Protein 8K03 (pdb70)

Foldseek 3Di:
DADLCVQQVPLLVVLLVVDDPVLNVQLVVLVVVVVVDDQHDFDAQSQQVSLVVPQDADDLALLVLLVVLCQLVVKAFSQVLVFQLLVVVLCVVLCQQPPDDHTQAAEFEADFQNVVSNVRVCRNVSRGGCRLSSCEQARNDARGDDPRNRHPYHDALDHDCRLVVQLVVQVVCVVVPDLGAYEYEAEFLSVVECVNVVSLQVCQVVQGFRYEYEYEFQCADQHRDPDGDDVVSQVVSFPEEEEDESPDSVVSNVVVVVVSPDRGYYYYYHYTHGDHRMDGHDDPDPDDDDDDDFDFQLQCPLQLVLVLCVVPVAAEEEEEQPCCVRSNVPPRDDYDYDGNYQLVLLVVQQVDDQRHAYEYHYALQVCVVHVVSVLVCLQRHWNYEAEHEDDLFQRFDDLCSQLVQPPHPLEWEFADQASQLSNLQSVVCVVCRRRYYYYYGYRDRDDGQDDDDRNQQLEKDWSQADDDDQAAEAEEEEHPLLVLVVVLCPVVSGGYIYHGTFQHDYDDVVVVSHQSHPAYEYEYAGEPVSTSVVSCCVPPVHRYYYQYQYDTRHRHGDQVSCVVSLNHSVSSNVVVVVRVD/DADLCVQQVPLLVVLLVVDDPVLNVQLVVLVVVVVVDDQHDFDAQSQQVSLVVPQDADDLALLVLLVVLCQLVVKAFSQVLVFQLLVVVLCVVLCQQPPDDHTQAAEFEADFQNVVSNVRVCRNVSRGGCRLSSCEQARNDARGDDPRNRHPYHDALDHDCRLVVQLVVQVVCVVVPDLGAYEYEAEFLSVVECVNVVSLQVCQVVQGFRYEYEYEFQCADQHRDPDGDDVVSQVVSFPEEEEDESPDSVVSNVVVVVVSPDRGYYYYYHYTHGDHRMDGHDDPDPDDDDDDDFDFQLQCPLQLVLVLCVVPVAAEEEEEQPCCVRSNVPPRDDYDYDGNYQLVLLVVQQVDDQRHAYEYHYALQVCVVHVVSVLVCLQRHWNYEAEHEDDLFQRFDDLCSQLVQPPHPLEWEFADQASQLSNLQSVVCVVCRRRYYYYYGYRDRDDGQDDDDRNQQLEKDWSQADDDDQAAEAEEEEHPLLVLVVVLCPVVSGGYIYHGTFQHDYDDVVVVSHQSHPAYEYEYAGEPVSTSVVSCCVPPVHRYYYQYQYDTRHRHGDQVSCVVSLNHSVSSNVVVVVRVD

Organism: NCBI:txid516360

Solvent-accessible surface area: 43505 Å² total; per-residue (Å²): 180,17,66,2,40,70,47,10,83,30,10,4,53,66,15,16,113,127,20,58,103,85,4,77,41,14,3,89,101,5,50,76,22,11,72,203,45,63,13,97,48,73,38,42,101,9,11,61,104,8,3,70,56,23,105,86,81,60,65,137,51,0,23,141,1,0,72,42,3,0,54,12,25,23,36,14,7,35,54,10,2,60,10,2,19,16,11,2,56,0,11,26,75,52,29,6,34,51,151,127,54,118,19,95,4,43,18,4,1,2,14,7,32,3,0,4,0,5,4,0,0,11,6,47,111,18,31,3,6,6,11,2,1,9,0,1,5,63,18,5,11,34,2,16,0,74,92,68,28,28,22,75,4,31,21,45,33,18,48,1,4,1,7,0,10,0,2,0,25,0,29,14,17,60,129,136,52,81,100,72,13,0,4,0,22,5,2,11,6,22,5,19,14,7,24,0,1,13,0,0,11,12,3,54,31,47,108,12,92,1,2,1,3,2,0,8,13,13,39,78,10,87,52,76,36,126,71,90,36,27,108,39,9,1,46,51,8,13,83,139,34,59,70,34,58,1,116,60,29,56,54,0,83,99,30,10,27,68,23,44,81,45,84,57,3,1,0,4,5,0,100,4,136,34,44,123,61,78,41,150,45,97,75,143,38,102,113,97,87,125,176,109,91,130,71,10,21,3,70,55,1,0,42,22,1,20,48,8,70,138,133,67,50,71,110,34,9,4,2,2,2,10,30,2,86,55,1,17,0,116,123,88,7,112,59,53,22,6,3,30,0,13,9,1,1,0,1,1,0,19,28,10,39,94,130,15,2,0,1,0,2,1,10,1,8,34,2,5,37,0,1,10,5,2,12,3,0,4,68,47,13,86,15,2,1,0,0,1,2,12,29,12,18,11,88,3,0,10,1,4,4,5,1,0,1,5,12,14,20,120,14,73,2,2,0,0,4,16,86,45,0,10,37,12,3,4,74,18,5,69,124,74,46,86,38,4,1,2,1,1,2,6,45,8,109,32,112,92,10,129,47,28,0,62,45,97,0,24,18,30,28,61,30,35,102,38,62,157,55,127,40,113,7,4,1,5,0,0,0,10,2,0,4,24,2,18,80,14,2,189,105,76,41,4,27,0,1,2,0,0,0,1,42,12,97,12,91,86,178,16,55,67,45,5,45,66,13,156,50,6,3,2,4,1,7,2,0,6,64,7,0,0,1,40,54,6,58,20,79,49,54,9,100,11,131,22,56,2,0,129,101,47,10,34,31,59,35,58,96,62,0,14,105,64,11,15,1,0,77,114,71,4,29,52,42,5,114,53,14,39,101,180,18,65,2,40,68,47,11,82,31,10,4,54,68,15,17,115,126,20,59,103,84,5,77,40,14,4,90,103,5,49,79,25,11,71,205,45,63,14,96,46,70,35,42,99,9,12,60,103,8,3,70,58,23,105,83,82,59,65,136,52,0,24,141,1,0,73,42,2,0,52,12,25,23,35,14,8,34,55,11,1,60,10,2,18,15,12,3,56,0,11,25,76,52,29,4,35,52,150,126,53,118,19,95,5,42,20,4,1,3,14,8,33,3,0,5,0,4,4,0,0,12,5,48,111,19,31,4,7,6,11,3,1,8,0,2,4,61,20,4,10,35,2,15,0,75,92,67,29,27,23,76,4,30,20,41,32,20,48,1,4,2,8,0,11,0,1,0,25,0,29,15,17,60,129,134,53,80,102,72,13,0,5,0,19,5,2,12,6,20,6,20,14,7,24,0,2,13,0,1,9,12,3,54,32,48,108,11,92,1,2,1,2,1,0,7,12,12,38,78,10,87,53,75,35,125,70,89,36,28,109,38,9,1,46,50,8,15,83,138,35,60,68,35,60,1,116,60,29,55,53,0,81,100,30,9,27,67,25,44,82,46,82,59,3,1,0,2,4,0,101,4,139,31,44,121,61,79,43,150,46,96,76,141,39,104,114,96,86,125,178,109,91,130,70,9,22,3,69,52,0,0,44,22,1,20,50,8,70,138,131,69,51,71,111,33,9,4,2,3,2,9,33,2,88,53,0,17,0,116,122,90,8,110,60,53,20,8,4,29,0,12,9,0,1,0,1,1,0,19,29,11,39,94,130,14,2,0,1,0,2,1,9,1,6,33,2,6,39,0,1,9,4,2,13,3,0,4,67,46,12,86,16,2,1,0,0,1,2,10,27,12,18,13,88,4,0,12,1,5,4,4,2,0,2,6,13,14,20,120,13,71,2,2,0,0,4,15,84,45,0,10,38,13,3,5,73,18,5,68,126,75,46,86,38,3,1,2,2,1,1,7,46,8,109,34,112,92,9,127,47,27,0,61,44,99,0,25,17,30,27,61,31,34,100,38,60,156,52,128,41,114,6,5,0,5,0,0,0,9,1,0,4,24,3,17,81,14,2,189,105,77,41,4,27,0,1,2,0,0,0,0,42,11,95,12,90,86,178,16,56,67,47,5,46,67,12,157,50,5,2,2,4,1,7,2,0,5,63,6,0,0,1,40,55,5,58,19,81,51,57,10,99,10,131,23,54,2,0,127,99,48,10,33,31,58,35,59,95,61,0,14,105,65,12,15,1,0,79,115,70,5,30,52,41,4,116,55,14,38,101

InterPro domains:
  IPR005477 Deoxyxylulose-5-phosphate synthase [PF13292] (163-244)
  IPR029061 Thiamin diphosphate-binding fold [SSF52518] (64-276)

Nearest PDB structures (foldseek):
  8k03-assembly1_B  TM=1.002E+00  e=0.000E+00  Streptomyces hygrospinosus
  8a45-assembly1_E  TM=7.480E-01  e=7.510E-26  Pseudomonas aeruginosa LESB58
  8a5k-assembly2_E  TM=7.561E-01  e=4.085E-25  Pseudomonas aeruginosa LESB58
  8r3r-assembly1_B  TM=4.843E-01  e=5.683E-21  Streptococcus pneumoniae
  1trk-assembly1_A  TM=4.561E-01  e=2.794E-19  Saccharomyces cerevisiae

Structure (mmCIF, N/CA/C/O backbone):
data_8K03
#
_entry.id   8K03
#
_cell.length_a   1.00
_cell.length_b   1.00
_cell.length_c   1.00
_cell.angle_alpha   90.00
_cell.angle_beta   90.00
_cell.angle_gamma   90.00
#
_symmetry.space_group_name_H-M   'P 1'
#
loop_
_atom_site.group_PDB
_atom_site.id
_atom_site.type_symbol
_atom_site.label_atom_id
_atom_site.label_alt_id
_atom_site.label_comp_id
_atom_site.label_asym_id
_atom_site.label_entity_id
_atom_site.label_seq_id
_atom_site.pdbx_PDB_ins_code
_atom_site.Cartn_x
_atom_site.Cartn_y
_atom_site.Cartn_z
_atom_site.occupancy
_atom_site.B_iso_or_equiv
_atom_site.auth_seq_id
_atom_site.auth_comp_id
_atom_site.auth_asym_id
_atom_site.auth_atom_id
_atom_site.pdbx_PDB_model_num
ATOM 1 N N . MET A 1 1 ? 146.36200 132.18400 128.26600 1.000 153.73974 1 MET A N 1
ATOM 2 C CA . MET A 1 1 ? 146.95900 131.62300 127.05900 1.000 153.73974 1 MET A CA 1
ATOM 3 C C . MET A 1 1 ? 145.89700 131.35100 125.99500 1.000 153.73974 1 MET A C 1
ATOM 4 O O . MET A 1 1 ? 144.74100 131.06900 126.31300 1.000 153.73974 1 MET A O 1
ATOM 9 N N . SER A 1 2 ? 146.29800 131.44900 124.73100 1.000 150.52961 2 SER A N 1
ATOM 10 C CA . SER A 1 2 ? 145.36200 131.36600 123.62000 1.000 150.52961 2 SER A CA 1
ATOM 11 C C . SER A 1 2 ? 144.98300 129.91700 123.32500 1.000 150.52961 2 SER A C 1
ATOM 12 O O . SER A 1 2 ? 145.60100 128.96800 123.81400 1.000 150.52961 2 SER A O 1
ATOM 15 N N . ALA A 1 3 ? 143.94700 129.76000 122.49800 1.000 133.45999 3 ALA A N 1
ATOM 16 C CA . ALA A 1 3 ? 143.38200 128.43800 122.24700 1.000 133.45999 3 ALA A CA 1
ATOM 17 C C . ALA A 1 3 ? 144.30800 127.58200 121.39000 1.000 133.45999 3 ALA A C 1
ATOM 18 O O . ALA A 1 3 ? 144.50600 126.39500 121.67300 1.000 133.45999 3 ALA A O 1
ATOM 20 N N . LEU A 1 4 ? 144.88200 128.16700 120.33200 1.000 129.81025 4 LEU A N 1
ATOM 21 C CA . LEU A 1 4 ? 145.64800 127.37600 119.37100 1.000 129.81025 4 LEU A CA 1
ATOM 22 C C . LEU A 1 4 ? 146.84800 126.69400 120.01600 1.000 129.81025 4 LEU A C 1
ATOM 23 O O . LEU A 1 4 ? 147.26600 125.62300 119.56100 1.000 129.81025 4 LEU A O 1
ATOM 28 N N . HIS A 1 5 ? 147.40600 127.28200 121.07500 1.000 133.61124 5 HIS A N 1
ATOM 29 C CA . HIS A 1 5 ? 148.55000 126.66700 121.73800 1.000 133.61124 5 HIS A CA 1
ATOM 30 C C . HIS A 1 5 ? 148.18100 125.30900 122.32300 1.000 133.61124 5 HIS A C 1
ATOM 31 O O . HIS A 1 5 ? 148.85400 124.30400 122.06400 1.000 133.61124 5 HIS A O 1
ATOM 38 N N . ALA A 1 6 ? 147.11300 125.26300 123.12600 1.000 131.75674 6 ALA A N 1
ATOM 39 C CA . ALA A 1 6 ? 146.65000 123.98900 123.66300 1.000 131.75674 6 ALA A CA 1
ATOM 40 C C . ALA A 1 6 ? 146.09800 123.09700 122.56400 1.000 131.75674 6 ALA A C 1
ATOM 41 O O . ALA A 1 6 ? 146.14600 121.86700 122.67800 1.000 131.75674 6 ALA A O 1
ATOM 43 N N . LEU A 1 7 ? 145.56200 123.70100 121.50500 1.000 120.73095 7 LEU A N 1
ATOM 44 C CA . LEU A 1 7 ? 145.09500 122.94000 120.35400 1.000 120.73095 7 LEU A CA 1
ATOM 45 C C . LEU A 1 7 ? 146.21500 122.10500 119.75000 1.000 120.73095 7 LEU A C 1
ATOM 46 O O . LEU A 1 7 ? 146.03500 120.91800 119.45900 1.000 120.73095 7 LEU A O 1
ATOM 51 N N . VAL A 1 8 ? 147.38500 122.71100 119.55400 1.000 124.11591 8 VAL A N 1
ATOM 52 C CA . VAL A 1 8 ? 148.42000 122.08300 118.74200 1.000 124.11591 8 VAL A CA 1
ATOM 53 C C . VAL A 1 8 ? 149.52300 121.40900 119.55800 1.000 124.11591 8 VAL A C 1
ATOM 54 O O . VAL A 1 8 ? 150.16700 120.47900 119.04800 1.000 124.11591 8 VAL A O 1
ATOM 58 N N . GLN A 1 9 ? 149.74900 121.82500 120.80900 1.000 127.42383 9 GLN A N 1
ATOM 59 C CA . GLN A 1 9 ? 150.93500 121.36300 121.52700 1.000 127.42383 9 GLN A CA 1
ATOM 60 C C . GLN A 1 9 ? 150.90900 119.85900 121.77800 1.000 127.42383 9 GLN A C 1
ATOM 61 O O . GLN A 1 9 ? 151.93300 119.18400 121.62100 1.000 127.42383 9 GLN A O 1
ATOM 67 N N . GLY A 1 10 ? 149.75800 119.31600 122.16600 1.000 123.61730 10 GLY A N 1
ATOM 68 C CA . GLY A 1 10 ? 149.68500 117.94600 122.61800 1.000 123.61730 10 GLY A CA 1
ATOM 69 C C . GLY A 1 10 ? 149.99900 116.91300 121.55300 1.000 123.61730 10 GLY A C 1
ATOM 70 O O . GLY A 1 10 ? 151.03100 116.23300 121.60200 1.000 123.61730 10 GLY A O 1
ATOM 71 N N . PRO A 1 11 ? 149.10700 116.77000 120.56900 1.000 117.67278 11 PRO A N 1
ATOM 72 C CA . PRO A 1 11 ? 149.30700 115.72800 119.54700 1.000 117.67278 11 PRO A CA 1
ATOM 73 C C . PRO A 1 11 ? 150.58300 115.89000 118.74100 1.000 117.67278 11 PRO A C 1
ATOM 74 O O . PRO A 1 11 ? 151.18900 114.88100 118.35900 1.000 117.67278 11 PRO A O 1
ATOM 78 N N . ALA A 1 12 ? 151.02400 117.12200 118.48400 1.000 123.34962 12 ALA A N 1
ATOM 79 C CA . ALA A 1 12 ? 152.24100 117.32300 117.70400 1.000 123.34962 12 ALA A CA 1
ATOM 80 C C . ALA A 1 12 ? 153.44900 116.70100 118.39500 1.000 123.34962 12 ALA A C 1
ATOM 81 O O . ALA A 1 12 ? 154.09900 115.80100 117.84900 1.000 123.34962 12 ALA A O 1
ATOM 83 N N . THR A 1 13 ? 153.76300 117.16600 119.60700 1.000 130.62382 13 THR A N 1
ATOM 84 C CA . THR A 1 13 ? 154.90400 116.61600 120.32900 1.000 130.62382 13 THR A CA 1
ATOM 85 C C . THR A 1 13 ? 154.68200 115.15800 120.71000 1.000 130.62382 13 THR A C 1
ATOM 86 O O . THR A 1 13 ? 155.65200 114.41200 120.88200 1.000 130.62382 13 THR A O 1
ATOM 90 N N . ALA A 1 14 ? 153.42400 114.73600 120.85600 1.000 125.01529 14 ALA A N 1
ATOM 91 C CA . ALA A 1 14 ? 153.15500 113.32800 121.12200 1.000 125.01529 14 ALA A CA 1
ATOM 92 C C . ALA A 1 14 ? 153.56000 112.45500 119.94100 1.000 125.01529 14 ALA A C 1
ATOM 93 O O . ALA A 1 14 ? 154.12500 111.37200 120.12800 1.000 125.01529 14 ALA A O 1
ATOM 95 N N . ALA A 1 15 ? 153.27800 112.90600 118.71900 1.000 125.23082 15 ALA A N 1
ATOM 96 C CA . ALA A 1 15 ? 153.67000 112.18600 117.51600 1.000 125.23082 15 ALA A CA 1
ATOM 97 C C . ALA A 1 15 ? 155.09200 112.49800 117.07300 1.000 125.23082 15 ALA A C 1
ATOM 98 O O . ALA A 1 15 ? 155.55900 111.91500 116.08800 1.000 125.23082 15 ALA A O 1
ATOM 100 N N . ALA A 1 16 ? 155.77700 113.40600 117.76500 1.000 128.43805 16 ALA A N 1
ATOM 101 C CA . ALA A 1 16 ? 157.16900 113.71100 117.44200 1.000 128.43805 16 ALA A CA 1
ATOM 102 C C . ALA A 1 16 ? 158.08800 112.49200 117.40700 1.000 128.43805 16 ALA A C 1
ATOM 103 O O . ALA A 1 16 ? 158.93900 112.43100 116.50400 1.000 128.43805 16 ALA A O 1
ATOM 105 N N . PRO A 1 17 ? 158.00900 111.52400 118.33100 1.000 127.40902 17 PRO A N 1
ATOM 106 C CA . PRO A 1 17 ? 158.89000 110.34800 118.21600 1.000 127.40902 17 PRO A CA 1
ATOM 107 C C . PRO A 1 17 ? 158.77000 109.61800 116.88900 1.000 127.40902 17 PRO A C 1
ATOM 108 O O . PRO A 1 17 ? 159.77700 109.10600 116.38500 1.000 127.40902 17 PRO A O 1
ATOM 112 N N . ARG A 1 18 ? 157.57400 109.55000 116.30600 1.000 122.47282 18 ARG A N 1
ATOM 113 C CA . ARG A 1 18 ? 157.38800 108.94400 114.99000 1.000 122.47282 18 ARG A CA 1
ATOM 114 C C . ARG A 1 18 ? 157.33500 110.07200 113.96300 1.000 122.47282 18 ARG A C 1
ATOM 115 O O . ARG A 1 18 ? 156.27200 110.54300 113.56000 1.000 122.47282 18 ARG A O 1
ATOM 123 N N . LEU A 1 19 ? 158.51900 110.51500 113.54800 1.000 131.72839 19 LEU A N 1
ATOM 124 C CA . LEU A 1 19 ? 158.64100 111.62400 112.61200 1.000 131.72839 19 LEU A CA 1
ATOM 125 C C . LEU A 1 19 ? 160.00700 111.55600 111.94500 1.000 131.72839 19 LEU A C 1
ATOM 126 O O . LEU A 1 19 ? 160.92100 110.88400 112.42900 1.000 131.72839 19 LEU A O 1
ATOM 131 N N . THR A 1 20 ? 160.13300 112.26000 110.82600 1.000 138.34634 20 THR A N 1
ATOM 132 C CA . THR A 1 20 ? 161.40100 112.34900 110.12000 1.000 138.34634 20 THR A CA 1
ATOM 133 C C . THR A 1 20 ? 162.20400 113.54300 110.62500 1.000 138.34634 20 THR A C 1
ATOM 134 O O . THR A 1 20 ? 161.65600 114.51500 111.15100 1.000 138.34634 20 THR A O 1
ATOM 138 N N . GLU A 1 21 ? 163.52400 113.45500 110.45700 1.000 142.63636 21 GLU A N 1
ATOM 139 C CA . GLU A 1 21 ? 164.41000 114.48700 110.99300 1.000 142.63636 21 GLU A CA 1
ATOM 140 C C . GLU A 1 21 ? 164.13500 115.87400 110.42400 1.000 142.63636 21 GLU A C 1
ATOM 141 O O . GLU A 1 21 ? 164.06300 116.83100 111.21500 1.000 142.63636 21 GLU A O 1
ATOM 147 N N . PRO A 1 22 ? 163.99300 116.07500 109.10600 1.000 144.04091 22 PRO A N 1
ATOM 148 C CA . PRO A 1 22 ? 163.60200 117.41600 108.63900 1.000 144.04091 22 PRO A CA 1
ATOM 149 C C . PRO A 1 22 ? 162.26400 117.86400 109.19500 1.000 144.04091 22 PRO A C 1
ATOM 150 O O . PRO A 1 22 ? 162.12200 119.01700 109.62200 1.000 144.04091 22 PRO A O 1
ATOM 154 N N . GLU A 1 23 ? 161.28000 116.96300 109.23100 1.000 137.24260 23 GLU A N 1
ATOM 155 C CA . GLU A 1 23 ? 159.97500 117.31900 109.77500 1.000 137.24260 23 GLU A CA 1
ATOM 156 C C . GLU A 1 23 ? 160.05000 117.54100 111.28000 1.000 137.24260 23 GLU A C 1
ATOM 157 O O . GLU A 1 23 ? 159.37400 118.42700 111.81400 1.000 137.24260 23 GLU A O 1
ATOM 163 N N . ARG A 1 24 ? 160.86800 116.75100 111.98100 1.000 139.03404 24 ARG A N 1
ATOM 164 C CA . ARG A 1 24 ? 161.06400 116.98300 113.40800 1.000 139.03404 24 ARG A CA 1
ATOM 165 C C . ARG A 1 24 ? 161.65600 118.36200 113.66200 1.000 139.03404 24 ARG A C 1
ATOM 166 O O . ARG A 1 24 ? 161.21000 119.08200 114.56200 1.000 139.03404 24 ARG A O 1
ATOM 174 N N . ALA A 1 25 ? 162.66500 118.74400 112.87600 1.000 141.99357 25 ALA A N 1
ATOM 175 C CA . ALA A 1 25 ? 163.26200 120.06600 113.02800 1.000 141.99357 25 ALA A CA 1
ATOM 176 C C . ALA A 1 25 ? 162.25400 121.16300 112.71900 1.000 141.99357 25 ALA A C 1
ATOM 177 O O . ALA A 1 25 ? 162.20300 122.18400 113.41600 1.000 141.99357 25 ALA A O 1
ATOM 179 N N . VAL A 1 26 ? 161.44400 120.97100 111.67700 1.000 141.61679 26 VAL A N 1
ATOM 180 C CA . VAL A 1 26 ? 160.44200 121.97100 111.31500 1.000 141.61679 26 VAL A CA 1
ATOM 181 C C . VAL A 1 26 ? 159.43000 122.14000 112.44400 1.000 141.61679 26 VAL A C 1
ATOM 182 O O . VAL A 1 26 ? 159.06200 123.26300 112.81000 1.000 141.61679 26 VAL A O 1
ATOM 186 N N . VAL A 1 27 ? 158.97700 121.02500 113.02300 1.000 144.18570 27 VAL A N 1
ATOM 187 C CA . VAL A 1 27 ? 158.00400 121.08800 114.11000 1.000 144.18570 27 VAL A CA 1
ATOM 188 C C . VAL A 1 27 ? 158.61400 121.74500 115.34100 1.000 144.18570 27 VAL A C 1
ATOM 189 O O . VAL A 1 27 ? 157.96500 122.55800 116.01500 1.000 144.18570 27 VAL A O 1
ATOM 193 N N . GLN A 1 28 ? 159.86300 121.40200 115.66100 1.000 147.64209 28 GLN A N 1
ATOM 194 C CA . GLN A 1 28 ? 160.53100 122.03700 116.79000 1.000 147.64209 28 GLN A CA 1
ATOM 195 C C . GLN A 1 28 ? 160.65200 123.53800 116.57400 1.000 147.64209 28 GLN A C 1
ATOM 196 O O . GLN A 1 28 ? 160.41700 124.32800 117.49500 1.000 147.64209 28 GLN A O 1
ATOM 202 N N . ARG A 1 29 ? 160.99400 123.95200 115.35300 1.000 148.59049 29 ARG A N 1
ATOM 203 C CA . ARG A 1 29 ? 161.08900 125.37600 115.05700 1.000 148.59049 29 ARG A CA 1
ATOM 204 C C . ARG A 1 29 ? 159.73600 126.06300 115.20600 1.000 148.59049 29 ARG A C 1
ATOM 205 O O . ARG A 1 29 ? 159.65400 127.16300 115.76700 1.000 148.59049 29 ARG A O 1
ATOM 213 N N . GLU A 1 30 ? 158.66500 125.43300 114.70700 1.000 139.49586 30 GLU A N 1
ATOM 214 C CA . GLU A 1 30 ? 157.34000 126.03000 114.84500 1.000 139.49586 30 GLU A CA 1
ATOM 215 C C . GLU A 1 30 ? 156.96900 126.18700 116.30900 1.000 139.49586 30 GLU A C 1
ATOM 216 O O . GLU A 1 30 ? 156.41000 127.21300 116.71300 1.000 139.49586 30 GLU A O 1
ATOM 222 N N . LEU A 1 31 ? 157.27000 125.17300 117.12100 1.000 150.16578 31 LEU A N 1
ATOM 223 C CA . LEU A 1 31 ? 157.07200 125.31500 118.55800 1.000 150.16578 31 LEU A CA 1
ATOM 224 C C . LEU A 1 31 ? 157.91000 126.45700 119.11200 1.000 150.16578 31 LEU A C 1
ATOM 225 O O . LEU A 1 31 ? 157.48100 127.14300 120.04600 1.000 150.16578 31 LEU A O 1
ATOM 230 N N . ASP A 1 32 ? 159.09500 126.68600 118.54100 1.000 154.99139 32 ASP A N 1
ATOM 231 C CA . ASP A 1 32 ? 159.92900 127.79600 118.99400 1.000 154.99139 32 ASP A CA 1
ATOM 232 C C . ASP A 1 32 ? 159.23700 129.13600 118.77000 1.000 154.99139 32 ASP A C 1
ATOM 233 O O . ASP A 1 32 ? 159.09500 129.93300 119.70600 1.000 154.99139 32 ASP A O 1
ATOM 238 N N . GLU A 1 33 ? 158.78100 129.40700 117.53900 1.000 150.55614 33 GLU A N 1
ATOM 239 C CA . GLU A 1 33 ? 158.13700 130.71300 117.36800 1.000 150.55614 33 GLU A CA 1
ATOM 240 C C . GLU A 1 33 ? 156.78900 130.77600 118.07100 1.000 150.55614 33 GLU A C 1
ATOM 241 O O . GLU A 1 33 ? 156.35600 131.86900 118.44800 1.000 150.55614 33 GLU A O 1
ATOM 247 N N . LEU A 1 34 ? 156.12000 129.63800 118.26600 1.000 146.46481 34 LEU A N 1
ATOM 248 C CA . LEU A 1 34 ? 154.89700 129.64000 119.05800 1.000 146.46481 34 LEU A CA 1
ATOM 249 C C . LEU A 1 34 ? 155.18500 130.04500 120.49700 1.000 146.46481 34 LEU A C 1
ATOM 250 O O . LEU A 1 34 ? 154.40900 130.78600 121.11100 1.000 146.46481 34 LEU A O 1
ATOM 255 N N . ALA A 1 35 ? 156.30100 129.56900 121.05000 1.000 154.27896 35 ALA A N 1
ATOM 256 C CA . ALA A 1 35 ? 156.70500 129.94700 122.39600 1.000 154.27896 35 ALA A CA 1
ATOM 257 C C . ALA A 1 35 ? 157.28300 131.35500 122.46400 1.000 154.27896 35 ALA A C 1
ATOM 258 O O . ALA A 1 35 ? 157.37200 131.91800 123.56000 1.000 154.27896 35 ALA A O 1
ATOM 260 N N . ARG A 1 36 ? 157.68100 131.93500 121.32700 1.000 154.88388 36 ARG A N 1
ATOM 261 C CA . ARG A 1 36 ? 158.10700 133.33200 121.33600 1.000 154.88388 36 ARG A CA 1
ATOM 262 C C . ARG A 1 36 ? 156.97400 134.28000 121.70900 1.000 154.88388 36 ARG A C 1
ATOM 263 O O . ARG A 1 36 ? 157.24000 135.42500 122.09000 1.000 154.88388 36 ARG A O 1
ATOM 271 N N . GLY A 1 37 ? 155.72500 133.83500 121.61000 1.000 149.43413 37 GLY A N 1
ATOM 272 C CA . GLY A 1 37 ? 154.59000 134.64400 121.99700 1.000 149.43413 37 GLY A CA 1
ATOM 273 C C . GLY A 1 37 ? 154.01800 135.45500 120.84800 1.000 149.43413 37 GLY A C 1
ATOM 274 O O . GLY A 1 37 ? 154.59500 135.56900 119.76400 1.000 149.43413 37 GLY A O 1
ATOM 275 N N . GLY A 1 38 ? 152.84700 136.02900 121.10300 1.000 138.66543 38 GLY A N 1
ATOM 276 C CA . GLY A 1 38 ? 152.15000 136.82400 120.11700 1.000 138.66543 38 GLY A CA 1
ATOM 277 C C . GLY A 1 38 ? 151.11700 136.08700 119.29500 1.000 138.66543 38 GLY A C 1
ATOM 278 O O . GLY A 1 38 ? 150.65200 136.63200 118.28800 1.000 138.66543 38 GLY A O 1
ATOM 279 N N . TYR A 1 39 ? 150.74800 134.86900 119.68300 1.000 137.67609 39 TYR A N 1
ATOM 280 C CA . TYR A 1 39 ? 149.78600 134.06200 118.93500 1.000 137.67609 39 TYR A CA 1
ATOM 281 C C . TYR A 1 39 ? 148.51000 133.96100 119.76300 1.000 137.67609 39 TYR A C 1
ATOM 282 O O . TYR A 1 39 ? 148.33400 133.03700 120.55700 1.000 137.67609 39 TYR A O 1
ATOM 291 N N . THR A 1 40 ? 147.61400 134.92700 119.57300 1.000 134.62564 40 THR A N 1
ATOM 292 C CA . THR A 1 40 ? 146.36100 134.98800 120.31000 1.000 134.62564 40 THR A CA 1
ATOM 293 C C . THR A 1 40 ? 145.24300 135.42800 119.37600 1.000 134.62564 40 THR A C 1
ATOM 294 O O . THR A 1 40 ? 145.48200 136.01800 118.32000 1.000 134.62564 40 THR A O 1
ATOM 298 N N . GLY A 1 41 ? 144.01100 135.12800 119.78100 1.000 131.13469 41 GLY A N 1
ATOM 299 C CA . GLY A 1 41 ? 142.84400 135.59800 119.07400 1.000 131.13469 41 GLY A CA 1
ATOM 300 C C . GLY A 1 41 ? 142.27200 134.58800 118.10100 1.000 131.13469 41 GLY A C 1
ATOM 301 O O . GLY A 1 41 ? 142.20900 133.38500 118.37400 1.000 131.13469 41 GLY A O 1
ATOM 302 N N . PRO A 1 42 ? 141.82900 135.07300 116.94200 1.000 123.75142 42 PRO A N 1
ATOM 303 C CA . PRO A 1 42 ? 141.20800 134.18300 115.95400 1.000 123.75142 42 PRO A CA 1
ATOM 304 C C . PRO A 1 42 ? 142.18200 133.12800 115.45400 1.000 123.75142 42 PRO A C 1
ATOM 305 O O . PRO A 1 42 ? 143.38100 133.37400 115.31800 1.000 123.75142 42 PRO A O 1
ATOM 309 N N . LEU A 1 43 ? 141.64500 131.94000 115.17600 1.000 118.43713 43 LEU A N 1
ATOM 310 C CA . LEU A 1 43 ? 142.48300 130.79400 114.83800 1.000 118.43713 43 LEU A CA 1
ATOM 311 C C . LEU A 1 43 ? 143.14500 130.96200 113.47400 1.000 118.43713 43 LEU A C 1
ATOM 312 O O . LEU A 1 43 ? 144.37700 130.97700 113.36600 1.000 118.43713 43 LEU A O 1
ATOM 317 N N . LEU A 1 44 ? 142.33500 131.09500 112.41900 1.000 112.34305 44 LEU A N 1
ATOM 318 C CA . LEU A 1 44 ? 142.83700 130.90600 111.06000 1.000 112.34305 44 LEU A CA 1
ATOM 319 C C . LEU A 1 44 ? 143.94000 131.90000 110.70800 1.000 112.34305 44 LEU A C 1
ATOM 320 O O . LEU A 1 44 ? 144.99000 131.50900 110.18300 1.000 112.34305 44 LEU A O 1
ATOM 325 N N . GLU A 1 45 ? 143.73700 133.18500 111.00100 1.000 122.45894 45 GLU A N 1
ATOM 326 C CA . GLU A 1 45 ? 144.74600 134.16600 110.61700 1.000 122.45894 45 GLU A CA 1
ATOM 327 C C . GLU A 1 45 ? 145.97400 134.07100 111.51200 1.000 122.45894 45 GLU A C 1
ATOM 328 O O . GLU A 1 45 ? 147.09200 134.35400 111.06800 1.000 122.45894 45 GLU A O 1
ATOM 334 N N . SER A 1 46 ? 145.79000 133.67000 112.77200 1.000 120.25519 46 SER A N 1
ATOM 335 C CA . SER A 1 46 ? 146.94000 133.42000 113.63300 1.000 120.25519 46 SER A CA 1
ATOM 336 C C . SER A 1 46 ? 147.81000 132.31100 113.05900 1.000 120.25519 46 SER A C 1
ATOM 337 O O . SER A 1 46 ? 149.03800 132.43900 112.99200 1.000 120.25519 46 SER A O 1
ATOM 340 N N . LEU A 1 47 ? 147.18400 131.21800 112.61500 1.000 117.97205 47 LEU A N 1
ATOM 341 C CA . LEU A 1 47 ? 147.93800 130.13900 111.98500 1.000 117.97205 47 LEU A CA 1
ATOM 342 C C . LEU A 1 47 ? 148.60500 130.60900 110.70000 1.000 117.97205 47 LEU A C 1
ATOM 343 O O . LEU A 1 47 ? 149.75200 130.24200 110.41600 1.000 117.97205 47 LEU A O 1
ATOM 348 N N . ARG A 1 48 ? 147.89800 131.41100 109.90200 1.000 121.01957 48 ARG A N 1
ATOM 349 C CA . ARG A 1 48 ? 148.47200 131.88600 108.64700 1.000 121.01957 48 ARG A CA 1
ATOM 350 C C . ARG A 1 48 ? 149.69800 132.75600 108.88800 1.000 121.01957 48 ARG A C 1
ATOM 351 O O . ARG A 1 48 ? 150.71600 132.60700 108.20500 1.000 121.01957 48 ARG A O 1
ATOM 359 N N . LYS A 1 49 ? 149.62600 133.66300 109.86200 1.000 129.37529 49 LYS A N 1
ATOM 360 C CA . LYS A 1 49 ? 150.78300 134.49900 110.16500 1.000 129.37529 49 LYS A CA 1
ATOM 361 C C . LYS A 1 49 ? 151.90500 133.67600 110.79000 1.000 129.37529 49 LYS A C 1
ATOM 362 O O . LYS A 1 49 ? 153.08800 133.94200 110.54200 1.000 129.37529 49 LYS A O 1
ATOM 368 N N . LEU A 1 50 ? 151.55600 132.66500 111.59000 1.000 128.26962 50 LEU A N 1
ATOM 369 C CA . LEU A 1 50 ? 152.56900 131.78400 112.16100 1.000 128.26962 50 LEU A CA 1
ATOM 370 C C . LEU A 1 50 ? 153.33700 131.06300 111.06200 1.000 128.26962 50 LEU A C 1
ATOM 371 O O . LEU A 1 50 ? 154.56600 130.94500 111.11700 1.000 128.26962 50 LEU A O 1
ATOM 376 N N . ALA A 1 51 ? 152.61900 130.56600 110.05400 1.000 130.98652 51 ALA A N 1
ATOM 377 C CA . ALA A 1 51 ? 153.27900 129.94500 108.91100 1.000 130.98652 51 ALA A CA 1
ATOM 378 C C . ALA A 1 51 ? 154.08000 130.95800 108.10600 1.000 130.98652 51 ALA A C 1
ATOM 379 O O . ALA A 1 51 ? 155.17300 130.64000 107.62500 1.000 130.98652 51 ALA A O 1
ATOM 381 N N . ALA A 1 52 ? 153.55400 132.17400 107.93900 1.000 134.91589 52 ALA A N 1
ATOM 382 C CA . ALA A 1 52 ? 154.28900 133.20800 107.21900 1.000 134.91589 52 ALA A CA 1
ATOM 383 C C . ALA A 1 52 ? 155.58500 133.56800 107.93100 1.000 134.91589 52 ALA A C 1
ATOM 384 O O . ALA A 1 52 ? 156.53700 134.03000 107.29000 1.000 134.91589 52 ALA A O 1
ATOM 386 N N . ALA A 1 53 ? 155.63900 133.37300 109.25000 1.000 136.93724 53 ALA A N 1
ATOM 387 C CA . ALA A 1 53 ? 156.87400 133.62700 109.98300 1.000 136.93724 53 ALA A CA 1
ATOM 388 C C . ALA A 1 53 ? 157.99800 132.71600 109.50500 1.000 136.93724 53 ALA A C 1
ATOM 389 O O . ALA A 1 53 ? 159.14700 133.15300 109.37100 1.000 136.93724 53 ALA A O 1
ATOM 391 N N . VAL A 1 54 ? 157.68800 131.45000 109.24300 1.000 137.88921 54 VAL A N 1
ATOM 392 C CA . VAL A 1 54 ? 158.69100 130.49100 108.78700 1.000 137.88921 54 VAL A CA 1
ATOM 393 C C . VAL A 1 54 ? 158.43600 130.19300 107.31300 1.000 137.88921 54 VAL A C 1
ATOM 394 O O . VAL A 1 54 ? 157.49900 129.45300 106.97800 1.000 137.88921 54 VAL A O 1
ATOM 398 N N . PRO A 1 55 ? 159.23500 130.75000 106.39800 1.000 141.05547 55 PRO A N 1
ATOM 399 C CA . PRO A 1 55 ? 158.98500 130.53800 104.96500 1.000 141.05547 55 PRO A CA 1
ATOM 400 C C . PRO A 1 55 ? 159.37700 129.16000 104.46300 1.000 141.05547 55 PRO A C 1
ATOM 401 O O . PRO A 1 55 ? 159.22000 128.89400 103.26500 1.000 141.05547 55 PRO A O 1
ATOM 405 N N . GLU A 1 56 ? 159.88700 128.28500 105.32600 1.000 140.83608 56 GLU A N 1
ATOM 406 C CA . GLU A 1 56 ? 160.33400 126.96900 104.89100 1.000 140.83608 56 GLU A CA 1
ATOM 407 C C . GLU A 1 56 ? 159.18500 126.17200 104.28900 1.000 140.83608 56 GLU A C 1
ATOM 408 O O . GLU A 1 56 ? 158.09100 126.10600 104.85700 1.000 140.83608 56 GLU A O 1
ATOM 414 N N . ARG A 1 57 ? 159.44100 125.56700 103.13200 1.000 128.03354 57 ARG A N 1
ATOM 415 C CA . ARG A 1 57 ? 158.48900 124.69700 102.45700 1.000 128.03354 57 ARG A CA 1
ATOM 416 C C . ARG A 1 57 ? 159.14600 123.34600 102.22600 1.000 128.03354 57 ARG A C 1
ATOM 417 O O . ARG A 1 57 ? 160.20400 123.26700 101.59300 1.000 128.03354 57 ARG A O 1
ATOM 425 N N . LEU A 1 58 ? 158.51900 122.28700 102.73600 1.000 124.45597 58 LEU A N 1
ATOM 426 C CA . LEU A 1 58 ? 159.09800 120.95600 102.60800 1.000 124.45597 58 LEU A CA 1
ATOM 427 C C . LEU A 1 58 ? 158.89200 120.39500 101.20500 1.000 124.45597 58 LEU A C 1
ATOM 428 O O . LEU A 1 58 ? 159.85800 120.11200 100.48800 1.000 124.45597 58 LEU A O 1
ATOM 433 N N . TYR A 1 59 ? 157.63900 120.24000 100.79200 1.000 123.19159 59 TYR A N 1
ATOM 434 C CA . TYR A 1 59 ? 157.30700 119.61700 99.52200 1.000 123.19159 59 TYR A CA 1
ATOM 435 C C . TYR A 1 59 ? 156.82700 120.66000 98.52200 1.000 123.19159 59 TYR A C 1
ATOM 436 O O . TYR A 1 59 ? 156.34500 121.73300 98.89600 1.000 123.19159 59 TYR A O 1
ATOM 445 N N . ASP A 1 60 ? 156.97800 120.33100 97.24200 1.000 128.96890 60 ASP A N 1
ATOM 446 C CA . ASP A 1 60 ? 156.33600 121.06000 96.16000 1.000 128.96890 60 ASP A CA 1
ATOM 447 C C . ASP A 1 60 ? 155.09000 120.34600 95.65600 1.000 128.96890 60 ASP A C 1
ATOM 448 O O . ASP A 1 60 ? 154.49900 120.77200 94.65900 1.000 128.96890 60 ASP A O 1
ATOM 453 N N . ASP A 1 61 ? 154.68700 119.26500 96.31900 1.000 123.48907 61 ASP A N 1
ATOM 454 C CA . ASP A 1 61 ? 153.51600 118.49200 95.94300 1.000 123.48907 61 ASP A CA 1
ATOM 455 C C . ASP A 1 61 ? 152.64800 118.27000 97.17400 1.000 123.48907 61 ASP A C 1
ATOM 456 O O . ASP A 1 61 ? 153.14500 118.21000 98.30200 1.000 123.48907 61 ASP A O 1
ATOM 461 N N . SER A 1 62 ? 151.34200 118.14600 96.94400 1.000 113.75152 62 SER A N 1
ATOM 462 C CA . SER A 1 62 ? 150.36900 118.06700 98.02700 1.000 113.75152 62 SER A CA 1
ATOM 463 C C . SER A 1 62 ? 150.07000 116.63500 98.45700 1.000 113.75152 62 SER A C 1
ATOM 464 O O . SER A 1 62 ? 149.81800 116.38400 99.64200 1.000 113.75152 62 SER A O 1
ATOM 467 N N . ALA A 1 63 ? 150.06100 115.69600 97.51000 1.000 115.75418 63 ALA A N 1
ATOM 468 C CA . ALA A 1 63 ? 149.72100 114.31800 97.84500 1.000 115.75418 63 ALA A CA 1
ATOM 469 C C . ALA A 1 63 ? 150.66000 113.75800 98.90300 1.000 115.75418 63 ALA A C 1
ATOM 470 O O . ALA A 1 63 ? 150.22600 113.03900 99.80900 1.000 115.75418 63 ALA A O 1
ATOM 472 N N . ARG A 1 64 ? 151.94900 114.08500 98.81100 1.000 118.75151 64 ARG A N 1
ATOM 473 C CA . ARG A 1 64 ? 152.91700 113.54500 99.76000 1.000 118.75151 64 ARG A CA 1
ATOM 474 C C . ARG A 1 64 ? 152.64100 114.03800 101.17400 1.000 118.75151 64 ARG A C 1
ATOM 475 O O . ARG A 1 64 ? 152.66200 113.25600 102.13100 1.000 118.75151 64 ARG A O 1
ATOM 483 N N . VAL A 1 65 ? 152.38100 115.33700 101.33100 1.000 108.66043 65 VAL A N 1
ATOM 484 C CA . VAL A 1 65 ? 152.15300 115.86900 102.67100 1.000 108.66043 65 VAL A CA 1
ATOM 485 C C . VAL A 1 65 ? 150.81500 115.38200 103.21900 1.000 108.66043 65 VAL A C 1
ATOM 486 O O . VAL A 1 65 ? 150.68300 115.11300 104.42000 1.000 108.66043 65 VAL A O 1
ATOM 490 N N . LEU A 1 66 ? 149.80700 115.24500 102.35400 1.000 99.55717 66 LEU A N 1
ATOM 491 C CA . LEU A 1 66 ? 148.54500 114.66000 102.79800 1.000 99.55717 66 LEU A CA 1
ATOM 492 C C . LEU A 1 66 ? 148.74600 113.22600 103.27800 1.000 99.55717 66 LEU A C 1
ATOM 493 O O . LEU A 1 66 ? 148.17200 112.81100 104.29600 1.000 99.55717 66 LEU A O 1
ATOM 498 N N . LEU A 1 67 ? 149.55800 112.45500 102.55000 1.000 108.42480 67 LEU A N 1
ATOM 499 C CA . LEU A 1 67 ? 149.89400 111.10500 102.98000 1.000 108.42480 67 LEU A CA 1
ATOM 500 C C . LEU A 1 67 ? 150.59900 111.12100 104.32500 1.000 108.42480 67 LEU A C 1
ATOM 501 O O . LEU A 1 67 ? 150.33100 110.27400 105.18200 1.000 108.42480 67 LEU A O 1
ATOM 506 N N . ARG A 1 68 ? 151.52900 112.05700 104.51400 1.000 113.62652 68 ARG A N 1
ATOM 507 C CA . ARG A 1 68 ? 152.19900 112.18700 105.80400 1.000 113.62652 68 ARG A CA 1
ATOM 508 C C . ARG A 1 68 ? 151.18400 112.40800 106.91600 1.000 113.62652 68 ARG A C 1
ATOM 509 O O . ARG A 1 68 ? 151.22900 111.74400 107.96000 1.000 113.62652 68 ARG A O 1
ATOM 517 N N . MET A 1 69 ? 150.24900 113.33500 106.69700 1.000 99.54526 69 MET A N 1
ATOM 518 C CA . MET A 1 69 ? 149.20300 113.59200 107.68200 1.000 99.54526 69 MET A CA 1
ATOM 519 C C . MET A 1 69 ? 148.44600 112.31800 108.02300 1.000 99.54526 69 MET A C 1
ATOM 520 O O . MET A 1 69 ? 148.29800 111.96100 109.19800 1.000 99.54526 69 MET A O 1
ATOM 525 N N . HIS A 1 70 ? 147.95900 111.61700 106.99900 1.000 98.66370 70 HIS A N 1
ATOM 526 C CA . HIS A 1 70 ? 147.14100 110.43400 107.24700 1.000 98.66370 70 HIS A CA 1
ATOM 527 C C . HIS A 1 70 ? 147.92900 109.35100 107.96900 1.000 98.66370 70 HIS A C 1
ATOM 528 O O . HIS A 1 70 ? 147.42900 108.74100 108.92100 1.000 98.66370 70 HIS A O 1
ATOM 535 N N . GLU A 1 71 ? 149.16400 109.09700 107.53500 1.000 109.37505 71 GLU A N 1
ATOM 536 C CA . GLU A 1 71 ? 149.94500 108.02300 108.13500 1.000 109.37505 71 GLU A CA 1
ATOM 537 C C . GLU A 1 71 ? 150.30700 108.33600 109.57900 1.000 109.37505 71 GLU A C 1
ATOM 538 O O . GLU A 1 71 ? 150.30500 107.43900 110.43000 1.000 109.37505 71 GLU A O 1
ATOM 544 N N . ILE A 1 72 ? 150.62800 109.59500 109.88000 1.000 103.61048 72 ILE A N 1
ATOM 545 C CA . ILE A 1 72 ? 150.89500 109.96100 111.26700 1.000 103.61048 72 ILE A CA 1
ATOM 546 C C . ILE A 1 72 ? 149.63000 109.82100 112.10300 1.000 103.61048 72 ILE A C 1
ATOM 547 O O . ILE A 1 72 ? 149.66000 109.29800 113.22300 1.000 103.61048 72 ILE A O 1
ATOM 552 N N . ALA A 1 73 ? 148.49700 110.27800 111.57200 1.000 97.40653 73 ALA A N 1
ATOM 553 C CA . ALA A 1 73 ? 147.24500 110.14300 112.30400 1.000 97.40653 73 ALA A CA 1
ATOM 554 C C . ALA A 1 73 ? 146.71600 108.71700 112.27100 1.000 97.40653 73 ALA A C 1
ATOM 555 O O . ALA A 1 73 ? 146.07800 108.27700 113.23300 1.000 97.40653 73 ALA A O 1
ATOM 557 N N . GLY A 1 74 ? 146.96300 107.99100 111.18600 1.000 102.93166 74 GLY A N 1
ATOM 558 C CA . GLY A 1 74 ? 146.52300 106.60800 111.09100 1.000 102.93166 74 GLY A CA 1
ATOM 559 C C . GLY A 1 74 ? 145.02400 106.42700 111.17600 1.000 102.93166 74 GLY A C 1
ATOM 560 O O . GLY A 1 74 ? 144.55200 105.49600 111.84000 1.000 102.93166 74 GLY A O 1
ATOM 561 N N . SER A 1 75 ? 144.26600 107.29800 110.52500 1.000 97.16986 75 SER A N 1
ATOM 562 C CA . SER A 1 75 ? 142.80600 107.23200 110.50300 1.000 97.16986 75 SER A CA 1
ATOM 563 C C . SER A 1 75 ? 142.32200 108.17300 109.40500 1.000 97.16986 75 SER A C 1
ATOM 564 O O . SER A 1 75 ? 143.12600 108.73400 108.65100 1.000 97.16986 75 SER A O 1
ATOM 567 N N . GLY A 1 76 ? 141.01100 108.35000 109.31500 1.000 96.39977 76 GLY A N 1
ATOM 568 C CA . GLY A 1 76 ? 140.42400 109.25700 108.35100 1.000 96.39977 76 GLY A CA 1
ATOM 569 C C . GLY A 1 76 ? 139.95000 108.55200 107.09700 1.000 96.39977 76 GLY A C 1
ATOM 570 O O . GLY A 1 76 ? 139.72700 107.34000 107.06600 1.000 96.39977 76 GLY A O 1
ATOM 571 N N . ASN A 1 77 ? 139.78800 109.34700 106.03400 1.000 103.02641 77 ASN A N 1
ATOM 572 C CA . ASN A 1 77 ? 139.44900 108.83600 104.70300 1.000 103.02641 77 ASN A CA 1
ATOM 573 C C . ASN A 1 77 ? 140.51600 109.33100 103.73100 1.000 103.02641 77 ASN A C 1
ATOM 574 O O . ASN A 1 77 ? 140.35500 110.35500 103.06500 1.000 103.02641 77 ASN A O 1
ATOM 579 N N . TYR A 1 78 ? 141.61300 108.58100 103.65500 1.000 103.90567 78 TYR A N 1
ATOM 580 C CA . TYR A 1 78 ? 142.74000 108.94800 102.80900 1.000 103.90567 78 TYR A CA 1
ATOM 581 C C . TYR A 1 78 ? 142.42900 108.74800 101.33000 1.000 103.90567 78 TYR A C 1
ATOM 582 O O . TYR A 1 78 ? 142.78900 109.58800 100.49400 1.000 103.90567 78 TYR A O 1
ATOM 591 N N . GLN A 1 79 ? 141.75800 107.64600 100.99300 1.000 112.65568 79 GLN A N 1
ATOM 592 C CA . GLN A 1 79 ? 141.45100 107.36100 99.59600 1.000 112.65568 79 GLN A CA 1
ATOM 593 C C . GLN A 1 79 ? 140.50800 108.40500 99.00700 1.000 112.65568 79 GLN A C 1
ATOM 594 O O . GLN A 1 79 ? 140.66900 108.81100 97.85000 1.000 112.65568 79 GLN A O 1
ATOM 600 N N . SER A 1 80 ? 139.51700 108.84800 99.78500 1.000 104.63590 80 SER A N 1
ATOM 601 C CA . SER A 1 80 ? 138.57900 109.84900 99.28500 1.000 104.63590 80 SER A CA 1
ATOM 602 C C . SER A 1 80 ? 139.29300 111.15000 98.95000 1.000 104.63590 80 SER A C 1
ATOM 603 O O . SER A 1 80 ? 138.97300 111.80600 97.95400 1.000 104.63590 80 SER A O 1
ATOM 606 N N . ASN A 1 81 ? 140.26600 111.53900 99.77200 1.000 102.08950 81 ASN A N 1
ATOM 607 C CA . ASN A 1 81 ? 140.99000 112.77600 99.50800 1.000 102.08950 81 ASN A CA 1
ATOM 608 C C . ASN A 1 81 ? 141.95300 112.61600 98.34100 1.000 102.08950 81 ASN A C 1
ATOM 609 O O . ASN A 1 81 ? 142.14400 113.55600 97.56200 1.000 102.08950 81 ASN A O 1
ATOM 614 N N . LEU A 1 82 ? 142.56200 111.43600 98.19200 1.000 104.06885 82 LEU A N 1
ATOM 615 C CA . LEU A 1 82 ? 143.30800 111.17300 96.96400 1.000 104.06885 82 LEU A CA 1
ATOM 616 C C . LEU A 1 82 ? 142.41500 111.34700 95.74800 1.000 104.06885 82 LEU A C 1
ATOM 617 O O . LEU A 1 82 ? 142.82700 111.92600 94.73600 1.000 104.06885 82 LEU A O 1
ATOM 622 N N . SER A 1 83 ? 141.18700 110.83800 95.83000 1.000 114.27542 83 SER A N 1
ATOM 623 C CA . SER A 1 83 ? 140.24300 110.97300 94.72800 1.000 114.27542 83 SER A CA 1
ATOM 624 C C . SER A 1 83 ? 139.88700 112.43200 94.47200 1.000 114.27542 83 SER A C 1
ATOM 625 O O . SER A 1 83 ? 139.82700 112.87300 93.31900 1.000 114.27542 83 SER A O 1
ATOM 628 N N . SER A 1 84 ? 139.65100 113.19300 95.53500 1.000 111.51418 84 SER A N 1
ATOM 629 C CA . SER A 1 84 ? 139.09300 114.53300 95.42900 1.000 111.51418 84 SER A CA 1
ATOM 630 C C . SER A 1 84 ? 140.13700 115.63000 95.27100 1.000 111.51418 84 SER A C 1
ATOM 631 O O . SER A 1 84 ? 139.75800 116.78700 95.07100 1.000 111.51418 84 SER A O 1
ATOM 634 N N . LEU A 1 85 ? 141.42500 115.31000 95.37100 1.000 111.54320 85 LEU A N 1
ATOM 635 C CA . LEU A 1 85 ? 142.45300 116.34500 95.28400 1.000 111.54320 85 LEU A CA 1
ATOM 636 C C . LEU A 1 85 ? 142.38500 117.20400 94.02400 1.000 111.54320 85 LEU A C 1
ATOM 637 O O . LEU A 1 85 ? 142.58000 118.42700 94.14200 1.000 111.54320 85 LEU A O 1
ATOM 642 N N . PRO A 1 86 ? 142.14800 116.66700 92.81900 1.000 114.77564 86 PRO A N 1
ATOM 643 C CA . PRO A 1 86 ? 142.04900 117.55900 91.65000 1.000 114.77564 86 PRO A CA 1
ATOM 644 C C . PRO A 1 86 ? 140.96700 118.61600 91.78000 1.000 114.77564 86 PRO A C 1
ATOM 645 O O . PRO A 1 86 ? 141.15200 119.74400 91.30700 1.000 114.77564 86 PRO A O 1
ATOM 649 N N . LEU A 1 87 ? 139.84000 118.28400 92.41400 1.000 109.74130 87 LEU A N 1
ATOM 650 C CA . LEU A 1 87 ? 138.77500 119.26400 92.60000 1.000 109.74130 87 LEU A CA 1
ATOM 651 C C . LEU A 1 87 ? 139.25500 120.44700 93.42900 1.000 109.74130 87 LEU A C 1
ATOM 652 O O . LEU A 1 87 ? 139.06500 121.60800 93.04600 1.000 109.74130 87 LEU A O 1
ATOM 657 N N . VAL A 1 88 ? 139.87800 120.16900 94.57500 1.000 98.81977 88 VAL A N 1
ATOM 658 C CA . VAL A 1 88 ? 140.35900 121.24000 95.43900 1.000 98.81977 88 VAL A CA 1
ATOM 659 C C . VAL A 1 88 ? 141.46900 122.02100 94.75000 1.000 98.81977 88 VAL A C 1
ATOM 660 O O . VAL A 1 88 ? 141.56400 123.24700 94.88900 1.000 98.81977 88 VAL A O 1
ATOM 664 N N . ARG A 1 89 ? 142.32500 121.32800 93.99600 1.000 109.15010 89 ARG A N 1
ATOM 665 C CA . ARG A 1 89 ? 143.37400 122.01400 93.24800 1.000 109.15010 89 ARG A CA 1
ATOM 666 C C . ARG A 1 89 ? 142.77800 123.01100 92.26100 1.000 109.15010 89 ARG A C 1
ATOM 667 O O . ARG A 1 89 ? 143.19400 124.17400 92.20500 1.000 109.15010 89 ARG A O 1
ATOM 675 N N . ALA A 1 90 ? 141.79000 122.57100 91.47700 1.000 116.42385 90 ALA A N 1
ATOM 676 C CA . ALA A 1 90 ? 141.15300 123.46200 90.51200 1.000 116.42385 90 ALA A CA 1
ATOM 677 C C . ALA A 1 90 ? 140.45600 124.62100 91.20800 1.000 116.42385 90 ALA A C 1
ATOM 678 O O . ALA A 1 90 ? 140.51300 125.76300 90.73800 1.000 116.42385 90 ALA A O 1
ATOM 680 N N . CYS A 1 91 ? 139.78700 124.34300 92.32900 1.000 114.26057 91 CYS A N 1
ATOM 681 C CA . CYS A 1 91 ? 139.11600 125.40300 93.07300 1.000 114.26057 91 CYS A CA 1
ATOM 682 C C . CYS A 1 91 ? 140.11000 126.45100 93.55500 1.000 114.26057 91 CYS A C 1
ATOM 683 O O . CYS A 1 91 ? 139.83300 127.65500 93.49700 1.000 114.26057 91 CYS A O 1
ATOM 686 N N . PHE A 1 92 ? 141.27100 126.01200 94.04000 1.000 108.53375 92 PHE A N 1
ATOM 687 C CA . PHE A 1 92 ? 142.30000 126.95700 94.45300 1.000 108.53375 92 PHE A CA 1
ATOM 688 C C . PHE A 1 92 ? 142.85700 127.73000 93.26600 1.000 108.53375 92 PHE A C 1
ATOM 689 O O . PHE A 1 92 ? 143.17700 128.91700 93.39500 1.000 108.53375 92 PHE A O 1
ATOM 697 N N . ASP A 1 93 ? 142.98400 127.07400 92.11000 1.000 116.64704 93 ASP A N 1
ATOM 698 C CA . ASP A 1 93 ? 143.53900 127.73800 90.93600 1.000 116.64704 93 ASP A CA 1
ATOM 699 C C . ASP A 1 93 ? 142.66300 128.90000 90.48800 1.000 116.64704 93 ASP A C 1
ATOM 700 O O . ASP A 1 93 ? 143.17100 129.96600 90.11900 1.000 116.64704 93 ASP A O 1
ATOM 705 N N . LEU A 1 94 ? 141.34200 128.71700 90.51700 1.000 117.36692 94 LEU A N 1
ATOM 706 C CA . LEU A 1 94 ? 140.42100 129.76400 90.09400 1.000 117.36692 94 LEU A CA 1
ATOM 707 C C . LEU A 1 94 ? 140.41400 130.96400 91.02800 1.000 117.36692 94 LEU A C 1
ATOM 708 O O . LEU A 1 94 ? 139.83000 131.99400 90.67700 1.000 117.36692 94 LEU A O 1
ATOM 713 N N . GLY A 1 95 ? 141.03700 130.86300 92.19700 1.000 111.55292 95 GLY A N 1
ATOM 714 C CA . GLY A 1 95 ? 140.88400 131.89100 93.19900 1.000 111.55292 95 GLY A CA 1
ATOM 715 C C . GLY A 1 95 ? 139.58200 131.82500 93.95600 1.000 111.55292 95 GLY A C 1
ATOM 716 O O . GLY A 1 95 ? 139.24800 132.77800 94.66800 1.000 111.55292 95 GLY A O 1
ATOM 717 N N . LEU A 1 96 ? 138.83000 130.72900 93.81400 1.000 107.16864 96 LEU A N 1
ATOM 718 C CA . LEU A 1 96 ? 137.60100 130.56100 94.57900 1.000 107.16864 96 LEU A CA 1
ATOM 719 C C . LEU A 1 96 ? 137.87100 130.60300 96.07500 1.000 107.16864 96 LEU A C 1
ATOM 720 O O . LEU A 1 96 ? 136.97800 130.95000 96.85700 1.000 107.16864 96 LEU A O 1
ATOM 725 N N . VAL A 1 97 ? 139.08100 130.25100 96.48900 1.000 112.40793 97 VAL A N 1
ATOM 726 C CA . VAL A 1 97 ? 139.52800 130.44100 97.86800 1.000 112.40793 97 VAL A CA 1
ATOM 727 C C . VAL A 1 97 ? 140.24200 131.78500 97.93100 1.000 112.40793 97 VAL A C 1
ATOM 728 O O . VAL A 1 97 ? 141.35500 131.91100 97.39200 1.000 112.40793 97 VAL A O 1
ATOM 732 N N . PRO A 1 98 ? 139.65800 132.80700 98.55700 1.000 114.96277 98 PRO A N 1
ATOM 733 C CA . PRO A 1 98 ? 140.30700 134.12300 98.58900 1.000 114.96277 98 PRO A CA 1
ATOM 734 C C . PRO A 1 98 ? 141.38600 134.16800 99.66100 1.000 114.96277 98 PRO A C 1
ATOM 735 O O . PRO A 1 98 ? 141.15200 133.79700 100.81300 1.000 114.96277 98 PRO A O 1
ATOM 739 N N . GLU A 1 99 ? 142.57900 134.61800 99.26900 1.000 124.16165 99 GLU A N 1
ATOM 740 C CA . GLU A 1 99 ? 143.66000 134.76600 100.23700 1.000 124.16165 99 GLU A CA 1
ATOM 741 C C . GLU A 1 99 ? 143.31700 135.81100 101.29300 1.000 124.16165 99 GLU A C 1
ATOM 742 O O . GLU A 1 99 ? 143.50100 135.57300 102.49200 1.000 124.16165 99 GLU A O 1
ATOM 748 N N . ASP A 1 100 ? 142.78600 136.95800 100.86900 1.000 131.83683 100 ASP A N 1
ATOM 749 C CA . ASP A 1 100 ? 142.45400 138.06500 101.76200 1.000 131.83683 100 ASP A CA 1
ATOM 750 C C . ASP A 1 100 ? 141.16200 138.70700 101.28400 1.000 131.83683 100 ASP A C 1
ATOM 751 O O . ASP A 1 100 ? 141.07800 139.14600 100.13300 1.000 131.83683 100 ASP A O 1
ATOM 756 N N . GLY A 1 101 ? 140.16300 138.76700 102.16200 1.000 125.46707 101 GLY A N 1
ATOM 757 C CA . GLY A 1 101 ? 138.90800 139.40700 101.84600 1.000 125.46707 101 GLY A CA 1
ATOM 758 C C . GLY A 1 101 ? 137.96600 138.51600 101.06100 1.000 125.46707 101 GLY A C 1
ATOM 759 O O . GLY A 1 101 ? 138.18200 137.30900 100.92700 1.000 125.46707 101 GLY A O 1
ATOM 760 N N . PRO A 1 102 ? 136.89000 139.10000 100.53000 1.000 118.02602 102 PRO A N 1
ATOM 761 C CA . PRO A 1 102 ? 135.93000 138.31300 99.74600 1.000 118.02602 102 PRO A CA 1
ATOM 762 C C . PRO A 1 102 ? 136.43800 138.08400 98.32900 1.000 118.02602 102 PRO A C 1
ATOM 763 O O . PRO A 1 102 ? 137.01400 138.98100 97.70800 1.000 118.02602 102 PRO A O 1
ATOM 767 N N . GLY A 1 103 ? 136.21900 136.87500 97.82000 1.000 105.36636 103 GLY A N 1
ATOM 768 C CA . GLY A 1 103 ? 136.64800 136.51800 96.49100 1.000 105.36636 103 GLY A CA 1
ATOM 769 C C . GLY A 1 103 ? 135.60100 136.84000 95.44600 1.000 105.36636 103 GLY A C 1
ATOM 770 O O . GLY A 1 103 ? 134.58500 137.48300 95.72700 1.000 105.36636 103 GLY A O 1
ATOM 771 N N . PRO A 1 104 ? 135.82800 136.39200 94.21000 1.000 102.06665 104 PRO A N 1
ATOM 772 C CA . PRO A 1 104 ? 134.88300 136.70100 93.13000 1.000 102.06665 104 PRO A CA 1
ATOM 773 C C . PRO A 1 104 ? 133.64900 135.81300 93.15100 1.000 102.06665 104 PRO A C 1
ATOM 774 O O . PRO A 1 104 ? 132.81400 135.89000 92.24500 1.000 102.06665 104 PRO A O 1
ATOM 778 N N . ALA A 1 105 ? 133.52400 134.97500 94.17800 1.000 97.82119 105 ALA A N 1
ATOM 779 C CA . ALA A 1 105 ? 132.36200 134.11100 94.33200 1.000 97.82119 105 ALA A CA 1
ATOM 780 C C . ALA A 1 105 ? 132.40500 133.46800 95.70800 1.000 97.82119 105 ALA A C 1
ATOM 781 O O . ALA A 1 105 ? 133.48600 133.19500 96.23500 1.000 97.82119 105 ALA A O 1
ATOM 783 N N . GLU A 1 106 ? 131.22900 133.23500 96.28200 1.000 97.72739 106 GLU A N 1
ATOM 784 C CA . GLU A 1 106 ? 131.14600 132.49900 97.53100 1.000 97.72739 106 GLU A CA 1
ATOM 785 C C . GLU A 1 106 ? 131.26300 131.00300 97.26100 1.000 97.72739 106 GLU A C 1
ATOM 786 O O . GLU A 1 106 ? 131.13100 130.53700 96.12700 1.000 97.72739 106 GLU A O 1
ATOM 792 N N . LEU A 1 107 ? 131.51600 130.24300 98.32300 1.000 82.17518 107 LEU A N 1
ATOM 793 C CA . LEU A 1 107 ? 131.74700 128.81400 98.17700 1.000 82.17518 107 LEU A CA 1
ATOM 794 C C . LEU A 1 107 ? 131.22200 128.07400 99.39700 1.000 82.17518 107 LEU A C 1
ATOM 795 O O . LEU A 1 107 ? 131.33600 128.55900 100.52400 1.000 82.17518 107 LEU A O 1
ATOM 800 N N . ILE A 1 108 ? 130.66200 126.89000 99.15700 1.000 83.31181 108 ILE A N 1
ATOM 801 C CA . ILE A 1 108 ? 129.99800 126.08500 100.17500 1.000 83.31181 108 ILE A CA 1
ATOM 802 C C . ILE A 1 108 ? 130.51000 124.65600 100.02300 1.000 83.31181 108 ILE A C 1
ATOM 803 O O . ILE A 1 108 ? 129.99800 123.88800 99.19800 1.000 83.31181 108 ILE A O 1
ATOM 808 N N . VAL A 1 109 ? 131.52100 124.29000 100.81000 1.000 78.80781 109 VAL A N 1
ATOM 809 C CA . VAL A 1 109 ? 131.97400 122.90600 100.81700 1.000 78.80781 109 VAL A CA 1
ATOM 810 C C . VAL A 1 109 ? 130.96300 122.06500 101.57900 1.000 78.80781 109 VAL A C 1
ATOM 811 O O . VAL A 1 109 ? 130.67600 122.32600 102.75400 1.000 78.80781 109 VAL A O 1
ATOM 815 N N . GLY A 1 110 ? 130.41700 121.04900 100.91400 1.000 92.72485 110 GLY A N 1
ATOM 816 C CA . GLY A 1 110 ? 129.31200 120.29600 101.47700 1.000 92.72485 110 GLY A CA 1
ATOM 817 C C . GLY A 1 110 ? 129.68900 118.95500 102.06900 1.000 92.72485 110 GLY A C 1
ATOM 818 O O . GLY A 1 110 ? 129.18100 118.57800 103.12900 1.000 92.72485 110 GLY A O 1
ATOM 819 N N . ARG A 1 111 ? 130.56700 118.21900 101.39600 1.000 91.11372 111 ARG A N 1
ATOM 820 C CA . ARG A 1 111 ? 131.02600 116.95400 101.94200 1.000 91.11372 111 ARG A CA 1
ATOM 821 C C . ARG A 1 111 ? 131.82900 117.19900 103.21400 1.000 91.11372 111 ARG A C 1
ATOM 822 O O . ARG A 1 111 ? 132.51100 118.21500 103.35900 1.000 91.11372 111 ARG A O 1
ATOM 830 N N . GLY A 1 112 ? 131.73000 116.26200 104.14800 1.000 76.56776 112 GLY A N 1
ATOM 831 C CA . GLY A 1 112 ? 132.32100 116.45900 105.45600 1.000 76.56776 112 GLY A CA 1
ATOM 832 C C . GLY A 1 112 ? 133.65300 115.76900 105.64500 1.000 76.56776 112 GLY A C 1
ATOM 833 O O . GLY A 1 112 ? 134.27900 115.89600 106.70000 1.000 76.56776 112 GLY A O 1
ATOM 834 N N . HIS A 1 113 ? 134.09900 115.03100 104.63600 1.000 79.70524 113 HIS A N 1
ATOM 835 C CA . HIS A 1 113 ? 135.36300 114.31000 104.69200 1.000 79.70524 113 HIS A CA 1
ATOM 836 C C . HIS A 1 113 ? 136.32800 114.76600 103.60100 1.000 79.70524 113 HIS A C 1
ATOM 837 O O . HIS A 1 113 ? 137.09400 113.97000 103.05800 1.000 79.70524 113 HIS A O 1
ATOM 844 N N . ILE A 1 114 ? 136.29300 116.05300 103.25800 1.000 73.00568 114 ILE A N 1
ATOM 845 C CA . ILE A 1 114 ? 137.26900 116.62600 102.33700 1.000 73.00568 114 ILE A CA 1
ATOM 846 C C . ILE A 1 114 ? 137.88800 117.84300 103.01600 1.000 73.00568 114 ILE A C 1
ATOM 847 O O . ILE A 1 114 ? 138.28000 118.81400 102.36200 1.000 73.00568 114 ILE A O 1
ATOM 852 N N . ALA A 1 115 ? 137.95900 117.80700 104.34300 1.000 73.43858 115 ALA A N 1
ATOM 853 C CA . ALA A 1 115 ? 138.64000 118.87700 105.06900 1.000 73.43858 115 ALA A CA 1
ATOM 854 C C . ALA A 1 115 ? 140.15600 118.79100 104.95700 1.000 73.43858 115 ALA A C 1
ATOM 855 O O . ALA A 1 115 ? 140.79000 119.82900 104.70300 1.000 73.43858 115 ALA A O 1
ATOM 857 N N . PRO A 1 116 ? 140.80200 117.63100 105.14400 1.000 76.75013 116 PRO A N 1
ATOM 858 C CA . PRO A 1 116 ? 142.27300 117.60800 105.05200 1.000 76.75013 116 PRO A CA 1
ATOM 859 C C . PRO A 1 116 ? 142.82100 118.04700 103.70500 1.000 76.75013 116 PRO A C 1
ATOM 860 O O . PRO A 1 116 ? 143.95100 118.55000 103.64000 1.000 76.75013 116 PRO A O 1
ATOM 864 N N . ALA A 1 117 ? 142.07100 117.84000 102.62000 1.000 81.89874 117 ALA A N 1
ATOM 865 C CA . ALA A 1 117 ? 142.55200 118.25400 101.30600 1.000 81.89874 117 ALA A CA 1
ATOM 866 C C . ALA A 1 117 ? 142.83300 119.75000 101.26900 1.000 81.89874 117 ALA A C 1
ATOM 867 O O . ALA A 1 117 ? 143.75200 120.20100 100.57700 1.000 81.89874 117 ALA A O 1
ATOM 869 N N . PHE A 1 118 ? 142.05600 120.53500 102.01700 1.000 88.35132 118 PHE A N 1
ATOM 870 C CA . PHE A 1 118 ? 142.29900 121.97100 102.08300 1.000 88.35132 118 PHE A CA 1
ATOM 871 C C . PHE A 1 118 ? 143.60500 122.27200 102.80700 1.000 88.35132 118 PHE A C 1
ATOM 872 O O . PHE A 1 118 ? 144.40500 123.10200 102.35200 1.000 88.35132 118 PHE A O 1
ATOM 880 N N . TYR A 1 119 ? 143.83600 121.60500 103.94500 1.000 82.37150 119 TYR A N 1
ATOM 881 C CA . TYR A 1 119 ? 145.12100 121.72200 104.62500 1.000 82.37150 119 TYR A CA 1
ATOM 882 C C . TYR A 1 119 ? 146.26100 121.40100 103.67800 1.000 82.37150 119 TYR A C 1
ATOM 883 O O . TYR A 1 119 ? 147.32200 122.03100 103.73500 1.000 82.37150 119 TYR A O 1
ATOM 892 N N . ALA A 1 120 ? 146.05700 120.41000 102.81100 1.000 94.54605 120 ALA A N 1
ATOM 893 C CA . ALA A 1 120 ? 147.09800 120.00300 101.87500 1.000 94.54605 120 ALA A CA 1
ATOM 894 C C . ALA A 1 120 ? 147.50400 121.15700 100.97100 1.000 94.54605 120 ALA A C 1
ATOM 895 O O . ALA A 1 120 ? 148.66100 121.59100 100.97300 1.000 94.54605 120 ALA A O 1
ATOM 897 N N . GLU A 1 121 ? 146.55700 121.67300 100.18700 1.000 101.40819 121 GLU A N 1
ATOM 898 C CA . GLU A 1 121 ? 146.89600 122.72900 99.24300 1.000 101.40819 121 GLU A CA 1
ATOM 899 C C . GLU A 1 121 ? 147.31700 124.00600 99.95600 1.000 101.40819 121 GLU A C 1
ATOM 900 O O . GLU A 1 121 ? 148.01900 124.83800 99.37100 1.000 101.40819 121 GLU A O 1
ATOM 906 N N . HIS A 1 122 ? 146.91300 124.18100 101.21700 1.000 103.59151 122 HIS A N 1
ATOM 907 C CA . HIS A 1 122 ? 147.37700 125.34100 101.96700 1.000 103.59151 122 HIS A CA 1
ATOM 908 C C . HIS A 1 122 ? 148.86700 125.29000 102.27700 1.000 103.59151 122 HIS A C 1
ATOM 909 O O . HIS A 1 122 ? 149.47400 126.34100 102.50200 1.000 103.59151 122 HIS A O 1
ATOM 916 N N . TYR A 1 123 ? 149.47300 124.10300 102.29400 1.000 112.76544 123 TYR A N 1
ATOM 917 C CA . TYR A 1 123 ? 150.88900 124.02700 102.63900 1.000 112.76544 123 TYR A CA 1
ATOM 918 C C . TYR A 1 123 ? 151.77300 124.50100 101.49400 1.000 112.76544 123 TYR A C 1
ATOM 919 O O . TYR A 1 123 ? 152.81200 125.12600 101.73400 1.000 112.76544 123 TYR A O 1
ATOM 928 N N . VAL A 1 124 ? 151.37900 124.21800 100.25200 1.000 109.82094 124 VAL A N 1
ATOM 929 C CA . VAL A 1 124 ? 152.14800 124.68300 99.10300 1.000 109.82094 124 VAL A CA 1
ATOM 930 C C . VAL A 1 124 ? 152.16700 126.20400 99.06200 1.000 109.82094 124 VAL A C 1
ATOM 931 O O . VAL A 1 124 ? 153.20000 126.82200 98.77900 1.000 109.82094 124 VAL A O 1
ATOM 935 N N . ARG A 1 125 ? 151.02800 126.83000 99.35600 1.000 108.10826 125 ARG A N 1
ATOM 936 C CA . ARG A 1 125 ? 150.93400 128.28300 99.36500 1.000 108.10826 125 ARG A CA 1
ATOM 937 C C . ARG A 1 125 ? 151.72400 128.91600 100.50200 1.000 108.10826 125 ARG A C 1
ATOM 938 O O . ARG A 1 125 ? 151.85200 130.14500 100.53400 1.000 108.10826 125 ARG A O 1
ATOM 946 N N . GLY A 1 126 ? 152.24900 128.11800 101.42500 1.000 113.14284 126 GLY A N 1
ATOM 947 C CA . GLY A 1 126 ? 152.98000 128.65700 102.55600 1.000 113.14284 126 GLY A CA 1
ATOM 948 C C . GLY A 1 126 ? 152.11500 129.46300 103.49800 1.000 113.14284 126 GLY A C 1
ATOM 949 O O . GLY A 1 126 ? 152.58200 130.45900 104.06400 1.000 113.14284 126 GLY A O 1
ATOM 950 N N . THR A 1 127 ? 150.86000 129.05800 103.67700 1.000 112.60641 127 THR A N 1
ATOM 951 C CA . THR A 1 127 ? 149.95000 129.74800 104.57300 1.000 112.60641 127 THR A CA 1
ATOM 952 C C . THR A 1 127 ? 149.56200 128.92000 105.78900 1.000 112.60641 127 THR A C 1
ATOM 953 O O . THR A 1 127 ? 148.97900 129.47000 106.72700 1.000 112.60641 127 THR A O 1
ATOM 957 N N . PHE A 1 128 ? 149.86000 127.62300 105.80000 1.000 107.11277 128 PHE A N 1
ATOM 958 C CA . PHE A 1 128 ? 149.65700 126.80900 106.98300 1.000 107.11277 128 PHE A CA 1
ATOM 959 C C . PHE A 1 128 ? 150.94300 126.09900 107.38300 1.000 107.11277 128 PHE A C 1
ATOM 960 O O . PHE A 1 128 ? 151.66400 125.58200 106.52300 1.000 107.11277 128 PHE A O 1
ATOM 968 N N . PRO A 1 129 ? 151.24900 126.05600 108.67600 1.000 118.82915 129 PRO A N 1
ATOM 969 C CA . PRO A 1 129 ? 152.48800 125.41400 109.13200 1.000 118.82915 129 PRO A CA 1
ATOM 970 C C . PRO A 1 129 ? 152.39800 123.89800 109.10400 1.000 118.82915 129 PRO A C 1
ATOM 971 O O . PRO A 1 129 ? 151.41600 123.33600 108.61200 1.000 118.82915 129 PRO A O 1
ATOM 975 N N . PHE A 1 130 ? 153.42500 123.22300 109.62400 1.000 118.82938 130 PHE A N 1
ATOM 976 C CA . PHE A 1 130 ? 153.44400 121.76700 109.66400 1.000 118.82938 130 PHE A CA 1
ATOM 977 C C . PHE A 1 130 ? 153.16400 121.17900 111.03800 1.000 118.82938 130 PHE A C 1
ATOM 978 O O . PHE A 1 130 ? 152.90100 119.97700 111.13000 1.000 118.82938 130 PHE A O 1
ATOM 986 N N . ALA A 1 131 ? 153.22200 121.98000 112.10000 1.000 112.33830 131 ALA A N 1
ATOM 987 C CA . ALA A 1 131 ? 152.93300 121.45200 113.43100 1.000 112.33830 131 ALA A CA 1
ATOM 988 C C . ALA A 1 131 ? 151.49400 120.97100 113.57300 1.000 112.33830 131 ALA A C 1
ATOM 989 O O . ALA A 1 131 ? 151.29200 119.85400 114.07900 1.000 112.33830 131 ALA A O 1
ATOM 991 N N . PRO A 1 132 ? 150.46400 121.72900 113.17400 1.000 104.45599 132 PRO A N 1
ATOM 992 C CA . PRO A 1 132 ? 149.10000 121.18700 113.29000 1.000 104.45599 132 PRO A CA 1
ATOM 993 C C . PRO A 1 132 ? 148.84000 119.99900 112.38200 1.000 104.45599 132 PRO A C 1
ATOM 994 O O . PRO A 1 132 ? 147.99300 119.15700 112.70200 1.000 104.45599 132 PRO A O 1
ATOM 998 N N . LEU A 1 133 ? 149.54200 119.90900 111.24800 1.000 100.93358 133 LEU A N 1
ATOM 999 C CA . LEU A 1 133 ? 149.27500 118.83300 110.29900 1.000 100.93358 133 LEU A CA 1
ATOM 1000 C C . LEU A 1 133 ? 149.52600 117.46300 110.91200 1.000 100.93358 133 LEU A C 1
ATOM 1001 O O . LEU A 1 133 ? 148.85000 116.49200 110.55600 1.000 100.93358 133 LEU A O 1
ATOM 1006 N N . ALA A 1 134 ? 150.48600 117.36100 111.82600 1.000 96.41554 134 ALA A N 1
ATOM 1007 C CA . ALA A 1 134 ? 150.72400 116.12300 112.55300 1.000 96.41554 134 ALA A CA 1
ATOM 1008 C C . ALA A 1 134 ? 149.75600 115.93800 113.70900 1.000 96.41554 134 ALA A C 1
ATOM 1009 O O . ALA A 1 134 ? 150.00200 115.10200 114.58500 1.000 96.41554 134 ALA A O 1
ATOM 1011 N N . THR A 1 135 ? 148.66900 116.70300 113.73000 1.000 89.15552 135 THR A N 1
ATOM 1012 C CA . THR A 1 135 ? 147.65100 116.63100 114.76500 1.000 89.15552 135 THR A CA 1
ATOM 1013 C C . THR A 1 135 ? 146.29400 116.34500 114.14500 1.000 89.15552 135 THR A C 1
ATOM 1014 O O . THR A 1 135 ? 145.26400 116.85500 114.59300 1.000 89.15552 135 THR A O 1
ATOM 1018 N N . LEU A 1 136 ? 146.27400 115.53400 113.09300 1.000 74.31234 136 LEU A N 1
ATOM 1019 C CA . LEU A 1 136 ? 145.02000 115.20900 112.43100 1.000 74.31234 136 LEU A CA 1
ATOM 1020 C C . LEU A 1 136 ? 144.23100 114.20500 113.26000 1.000 74.31234 136 LEU A C 1
ATOM 1021 O O . LEU A 1 136 ? 144.78300 113.22600 113.77000 1.000 74.31234 136 LEU A O 1
ATOM 1026 N N . HIS A 1 137 ? 142.92700 114.45400 113.38900 1.000 64.36563 137 HIS A N 1
ATOM 1027 C CA . HIS A 1 137 ? 142.02600 113.59500 114.15700 1.000 64.36563 137 HIS A CA 1
ATOM 1028 C C . HIS A 1 137 ? 142.58500 113.29500 115.54300 1.000 64.36563 137 HIS A C 1
ATOM 1029 O O . HIS A 1 137 ? 142.49300 112.17600 116.04500 1.000 64.36563 137 HIS A O 1
ATOM 1036 N N . GLN A 1 138 ? 143.18900 114.30300 116.16600 1.000 75.12490 138 GLN A N 1
ATOM 1037 C CA . GLN A 1 138 ? 143.72800 114.12100 117.50700 1.000 75.12490 138 GLN A CA 1
ATOM 1038 C C . GLN A 1 138 ? 143.48100 115.33700 118.39200 1.000 75.12490 138 GLN A C 1
ATOM 1039 O O . GLN A 1 138 ? 144.12900 115.47500 119.43600 1.000 75.12490 138 GLN A O 1
ATOM 1045 N N . GLY A 1 139 ? 142.56300 116.21500 118.00400 1.000 78.53396 139 GLY A N 1
ATOM 1046 C CA . GLY A 1 139 ? 142.26900 117.41700 118.74000 1.000 78.53396 139 GLY A CA 1
ATOM 1047 C C . GLY A 1 139 ? 142.88100 118.67300 118.16100 1.000 78.53396 139 GLY A C 1
ATOM 1048 O O . GLY A 1 139 ? 142.35100 119.76400 118.39200 1.000 78.53396 139 GLY A O 1
ATOM 1049 N N . GLY A 1 140 ? 143.97500 118.55200 117.41600 1.000 87.27163 140 GLY A N 1
ATOM 1050 C CA . GLY A 1 140 ? 144.58200 119.72100 116.81300 1.000 87.27163 140 GLY A CA 1
ATOM 1051 C C . GLY A 1 140 ? 143.75200 120.27800 115.67900 1.000 87.27163 140 GLY A C 1
ATOM 1052 O O . GLY A 1 140 ? 143.11400 121.32300 115.82000 1.000 87.27163 140 GLY A O 1
ATOM 1053 N N . LEU A 1 141 ? 143.71600 119.57100 114.56300 1.000 79.08250 141 LEU A N 1
ATOM 1054 C CA . LEU A 1 141 ? 142.89500 119.96900 113.43600 1.000 79.08250 141 LEU A CA 1
ATOM 1055 C C . LEU A 1 141 ? 141.61600 119.14500 113.44400 1.000 79.08250 141 LEU A C 1
ATOM 1056 O O . LEU A 1 141 ? 141.35100 118.37400 114.37000 1.000 79.08250 141 LEU A O 1
ATOM 1061 N N . THR A 1 142 ? 140.81000 119.31900 112.40500 1.000 67.74465 142 THR A N 1
ATOM 1062 C CA . THR A 1 142 ? 139.47600 118.74500 112.37500 1.000 67.74465 142 THR A CA 1
ATOM 1063 C C . THR A 1 142 ? 139.26700 118.02600 111.05500 1.000 67.74465 142 THR A C 1
ATOM 1064 O O . THR A 1 142 ? 139.56500 118.57700 109.99100 1.000 67.74465 142 THR A O 1
ATOM 1068 N N . GLY A 1 143 ? 138.75200 116.79900 111.12600 1.000 63.21849 143 GLY A N 1
ATOM 1069 C CA . GLY A 1 143 ? 138.50400 116.04000 109.91800 1.000 63.21849 143 GLY A CA 1
ATOM 1070 C C . GLY A 1 143 ? 137.33300 116.54300 109.10800 1.000 63.21849 143 GLY A C 1
ATOM 1071 O O . GLY A 1 143 ? 137.19000 116.16000 107.94300 1.000 63.21849 143 GLY A O 1
ATOM 1072 N N . VAL A 1 144 ? 136.49400 117.39200 109.69200 1.000 65.78258 144 VAL A N 1
ATOM 1073 C CA . VAL A 1 144 ? 135.34500 117.94500 108.99400 1.000 65.78258 144 VAL A CA 1
ATOM 1074 C C . VAL A 1 144 ? 135.55100 119.44500 108.83500 1.000 65.78258 144 VAL A C 1
ATOM 1075 O O . VAL A 1 144 ? 136.28800 120.08500 109.59000 1.000 65.78258 144 VAL A O 1
ATOM 1079 N N . VAL A 1 145 ? 134.88900 120.01100 107.82300 1.000 66.72303 145 VAL A N 1
ATOM 1080 C CA . VAL A 1 145 ? 134.97900 121.44600 107.60800 1.000 66.72303 145 VAL A CA 1
ATOM 1081 C C . VAL A 1 145 ? 134.44000 122.19000 108.82500 1.000 66.72303 145 VAL A C 1
ATOM 1082 O O . VAL A 1 145 ? 133.59600 121.68900 109.57700 1.000 66.72303 145 VAL A O 1
ATOM 1086 N N . HIS A 1 146 ? 134.94600 123.40400 109.02200 1.000 77.16444 146 HIS A N 1
ATOM 1087 C CA . HIS A 1 146 ? 134.47800 124.23900 110.11700 1.000 77.16444 146 HIS A CA 1
ATOM 1088 C C . HIS A 1 146 ? 134.69100 125.69900 109.75100 1.000 77.16444 146 HIS A C 1
ATOM 1089 O O . HIS A 1 146 ? 135.44700 126.02600 108.83300 1.000 77.16444 146 HIS A O 1
ATOM 1096 N N . GLN A 1 147 ? 134.00400 126.57200 110.48800 1.000 81.81858 147 GLN A N 1
ATOM 1097 C CA . GLN A 1 147 ? 133.97800 127.99100 110.15200 1.000 81.81858 147 GLN A CA 1
ATOM 1098 C C . GLN A 1 147 ? 135.36900 128.61000 110.21000 1.000 81.81858 147 GLN A C 1
ATOM 1099 O O . GLN A 1 147 ? 135.81900 129.24800 109.25100 1.000 81.81858 147 GLN A O 1
ATOM 1105 N N . ASP A 1 148 ? 136.07300 128.41600 111.32000 1.000 91.74899 148 ASP A N 1
ATOM 1106 C CA . ASP A 1 148 ? 137.23700 129.22600 111.64900 1.000 91.74899 148 ASP A CA 1
ATOM 1107 C C . ASP A 1 148 ? 138.51900 128.75300 110.98400 1.000 91.74899 148 ASP A C 1
ATOM 1108 O O . ASP A 1 148 ? 139.60400 129.09200 111.46800 1.000 91.74899 148 ASP A O 1
ATOM 1113 N N . LEU A 1 149 ? 138.44100 127.98300 109.90000 1.000 82.49737 149 LEU A N 1
ATOM 1114 C CA . LEU A 1 149 ? 139.63600 127.53600 109.19500 1.000 82.49737 149 LEU A CA 1
ATOM 1115 C C . LEU A 1 149 ? 139.65800 127.99900 107.74400 1.000 82.49737 149 LEU A C 1
ATOM 1116 O O . LEU A 1 149 ? 140.22600 127.31600 106.88800 1.000 82.49737 149 LEU A O 1
ATOM 1121 N N . GLY A 1 150 ? 139.05500 129.14600 107.45000 1.000 87.05114 150 GLY A N 1
ATOM 1122 C CA . GLY A 1 150 ? 139.05600 129.68600 106.10900 1.000 87.05114 150 GLY A CA 1
ATOM 1123 C C . GLY A 1 150 ? 137.87900 129.28700 105.25000 1.000 87.05114 150 GLY A C 1
ATOM 1124 O O . GLY A 1 150 ? 137.84900 129.64800 104.06800 1.000 87.05114 150 GLY A O 1
ATOM 1125 N N . PHE A 1 151 ? 136.91600 128.55300 105.79700 1.000 78.36733 151 PHE A N 1
ATOM 1126 C CA . PHE A 1 151 ? 135.72300 128.19200 105.05400 1.000 78.36733 151 PHE A CA 1
ATOM 1127 C C . PHE A 1 151 ? 134.62100 129.21900 105.29600 1.000 78.36733 151 PHE A C 1
ATOM 1128 O O . PHE A 1 151 ? 134.79200 130.20500 106.01700 1.000 78.36733 151 PHE A O 1
ATOM 1136 N N . THR A 1 152 ? 133.46900 128.98100 104.67700 1.000 84.92870 152 THR A N 1
ATOM 1137 C CA . THR A 1 152 ? 132.25900 129.73200 104.96300 1.000 84.92870 152 THR A CA 1
ATOM 1138 C C . THR A 1 152 ? 131.14200 128.83500 105.46800 1.000 84.92870 152 THR A C 1
ATOM 1139 O O . THR A 1 152 ? 129.98300 129.26300 105.49400 1.000 84.92870 152 THR A O 1
ATOM 1143 N N . ASN A 1 153 ? 131.45600 127.60600 105.86200 1.000 74.72665 153 ASN A N 1
ATOM 1144 C CA . ASN A 1 153 ? 130.46200 126.61700 106.23000 1.000 74.72665 153 ASN A CA 1
ATOM 1145 C C . ASN A 1 153 ? 130.54600 126.28500 107.71300 1.000 74.72665 153 ASN A C 1
ATOM 1146 O O . ASN A 1 153 ? 131.32100 126.86300 108.47700 1.000 74.72665 153 ASN A O 1
ATOM 1151 N N . THR A 1 154 ? 129.70400 125.34000 108.11600 1.000 72.94852 154 THR A N 1
ATOM 1152 C CA . THR A 1 154 ? 129.84400 124.59400 109.35400 1.000 72.94852 154 THR A CA 1
ATOM 1153 C C . THR A 1 154 ? 129.14700 123.26200 109.13500 1.000 72.94852 154 THR A C 1
ATOM 1154 O O . THR A 1 154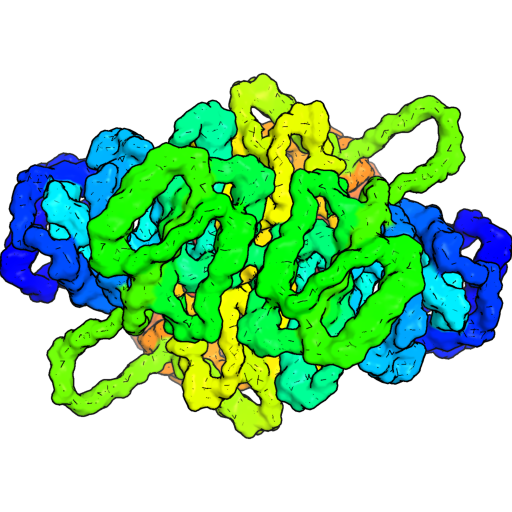 ? 128.13400 123.19200 108.43500 1.000 72.94852 154 THR A O 1
ATOM 1158 N N . MET A 1 155 ? 129.69300 122.20300 109.72100 1.000 66.12279 155 MET A N 1
ATOM 1159 C CA . MET A 1 155 ? 129.13400 120.88000 109.49800 1.000 66.12279 155 MET A CA 1
ATOM 1160 C C . MET A 1 155 ? 128.96100 120.16000 110.82300 1.000 66.12279 155 MET A C 1
ATOM 1161 O O . MET A 1 155 ? 129.75400 120.32500 111.75200 1.000 66.12279 155 MET A O 1
ATOM 1166 N N . ARG A 1 156 ? 127.90400 119.36700 110.89200 1.000 70.48122 156 ARG A N 1
ATOM 1167 C CA . ARG A 1 156 ? 127.55200 118.57400 112.05400 1.000 70.48122 156 ARG A CA 1
ATOM 1168 C C . ARG A 1 156 ? 127.64900 117.10000 111.66500 1.000 70.48122 156 ARG A C 1
ATOM 1169 O O . ARG A 1 156 ? 128.08800 116.75700 110.56400 1.000 70.48122 156 ARG A O 1
ATOM 1177 N N . TYR A 1 157 ? 127.24400 116.22500 112.58400 1.000 75.85377 157 TYR A N 1
ATOM 1178 C CA . TYR A 1 157 ? 127.36100 114.79000 112.35200 1.000 75.85377 157 TYR A CA 1
ATOM 1179 C C . TYR A 1 157 ? 126.56300 114.35300 111.12800 1.000 75.85377 157 TYR A C 1
ATOM 1180 O O . TYR A 1 157 ? 127.02300 113.51000 110.35000 1.000 75.85377 157 TYR A O 1
ATOM 1189 N N . SER A 1 158 ? 125.37200 114.91600 110.93800 1.000 89.62558 158 SER A N 1
ATOM 1190 C CA . SER A 1 158 ? 124.47300 114.45400 109.89100 1.000 89.62558 158 SER A CA 1
ATOM 1191 C C . SER A 1 158 ? 125.04800 114.75800 108.50700 1.000 89.62558 158 SER A C 1
ATOM 1192 O O . SER A 1 158 ? 126.10000 115.38500 108.35500 1.000 89.62558 158 SER A O 1
ATOM 1195 N N . LEU A 1 159 ? 124.33200 114.30000 107.48300 1.000 92.49417 159 LEU A N 1
ATOM 1196 C CA . LEU A 1 159 ? 124.71700 114.47100 106.09200 1.000 92.49417 159 LEU A CA 1
ATOM 1197 C C . LEU A 1 159 ? 123.62200 115.22000 105.34400 1.000 92.49417 159 LEU A C 1
ATOM 1198 O O . LEU A 1 159 ? 122.48300 115.32100 105.80600 1.000 92.49417 159 LEU A O 1
ATOM 1203 N N . GLY A 1 160 ? 123.98200 115.74400 104.17300 1.000 91.20998 160 GLY A N 1
ATOM 1204 C CA . GLY A 1 160 ? 123.03500 116.40600 103.30300 1.000 91.20998 160 GLY A CA 1
ATOM 1205 C C . GLY A 1 160 ? 122.81300 117.87500 103.58300 1.000 91.20998 160 GLY A C 1
ATOM 1206 O O . GLY A 1 160 ? 122.06600 118.52400 102.84200 1.000 91.20998 160 GLY A O 1
ATOM 1207 N N . VAL A 1 161 ? 123.43800 118.42400 104.62500 1.000 81.53242 161 VAL A N 1
ATOM 1208 C CA . VAL A 1 161 ? 123.15800 119.80000 105.00600 1.000 81.53242 161 VAL A CA 1
ATOM 1209 C C . VAL A 1 161 ? 123.86500 120.79900 104.09600 1.000 81.53242 161 VAL A C 1
ATOM 1210 O O . VAL A 1 161 ? 123.48800 121.97900 104.06100 1.000 81.53242 161 VAL A O 1
ATOM 1214 N N . GLY A 1 162 ? 124.87700 120.35800 103.34800 1.000 82.10756 162 GLY A N 1
ATOM 1215 C CA . GLY A 1 162 ? 125.63500 121.29100 102.52800 1.000 82.10756 162 GLY A CA 1
ATOM 1216 C C . GLY A 1 162 ? 124.77900 121.97700 101.48300 1.000 82.10756 162 GLY A C 1
ATOM 1217 O O . GLY A 1 162 ? 124.84900 123.19800 101.30400 1.000 82.10756 162 GLY A O 1
ATOM 1218 N N . VAL A 1 163 ? 123.95400 121.19900 100.77900 1.000 83.58975 163 VAL A N 1
ATOM 1219 C CA . VAL A 1 163 ? 123.06800 121.77600 99.77600 1.000 83.58975 163 VAL A CA 1
ATOM 1220 C C . VAL A 1 163 ? 122.06700 122.71600 100.43100 1.000 83.58975 163 VAL A C 1
ATOM 1221 O O . VAL A 1 163 ? 121.70200 123.74700 99.85400 1.000 83.58975 163 VAL A O 1
ATOM 1225 N N . ALA A 1 164 ? 121.62000 122.39300 101.64600 1.000 78.78472 164 ALA A N 1
ATOM 1226 C CA . ALA A 1 164 ? 120.70600 123.28200 102.35600 1.000 78.78472 164 ALA A CA 1
ATOM 1227 C C . ALA A 1 164 ? 121.36000 124.62800 102.63900 1.000 78.78472 164 ALA A C 1
ATOM 1228 O O . ALA A 1 164 ? 120.75400 125.68400 102.42300 1.000 78.78472 164 ALA A O 1
ATOM 1230 N N . GLN A 1 165 ? 122.60000 124.61100 103.12700 1.000 75.79394 165 GLN A N 1
ATOM 1231 C CA . GLN A 1 165 ? 123.28700 125.86900 103.39800 1.000 75.79394 165 GLN A CA 1
ATOM 1232 C C . GLN A 1 165 ? 123.50100 126.66200 102.11600 1.000 75.79394 165 GLN A C 1
ATOM 1233 O O . GLN A 1 165 ? 123.30100 127.88600 102.08500 1.000 75.79394 165 GLN A O 1
ATOM 1239 N N . ALA A 1 166 ? 123.89100 125.97500 101.04200 1.000 76.40996 166 ALA A N 1
ATOM 1240 C CA . ALA A 1 166 ? 124.11600 126.66600 99.77900 1.000 76.40996 166 ALA A CA 1
ATOM 1241 C C . ALA A 1 166 ? 122.83200 127.29100 99.25300 1.000 76.40996 166 ALA A C 1
ATOM 1242 O O . ALA A 1 166 ? 122.85100 128.41200 98.73400 1.000 76.40996 166 ALA A O 1
ATOM 1244 N N . VAL A 1 167 ? 121.70500 126.58800 99.37900 1.000 78.68719 167 VAL A N 1
ATOM 1245 C CA . VAL A 1 167 ? 120.45200 127.12500 98.85900 1.000 78.68719 167 VAL A CA 1
ATOM 1246 C C . VAL A 1 167 ? 119.95600 128.27100 99.73500 1.000 78.68719 167 VAL A C 1
ATOM 1247 O O . VAL A 1 167 ? 119.35500 129.22900 99.23700 1.000 78.68719 167 VAL A O 1
ATOM 1251 N N . SER A 1 168 ? 120.21100 128.20900 101.04300 1.000 71.11208 168 SER A N 1
ATOM 1252 C CA . SER A 1 168 ? 119.89200 129.35000 101.89500 1.000 71.11208 168 SER A CA 1
ATOM 1253 C C . SER A 1 168 ? 120.67000 130.58400 101.46000 1.000 71.11208 168 SER A C 1
ATOM 1254 O O . SER A 1 168 ? 120.10300 131.67600 101.31200 1.000 71.11208 168 SER A O 1
ATOM 1257 N N . LEU A 1 169 ? 121.97700 130.42600 101.23700 1.000 76.89382 169 LEU A N 1
ATOM 1258 C CA . LEU A 1 169 ? 122.78400 131.56900 100.81800 1.000 76.89382 169 LEU A CA 1
ATOM 1259 C C . LEU A 1 169 ? 122.35200 132.07700 99.44800 1.000 76.89382 169 LEU A C 1
ATOM 1260 O O . LEU A 1 169 ? 122.32900 133.28900 99.20500 1.000 76.89382 169 LEU A O 1
ATOM 1265 N N . ALA A 1 170 ? 122.02000 131.16200 98.53500 1.000 84.26207 170 ALA A N 1
ATOM 1266 C CA . ALA A 1 170 ? 121.57100 131.56300 97.20700 1.000 84.26207 170 ALA A CA 1
ATOM 1267 C C . ALA A 1 170 ? 120.26400 132.34100 97.27400 1.000 84.26207 170 ALA A C 1
ATOM 1268 O O . ALA A 1 170 ? 120.09400 133.34500 96.57100 1.000 84.26207 170 ALA A O 1
ATOM 1270 N N . TRP A 1 171 ? 119.32200 131.88600 98.10200 1.000 77.19807 171 TRP A N 1
ATOM 1271 C CA . TRP A 1 171 ? 118.06600 132.60800 98.25000 1.000 77.19807 171 TRP A CA 1
ATOM 1272 C C . TRP A 1 171 ? 118.30300 133.98600 98.84800 1.000 77.19807 171 TRP A C 1
ATOM 1273 O O . TRP A 1 171 ? 117.67700 134.96600 98.42600 1.000 77.19807 171 TRP A O 1
ATOM 1284 N N . GLU A 1 172 ? 119.20400 134.08400 99.82900 1.000 81.39818 172 GLU A N 1
ATOM 1285 C CA . GLU A 1 172 ? 119.60200 135.39900 100.31900 1.000 81.39818 172 GLU A CA 1
ATOM 1286 C C . GLU A 1 172 ? 120.11800 136.29000 99.20300 1.000 81.39818 172 GLU A C 1
ATOM 1287 O O . GLU A 1 172 ? 119.65100 137.42300 99.04400 1.000 81.39818 172 GLU A O 1
ATOM 1293 N N . LEU A 1 173 ? 121.08300 135.79500 98.43000 1.000 91.36279 173 LEU A N 1
ATOM 1294 C CA . LEU A 1 173 ? 121.71100 136.60400 97.39300 1.000 91.36279 173 LEU A CA 1
ATOM 1295 C C . LEU A 1 173 ? 120.68500 137.06300 96.36600 1.000 91.36279 173 LEU A C 1
ATOM 1296 O O . LEU A 1 173 ? 120.74000 138.19600 95.87500 1.000 91.36279 173 LEU A O 1
ATOM 1301 N N . THR A 1 174 ? 119.73800 136.18900 96.02800 1.000 91.71099 174 THR A N 1
ATOM 1302 C CA . THR A 1 174 ? 118.67000 136.57900 95.11800 1.000 91.71099 174 THR A CA 1
ATOM 1303 C C . THR A 1 174 ? 117.72100 137.59400 95.74400 1.000 91.71099 174 THR A C 1
ATOM 1304 O O . THR A 1 174 ? 117.22100 138.47400 95.03500 1.000 91.71099 174 THR A O 1
ATOM 1308 N N . ARG A 1 175 ? 117.46200 137.49700 97.05200 1.000 89.56357 175 ARG A N 1
ATOM 1309 C CA . ARG A 1 175 ? 116.57700 138.46200 97.69600 1.000 89.56357 175 ARG A CA 1
ATOM 1310 C C . ARG A 1 175 ? 117.15900 139.86600 97.64100 1.000 89.56357 175 ARG A C 1
ATOM 1311 O O . ARG A 1 175 ? 116.48100 140.81100 97.22100 1.000 89.56357 175 ARG A O 1
ATOM 1319 N N . ARG A 1 176 ? 118.41000 140.02500 98.06800 1.000 99.75550 176 ARG A N 1
ATOM 1320 C CA . ARG A 1 176 ? 119.05600 141.32500 97.95500 1.000 99.75550 176 ARG A CA 1
ATOM 1321 C C . ARG A 1 176 ? 119.32600 141.68000 96.49800 1.000 99.75550 176 ARG A C 1
ATOM 1322 O O . ARG A 1 176 ? 119.23000 142.85000 96.11400 1.000 99.75550 176 ARG A O 1
ATOM 1330 N N . GLY A 1 177 ? 119.66300 140.68900 95.67800 1.000 107.19856 177 GLY A N 1
ATOM 1331 C CA . GLY A 1 177 ? 119.77300 140.88100 94.24800 1.000 107.19856 177 GLY A CA 1
ATOM 1332 C C . GLY A 1 177 ? 121.13800 141.26300 93.71700 1.000 107.19856 177 GLY A C 1
ATOM 1333 O O . GLY A 1 177 ? 121.24300 142.28600 93.03100 1.000 107.19856 177 GLY A O 1
ATOM 1334 N N . GLU A 1 178 ? 122.18300 140.48600 94.00700 1.000 107.08800 178 GLU A N 1
ATOM 1335 C CA . GLU A 1 178 ? 123.53800 140.81900 93.58200 1.000 107.08800 178 GLU A CA 1
ATOM 1336 C C . GLU A 1 178 ? 124.16900 139.73300 92.71600 1.000 107.08800 178 GLU A C 1
ATOM 1337 O O . GLU A 1 178 ? 125.39600 139.59200 92.71700 1.000 107.08800 178 GLU A O 1
ATOM 1343 N N . ASP A 1 179 ? 123.34600 138.92600 92.03700 1.000 108.75506 179 ASP A N 1
ATOM 1344 C CA . ASP A 1 179 ? 123.73300 137.99200 90.97600 1.000 108.75506 179 ASP A CA 1
ATOM 1345 C C . ASP A 1 179 ? 125.08800 137.32600 91.20800 1.000 108.75506 179 ASP A C 1
ATOM 1346 O O . ASP A 1 179 ? 125.87300 137.14600 90.27200 1.000 108.75506 179 ASP A O 1
ATOM 1351 N N . ARG A 1 180 ? 125.35000 136.92700 92.44700 1.000 99.74376 180 ARG A N 1
ATOM 1352 C CA . ARG A 1 180 ? 126.65100 136.42100 92.85900 1.000 99.74376 180 ARG A CA 1
ATOM 1353 C C . ARG A 1 180 ? 126.57600 134.90600 92.99600 1.000 99.74376 180 ARG A C 1
ATOM 1354 O O . ARG A 1 180 ? 125.68200 134.38300 93.66700 1.000 99.74376 180 ARG A O 1
ATOM 1362 N N . LYS A 1 181 ? 127.51000 134.20800 92.35900 1.000 94.37324 181 LYS A N 1
ATOM 1363 C CA . LYS A 1 181 ? 127.41000 132.76100 92.23600 1.000 94.37324 181 LYS A CA 1
ATOM 1364 C C . LYS A 1 181 ? 127.85800 132.05700 93.50900 1.000 94.37324 181 LYS A C 1
ATOM 1365 O O . LYS A 1 181 ? 128.86500 132.42200 94.12200 1.000 94.37324 181 LYS A O 1
ATOM 1371 N N . VAL A 1 182 ? 127.09200 131.04200 93.90200 1.000 84.89497 182 VAL A N 1
ATOM 1372 C CA . VAL A 1 182 ? 127.40300 130.18800 95.04200 1.000 84.89497 182 VAL A CA 1
ATOM 1373 C C . VAL A 1 182 ? 127.64400 128.78300 94.51000 1.000 84.89497 182 VAL A C 1
ATOM 1374 O O . VAL A 1 182 ? 126.74500 128.18300 93.90800 1.000 84.89497 182 VAL A O 1
ATOM 1378 N N . VAL A 1 183 ? 128.84500 128.25700 94.74400 1.000 83.69042 183 VAL A N 1
ATOM 1379 C CA . VAL A 1 183 ? 129.25600 126.94600 94.25400 1.000 83.69042 183 VAL A CA 1
ATOM 1380 C C . VAL A 1 183 ? 129.40100 126.01500 95.44800 1.000 83.69042 183 VAL A C 1
ATOM 1381 O O . VAL A 1 183 ? 130.14800 126.31500 96.38400 1.000 83.69042 183 VAL A O 1
ATOM 1385 N N . CYS A 1 184 ? 128.70300 124.88300 95.40500 1.000 84.66599 184 CYS A N 1
ATOM 1386 C CA . CYS A 1 184 ? 128.62800 123.96300 96.53000 1.000 84.66599 184 CYS A CA 1
ATOM 1387 C C . CYS A 1 184 ? 129.09700 122.57800 96.11400 1.000 84.66599 184 CYS A C 1
ATOM 1388 O O . CYS A 1 184 ? 128.77000 122.10300 95.02400 1.000 84.66599 184 CYS A O 1
ATOM 1391 N N . LEU A 1 185 ? 129.83700 121.92800 97.00800 1.000 91.51781 185 LEU A N 1
ATOM 1392 C CA . LEU A 1 185 ? 130.39000 120.59800 96.76600 1.000 91.51781 185 LEU A CA 1
ATOM 1393 C C . LEU A 1 185 ? 129.46500 119.53100 97.34000 1.000 91.51781 185 LEU A C 1
ATOM 1394 O O . LEU A 1 185 ? 129.00100 119.65300 98.47700 1.000 91.51781 185 LEU A O 1
ATOM 1399 N N . ALA A 1 186 ? 129.20600 118.48500 96.55400 1.000 104.20568 186 ALA A N 1
ATOM 1400 C CA . ALA A 1 186 ? 128.25000 117.44900 96.92000 1.000 104.20568 186 ALA A CA 1
ATOM 1401 C C . ALA A 1 186 ? 128.84500 116.06500 96.70200 1.000 104.20568 186 ALA A C 1
ATOM 1402 O O . ALA A 1 186 ? 129.69100 115.86500 95.82600 1.000 104.20568 186 ALA A O 1
ATOM 1404 N N . GLY A 1 187 ? 128.37200 115.10400 97.50400 1.000 108.91992 187 GLY A N 1
ATOM 1405 C CA . GLY A 1 187 ? 128.86700 113.74400 97.45700 1.000 108.91992 187 GLY A CA 1
ATOM 1406 C C . GLY A 1 187 ? 127.99300 112.81600 96.62700 1.000 108.91992 187 GLY A C 1
ATOM 1407 O O . GLY A 1 187 ? 126.95300 113.19500 96.09300 1.000 108.91992 187 GLY A O 1
ATOM 1408 N N . ASP A 1 188 ? 128.43700 111.56000 96.53600 1.000 122.28317 188 ASP A N 1
ATOM 1409 C CA . ASP A 1 188 ? 127.74500 110.58300 95.70000 1.000 122.28317 188 ASP A CA 1
ATOM 1410 C C . ASP A 1 188 ? 126.52200 110.00100 96.40400 1.000 122.28317 188 ASP A C 1
ATOM 1411 O O . ASP A 1 188 ? 125.39800 110.09900 95.90100 1.000 122.28317 188 ASP A O 1
ATOM 1416 N N . GLY A 1 189 ? 126.72100 109.39200 97.57100 1.000 113.97327 189 GLY A N 1
ATOM 1417 C CA . GLY A 1 189 ? 125.65500 108.76200 98.31600 1.000 113.97327 189 GLY A CA 1
ATOM 1418 C C . GLY A 1 189 ? 124.88400 109.69200 99.20900 1.000 113.97327 189 GLY A C 1
ATOM 1419 O O . GLY A 1 189 ? 123.98100 109.25700 99.92800 1.000 113.97327 189 GLY A O 1
ATOM 1420 N N . GLU A 1 190 ? 125.22000 110.97600 99.18000 1.000 110.70216 190 GLU A N 1
ATOM 1421 C CA . GLU A 1 190 ? 124.54300 111.98200 99.97900 1.000 110.70216 190 GLU A CA 1
ATOM 1422 C C . GLU A 1 190 ? 123.36300 112.59200 99.22900 1.000 110.70216 190 GLU A C 1
ATOM 1423 O O . GLU A 1 190 ? 122.66900 113.45800 99.77100 1.000 110.70216 190 GLU A O 1
ATOM 1429 N N . LEU A 1 191 ? 123.10400 112.12900 98.00600 1.000 112.68747 191 LEU A N 1
ATOM 1430 C CA . LEU A 1 191 ? 121.86900 112.43000 97.29900 1.000 112.68747 191 LEU A CA 1
ATOM 1431 C C . LEU A 1 191 ? 120.83200 111.32700 97.44900 1.000 112.68747 191 LEU A C 1
ATOM 1432 O O . LEU A 1 191 ? 119.67300 111.53300 97.07500 1.000 112.68747 191 LEU A O 1
ATOM 1437 N N . GLN A 1 192 ? 121.22100 110.16700 97.98400 1.000 112.21102 192 GLN A N 1
ATOM 1438 C CA . GLN A 1 192 ? 120.25500 109.12300 98.29800 1.000 112.21102 192 GLN A CA 1
ATOM 1439 C C . GLN A 1 192 ? 119.29800 109.54800 99.40100 1.000 112.21102 192 GLN A C 1
ATOM 1440 O O . GLN A 1 192 ? 118.25800 108.90800 99.58500 1.000 112.21102 192 GLN A O 1
ATOM 1446 N N . GLU A 1 193 ? 119.62800 110.60500 100.13700 1.000 111.56777 193 GLU A N 1
ATOM 1447 C CA . GLU A 1 193 ? 118.76000 111.10800 101.18700 1.000 111.56777 193 GLU A CA 1
ATOM 1448 C C . GLU A 1 193 ? 117.57100 111.84800 100.57600 1.000 111.56777 193 GLU A C 1
ATOM 1449 O O . GLU A 1 193 ? 117.38900 111.89900 99.35700 1.000 111.56777 193 GLU A O 1
ATOM 1455 N N . GLY A 1 194 ? 116.74900 112.43300 101.44300 1.000 105.18609 194 GLY A N 1
ATOM 1456 C CA . GLY A 1 194 ? 115.56700 113.14200 100.99700 1.000 105.18609 194 GLY A CA 1
ATOM 1457 C C . GLY A 1 194 ? 115.66200 114.64100 101.17600 1.000 105.18609 194 GLY A C 1
ATOM 1458 O O . GLY A 1 194 ? 114.99800 115.40000 100.46400 1.000 105.18609 194 GLY A O 1
ATOM 1459 N N . VAL A 1 195 ? 116.48900 115.08000 102.12700 1.000 100.48914 195 VAL A N 1
ATOM 1460 C CA . VAL A 1 195 ? 116.62200 116.50900 102.39800 1.000 100.48914 195 VAL A CA 1
ATOM 1461 C C . VAL A 1 195 ? 117.14100 117.24300 101.16900 1.000 100.48914 195 VAL A C 1
ATOM 1462 O O . VAL A 1 195 ? 116.65700 118.33000 100.82300 1.000 100.48914 195 VAL A O 1
ATOM 1466 N N . VAL A 1 196 ? 118.13500 116.66400 100.49400 1.000 104.14864 196 VAL A N 1
ATOM 1467 C CA . VAL A 1 196 ? 118.68900 117.30100 99.30500 1.000 104.14864 196 VAL A CA 1
ATOM 1468 C C . VAL A 1 196 ? 117.62800 117.40900 98.21900 1.000 104.14864 196 VAL A C 1
ATOM 1469 O O . VAL A 1 196 ? 117.59600 118.38500 97.45900 1.000 104.14864 196 VAL A O 1
ATOM 1473 N N . PHE A 1 197 ? 116.73500 116.41900 98.13300 1.000 105.59359 197 PHE A N 1
ATOM 1474 C CA . PHE A 1 197 ? 115.61700 116.52600 97.20300 1.000 105.59359 197 PHE A CA 1
ATOM 1475 C C . PHE A 1 197 ? 114.74600 117.72800 97.53400 1.000 105.59359 197 PHE A C 1
ATOM 1476 O O . PHE A 1 197 ? 114.34000 118.47200 96.63600 1.000 105.59359 197 PHE A O 1
ATOM 1484 N N . GLU A 1 198 ? 114.44800 117.93500 98.81800 1.000 103.10042 198 GLU A N 1
ATOM 1485 C CA . GLU A 1 198 ? 113.60900 119.06300 99.20500 1.000 103.10042 198 GLU A CA 1
ATOM 1486 C C . GLU A 1 198 ? 114.28500 120.38800 98.87100 1.000 103.10042 198 GLU A C 1
ATOM 1487 O O . GLU A 1 198 ? 113.64500 121.31000 98.34800 1.000 103.10042 198 GLU A O 1
ATOM 1493 N N . CYS A 1 199 ? 115.58500 120.49500 99.15100 1.000 99.21379 199 CYS A N 1
ATOM 1494 C CA . CYS A 1 199 ? 116.29400 121.73800 98.86500 1.000 99.21379 199 CYS A CA 1
ATOM 1495 C C . CYS A 1 199 ? 116.35600 122.01400 97.36700 1.000 99.21379 199 CYS A C 1
ATOM 1496 O O . CYS A 1 199 ? 116.12600 123.14800 96.92900 1.000 99.21379 199 CYS A O 1
ATOM 1499 N N . LEU A 1 200 ? 116.65800 120.98900 96.56600 1.000 99.26217 200 LEU A N 1
ATOM 1500 C CA . LEU A 1 200 ? 116.68100 121.16700 95.11900 1.000 99.26217 200 LEU A CA 1
ATOM 1501 C C . LEU A 1 200 ? 115.30500 121.54900 94.59400 1.000 99.26217 200 LEU A C 1
ATOM 1502 O O . LEU A 1 200 ? 115.18400 122.40000 93.70200 1.000 99.26217 200 LEU A O 1
ATOM 1507 N N . ARG A 1 201 ? 114.25400 120.92700 95.13300 1.000 106.30500 201 ARG A N 1
ATOM 1508 C CA . ARG A 1 201 ? 112.90400 121.26000 94.70300 1.000 106.30500 201 ARG A CA 1
ATOM 1509 C C . ARG A 1 201 ? 112.58800 122.71600 94.99500 1.000 106.30500 201 ARG A C 1
ATOM 1510 O O . ARG A 1 201 ? 112.05200 123.42200 94.13500 1.000 106.30500 201 ARG A O 1
ATOM 1518 N N . PHE A 1 202 ? 112.93700 123.19500 96.19100 1.000 100.89082 202 PHE A N 1
ATOM 1519 C CA . PHE A 1 202 ? 112.69900 124.60200 96.50000 1.000 100.89082 202 PHE A CA 1
ATOM 1520 C C . PHE A 1 202 ? 113.49000 125.50700 95.56800 1.000 100.89082 202 PHE A C 1
ATOM 1521 O O . PHE A 1 202 ? 112.97800 126.53100 95.10200 1.000 100.89082 202 PHE A O 1
ATOM 1529 N N . ALA A 1 203 ? 114.74500 125.15000 95.29400 1.000 101.45451 203 ALA A N 1
ATOM 1530 C CA . ALA A 1 203 ? 115.54400 125.94500 94.37000 1.000 101.45451 203 ALA A CA 1
ATOM 1531 C C . ALA A 1 203 ? 114.86600 126.04500 93.01200 1.000 101.45451 203 ALA A C 1
ATOM 1532 O O . ALA A 1 203 ? 114.86700 127.11100 92.38500 1.000 101.45451 203 ALA A O 1
ATOM 1534 N N . HIS A 1 204 ? 114.27500 124.94500 92.54600 1.000 116.64704 204 HIS A N 1
ATOM 1535 C CA . HIS A 1 204 ? 113.64900 124.95800 91.22700 1.000 116.64704 204 HIS A CA 1
ATOM 1536 C C . HIS A 1 204 ? 112.33300 125.73000 91.22700 1.000 116.64704 204 HIS A C 1
ATOM 1537 O O . HIS A 1 204 ? 112.03400 126.44500 90.26400 1.000 116.64704 204 HIS A O 1
ATOM 1544 N N . GLU A 1 205 ? 111.52700 125.59600 92.28600 1.000 117.52673 205 GLU A N 1
ATOM 1545 C CA . GLU A 1 205 ? 110.25600 126.31900 92.33100 1.000 117.52673 205 GLU A CA 1
ATOM 1546 C C . GLU A 1 205 ? 110.47200 127.82400 92.31100 1.000 117.52673 205 GLU A C 1
ATOM 1547 O O . GLU A 1 205 ? 109.78300 128.54800 91.58300 1.000 117.52673 205 GLU A O 1
ATOM 1553 N N . ALA A 1 206 ? 111.42700 128.31500 93.09400 1.000 112.64601 206 ALA A N 1
ATOM 1554 C CA . ALA A 1 206 ? 111.71000 129.74100 93.15500 1.000 112.64601 206 ALA A CA 1
ATOM 1555 C C . ALA A 1 206 ? 112.50900 130.23400 91.95900 1.000 112.64601 206 ALA A C 1
ATOM 1556 O O . ALA A 1 206 ? 112.88000 131.41200 91.92900 1.000 112.64601 206 ALA A O 1
ATOM 1558 N N . ASP A 1 207 ? 112.77000 129.36400 90.98300 1.000 119.22629 207 ASP A N 1
ATOM 1559 C CA . ASP A 1 207 ? 113.50700 129.71600 89.77000 1.000 119.22629 207 ASP A CA 1
ATOM 1560 C C . ASP A 1 207 ? 114.85800 130.33800 90.11000 1.000 119.22629 207 ASP A C 1
ATOM 1561 O O . ASP A 1 207 ? 115.26300 131.36000 89.55100 1.000 119.22629 207 ASP A O 1
ATOM 1566 N N . LEU A 1 208 ? 115.55600 129.70900 91.05000 1.000 111.60163 208 LEU A N 1
ATOM 1567 C CA . LEU A 1 208 ? 116.88100 130.16900 91.43000 1.000 111.60163 208 LEU A CA 1
ATOM 1568 C C . LEU A 1 208 ? 117.85100 130.01900 90.26500 1.000 111.60163 208 LEU A C 1
ATOM 1569 O O . LEU A 1 208 ? 117.76200 129.08300 89.46600 1.000 111.60163 208 LEU A O 1
ATOM 1574 N N . LYS A 1 209 ? 118.78600 130.96100 90.17500 1.000 109.00681 209 LYS A N 1
ATOM 1575 C CA . LYS A 1 209 ? 119.73700 131.00300 89.07300 1.000 109.00681 209 LYS A CA 1
ATOM 1576 C C . LYS A 1 209 ? 121.19400 131.03500 89.50300 1.000 109.00681 209 LYS A C 1
ATOM 1577 O O . LYS A 1 209 ? 122.06200 130.74000 88.67400 1.000 109.00681 209 LYS A O 1
ATOM 1583 N N . ASN A 1 210 ? 121.49700 131.38200 90.75400 1.000 92.89371 210 ASN A N 1
ATOM 1584 C CA . ASN A 1 210 ? 122.86900 131.53800 91.21900 1.000 92.89371 210 ASN A CA 1
ATOM 1585 C C . ASN A 1 210 ? 123.34200 130.36800 92.07700 1.000 92.89371 210 ASN A C 1
ATOM 1586 O O . ASN A 1 210 ? 124.10600 130.56400 93.02700 1.000 92.89371 210 ASN A O 1
ATOM 1591 N N . LEU A 1 211 ? 122.90700 129.15400 91.76000 1.000 85.71289 211 LEU A N 1
ATOM 1592 C CA . LEU A 1 211 ? 123.31800 127.95100 92.47300 1.000 85.71289 211 LEU A CA 1
ATOM 1593 C C . LEU A 1 211 ? 124.09200 127.06200 91.51100 1.000 85.71289 211 LEU A C 1
ATOM 1594 O O . LEU A 1 211 ? 123.58300 126.71300 90.44200 1.000 85.71289 211 LEU A O 1
ATOM 1599 N N . ILE A 1 212 ? 125.31200 126.69200 91.88600 1.000 87.93837 212 ILE A N 1
ATOM 1600 C CA . ILE A 1 212 ? 126.15100 125.81100 91.08700 1.000 87.93837 212 ILE A CA 1
ATOM 1601 C C . ILE A 1 212 ? 126.55500 124.63200 91.95700 1.000 87.93837 212 ILE A C 1
ATOM 1602 O O . ILE A 1 212 ? 126.98800 124.82100 93.09800 1.000 87.93837 212 ILE A O 1
ATOM 1607 N N . LEU A 1 213 ? 126.39500 123.42400 91.43100 1.000 93.11551 213 LEU A N 1
ATOM 1608 C CA . LEU A 1 213 ? 126.74800 122.21400 92.15500 1.000 93.11551 213 LEU A CA 1
ATOM 1609 C C . LEU A 1 213 ? 127.93000 121.52400 91.49100 1.000 93.11551 213 LEU A C 1
ATOM 1610 O O . LEU A 1 213 ? 127.96600 121.37100 90.26700 1.000 93.11551 213 LEU A O 1
ATOM 1615 N N . VAL A 1 214 ? 128.89500 121.12000 92.30700 1.000 101.32033 214 VAL A N 1
ATOM 1616 C CA . VAL A 1 214 ? 129.99600 120.26500 91.88600 1.000 101.32033 214 VAL A CA 1
ATOM 1617 C C . VAL A 1 214 ? 129.88400 119.00700 92.73400 1.000 101.32033 214 VAL A C 1
ATOM 1618 O O . VAL A 1 214 ? 130.24800 119.00800 93.91500 1.000 101.32033 214 VAL A O 1
ATOM 1622 N N . VAL A 1 215 ? 129.35600 117.93700 92.15100 1.000 113.49387 215 VAL A N 1
ATOM 1623 C CA . VAL A 1 215 ? 129.09800 116.69500 92.86800 1.000 113.49387 215 VAL A CA 1
ATOM 1624 C C . VAL A 1 215 ? 130.04200 115.63000 92.33300 1.000 113.49387 215 VAL A C 1
ATOM 1625 O O . VAL A 1 215 ? 130.21300 115.49500 91.11500 1.000 113.49387 215 VAL A O 1
ATOM 1629 N N . ASP A 1 216 ? 130.67400 114.89300 93.24100 1.000 116.46485 216 ASP A N 1
ATOM 1630 C CA . ASP A 1 216 ? 131.61200 113.84300 92.86200 1.000 116.46485 216 ASP A CA 1
ATOM 1631 C C . ASP A 1 216 ? 130.93800 112.48300 93.00000 1.000 116.46485 216 ASP A C 1
ATOM 1632 O O . ASP A 1 216 ? 130.41400 112.14400 94.06600 1.000 116.46485 216 ASP A O 1
ATOM 1637 N N . THR A 1 217 ? 130.93900 111.71700 91.91400 1.000 130.17395 217 THR A N 1
ATOM 1638 C CA . THR A 1 217 ? 130.30000 110.40500 91.85700 1.000 130.17395 217 THR A CA 1
ATOM 1639 C C . THR A 1 217 ? 131.38300 109.36300 91.60600 1.000 130.17395 217 THR A C 1
ATOM 1640 O O . THR A 1 217 ? 131.78700 109.12600 90.46400 1.000 130.17395 217 THR A O 1
ATOM 1644 N N . ASN A 1 218 ? 131.85000 108.74000 92.68300 1.000 137.09025 218 ASN A N 1
ATOM 1645 C CA . ASN A 1 218 ? 132.81700 107.65700 92.60800 1.000 137.09025 218 ASN A CA 1
ATOM 1646 C C . ASN A 1 218 ? 132.15300 106.30100 92.41800 1.000 137.09025 218 ASN A C 1
ATOM 1647 O O . ASN A 1 218 ? 132.84300 105.27700 92.44400 1.000 137.09025 218 ASN A O 1
ATOM 1652 N N . ASP A 1 219 ? 130.83000 106.27800 92.24900 1.000 142.39186 219 ASP A N 1
ATOM 1653 C CA . ASP A 1 219 ? 130.00000 105.09900 92.02000 1.000 142.39186 219 ASP A CA 1
ATOM 1654 C C . ASP A 1 219 ? 129.94200 104.17300 93.22500 1.000 142.39186 219 ASP A C 1
ATOM 1655 O O . ASP A 1 219 ? 129.24700 103.15200 93.16800 1.000 142.39186 219 ASP A O 1
ATOM 1660 N N . LYS A 1 220 ? 130.64000 104.48900 94.31400 1.000 139.75601 220 LYS A N 1
ATOM 1661 C CA . LYS A 1 220 ? 130.67600 103.63000 95.49200 1.000 139.75601 220 LYS A CA 1
ATOM 1662 C C . LYS A 1 220 ? 130.55500 104.49600 96.73500 1.000 139.75601 220 LYS A C 1
ATOM 1663 O O . LYS A 1 220 ? 131.35900 105.41000 96.93600 1.000 139.75601 220 LYS A O 1
ATOM 1669 N N . GLY A 1 221 ? 129.55100 104.21400 97.56000 1.000 140.62270 221 GLY A N 1
ATOM 1670 C CA . GLY A 1 221 ? 129.46800 104.82300 98.87200 1.000 140.62270 221 GLY A CA 1
ATOM 1671 C C . GLY A 1 221 ? 130.30700 104.04300 99.86200 1.000 140.62270 221 GLY A C 1
ATOM 1672 O O . GLY A 1 221 ? 131.43500 103.65200 99.54800 1.000 140.62270 221 GLY A O 1
ATOM 1673 N N . ILE A 1 222 ? 129.77600 103.80900 101.06300 1.000 140.31462 222 ILE A N 1
ATOM 1674 C CA . ILE A 1 222 ? 130.44200 102.89600 101.98700 1.000 140.31462 222 ILE A CA 1
ATOM 1675 C C . ILE A 1 222 ? 130.39700 101.47100 101.44500 1.000 140.31462 222 ILE A C 1
ATOM 1676 O O . ILE A 1 222 ? 131.33900 100.69100 101.63000 1.000 140.31462 222 ILE A O 1
ATOM 1681 N N . GLU A 1 223 ? 129.31000 101.11200 100.76300 1.000 136.66704 223 GLU A N 1
ATOM 1682 C CA . GLU A 1 223 ? 129.15200 99.86400 100.03800 1.000 136.66704 223 GLU A CA 1
ATOM 1683 C C . GLU A 1 223 ? 128.87400 100.16700 98.57000 1.000 136.66704 223 GLU A C 1
ATOM 1684 O O . GLU A 1 223 ? 128.26200 101.19400 98.25900 1.000 136.66704 223 GLU A O 1
ATOM 1690 N N . PRO A 1 224 ? 129.33800 99.32300 97.64900 1.000 138.11807 224 PRO A N 1
ATOM 1691 C CA . PRO A 1 224 ? 129.03200 99.53800 96.22900 1.000 138.11807 224 PRO A CA 1
ATOM 1692 C C . PRO A 1 224 ? 127.54200 99.73100 95.98400 1.000 138.11807 224 PRO A C 1
ATOM 1693 O O . PRO A 1 224 ? 126.71300 98.90700 96.37900 1.000 138.11807 224 PRO A O 1
ATOM 1697 N N . LEU A 1 225 ? 127.20900 100.83500 95.31900 1.000 141.45460 225 LEU A N 1
ATOM 1698 C CA . LEU A 1 225 ? 125.82000 101.21600 95.10900 1.000 141.45460 225 LEU A CA 1
ATOM 1699 C C . LEU A 1 225 ? 125.12500 100.24000 94.16600 1.000 141.45460 225 LEU A C 1
ATOM 1700 O O . LEU A 1 225 ? 125.74100 99.66200 93.26700 1.000 141.45460 225 LEU A O 1
ATOM 1705 N N . LEU A 1 226 ? 123.82100 100.05400 94.38800 1.000 130.62242 226 LEU A N 1
ATOM 1706 C CA . LEU A 1 226 ? 123.05900 99.10800 93.57900 1.000 130.62242 226 LEU A CA 1
ATOM 1707 C C . LEU A 1 226 ? 122.93400 99.59800 92.14200 1.000 130.62242 226 LEU A C 1
ATOM 1708 O O . LEU A 1 226 ? 123.20700 98.85400 91.19200 1.000 130.62242 226 LEU A O 1
ATOM 1713 N N . LYS A 1 227 ? 122.52800 100.85000 91.96500 1.000 133.91502 227 LYS A N 1
ATOM 1714 C CA . LYS A 1 227 ? 122.44100 101.49100 90.66600 1.000 133.91502 227 LYS A CA 1
ATOM 1715 C C . LYS A 1 227 ? 123.07500 102.86900 90.75200 1.000 133.91502 227 LYS A C 1
ATOM 1716 O O . LYS A 1 227 ? 122.98700 103.53200 91.79100 1.000 133.91502 227 LYS A O 1
ATOM 1722 N N . PRO A 1 228 ? 123.75300 103.30900 89.69200 1.000 130.26823 228 PRO A N 1
ATOM 1723 C CA . PRO A 1 228 ? 124.40600 104.62300 89.72200 1.000 130.26823 228 PRO A CA 1
ATOM 1724 C C . PRO A 1 228 ? 123.41900 105.75200 89.98100 1.000 130.26823 228 PRO A C 1
ATOM 1725 O O . PRO A 1 228 ? 122.19800 105.58100 89.96900 1.000 130.26823 228 PRO A O 1
ATOM 1729 N N . LEU A 1 229 ? 123.98400 106.93400 90.21600 1.000 126.96920 229 LEU A N 1
ATOM 1730 C CA . LEU A 1 229 ? 123.19200 108.09900 90.58600 1.000 126.96920 229 LEU A CA 1
ATOM 1731 C C . LEU A 1 229 ? 122.18000 108.43700 89.49800 1.000 126.96920 229 LEU A C 1
ATOM 1732 O O . LEU A 1 229 ? 122.49200 108.41100 88.30400 1.000 126.96920 229 LEU A O 1
ATOM 1737 N N . SER A 1 230 ? 120.96000 108.75900 89.92100 1.000 121.11588 230 SER A N 1
ATOM 1738 C CA . SER A 1 230 ? 119.85600 109.02500 89.00100 1.000 121.11588 230 SER A CA 1
ATOM 1739 C C . SER A 1 230 ? 120.10300 110.35200 88.29600 1.000 121.11588 230 SER A C 1
ATOM 1740 O O . SER A 1 230 ? 119.85900 111.42400 88.85400 1.000 121.11588 230 SER A O 1
ATOM 1743 N N . ARG A 1 231 ? 120.58700 110.28100 87.05400 1.000 123.02051 231 ARG A N 1
ATOM 1744 C CA . ARG A 1 231 ? 120.92100 111.49600 86.32000 1.000 123.02051 231 ARG A CA 1
ATOM 1745 C C . ARG A 1 231 ? 119.67500 112.25600 85.88400 1.000 123.02051 231 ARG A C 1
ATOM 1746 O O . ARG A 1 231 ? 119.70400 113.48900 85.79800 1.000 123.02051 231 ARG A O 1
ATOM 1754 N N . GLY A 1 232 ? 118.58100 111.54700 85.60000 1.000 121.47208 232 GLY A N 1
ATOM 1755 C CA . GLY A 1 232 ? 117.33500 112.23000 85.29100 1.000 121.47208 232 GLY A CA 1
ATOM 1756 C C . GLY A 1 232 ? 116.83100 113.06300 86.45400 1.000 121.47208 232 GLY A C 1
ATOM 1757 O O . GLY A 1 232 ? 116.28200 114.15100 86.26100 1.000 121.47208 232 GLY A O 1
ATOM 1758 N N . TYR A 1 233 ? 117.01300 112.56200 87.67800 1.000 119.18511 233 TYR A N 1
ATOM 1759 C CA . TYR A 1 233 ? 116.62100 113.31900 88.86100 1.000 119.18511 233 TYR A CA 1
ATOM 1760 C C . TYR A 1 233 ? 117.41100 114.61600 88.97600 1.000 119.18511 233 TYR A C 1
ATOM 1761 O O . TYR A 1 233 ? 116.84900 115.66500 89.31300 1.000 119.18511 233 TYR A O 1
ATOM 1770 N N . LEU A 1 234 ? 118.71800 114.56400 88.71700 1.000 117.68349 234 LEU A N 1
ATOM 1771 C CA . LEU A 1 234 ? 119.51400 115.78600 88.71400 1.000 117.68349 234 LEU A CA 1
ATOM 1772 C C . LEU A 1 234 ? 119.06600 116.73200 87.60800 1.000 117.68349 234 LEU A C 1
ATOM 1773 O O . LEU A 1 234 ? 118.92800 117.94100 87.82900 1.000 117.68349 234 LEU A O 1
ATOM 1778 N N . ALA A 1 235 ? 118.83400 116.19500 86.40800 1.000 120.78713 235 ALA A N 1
ATOM 1779 C CA . ALA A 1 235 ? 118.51600 117.03600 85.25900 1.000 120.78713 235 ALA A CA 1
ATOM 1780 C C . ALA A 1 235 ? 117.17800 117.74200 85.42800 1.000 120.78713 235 ALA A C 1
ATOM 1781 O O . ALA A 1 235 ? 117.03800 118.91200 85.05400 1.000 120.78713 235 ALA A O 1
ATOM 1783 N N . SER A 1 236 ? 116.17800 117.04700 85.97300 1.000 121.23937 236 SER A N 1
ATOM 1784 C CA . SER A 1 236 ? 114.83500 117.61500 86.03800 1.000 121.23937 236 SER A CA 1
ATOM 1785 C C . SER A 1 236 ? 114.79400 118.87100 86.90000 1.000 121.23937 236 SER A C 1
ATOM 1786 O O . SER A 1 236 ? 114.14900 119.86000 86.53500 1.000 121.23937 236 SER A O 1
ATOM 1789 N N . TYR A 1 237 ? 115.47600 118.85600 88.04100 1.000 114.81113 237 TYR A N 1
ATOM 1790 C CA . TYR A 1 237 ? 115.34500 119.91800 89.02700 1.000 114.81113 237 TYR A CA 1
ATOM 1791 C C . TYR A 1 237 ? 116.39300 121.01200 88.88900 1.000 114.81113 237 TYR A C 1
ATOM 1792 O O . TYR A 1 237 ? 116.41300 121.93200 89.71000 1.000 114.81113 237 TYR A O 1
ATOM 1801 N N . LEU A 1 238 ? 117.25700 120.94400 87.88000 1.000 115.81138 238 LEU A N 1
ATOM 1802 C CA . LEU A 1 238 ? 118.25100 121.98400 87.66100 1.000 115.81138 238 LEU A CA 1
ATOM 1803 C C . LEU A 1 238 ? 118.36800 122.26600 86.17100 1.000 115.81138 238 LEU A C 1
ATOM 1804 O O . LEU A 1 238 ? 118.04800 121.41700 85.33600 1.000 115.81138 238 LEU A O 1
ATOM 1809 N N . ASP A 1 239 ? 118.82600 123.47600 85.84700 1.000 120.38382 239 ASP A N 1
ATOM 1810 C CA . ASP A 1 239 ? 118.83700 123.91700 84.45600 1.000 120.38382 239 ASP A CA 1
ATOM 1811 C C . ASP A 1 239 ? 119.83300 123.12100 83.62100 1.000 120.38382 239 ASP A C 1
ATOM 1812 O O . ASP A 1 239 ? 119.49000 122.61500 82.54600 1.000 120.38382 239 ASP A O 1
ATOM 1817 N N . ARG A 1 240 ? 121.07100 122.99700 84.09300 1.000 119.19360 240 ARG A N 1
ATOM 1818 C CA . ARG A 1 240 ? 122.13200 122.38100 83.31200 1.000 119.19360 240 ARG A CA 1
ATOM 1819 C C . ARG A 1 240 ? 122.89000 121.36700 84.15400 1.000 119.19360 240 ARG A C 1
ATOM 1820 O O . ARG A 1 240 ? 123.04700 121.53300 85.36600 1.000 119.19360 240 ARG A O 1
ATOM 1828 N N . VAL A 1 241 ? 123.35900 120.31200 83.49300 1.000 123.67158 241 VAL A N 1
ATOM 1829 C CA . VAL A 1 241 ? 124.16500 119.27200 84.12100 1.000 123.67158 241 VAL A CA 1
ATOM 1830 C C . VAL A 1 241 ? 125.29700 118.89300 83.17500 1.000 123.67158 241 VAL A C 1
ATOM 1831 O O . VAL A 1 241 ? 125.10100 118.79400 81.95900 1.000 123.67158 241 VAL A O 1
ATOM 1835 N N . GLU A 1 242 ? 126.48900 118.69600 83.73600 1.000 129.46279 242 GLU A N 1
ATOM 1836 C CA . GLU A 1 242 ? 127.65500 118.27800 82.97100 1.000 129.46279 242 GLU A CA 1
ATOM 1837 C C . GLU A 1 242 ? 128.47000 117.30100 83.80500 1.000 129.46279 242 GLU A C 1
ATOM 1838 O O . GLU A 1 242 ? 128.37600 117.27400 85.03500 1.000 129.46279 242 GLU A O 1
ATOM 1844 N N . GLU A 1 243 ? 129.27800 116.49300 83.12100 1.000 136.62049 243 GLU A N 1
ATOM 1845 C CA . GLU A 1 243 ? 130.06200 115.45600 83.77800 1.000 136.62049 243 GLU A CA 1
ATOM 1846 C C . GLU A 1 243 ? 131.46100 115.41400 83.18400 1.000 136.62049 243 GLU A C 1
ATOM 1847 O O . GLU A 1 243 ? 131.61700 115.34400 81.96200 1.000 136.62049 243 GLU A O 1
ATOM 1853 N N . VAL A 1 244 ? 132.47300 115.45600 84.05300 1.000 137.05656 244 VAL A N 1
ATOM 1854 C CA . VAL A 1 244 ? 133.87400 115.38900 83.65300 1.000 137.05656 244 VAL A CA 1
ATOM 1855 C C . VAL A 1 244 ? 134.61700 114.47900 84.62400 1.000 137.05656 244 VAL A C 1
ATOM 1856 O O . VAL A 1 244 ? 134.07500 114.03500 85.63800 1.000 137.05656 244 VAL A O 1
ATOM 1860 N N . ASP A 1 245 ? 135.87700 114.20600 84.30000 1.000 138.80671 245 ASP A N 1
ATOM 1861 C CA . ASP A 1 245 ? 136.70900 113.34500 85.12600 1.000 138.80671 245 ASP A CA 1
ATOM 1862 C C . ASP A 1 245 ? 137.17000 114.07700 86.38100 1.000 138.80671 245 ASP A C 1
ATOM 1863 O O . ASP A 1 245 ? 137.26300 115.30700 86.41300 1.000 138.80671 245 ASP A O 1
ATOM 1868 N N . GLY A 1 246 ? 137.45700 113.30100 87.42300 1.000 137.74347 246 GLY A N 1
ATOM 1869 C CA . GLY A 1 246 ? 137.96300 113.84800 88.66600 1.000 137.74347 246 GLY A CA 1
ATOM 1870 C C . GLY A 1 246 ? 139.4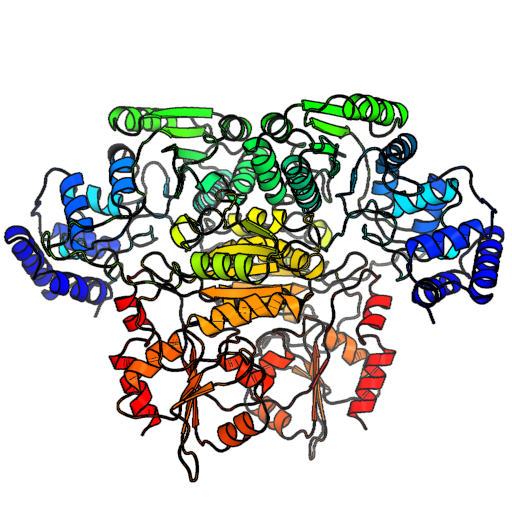4800 113.62500 88.85000 1.000 137.74347 246 GLY A C 1
ATOM 1871 O O . GLY A 1 246 ? 139.94100 113.58300 89.98100 1.000 137.74347 246 GLY A O 1
ATOM 1872 N N . LEU A 1 247 ? 140.17000 113.47000 87.74500 1.000 137.91240 247 LEU A N 1
ATOM 1873 C CA . LEU A 1 247 ? 141.61200 113.27100 87.77400 1.000 137.91240 247 LEU A CA 1
ATOM 1874 C C . LEU A 1 247 ? 142.39400 114.37500 87.08200 1.000 137.91240 247 LEU A C 1
ATOM 1875 O O . LEU A 1 247 ? 143.50100 114.69400 87.52200 1.000 137.91240 247 LEU A O 1
ATOM 1880 N N . ASP A 1 248 ? 141.85400 114.96400 86.01800 1.000 141.90079 248 ASP A N 1
ATOM 1881 C CA . ASP A 1 248 ? 142.51500 116.05200 85.30100 1.000 141.90079 248 ASP A CA 1
ATOM 1882 C C . ASP A 1 248 ? 142.03700 117.37900 85.88000 1.000 141.90079 248 ASP A C 1
ATOM 1883 O O . ASP A 1 248 ? 140.91300 117.81800 85.62300 1.000 141.90079 248 ASP A O 1
ATOM 1888 N N . THR A 1 249 ? 142.89900 118.01900 86.67300 1.000 135.46434 249 THR A N 1
ATOM 1889 C CA . THR A 1 249 ? 142.54800 119.29500 87.29000 1.000 135.46434 249 THR A CA 1
ATOM 1890 C C . THR A 1 249 ? 142.22700 120.35900 86.24600 1.000 135.46434 249 THR A C 1
ATOM 1891 O O . THR A 1 249 ? 141.38300 121.23300 86.48600 1.000 135.46434 249 THR A O 1
ATOM 1895 N N . ALA A 1 250 ? 142.87500 120.29100 85.07900 1.000 141.56863 250 ALA A N 1
ATOM 1896 C CA . ALA A 1 250 ? 142.68700 121.31900 84.06000 1.000 141.56863 250 ALA A CA 1
ATOM 1897 C C . ALA A 1 250 ? 141.25000 121.35300 83.55600 1.000 141.56863 250 ALA A C 1
ATOM 1898 O O . ALA A 1 250 ? 140.67100 122.43400 83.38900 1.000 141.56863 250 ALA A O 1
ATOM 1900 N N . THR A 1 251 ? 140.66000 120.18300 83.29900 1.000 141.74755 251 THR A N 1
ATOM 1901 C CA . THR A 1 251 ? 139.29000 120.14500 82.79800 1.000 141.74755 251 THR A CA 1
ATOM 1902 C C . THR A 1 251 ? 138.31400 120.73100 83.80900 1.000 141.74755 251 THR A C 1
ATOM 1903 O O . THR A 1 251 ? 137.43100 121.51500 83.44500 1.000 141.74755 251 THR A O 1
ATOM 1907 N N . VAL A 1 252 ? 138.46200 120.36600 85.08400 1.000 138.69185 252 VAL A N 1
ATOM 1908 C CA . VAL A 1 252 ? 137.56200 120.87300 86.11600 1.000 138.69185 252 VAL A CA 1
ATOM 1909 C C . VAL A 1 252 ? 137.71200 122.38300 86.25500 1.000 138.69185 252 VAL A C 1
ATOM 1910 O O . VAL A 1 252 ? 136.72000 123.12000 86.34400 1.000 138.69185 252 VAL A O 1
ATOM 1914 N N . ARG A 1 253 ? 138.95800 122.86400 86.28100 1.000 137.77710 253 ARG A N 1
ATOM 1915 C CA . ARG A 1 253 ? 139.18800 124.29900 86.41400 1.000 137.77710 253 ARG A CA 1
ATOM 1916 C C . ARG A 1 253 ? 138.58600 125.06100 85.24100 1.000 137.77710 253 ARG A C 1
ATOM 1917 O O . ARG A 1 253 ? 137.91900 126.08400 85.43100 1.000 137.77710 253 ARG A O 1
ATOM 1925 N N . ASP A 1 254 ? 138.80500 124.57300 84.01600 1.000 141.69848 254 ASP A N 1
ATOM 1926 C CA . ASP A 1 254 ? 138.24000 125.23700 82.84600 1.000 141.69848 254 ASP A CA 1
ATOM 1927 C C . ASP A 1 254 ? 136.71700 125.22200 82.88400 1.000 141.69848 254 ASP A C 1
ATOM 1928 O O . ASP A 1 254 ? 136.07100 126.23500 82.58500 1.000 141.69848 254 ASP A O 1
ATOM 1933 N N . SER A 1 255 ? 136.12700 124.08200 83.25000 1.000 132.74630 255 SER A N 1
ATOM 1934 C CA . SER A 1 255 ? 134.67400 123.96900 83.27700 1.000 132.74630 255 SER A CA 1
ATOM 1935 C C . SER A 1 255 ? 134.06900 124.93700 84.28300 1.000 132.74630 255 SER A C 1
ATOM 1936 O O . SER A 1 255 ? 133.08000 125.61700 83.98800 1.000 132.74630 255 SER A O 1
ATOM 1939 N N . LEU A 1 256 ? 134.65100 125.01500 85.48100 1.000 130.05719 256 LEU A N 1
ATOM 1940 C CA . LEU A 1 256 ? 134.10900 125.92600 86.48300 1.000 130.05719 256 LEU A CA 1
ATOM 1941 C C . LEU A 1 256 ? 134.37100 127.38400 86.13000 1.000 130.05719 256 LEU A C 1
ATOM 1942 O O . LEU A 1 256 ? 133.52900 128.24400 86.41300 1.000 130.05719 256 LEU A O 1
ATOM 1947 N N . GLY A 1 257 ? 135.52000 127.68800 85.52300 1.000 128.66150 257 GLY A N 1
ATOM 1948 C CA . GLY A 1 257 ? 135.76000 129.04800 85.07300 1.000 128.66150 257 GLY A CA 1
ATOM 1949 C C . GLY A 1 257 ? 134.75200 129.49600 84.03400 1.000 128.66150 257 GLY A C 1
ATOM 1950 O O . GLY A 1 257 ? 134.24000 130.61600 84.09300 1.000 128.66150 257 GLY A O 1
ATOM 1951 N N . ALA A 1 258 ? 134.45100 128.62400 83.06900 1.000 130.72302 258 ALA A N 1
ATOM 1952 C CA . ALA A 1 258 ? 133.41400 128.93700 82.09100 1.000 130.72302 258 ALA A CA 1
ATOM 1953 C C . ALA A 1 258 ? 132.04600 129.04800 82.75200 1.000 130.72302 258 ALA A C 1
ATOM 1954 O O . ALA A 1 258 ? 131.25900 129.94200 82.41800 1.000 130.72302 258 ALA A O 1
ATOM 1956 N N . LEU A 1 259 ? 131.75000 128.15400 83.69700 1.000 118.67929 259 LEU A N 1
ATOM 1957 C CA . LEU A 1 259 ? 130.42700 128.12500 84.31000 1.000 118.67929 259 LEU A CA 1
ATOM 1958 C C . LEU A 1 259 ? 130.22300 129.29200 85.26600 1.000 118.67929 259 LEU A C 1
ATOM 1959 O O . LEU A 1 259 ? 129.08800 129.74300 85.45500 1.000 118.67929 259 LEU A O 1
ATOM 1964 N N . LEU A 1 260 ? 131.29900 129.79200 85.87500 1.000 118.35708 260 LEU A N 1
ATOM 1965 C CA . LEU A 1 260 ? 131.18400 130.95700 86.74200 1.000 118.35708 260 LEU A CA 1
ATOM 1966 C C . LEU A 1 260 ? 130.75000 132.20100 85.97900 1.000 118.35708 260 LEU A C 1
ATOM 1967 O O . LEU A 1 260 ? 130.30600 133.17200 86.60100 1.000 118.35708 260 LEU A O 1
ATOM 1972 N N . ALA A 1 261 ? 130.86300 132.19100 84.65100 1.000 126.47814 261 ALA A N 1
ATOM 1973 C CA . ALA A 1 261 ? 130.47100 133.32500 83.82500 1.000 126.47814 261 ALA A CA 1
ATOM 1974 C C . ALA A 1 261 ? 128.97600 133.32300 83.52000 1.000 126.47814 261 ALA A C 1
ATOM 1975 O O . ALA A 1 261 ? 128.30200 134.34100 83.70500 1.000 126.47814 261 ALA A O 1
ATOM 1977 N N . ALA A 1 262 ? 128.44800 132.19900 83.05200 1.000 125.81156 262 ALA A N 1
ATOM 1978 C CA . ALA A 1 262 ? 127.03600 132.12100 82.69000 1.000 125.81156 262 ALA A CA 1
ATOM 1979 C C . ALA A 1 262 ? 126.16700 132.23100 83.93600 1.000 125.81156 262 ALA A C 1
ATOM 1980 O O . ALA A 1 262 ? 126.33000 131.43100 84.86700 1.000 125.81156 262 ALA A O 1
ATOM 1982 N N . PRO A 1 263 ? 125.23900 133.18400 84.00100 1.000 121.87116 263 PRO A N 1
ATOM 1983 C CA . PRO A 1 263 ? 124.42900 133.38700 85.21400 1.000 121.87116 263 PRO A CA 1
ATOM 1984 C C . PRO A 1 263 ? 123.17800 132.51000 85.24000 1.000 121.87116 263 PRO A C 1
ATOM 1985 O O . PRO A 1 263 ? 122.04300 132.99600 85.26300 1.000 121.87116 263 PRO A O 1
ATOM 1989 N N . THR A 1 264 ? 123.38600 131.19600 85.23900 1.000 117.29287 264 THR A N 1
ATOM 1990 C CA . THR A 1 264 ? 122.29300 130.23700 85.27000 1.000 117.29287 264 THR A CA 1
ATOM 1991 C C . THR A 1 264 ? 122.68600 129.07500 86.16700 1.000 117.29287 264 THR A C 1
ATOM 1992 O O . THR A 1 264 ? 123.83700 128.63100 86.14700 1.000 117.29287 264 THR A O 1
ATOM 1996 N N . SER A 1 265 ? 121.73100 128.59200 86.95700 1.000 112.23474 265 SER A N 1
ATOM 1997 C CA . SER A 1 265 ? 122.01200 127.51200 87.89100 1.000 112.23474 265 SER A CA 1
ATOM 1998 C C . SER A 1 265 ? 122.33300 126.22400 87.14400 1.000 112.23474 265 SER A C 1
ATOM 1999 O O . SER A 1 265 ? 121.71000 125.90300 86.12900 1.000 112.23474 265 SER A O 1
ATOM 2002 N N . ALA A 1 266 ? 123.31700 125.48400 87.65200 1.000 110.51919 266 ALA A N 1
ATOM 2003 C CA . ALA A 1 266 ? 123.75800 124.25700 87.00200 1.000 110.51919 266 ALA A CA 1
ATOM 2004 C C . ALA A 1 266 ? 124.46000 123.37200 88.01900 1.000 110.51919 266 ALA A C 1
ATOM 2005 O O . ALA A 1 266 ? 124.83700 123.81900 89.10400 1.000 110.51919 266 ALA A O 1
ATOM 2007 N N . ALA A 1 267 ? 124.63000 122.10500 87.65100 1.000 110.69622 267 ALA A N 1
ATOM 2008 C CA . ALA A 1 267 ? 125.32100 121.13100 88.48200 1.000 110.69622 267 ALA A CA 1
ATOM 2009 C C . ALA A 1 267 ? 126.42800 120.46900 87.67700 1.000 110.69622 267 ALA A C 1
ATOM 2010 O O . ALA A 1 267 ? 126.25900 120.19400 86.48600 1.000 110.69622 267 ALA A O 1
ATOM 2012 N N . LEU A 1 268 ? 127.55800 120.21600 88.33000 1.000 114.30639 268 LEU A N 1
ATOM 2013 C CA . LEU A 1 268 ? 128.70300 119.56800 87.70300 1.000 114.30639 268 LEU A CA 1
ATOM 2014 C C . LEU A 1 268 ? 128.91700 118.20600 88.34700 1.000 114.30639 268 LEU A C 1
ATOM 2015 O O . LEU A 1 268 ? 129.07700 118.11000 89.56800 1.000 114.30639 268 LEU A O 1
ATOM 2020 N N . VAL A 1 269 ? 128.93100 117.16500 87.52300 1.000 131.26136 269 VAL A N 1
ATOM 2021 C CA . VAL A 1 269 ? 129.08400 115.78900 87.98900 1.000 131.26136 269 VAL A CA 1
ATOM 2022 C C . VAL A 1 269 ? 130.55000 115.42600 87.78200 1.000 131.26136 269 VAL A C 1
ATOM 2023 O O . VAL A 1 269 ? 130.95600 114.95100 86.72300 1.000 131.26136 269 VAL A O 1
ATOM 2027 N N . CYS A 1 270 ? 131.36000 115.64700 88.81200 1.000 131.34443 270 CYS A N 1
ATOM 2028 C CA . CYS A 1 270 ? 132.78700 115.34200 88.73500 1.000 131.34443 270 CYS A CA 1
ATOM 2029 C C . CYS A 1 270 ? 132.97300 113.84600 88.95500 1.000 131.34443 270 CYS A C 1
ATOM 2030 O O . CYS A 1 270 ? 133.09600 113.37100 90.08500 1.000 131.34443 270 CYS A O 1
ATOM 2033 N N . ARG A 1 271 ? 132.99100 113.09200 87.85800 1.000 135.84038 271 ARG A N 1
ATOM 2034 C CA . ARG A 1 271 ? 133.20100 111.65300 87.94500 1.000 135.84038 271 ARG A CA 1
ATOM 2035 C C . ARG A 1 271 ? 134.57000 111.35300 88.54100 1.000 135.84038 271 ARG A C 1
ATOM 2036 O O . ARG A 1 271 ? 135.58300 111.91300 88.11300 1.000 135.84038 271 ARG A O 1
ATOM 2044 N N . THR A 1 272 ? 134.59900 110.46000 89.52700 1.000 132.14357 272 THR A N 1
ATOM 2045 C CA . THR A 1 272 ? 135.81600 110.15600 90.26500 1.000 132.14357 272 THR A CA 1
ATOM 2046 C C . THR A 1 272 ? 135.81300 108.66400 90.58400 1.000 132.14357 272 THR A C 1
ATOM 2047 O O . THR A 1 272 ? 134.84400 107.95500 90.30300 1.000 132.14357 272 THR A O 1
ATOM 2051 N N . ARG A 1 273 ? 136.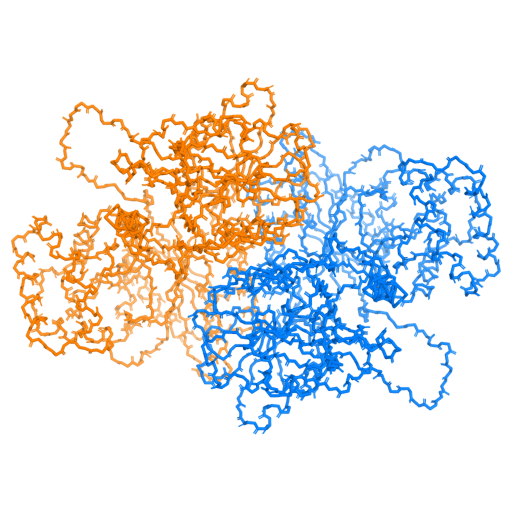91900 108.17400 91.14300 1.000 132.90154 273 ARG A N 1
ATOM 2052 C CA . ARG A 1 273 ? 137.03000 106.78000 91.54900 1.000 132.90154 273 ARG A CA 1
ATOM 2053 C C . ARG A 1 273 ? 137.78300 106.68900 92.86800 1.000 132.90154 273 ARG A C 1
ATOM 2054 O O . ARG A 1 273 ? 138.59000 107.55900 93.20000 1.000 132.90154 273 ARG A O 1
ATOM 2062 N N . LYS A 1 274 ? 137.51100 105.61900 93.61400 1.000 136.90060 274 LYS A N 1
ATOM 2063 C CA . LYS A 1 274 ? 138.15000 105.39400 94.90400 1.000 136.90060 274 LYS A CA 1
ATOM 2064 C C . LYS A 1 274 ? 138.00500 103.92800 95.28600 1.000 136.90060 274 LYS A C 1
ATOM 2065 O O . LYS A 1 274 ? 137.18100 103.19900 94.72800 1.000 136.90060 274 LYS A O 1
ATOM 2071 N N . GLY A 1 275 ? 138.81400 103.51000 96.25700 1.000 141.06358 275 GLY A N 1
ATOM 2072 C CA . GLY A 1 275 ? 138.80800 102.14100 96.73600 1.000 141.06358 275 GLY A CA 1
ATOM 2073 C C . GLY A 1 275 ? 138.08900 101.96300 98.05900 1.000 141.06358 275 GLY A C 1
ATOM 2074 O O . GLY A 1 275 ? 136.91900 102.33300 98.19000 1.000 141.06358 275 GLY A O 1
ATOM 2075 N N . ASP A 1 276 ? 138.76600 101.37400 99.04100 1.000 145.76891 276 ASP A N 1
ATOM 2076 C CA . ASP A 1 276 ? 138.16900 101.20000 100.35900 1.000 145.76891 276 ASP A CA 1
ATOM 2077 C C . ASP A 1 276 ? 137.93300 102.54900 101.02500 1.000 145.76891 276 ASP A C 1
ATOM 2078 O O . ASP A 1 276 ? 138.75400 103.46500 100.92100 1.000 145.76891 276 ASP A O 1
ATOM 2083 N N . HIS A 1 277 ? 136.79700 102.66900 101.71000 1.000 130.28942 277 HIS A N 1
ATOM 2084 C CA . HIS A 1 277 ? 136.41700 103.92000 102.35300 1.000 130.28942 277 HIS A CA 1
ATOM 2085 C C . HIS A 1 277 ? 137.39500 104.30100 103.45700 1.000 130.28942 277 HIS A C 1
ATOM 2086 O O . HIS A 1 277 ? 138.05800 105.34000 103.37800 1.000 130.28942 277 HIS A O 1
ATOM 2093 N N . SER A 1 278 ? 137.49800 103.46400 104.48600 1.000 130.37032 278 SER A N 1
ATOM 2094 C CA . SER A 1 278 ? 138.36700 103.76200 105.61100 1.000 130.37032 278 SER A CA 1
ATOM 2095 C C . SER A 1 278 ? 139.82300 103.51100 105.22800 1.000 130.37032 278 SER A C 1
ATOM 2096 O O . SER A 1 278 ? 140.15400 103.20800 104.07800 1.000 130.37032 278 SER A O 1
ATOM 2099 N N . PHE A 1 279 ? 140.70900 103.64100 106.21000 1.000 132.35959 279 PHE A N 1
ATOM 2100 C CA . PHE A 1 279 ? 142.14100 103.51800 105.99000 1.000 132.35959 279 PHE A CA 1
ATOM 2101 C C . PHE A 1 279 ? 142.74700 102.52500 106.97000 1.000 132.35959 279 PHE A C 1
ATOM 2102 O O . PHE A 1 279 ? 142.36200 102.47800 108.14300 1.000 132.35959 279 PHE A O 1
ATOM 2110 N N . LYS A 1 280 ? 143.69600 101.73600 106.48200 1.000 154.73797 280 LYS A N 1
ATOM 2111 C CA . LYS A 1 280 ? 144.43000 100.78100 107.31000 1.000 154.73797 280 LYS A CA 1
ATOM 2112 C C . LYS A 1 280 ? 145.92200 101.03900 107.17900 1.000 154.73797 280 LYS A C 1
ATOM 2113 O O . LYS A 1 280 ? 146.48600 100.85300 106.08300 1.000 154.73797 280 LYS A O 1
ATOM 2119 N N . PRO A 1 281 ? 146.60200 101.46600 108.24000 1.000 164.37813 281 PRO A N 1
ATOM 2120 C CA . PRO A 1 281 ? 148.04500 101.70000 108.14100 1.000 164.37813 281 PRO A CA 1
ATOM 2121 C C . PRO A 1 281 ? 148.79900 100.39500 107.94600 1.000 164.37813 281 PRO A C 1
ATOM 2122 O O . PRO A 1 281 ? 148.32400 99.31600 108.30700 1.000 164.37813 281 PRO A O 1
ATOM 2126 N N . ALA A 1 282 ? 149.98700 100.50300 107.35800 1.000 187.12387 282 ALA A N 1
ATOM 2127 C CA . ALA A 1 282 ? 150.90000 99.36800 107.29900 1.000 187.12387 282 ALA A CA 1
ATOM 2128 C C . ALA A 1 282 ? 151.48200 99.14600 108.68900 1.000 187.12387 282 ALA A C 1
ATOM 2129 O O . ALA A 1 282 ? 152.21000 99.99900 109.20800 1.000 187.12387 282 ALA A O 1
ATOM 2131 N N . THR A 1 283 ? 151.15300 98.00800 109.29900 1.000 203.27515 283 THR A N 1
ATOM 2132 C CA . THR A 1 283 ? 151.52600 97.76600 110.68600 1.000 203.27515 283 THR A CA 1
ATOM 2133 C C . THR A 1 283 ? 153.04000 97.73400 110.85000 1.000 203.27515 283 THR A C 1
ATOM 2134 O O . THR A 1 283 ? 153.75300 97.08600 110.07900 1.000 203.27515 283 THR A O 1
ATOM 2138 N N . THR A 1 284 ? 153.52900 98.44600 111.86900 1.000 214.91296 284 THR A N 1
ATOM 2139 C CA . THR A 1 284 ? 154.95700 98.42200 112.16900 1.000 214.91296 284 THR A CA 1
ATOM 2140 C C . THR A 1 284 ? 155.40300 97.02600 112.58300 1.000 214.91296 284 THR A C 1
ATOM 2141 O O . THR A 1 284 ? 156.55600 96.64000 112.35400 1.000 214.91296 284 THR A O 1
ATOM 2145 N N . ALA A 1 285 ? 154.51200 96.26200 113.19700 1.000 220.07443 285 ALA A N 1
ATOM 2146 C CA . ALA A 1 285 ? 154.80600 94.87200 113.51200 1.000 220.07443 285 ALA A CA 1
ATOM 2147 C C . ALA A 1 285 ? 154.86300 94.06600 112.22200 1.000 220.07443 285 ALA A C 1
ATOM 2148 O O . ALA A 1 285 ? 153.88800 94.06700 111.45900 1.000 220.07443 285 ALA A O 1
ATOM 2150 N N . PRO A 1 286 ? 155.96500 93.37300 111.93400 1.000 231.25308 286 PRO A N 1
ATOM 2151 C CA . PRO A 1 286 ? 156.06600 92.63000 110.67100 1.000 231.25308 286 PRO A CA 1
ATOM 2152 C C . PRO A 1 286 ? 155.22200 91.36600 110.66900 1.000 231.25308 286 PRO A C 1
ATOM 2153 O O . PRO A 1 286 ? 154.43400 91.13400 111.59100 1.000 231.25308 286 PRO A O 1
ATOM 2157 N N . ALA A 1 287 ? 155.36900 90.55000 109.62600 1.000 235.14228 287 ALA A N 1
ATOM 2158 C CA . ALA A 1 287 ? 154.62400 89.30100 109.52100 1.000 235.14228 287 ALA A CA 1
ATOM 2159 C C . ALA A 1 287 ? 155.03100 88.37100 110.65700 1.000 235.14228 287 ALA A C 1
ATOM 2160 O O . ALA A 1 287 ? 156.13500 87.81600 110.65600 1.000 235.14228 287 ALA A O 1
ATOM 2162 N N . THR A 1 288 ? 154.13500 88.20100 111.62600 1.000 237.42530 288 THR A N 1
ATOM 2163 C CA . THR A 1 288 ? 154.37700 87.37200 112.80000 1.000 237.42530 288 THR A CA 1
ATOM 2164 C C . THR A 1 288 ? 153.25300 86.35500 112.92900 1.000 237.42530 288 THR A C 1
ATOM 2165 O O . THR A 1 288 ? 152.49400 86.14900 111.97600 1.000 237.42530 288 THR A O 1
ATOM 2169 N N . ALA A 1 289 ? 153.15900 85.69200 114.08300 1.000 227.87707 289 ALA A N 1
ATOM 2170 C CA . ALA A 1 289 ? 152.01700 84.82800 114.35400 1.000 227.87707 289 ALA A CA 1
ATOM 2171 C C . ALA A 1 289 ? 150.75000 85.64400 114.13900 1.000 227.87707 289 ALA A C 1
ATOM 2172 O O . ALA A 1 289 ? 150.63700 86.75800 114.66800 1.000 227.87707 289 ALA A O 1
ATOM 2174 N N . PRO A 1 290 ? 149.79300 85.13700 113.36000 1.000 213.91725 290 PRO A N 1
ATOM 2175 C CA . PRO A 1 290 ? 148.69700 85.99100 112.88300 1.000 213.91725 290 PRO A CA 1
ATOM 2176 C C . PRO A 1 290 ? 147.93300 86.63500 114.02800 1.000 213.91725 290 PRO A C 1
ATOM 2177 O O . PRO A 1 290 ? 147.57100 85.98100 115.00700 1.000 213.91725 290 PRO A O 1
ATOM 2181 N N . ARG A 1 291 ? 147.69600 87.93700 113.89300 1.000 194.89084 291 ARG A N 1
ATOM 2182 C CA . ARG A 1 291 ? 147.01500 88.68000 114.93600 1.000 194.89084 291 ARG A CA 1
ATOM 2183 C C . ARG A 1 291 ? 145.50400 88.49800 114.80800 1.000 194.89084 291 ARG A C 1
ATOM 2184 O O . ARG A 1 291 ? 144.90500 88.88800 113.80100 1.000 194.89084 291 ARG A O 1
ATOM 2192 N N . PRO A 1 292 ? 144.86100 87.90800 115.81300 1.000 184.91834 292 PRO A N 1
ATOM 2193 C CA . PRO A 1 292 ? 143.39500 87.83000 115.79600 1.000 184.91834 292 PRO A CA 1
ATOM 2194 C C . PRO A 1 292 ? 142.79700 89.19500 116.09500 1.000 184.91834 292 PRO A C 1
ATOM 2195 O O . PRO A 1 292 ? 143.07200 89.79900 117.13500 1.000 184.91834 292 PRO A O 1
ATOM 2199 N N . ALA A 1 293 ? 141.98500 89.68900 115.16200 1.000 159.13704 293 ALA A N 1
ATOM 2200 C CA . ALA A 1 293 ? 141.36300 90.99700 115.31600 1.000 159.13704 293 ALA A CA 1
ATOM 2201 C C . ALA A 1 293 ? 140.50500 91.03300 116.57300 1.000 159.13704 293 ALA A C 1
ATOM 2202 O O . ALA A 1 293 ? 139.53600 90.27500 116.68900 1.000 159.13704 293 ALA A O 1
ATOM 2204 N N . LYS A 1 294 ? 140.85800 91.89700 117.52100 1.000 126.70248 294 LYS A N 1
ATOM 2205 C CA . LYS A 1 294 ? 140.07600 92.01100 118.74000 1.000 126.70248 294 LYS A CA 1
ATOM 2206 C C . LYS A 1 294 ? 138.68400 92.53800 118.40500 1.000 126.70248 294 LYS A C 1
ATOM 2207 O O . LYS A 1 294 ? 138.49800 93.31700 117.46600 1.000 126.70248 294 LYS A O 1
ATOM 2213 N N . VAL A 1 295 ? 137.69900 92.10400 119.18500 1.000 110.31235 295 VAL A N 1
ATOM 2214 C CA . VAL A 1 295 ? 136.30300 92.16600 118.77300 1.000 110.31235 295 VAL A CA 1
ATOM 2215 C C . VAL A 1 295 ? 135.64000 93.36000 119.45300 1.000 110.31235 295 VAL A C 1
ATOM 2216 O O . VAL A 1 295 ? 135.64900 93.48200 120.67800 1.000 110.31235 295 VAL A O 1
ATOM 2220 N N . SER A 1 296 ? 135.05600 94.24200 118.64500 1.000 89.76067 296 SER A N 1
ATOM 2221 C CA . SER A 1 296 ? 134.15500 95.27600 119.13400 1.000 89.76067 296 SER A CA 1
ATOM 2222 C C . SER A 1 296 ? 132.72700 94.76100 119.02700 1.000 89.76067 296 SER A C 1
ATOM 2223 O O . SER A 1 296 ? 132.40400 94.00900 118.10300 1.000 89.76067 296 SER A O 1
ATOM 2226 N N . PHE A 1 297 ? 131.87700 95.16600 119.96900 1.000 78.16918 297 PHE A N 1
ATOM 2227 C CA . PHE A 1 297 ? 130.49200 94.70900 119.99300 1.000 78.16918 297 PHE A CA 1
ATOM 2228 C C . PHE A 1 297 ? 129.75100 95.03700 118.70500 1.000 78.16918 297 PHE A C 1
ATOM 2229 O O . PHE A 1 297 ? 128.69200 94.46500 118.43000 1.000 78.16918 297 PHE A O 1
ATOM 2237 N N . ALA A 1 298 ? 130.29500 95.94200 117.91300 1.000 80.39846 298 ALA A N 1
ATOM 2238 C CA . ALA A 1 298 ? 129.78100 96.13800 116.56800 1.000 80.39846 298 ALA A CA 1
ATOM 2239 C C . ALA A 1 298 ? 130.17000 95.01500 115.63600 1.000 80.39846 298 ALA A C 1
ATOM 2240 O O . ALA A 1 298 ? 130.02600 95.15300 114.42100 1.000 80.39846 298 ALA A O 1
ATOM 2242 N N . ASN A 1 299 ? 130.68900 93.90600 116.16500 1.000 86.08334 299 ASN A N 1
ATOM 2243 C CA . ASN A 1 299 ? 131.04200 92.76700 115.33100 1.000 86.08334 299 ASN A CA 1
ATOM 2244 C C . ASN A 1 299 ? 130.58000 91.44200 115.92700 1.000 86.08334 299 ASN A C 1
ATOM 2245 O O . ASN A 1 299 ? 130.86400 90.38900 115.34400 1.000 86.08334 299 ASN A O 1
ATOM 2250 N N . THR A 1 300 ? 129.88000 91.45700 117.06100 1.000 87.19183 300 THR A N 1
ATOM 2251 C CA . THR A 1 300 ? 129.23600 90.26300 117.58600 1.000 87.19183 300 THR A CA 1
ATOM 2252 C C . THR A 1 300 ? 127.74500 90.19700 117.29600 1.000 87.19183 300 THR A C 1
ATOM 2253 O O . THR A 1 300 ? 127.10600 89.21000 117.67700 1.000 87.19183 300 THR A O 1
ATOM 2257 N N . SER A 1 301 ? 127.17200 91.20900 116.64100 1.000 83.16858 301 SER A N 1
ATOM 2258 C CA . SER A 1 301 ? 125.73500 91.20200 116.38900 1.000 83.16858 301 SER A CA 1
ATOM 2259 C C . SER A 1 301 ? 125.34600 90.09600 115.41700 1.000 83.16858 301 SER A C 1
ATOM 2260 O O . SER A 1 301 ? 124.38200 89.36000 115.66000 1.000 83.16858 301 SER A O 1
ATOM 2263 N N . GLY A 1 302 ? 126.08100 89.96600 114.31100 1.000 90.24264 302 GLY A N 1
ATOM 2264 C CA . GLY A 1 302 ? 125.73000 88.96400 113.31700 1.000 90.24264 302 GLY A CA 1
ATOM 2265 C C . GLY A 1 302 ? 125.74600 87.55600 113.87700 1.000 90.24264 302 GLY A C 1
ATOM 2266 O O . GLY A 1 302 ? 124.84000 86.75800 113.62000 1.000 90.24264 302 GLY A O 1
ATOM 2267 N N . ALA A 1 303 ? 126.78000 87.23400 114.65800 1.000 91.72438 303 ALA A N 1
ATOM 2268 C CA . ALA A 1 303 ? 126.88000 85.90000 115.23900 1.000 91.72438 303 ALA A CA 1
ATOM 2269 C C . ALA A 1 303 ? 125.72200 85.62200 116.18600 1.000 91.72438 303 ALA A C 1
ATOM 2270 O O . ALA A 1 303 ? 125.13500 84.53500 116.15600 1.000 91.72438 303 ALA A O 1
ATOM 2272 N N . ALA A 1 304 ? 125.37600 86.59500 117.03100 1.000 89.52788 304 ALA A N 1
ATOM 2273 C CA . ALA A 1 304 ? 124.28000 86.39600 117.97200 1.000 89.52788 304 ALA A CA 1
ATOM 2274 C C . ALA A 1 304 ? 122.94800 86.24900 117.24900 1.000 89.52788 304 ALA A C 1
ATOM 2275 O O . ALA A 1 304 ? 122.11000 85.43000 117.64400 1.000 89.52788 304 ALA A O 1
ATOM 2277 N N . LEU A 1 305 ? 122.73100 87.03000 116.18900 1.000 86.69624 305 LEU A N 1
ATOM 2278 C CA . LEU A 1 305 ? 121.48900 86.90900 115.43200 1.000 86.69624 305 LEU A CA 1
ATOM 2279 C C . LEU A 1 305 ? 121.38900 85.55300 114.74200 1.000 86.69624 305 LEU A C 1
ATOM 2280 O O . LEU A 1 305 ? 120.31900 84.93300 114.73300 1.000 86.69624 305 LEU A O 1
ATOM 2285 N N . ALA A 1 306 ? 122.49200 85.07600 114.16000 1.000 90.49576 306 ALA A N 1
ATOM 2286 C CA . ALA A 1 306 ? 122.48200 83.74800 113.55400 1.000 90.49576 306 ALA A CA 1
ATOM 2287 C C . ALA A 1 306 ? 122.22800 82.67300 114.60000 1.000 90.49576 306 ALA A C 1
ATOM 2288 O O . ALA A 1 306 ? 121.48200 81.71400 114.35300 1.000 90.49576 306 ALA A O 1
ATOM 2290 N N . ALA A 1 307 ? 122.84500 82.81400 115.77600 1.000 91.23239 307 ALA A N 1
ATOM 2291 C CA . ALA A 1 307 ? 122.62100 81.85800 116.85100 1.000 91.23239 307 ALA A CA 1
ATOM 2292 C C . ALA A 1 307 ? 121.16000 81.84100 117.26700 1.000 91.23239 307 ALA A C 1
ATOM 2293 O O . ALA A 1 307 ? 120.58800 80.77300 117.48900 1.000 91.23239 307 ALA A O 1
ATOM 2295 N N . TYR A 1 308 ? 120.53800 83.01700 117.36800 1.000 90.46769 308 TYR A N 1
ATOM 2296 C CA . TYR A 1 308 ? 119.12100 83.07900 117.71300 1.000 90.46769 308 TYR A CA 1
ATOM 2297 C C . TYR A 1 308 ? 118.26100 82.41800 116.64400 1.000 90.46769 308 TYR A C 1
ATOM 2298 O O . TYR A 1 308 ? 117.33600 81.65800 116.95800 1.000 90.46769 308 TYR A O 1
ATOM 2307 N N . ARG A 1 309 ? 118.54500 82.70100 115.36900 1.000 90.35146 309 ARG A N 1
ATOM 2308 C CA . ARG A 1 309 ? 117.72500 82.13600 114.30200 1.000 90.35146 309 ARG A CA 1
ATOM 2309 C C . ARG A 1 309 ? 117.81700 80.61700 114.28700 1.000 90.35146 309 ARG A C 1
ATOM 2310 O O . ARG A 1 309 ? 116.80500 79.92800 114.11900 1.000 90.35146 309 ARG A O 1
ATOM 2318 N N . GLU A 1 310 ? 119.02400 80.07400 114.46100 1.000 96.54619 310 GLU A N 1
ATOM 2319 C CA . GLU A 1 310 ? 119.16300 78.62200 114.52100 1.000 96.54619 310 GLU A CA 1
ATOM 2320 C C . GLU A 1 310 ? 118.52900 78.05600 115.78800 1.000 96.54619 310 GLU A C 1
ATOM 2321 O O . GLU A 1 310 ? 117.90100 76.99200 115.75200 1.000 96.54619 310 GLU A O 1
ATOM 2327 N N . ARG A 1 311 ? 118.67900 78.75600 116.91400 1.000 94.06868 311 ARG A N 1
ATOM 2328 C CA . ARG A 1 311 ? 118.19700 78.25400 118.19400 1.000 94.06868 311 ARG A CA 1
ATOM 2329 C C . ARG A 1 311 ? 116.67800 78.17200 118.23200 1.000 94.06868 311 ARG A C 1
ATOM 2330 O O . ARG A 1 311 ? 116.11900 77.21500 118.78000 1.000 94.06868 311 ARG A O 1
ATOM 2338 N N . THR A 1 312 ? 115.99200 79.16000 117.66200 1.000 96.10624 312 THR A N 1
ATOM 2339 C CA . THR A 1 312 ? 114.53700 79.18900 117.71600 1.000 96.10624 312 THR A CA 1
ATOM 2340 C C . THR A 1 312 ? 113.87700 78.72500 116.42600 1.000 96.10624 312 THR A C 1
ATOM 2341 O O . THR A 1 312 ? 112.81600 78.09400 116.48000 1.000 96.10624 312 THR A O 1
ATOM 2345 N N . GLY A 1 313 ? 114.47900 79.00000 115.27400 1.000 98.05486 313 GLY A N 1
ATOM 2346 C CA . GLY A 1 313 ? 113.94200 78.55400 114.00700 1.000 98.05486 313 GLY A CA 1
ATOM 2347 C C . GLY A 1 313 ? 113.03700 79.54000 113.30300 1.000 98.05486 313 GLY A C 1
ATOM 2348 O O . GLY A 1 313 ? 112.42300 79.17400 112.29400 1.000 98.05486 313 GLY A O 1
ATOM 2349 N N . ARG A 1 314 ? 112.94100 80.77100 113.78900 1.000 96.74836 314 ARG A N 1
ATOM 2350 C CA . ARG A 1 314 ? 112.07700 81.76600 113.16800 1.000 96.74836 314 ARG A CA 1
ATOM 2351 C C . ARG A 1 314 ? 112.73100 82.27200 111.88500 1.000 96.74836 314 ARG A C 1
ATOM 2352 O O . ARG A 1 314 ? 113.76300 81.77000 111.43300 1.000 96.74836 314 ARG A O 1
ATOM 2360 N N . GLU A 1 315 ? 112.11900 83.28000 111.27700 1.000 96.89720 315 GLU A N 1
ATOM 2361 C CA . GLU A 1 315 ? 112.62500 83.88700 110.05600 1.000 96.89720 315 GLU A CA 1
ATOM 2362 C C . GLU A 1 315 ? 113.01100 85.32800 110.34300 1.000 96.89720 315 GLU A C 1
ATOM 2363 O O . GLU A 1 315 ? 112.25300 86.06200 110.98300 1.000 96.89720 315 GLU A O 1
ATOM 2369 N N . LEU A 1 316 ? 114.18900 85.72700 109.87900 1.000 81.13560 316 LEU A N 1
ATOM 2370 C CA . LEU A 1 316 ? 114.71500 87.06100 110.12200 1.000 81.13560 316 LEU A CA 1
ATOM 2371 C C . LEU A 1 316 ? 114.73600 87.85700 108.82700 1.000 81.13560 316 LEU A C 1
ATOM 2372 O O . LEU A 1 316 ? 115.23000 87.37300 107.80300 1.000 81.13560 316 LEU A O 1
ATOM 2377 N N . ALA A 1 317 ? 114.19900 89.07100 108.87600 1.000 77.09474 317 ALA A N 1
ATOM 2378 C CA . ALA A 1 317 ? 114.34700 90.05200 107.80900 1.000 77.09474 317 ALA A CA 1
ATOM 2379 C C . ALA A 1 317 ? 115.22700 91.17100 108.34200 1.000 77.09474 317 ALA A C 1
ATOM 2380 O O . ALA A 1 317 ? 114.93000 91.74800 109.39400 1.000 77.09474 317 ALA A O 1
ATOM 2382 N N . VAL A 1 318 ? 116.30400 91.47700 107.62400 1.000 78.07526 318 VAL A N 1
ATOM 2383 C CA . VAL A 1 318 ? 117.37700 92.31100 108.15000 1.000 78.07526 318 VAL A CA 1
ATOM 2384 C C . VAL A 1 318 ? 117.55500 93.51300 107.23400 1.000 78.07526 318 VAL A C 1
ATOM 2385 O O . VAL A 1 318 ? 117.80400 93.35400 106.03200 1.000 78.07526 318 VAL A O 1
ATOM 2389 N N . PHE A 1 319 ? 117.44100 94.71100 107.80500 1.000 74.50504 319 PHE A N 1
ATOM 2390 C CA . PHE A 1 319 ? 117.71200 95.96200 107.10900 1.000 74.50504 319 PHE A CA 1
ATOM 2391 C C . PHE A 1 319 ? 118.60500 96.80500 108.00500 1.000 74.50504 319 PHE A C 1
ATOM 2392 O O . PHE A 1 319 ? 118.33100 96.93400 109.20100 1.000 74.50504 319 PHE A O 1
ATOM 2400 N N . THR A 1 320 ? 119.67500 97.36900 107.44100 1.000 77.39981 320 THR A N 1
ATOM 2401 C CA . THR A 1 320 ? 120.70200 97.94200 108.30200 1.000 77.39981 320 THR A CA 1
ATOM 2402 C C . THR A 1 320 ? 121.20200 99.28700 107.76400 1.000 77.39981 320 THR A C 1
ATOM 2403 O O . THR A 1 320 ? 122.30900 99.72400 108.09300 1.000 77.39981 320 THR A O 1
ATOM 2407 N N . ALA A 1 321 ? 120.39300 99.96500 106.94900 1.000 86.48950 321 ALA A N 1
ATOM 2408 C CA . ALA A 1 321 ? 120.68800 101.33000 106.50200 1.000 86.48950 321 ALA A CA 1
ATOM 2409 C C . ALA A 1 321 ? 122.06400 101.44000 105.85200 1.000 86.48950 321 ALA A C 1
ATOM 2410 O O . ALA A 1 321 ? 122.73200 102.47100 105.96100 1.000 86.48950 321 ALA A O 1
ATOM 2412 N N . ASP A 1 322 ? 122.49400 100.36500 105.18900 1.000 100.17212 322 ASP A N 1
ATOM 2413 C CA . ASP A 1 322 ? 123.76200 100.31900 104.46000 1.000 100.17212 322 ASP A CA 1
ATOM 2414 C C . ASP A 1 322 ? 124.95300 100.51600 105.39700 1.000 100.17212 322 ASP A C 1
ATOM 2415 O O . ASP A 1 322 ? 125.81200 101.36900 105.17000 1.000 100.17212 322 ASP A O 1
ATOM 2420 N N . MET A 1 323 ? 124.99400 99.73000 106.47000 1.000 83.42577 323 MET A N 1
ATOM 2421 C CA . MET A 1 323 ? 126.14000 99.68100 107.36900 1.000 83.42577 323 MET A CA 1
ATOM 2422 C C . MET A 1 323 ? 126.41300 98.25500 107.83400 1.000 83.42577 323 MET A C 1
ATOM 2423 O O . MET A 1 323 ? 126.88100 98.03600 108.95300 1.000 83.42577 323 MET A O 1
ATOM 2428 N N . ALA A 1 324 ? 126.11500 97.27400 106.97800 1.000 83.23398 324 ALA A N 1
ATOM 2429 C CA . ALA A 1 324 ? 126.31300 95.87700 107.35000 1.000 83.23398 324 ALA A CA 1
ATOM 2430 C C . ALA A 1 324 ? 127.77900 95.57800 107.62200 1.000 83.23398 324 ALA A C 1
ATOM 2431 O O . ALA A 1 324 ? 128.11000 94.89000 108.59500 1.000 83.23398 324 ALA A O 1
ATOM 2433 N N . ALA A 1 325 ? 128.67700 96.09800 106.78200 1.000 83.89126 325 ALA A N 1
ATOM 2434 C CA . ALA A 1 325 ? 130.10800 95.93200 107.00600 1.000 83.89126 325 ALA A CA 1
ATOM 2435 C C . ALA A 1 325 ? 130.57600 96.57200 108.30600 1.000 83.89126 325 ALA A C 1
ATOM 2436 O O . ALA A 1 325 ? 131.74800 96.42000 108.66600 1.000 83.89126 325 ALA A O 1
ATOM 2438 N N . ARG A 1 326 ? 129.69300 97.27700 109.00800 1.000 79.67439 326 ARG A N 1
ATOM 2439 C CA . ARG A 1 326 ? 130.00100 97.90900 110.28100 1.000 79.67439 326 ARG A CA 1
ATOM 2440 C C . ARG A 1 326 ? 129.39400 97.18300 111.47200 1.000 79.67439 326 ARG A C 1
ATOM 2441 O O . ARG A 1 326 ? 129.93100 97.28100 112.58000 1.000 79.67439 326 ARG A O 1
ATOM 2449 N N . PHE A 1 327 ? 128.29700 96.45900 111.27600 1.000 79.14489 327 PHE A N 1
ATOM 2450 C CA . PHE A 1 327 ? 127.67100 95.70100 112.35000 1.000 79.14489 327 PHE A CA 1
ATOM 2451 C C . PHE A 1 327 ? 128.12900 94.25200 112.39700 1.000 79.14489 327 PHE A C 1
ATOM 2452 O O . PHE A 1 327 ? 127.65400 93.49700 113.25100 1.000 79.14489 327 PHE A O 1
ATOM 2460 N N . GLY A 1 328 ? 129.03200 93.84600 111.51000 1.000 88.05167 328 GLY A N 1
ATOM 2461 C CA . GLY A 1 328 ? 129.44400 92.46000 111.47100 1.000 88.05167 328 GLY A CA 1
ATOM 2462 C C . GLY A 1 328 ? 128.40100 91.51000 110.93500 1.000 88.05167 328 GLY A C 1
ATOM 2463 O O . GLY A 1 328 ? 128.61900 90.29600 110.95700 1.000 88.05167 328 GLY A O 1
ATOM 2464 N N . LEU A 1 329 ? 127.26900 92.02800 110.45400 1.000 88.73122 329 LEU A N 1
ATOM 2465 C CA . LEU A 1 329 ? 126.21200 91.17400 109.92900 1.000 88.73122 329 LEU A CA 1
ATOM 2466 C C . LEU A 1 329 ? 126.66400 90.38300 108.71300 1.000 88.73122 329 LEU A C 1
ATOM 2467 O O . LEU A 1 329 ? 126.03300 89.37800 108.37200 1.000 88.73122 329 LEU A O 1
ATOM 2472 N N . ARG A 1 330 ? 127.72600 90.82200 108.04800 1.000 90.21038 330 ARG A N 1
ATOM 2473 C CA . ARG A 1 330 ? 128.21400 90.12700 106.86800 1.000 90.21038 330 ARG A CA 1
ATOM 2474 C C . ARG A 1 330 ? 128.60900 88.69600 107.21000 1.000 90.21038 330 ARG A C 1
ATOM 2475 O O . ARG A 1 330 ? 129.17100 88.42800 108.27600 1.000 90.21038 330 ARG A O 1
ATOM 2483 N N . ASP A 1 331 ? 128.26600 87.77100 106.31000 1.000 92.50887 331 ASP A N 1
ATOM 2484 C CA . ASP A 1 331 ? 128.69100 86.37600 106.37500 1.000 92.50887 331 ASP A CA 1
ATOM 2485 C C . ASP A 1 331 ? 128.03200 85.60900 107.51600 1.000 92.50887 331 ASP A C 1
ATOM 2486 O O . ASP A 1 331 ? 128.30000 84.41700 107.69700 1.000 92.50887 331 ASP A O 1
ATOM 2491 N N . LYS A 1 332 ? 127.17200 86.26900 108.28900 1.000 91.20072 332 LYS A N 1
ATOM 2492 C CA . LYS A 1 332 ? 126.52100 85.63000 109.42700 1.000 91.20072 332 LYS A CA 1
ATOM 2493 C C . LYS A 1 332 ? 125.03500 85.39100 109.19500 1.000 91.20072 332 LYS A C 1
ATOM 2494 O O . LYS A 1 332 ? 124.54300 84.28400 109.42900 1.000 91.20072 332 LYS A O 1
ATOM 2500 N N . VAL A 1 333 ? 124.30800 86.40700 108.74400 1.000 94.57505 333 VAL A N 1
ATOM 2501 C CA . VAL A 1 333 ? 122.89000 86.26700 108.42500 1.000 94.57505 333 VAL A CA 1
ATOM 2502 C C . VAL A 1 333 ? 122.61500 86.95800 107.09500 1.000 94.57505 333 VAL A C 1
ATOM 2503 O O . VAL A 1 333 ? 123.29900 87.93300 106.75300 1.000 94.57505 333 VAL A O 1
ATOM 2507 N N . PRO A 1 334 ? 121.64400 86.49500 106.31400 1.000 88.61460 334 PRO A N 1
ATOM 2508 C CA . PRO A 1 334 ? 121.28200 87.21800 105.09400 1.000 88.61460 334 PRO A CA 1
ATOM 2509 C C . PRO A 1 334 ? 120.65100 88.55800 105.42900 1.000 88.61460 334 PRO A C 1
ATOM 2510 O O . PRO A 1 334 ? 120.02300 88.73200 106.47600 1.000 88.61460 334 PRO A O 1
ATOM 2514 N N . TYR A 1 335 ? 120.83000 89.51600 104.52300 1.000 90.11709 335 TYR A N 1
ATOM 2515 C CA . TYR A 1 335 ? 120.27300 90.84600 104.71100 1.000 90.11709 335 TYR A CA 1
ATOM 2516 C C . TYR A 1 335 ? 120.08500 91.50100 103.35300 1.000 90.11709 335 TYR A C 1
ATOM 2517 O O . TYR A 1 335 ? 120.69400 91.10000 102.35800 1.000 90.11709 335 TYR A O 1
ATOM 2526 N N . THR A 1 336 ? 119.23800 92.52500 103.32500 1.000 81.03949 336 THR A N 1
ATOM 2527 C CA . THR A 1 336 ? 118.98700 93.30700 102.12300 1.000 81.03949 336 THR A CA 1
ATOM 2528 C C . THR A 1 336 ? 119.35600 94.75700 102.39500 1.000 81.03949 336 THR A C 1
ATOM 2529 O O . THR A 1 336 ? 118.91400 95.33800 103.39200 1.000 81.03949 336 THR A O 1
ATOM 2533 N N . ASN A 1 337 ? 120.16100 95.33300 101.51100 1.000 87.47210 337 ASN A N 1
ATOM 2534 C CA . ASN A 1 337 ? 120.71000 96.66600 101.69900 1.000 87.47210 337 ASN A CA 1
ATOM 2535 C C . ASN A 1 337 ? 119.84400 97.69800 100.99300 1.000 87.47210 337 ASN A C 1
ATOM 2536 O O . ASN A 1 337 ? 119.32800 97.45000 99.90000 1.000 87.47210 337 ASN A O 1
ATOM 2541 N N . THR A 1 338 ? 119.70200 98.86500 101.62300 1.000 87.86049 338 THR A N 1
ATOM 2542 C CA . THR A 1 338 ? 118.83200 99.91900 101.12800 1.000 87.86049 338 THR A CA 1
ATOM 2543 C C . THR A 1 338 ? 119.56200 101.20100 100.75500 1.000 87.86049 338 THR A C 1
ATOM 2544 O O . THR A 1 338 ? 118.95000 102.07700 100.13600 1.000 87.86049 338 THR A O 1
ATOM 2548 N N . GLY A 1 339 ? 120.83400 101.34100 101.11000 1.000 94.83300 339 GLY A N 1
ATOM 2549 C CA . GLY A 1 339 ? 121.55300 102.56400 100.80800 1.000 94.83300 339 GLY A CA 1
ATOM 2550 C C . GLY A 1 339 ? 121.31600 103.64400 101.85000 1.000 94.83300 339 GLY A C 1
ATOM 2551 O O . GLY A 1 339 ? 120.78100 103.40300 102.93700 1.000 94.83300 339 GLY A O 1
ATOM 2552 N N . LEU A 1 340 ? 121.72600 104.86500 101.50000 1.000 97.57013 340 LEU A N 1
ATOM 2553 C CA . LEU A 1 340 ? 121.60000 106.01500 102.39800 1.000 97.57013 340 LEU A CA 1
ATOM 2554 C C . LEU A 1 340 ? 120.14600 106.49100 102.42200 1.000 97.57013 340 LEU A C 1
ATOM 2555 O O . LEU A 1 340 ? 119.78200 107.54200 101.89300 1.000 97.57013 340 LEU A O 1
ATOM 2560 N N . ALA A 1 341 ? 119.30400 105.67900 103.06000 1.000 92.33527 341 ALA A N 1
ATOM 2561 C CA . ALA A 1 341 ? 117.89400 106.01000 103.27500 1.000 92.33527 341 ALA A CA 1
ATOM 2562 C C . ALA A 1 341 ? 117.52200 105.47700 104.65700 1.000 92.33527 341 ALA A C 1
ATOM 2563 O O . ALA A 1 341 ? 117.09900 104.32700 104.80000 1.000 92.33527 341 ALA A O 1
ATOM 2565 N N . GLU A 1 342 ? 117.67700 106.32600 105.67300 1.000 86.66463 342 GLU A N 1
ATOM 2566 C CA . GLU A 1 342 ? 117.51400 105.86800 107.04800 1.000 86.66463 342 GLU A CA 1
ATOM 2567 C C . GLU A 1 342 ? 116.04800 105.73300 107.43500 1.000 86.66463 342 GLU A C 1
ATOM 2568 O O . GLU A 1 342 ? 115.69100 104.82200 108.18900 1.000 86.66463 342 GLU A O 1
ATOM 2574 N N . THR A 1 343 ? 115.18900 106.62700 106.93900 1.000 81.00683 343 THR A N 1
ATOM 2575 C CA . THR A 1 343 ? 113.75400 106.47200 107.15200 1.000 81.00683 343 THR A CA 1
ATOM 2576 C C . THR A 1 343 ? 113.23900 105.21300 106.47000 1.000 81.00683 343 THR A C 1
ATOM 2577 O O . THR A 1 343 ? 112.38700 104.50200 107.01300 1.000 81.00683 343 THR A O 1
ATOM 2581 N N . LEU A 1 344 ? 113.75600 104.92400 105.27700 1.000 84.95347 344 LEU A N 1
ATOM 2582 C CA . LEU A 1 344 ? 113.30900 103.77200 104.50600 1.000 84.95347 344 LEU A CA 1
ATOM 2583 C C . LEU A 1 344 ? 113.57800 102.45800 105.22800 1.000 84.95347 344 LEU A C 1
ATOM 2584 O O . LEU A 1 344 ? 112.77200 101.52100 105.13800 1.000 84.95347 344 LEU A O 1
ATOM 2589 N N . SER A 1 345 ? 114.71400 102.36000 105.92100 1.000 82.99053 345 SER A N 1
ATOM 2590 C CA . SER A 1 345 ? 115.03200 101.14100 106.65500 1.000 82.99053 345 SER A CA 1
ATOM 2591 C C . SER A 1 345 ? 113.92800 100.79100 107.64200 1.000 82.99053 345 SER A C 1
ATOM 2592 O O . SER A 1 345 ? 113.57700 99.61700 107.80000 1.000 82.99053 345 SER A O 1
ATOM 2595 N N . LEU A 1 346 ? 113.37100 101.79700 108.31600 1.000 75.28954 346 LEU A N 1
ATOM 2596 C CA . LEU A 1 346 ? 112.23400 101.56700 109.19800 1.000 75.28954 346 LEU A CA 1
ATOM 2597 C C . LEU A 1 346 ? 110.93700 101.38800 108.42300 1.000 75.28954 346 LEU A C 1
ATOM 2598 O O . LEU A 1 346 ? 110.07200 100.61300 108.84300 1.000 75.28954 346 LEU A O 1
ATOM 2603 N N . GLY A 1 347 ? 110.78500 102.09600 107.30500 1.000 71.18403 347 GLY A N 1
ATOM 2604 C CA . GLY A 1 347 ? 109.54200 102.02800 106.55700 1.000 71.18403 347 GLY A CA 1
ATOM 2605 C C . GLY A 1 347 ? 109.26500 100.66100 105.96700 1.000 71.18403 347 GLY A C 1
ATOM 2606 O O . GLY A 1 347 ? 108.10700 100.25300 105.85300 1.000 71.18403 347 GLY A O 1
ATOM 2607 N N . LEU A 1 348 ? 110.31600 99.94000 105.57500 1.000 68.76049 348 LEU A N 1
ATOM 2608 C CA . LEU A 1 348 ? 110.11500 98.63100 104.95600 1.000 68.76049 348 LEU A CA 1
ATOM 2609 C C . LEU A 1 348 ? 109.39200 97.65100 105.87200 1.000 68.76049 348 LEU A C 1
ATOM 2610 O O . LEU A 1 348 ? 108.75500 96.71300 105.38400 1.000 68.76049 348 LEU A O 1
ATOM 2615 N N . THR A 1 349 ? 109.46700 97.84300 107.19000 1.000 70.79053 349 THR A N 1
ATOM 2616 C CA . THR A 1 349 ? 109.06000 96.81800 108.14600 1.000 70.79053 349 THR A CA 1
ATOM 2617 C C . THR A 1 349 ? 107.64400 97.01000 108.67900 1.000 70.79053 349 THR A C 1
ATOM 2618 O O . THR A 1 349 ? 107.38800 96.70500 109.85100 1.000 70.79053 349 THR A O 1
ATOM 2622 N N . LEU A 1 350 ? 106.71900 97.51300 107.86400 1.000 71.17174 350 LEU A N 1
ATOM 2623 C CA . LEU A 1 350 ? 105.32300 97.62100 108.27300 1.000 71.17174 350 LEU A CA 1
ATOM 2624 C C . LEU A 1 350 ? 104.43200 96.53000 107.69300 1.000 71.17174 350 LEU A C 1
ATOM 2625 O O . LEU A 1 350 ? 103.60600 95.96700 108.41600 1.000 71.17174 350 LEU A O 1
ATOM 2630 N N . SER A 1 351 ? 104.57700 96.20700 106.40700 1.000 75.21911 351 SER A N 1
ATOM 2631 C CA . SER A 1 351 ? 103.66100 95.25300 105.79000 1.000 75.21911 351 SER A CA 1
ATOM 2632 C C . SER A 1 351 ? 104.12700 93.81400 105.96500 1.000 75.21911 351 SER A C 1
ATOM 2633 O O . SER A 1 351 ? 103.45500 92.88500 105.50400 1.000 75.21911 351 SER A O 1
ATOM 2636 N N . LEU A 1 352 ? 105.26800 93.60600 106.61600 1.000 78.19168 352 LEU A N 1
ATOM 2637 C CA . LEU A 1 352 ? 105.77300 92.26100 106.83100 1.000 78.19168 352 LEU A CA 1
ATOM 2638 C C . LEU A 1 352 ? 104.82500 91.47100 107.73000 1.000 78.19168 352 LEU A C 1
ATOM 2639 O O . LEU A 1 352 ? 104.09200 92.04900 108.53500 1.000 78.19168 352 LEU A O 1
ATOM 2644 N N . PRO A 1 353 ? 104.80700 90.14300 107.59500 1.000 90.70934 353 PRO A N 1
ATOM 2645 C CA . PRO A 1 353 ? 103.87900 89.33700 108.39100 1.000 90.70934 353 PRO A CA 1
ATOM 2646 C C . PRO A 1 353 ? 104.16400 89.46600 109.87800 1.000 90.70934 353 PRO A C 1
ATOM 2647 O O . PRO A 1 353 ? 105.29400 89.69900 110.31000 1.000 90.70934 353 PRO A O 1
ATOM 2651 N N . GLU A 1 354 ? 103.10100 89.31200 110.66600 1.000 98.58177 354 GLU A N 1
ATOM 2652 C CA . GLU A 1 354 ? 103.21600 89.42300 112.11300 1.000 98.58177 354 GLU A CA 1
ATOM 2653 C C . GLU A 1 354 ? 104.04100 88.28900 112.71200 1.000 98.58177 354 GLU A C 1
ATOM 2654 O O . GLU A 1 354 ? 104.47200 88.39100 113.86500 1.000 98.58177 354 GLU A O 1
ATOM 2660 N N . GLU A 1 355 ? 104.29300 87.22800 111.95000 1.000 98.21303 355 GLU A N 1
ATOM 2661 C CA . GLU A 1 355 ? 105.03100 86.07000 112.43500 1.000 98.21303 355 GLU A CA 1
ATOM 2662 C C . GLU A 1 355 ? 106.52300 86.13400 112.12800 1.000 98.21303 355 GLU A C 1
ATOM 2663 O O . GLU A 1 355 ? 107.25200 85.20800 112.49500 1.000 98.21303 355 GLU A O 1
ATOM 2669 N N . THR A 1 356 ? 106.99300 87.19200 111.47300 1.000 92.09389 356 THR A N 1
ATOM 2670 C CA . THR A 1 356 ? 108.38100 87.29500 111.03800 1.000 92.09389 356 THR A CA 1
ATOM 2671 C C . THR A 1 356 ? 109.09900 88.34800 111.87200 1.000 92.09389 356 THR A C 1
ATOM 2672 O O . THR A 1 356 ? 108.66300 89.50300 111.92600 1.000 92.09389 356 THR A O 1
ATOM 2676 N N . VAL A 1 357 ? 110.19700 87.95400 112.51000 1.000 85.58665 357 VAL A N 1
ATOM 2677 C CA . VAL A 1 357 ? 110.96900 88.87100 113.34000 1.000 85.58665 357 VAL A CA 1
ATOM 2678 C C . VAL A 1 357 ? 111.86600 89.71300 112.44400 1.000 85.58665 357 VAL A C 1
ATOM 2679 O O . VAL A 1 357 ? 112.51100 89.19500 111.52500 1.000 85.58665 357 VAL A O 1
ATOM 2683 N N . LYS A 1 358 ? 111.90900 91.01600 112.71000 1.000 77.19524 358 LYS A N 1
ATOM 2684 C CA . LYS A 1 358 ? 112.58900 91.98300 111.86200 1.000 77.19524 358 LYS A CA 1
ATOM 2685 C C . LYS A 1 358 ? 113.58000 92.78400 112.69000 1.000 77.19524 358 LYS A C 1
ATOM 2686 O O . LYS A 1 358 ? 113.34400 93.04400 113.87300 1.000 77.19524 358 LYS A O 1
ATOM 2692 N N . VAL A 1 359 ? 114.68300 93.18400 112.06200 1.000 68.71676 359 VAL A N 1
ATOM 2693 C CA . VAL A 1 359 ? 115.72400 93.96100 112.72200 1.000 68.71676 359 VAL A CA 1
ATOM 2694 C C . VAL A 1 359 ? 116.09500 95.14200 111.83600 1.000 68.71676 359 VAL A C 1
ATOM 2695 O O . VAL A 1 359 ? 116.24600 94.99100 110.61800 1.000 68.71676 359 VAL A O 1
ATOM 2699 N N . VAL A 1 360 ? 116.22300 96.31700 112.44500 1.000 65.19482 360 VAL A N 1
ATOM 2700 C CA . VAL A 1 360 ? 116.72700 97.51400 111.78300 1.000 65.19482 360 VAL A CA 1
ATOM 2701 C C . VAL A 1 360 ? 117.88100 98.05600 112.61200 1.000 65.19482 360 VAL A C 1
ATOM 2702 O O . VAL A 1 360 ? 117.75400 98.21500 113.83000 1.000 65.19482 360 VAL A O 1
ATOM 2706 N N . ALA A 1 361 ? 119.00700 98.33200 111.95600 1.000 72.17831 361 ALA A N 1
ATOM 2707 C CA . ALA A 1 361 ? 120.24100 98.65500 112.65700 1.000 72.17831 361 ALA A CA 1
ATOM 2708 C C . ALA A 1 361 ? 120.97400 99.78400 111.95400 1.000 72.17831 361 ALA A C 1
ATOM 2709 O O . ALA A 1 361 ? 120.99400 99.84100 110.72200 1.000 72.17831 361 ALA A O 1
ATOM 2711 N N . THR A 1 362 ? 121.58000 100.67000 112.74100 1.000 68.38870 362 THR A N 1
ATOM 2712 C CA . THR A 1 362 ? 122.46300 101.70500 112.20500 1.000 68.38870 362 THR A CA 1
ATOM 2713 C C . THR A 1 362 ? 123.07800 102.46900 113.36700 1.000 68.38870 362 THR A C 1
ATOM 2714 O O . THR A 1 362 ? 122.82200 102.17800 114.53900 1.000 68.38870 362 THR A O 1
ATOM 2718 N N . ASP A 1 363 ? 123.91300 103.44700 113.02600 1.000 71.14589 363 ASP A N 1
ATOM 2719 C CA . ASP A 1 363 ? 124.35300 104.41600 114.01600 1.000 71.14589 363 ASP A CA 1
ATOM 2720 C C . ASP A 1 363 ? 123.14900 105.20400 114.50700 1.000 71.14589 363 ASP A C 1
ATOM 2721 O O . ASP A 1 363 ? 122.34700 105.69300 113.70700 1.000 71.14589 363 ASP A O 1
ATOM 2726 N N . ALA A 1 364 ? 123.02000 105.31900 115.83000 1.000 71.00567 364 ALA A N 1
ATOM 2727 C CA . ALA A 1 364 ? 121.81300 105.90000 116.40800 1.000 71.00567 364 ALA A CA 1
ATOM 2728 C C . ALA A 1 364 ? 121.59100 107.33300 115.94600 1.000 71.00567 364 ALA A C 1
ATOM 2729 O O . ALA A 1 364 ? 120.44500 107.75300 115.75100 1.000 71.00567 364 ALA A O 1
ATOM 2731 N N . MET A 1 365 ? 122.66800 108.08300 115.73500 1.000 72.95855 365 MET A N 1
ATOM 2732 C CA . MET A 1 365 ? 122.58900 109.49800 115.39500 1.000 72.95855 365 MET A CA 1
ATOM 2733 C C . MET A 1 365 ? 122.05400 109.76000 113.99400 1.000 72.95855 365 MET A C 1
ATOM 2734 O O . MET A 1 365 ? 122.08300 110.91000 113.54700 1.000 72.95855 365 MET A O 1
ATOM 2739 N N . TYR A 1 366 ? 121.57500 108.73700 113.29200 1.000 70.53464 366 TYR A N 1
ATOM 2740 C CA . TYR A 1 366 ? 120.83300 108.95300 112.05800 1.000 70.53464 366 TYR A CA 1
ATOM 2741 C C . TYR A 1 366 ? 119.32600 108.93000 112.29000 1.000 70.53464 366 TYR A C 1
ATOM 2742 O O . TYR A 1 366 ? 118.57400 109.58200 111.55000 1.000 70.53464 366 TYR A O 1
ATOM 2751 N N . TYR A 1 367 ? 118.87800 108.23000 113.33600 1.000 63.04990 367 TYR A N 1
ATOM 2752 C CA . TYR A 1 367 ? 117.44900 108.12200 113.61700 1.000 63.04990 367 TYR A CA 1
ATOM 2753 C C . TYR A 1 367 ? 116.80500 109.47600 113.87600 1.000 63.04990 367 TYR A C 1
ATOM 2754 O O . TYR A 1 367 ? 115.57800 109.60100 113.77500 1.000 63.04990 367 TYR A O 1
ATOM 2763 N N . MET A 1 368 ? 117.60300 110.49300 114.21400 1.000 60.52016 368 MET A N 1
ATOM 2764 C CA . MET A 1 368 ? 117.07000 111.84500 114.34400 1.000 60.52016 368 MET A CA 1
ATOM 2765 C C . MET A 1 368 ? 116.20200 112.22900 113.15400 1.000 60.52016 368 MET A C 1
ATOM 2766 O O . MET A 1 368 ? 115.27000 113.02900 113.29000 1.000 60.52016 368 MET A O 1
ATOM 2771 N N . ASP A 1 369 ? 116.48800 111.67500 111.97700 1.000 65.02029 369 ASP A N 1
ATOM 2772 C CA . ASP A 1 369 ? 115.76400 112.11100 110.79100 1.000 65.02029 369 ASP A CA 1
ATOM 2773 C C . ASP A 1 369 ? 114.50800 111.30000 110.50400 1.000 65.02029 369 ASP A C 1
ATOM 2774 O O . ASP A 1 369 ? 113.83800 111.57500 109.50500 1.000 65.02029 369 ASP A O 1
ATOM 2779 N N . SER A 1 370 ? 114.15800 110.31600 111.33600 1.000 67.05008 370 SER A N 1
ATOM 2780 C CA . SER A 1 370 ? 113.03800 109.44400 111.00100 1.000 67.05008 370 SER A CA 1
ATOM 2781 C C . SER A 1 370 ? 112.14800 109.12000 112.19700 1.000 67.05008 370 SER A C 1
ATOM 2782 O O . SER A 1 370 ? 111.33000 108.19400 112.11200 1.000 67.05008 370 SER A O 1
ATOM 2785 N N . LEU A 1 371 ? 112.26000 109.87900 113.29100 1.000 58.94996 371 LEU A N 1
ATOM 2786 C CA . LEU A 1 371 ? 111.50000 109.56200 114.49700 1.000 58.94996 371 LEU A CA 1
ATOM 2787 C C . LEU A 1 371 ? 110.01200 109.42800 114.21100 1.000 58.94996 371 LEU A C 1
ATOM 2788 O O . LEU A 1 371 ? 109.36400 108.49600 114.70000 1.000 58.94996 371 LEU A O 1
ATOM 2793 N N . SER A 1 372 ? 109.45600 110.33500 113.40300 1.000 59.65986 372 SER A N 1
ATOM 2794 C CA . SER A 1 372 ? 108.03900 110.24900 113.06700 1.000 59.65986 372 SER A CA 1
ATOM 2795 C C . SER A 1 372 ? 107.70000 108.87600 112.51000 1.000 59.65986 372 SER A C 1
ATOM 2796 O O . SER A 1 372 ? 106.79500 108.19700 113.00800 1.000 59.65986 372 SER A O 1
ATOM 2799 N N . MET A 1 373 ? 108.45000 108.42600 111.50200 1.000 57.84386 373 MET A N 1
ATOM 2800 C CA . MET A 1 373 ? 108.17400 107.10600 110.95300 1.000 57.84386 373 MET A CA 1
ATOM 2801 C C . MET A 1 373 ? 108.28200 106.04900 112.04000 1.000 57.84386 373 MET A C 1
ATOM 2802 O O . MET A 1 373 ? 107.42100 105.16600 112.14900 1.000 57.84386 373 MET A O 1
ATOM 2807 N N . LEU A 1 374 ? 109.29000 106.17600 112.90400 1.000 56.63044 374 LEU A N 1
ATOM 2808 C CA . LEU A 1 374 ? 109.43100 105.24000 114.01000 1.000 56.63044 374 LEU A CA 1
ATOM 2809 C C . LEU A 1 374 ? 108.20400 105.26200 114.91000 1.000 56.63044 374 LEU A C 1
ATOM 2810 O O . LEU A 1 374 ? 107.68000 104.20200 115.27500 1.000 56.63044 374 LEU A O 1
ATOM 2815 N N . THR A 1 375 ? 107.69400 106.45200 115.23700 1.000 54.46048 375 THR A N 1
ATOM 2816 C CA . THR A 1 375 ? 106.55600 106.48600 116.14600 1.000 54.46048 375 THR A CA 1
ATOM 2817 C C . THR A 1 375 ? 105.26800 106.05300 115.47000 1.000 54.46048 375 THR A C 1
ATOM 2818 O O . THR A 1 375 ? 104.20200 106.14600 116.08600 1.000 54.46048 375 THR A O 1
ATOM 2822 N N . GLU A 1 376 ? 105.33800 105.59400 114.22100 1.000 66.33682 376 GLU A N 1
ATOM 2823 C CA . GLU A 1 376 ? 104.23800 104.81300 113.67900 1.000 66.33682 376 GLU A CA 1
ATOM 2824 C C . GLU A 1 376 ? 104.48700 103.32300 113.86900 1.000 66.33682 376 GLU A C 1
ATOM 2825 O O . GLU A 1 376 ? 103.60300 102.59500 114.33300 1.000 66.33682 376 GLU A O 1
ATOM 2831 N N . ALA A 1 377 ? 105.70100 102.87100 113.54800 1.000 63.75479 377 ALA A N 1
ATOM 2832 C CA . ALA A 1 377 ? 105.97700 101.43900 113.52300 1.000 63.75479 377 ALA A CA 1
ATOM 2833 C C . ALA A 1 377 ? 105.76600 100.81300 114.89400 1.000 63.75479 377 ALA A C 1
ATOM 2834 O O . ALA A 1 377 ? 105.12400 99.76200 115.01700 1.000 63.75479 377 ALA A O 1
ATOM 2836 N N . THR A 1 378 ? 106.25400 101.47200 115.94400 1.000 62.58957 378 THR A N 1
ATOM 2837 C CA . THR A 1 378 ? 106.16900 100.92800 117.29300 1.000 62.58957 378 THR A CA 1
ATOM 2838 C C . THR A 1 378 ? 104.72300 100.74400 117.73300 1.000 62.58957 378 THR A C 1
ATOM 2839 O O . THR A 1 378 ? 104.46200 100.16400 118.79200 1.000 62.58957 378 THR A O 1
ATOM 2843 N N . THR A 1 379 ? 103.77400 101.23500 116.93300 1.000 70.93836 379 THR A N 1
ATOM 2844 C CA . THR A 1 379 ? 102.36200 101.07500 117.22900 1.000 70.93836 379 THR A CA 1
ATOM 2845 C C . THR A 1 379 ? 101.62600 100.17100 116.25300 1.000 70.93836 379 THR A C 1
ATOM 2846 O O . THR A 1 379 ? 100.52900 99.70700 116.58200 1.000 70.93836 379 THR A O 1
ATOM 2850 N N . SER A 1 380 ? 102.18500 99.90300 115.07200 1.000 69.87824 380 SER A N 1
ATOM 2851 C CA . SER A 1 380 ? 101.47700 99.14000 114.05300 1.000 69.87824 380 SER A CA 1
ATOM 2852 C C . SER A 1 380 ? 102.17500 97.85200 113.64800 1.000 69.87824 380 SER A C 1
ATOM 2853 O O . SER A 1 380 ? 101.63600 97.11300 112.81600 1.000 69.87824 380 SER A O 1
ATOM 2856 N N . VAL A 1 381 ? 103.35000 97.55700 114.19800 1.000 72.97314 381 VAL A N 1
ATOM 2857 C CA . VAL A 1 381 ? 104.10400 96.36600 113.83600 1.000 72.97314 381 VAL A CA 1
ATOM 2858 C C . VAL A 1 381 ? 104.52000 95.65400 115.11400 1.000 72.97314 381 VAL A C 1
ATOM 2859 O O . VAL A 1 381 ? 104.66600 96.27400 116.17200 1.000 72.97314 381 VAL A O 1
ATOM 2863 N N . ARG A 1 382 ? 104.70800 94.34300 115.01400 1.000 84.66115 382 ARG A N 1
ATOM 2864 C CA . ARG A 1 382 ? 105.20100 93.53400 116.11700 1.000 84.66115 382 ARG A CA 1
ATOM 2865 C C . ARG A 1 382 ? 106.42800 92.75000 115.66900 1.000 84.66115 382 ARG A C 1
ATOM 2866 O O . ARG A 1 382 ? 106.69600 92.59700 114.47400 1.000 84.66115 382 ARG A O 1
ATOM 2874 N N . ASN A 1 383 ? 107.17500 92.25300 116.65700 1.000 84.98988 383 ASN A N 1
ATOM 2875 C CA . ASN A 1 383 ? 108.44400 91.56300 116.43300 1.000 84.98988 383 ASN A CA 1
ATOM 2876 C C . ASN A 1 383 ? 109.43500 92.47300 115.70300 1.000 84.98988 383 ASN A C 1
ATOM 2877 O O . ASN A 1 383 ? 109.86800 92.20200 114.58200 1.000 84.98988 383 ASN A O 1
ATOM 2882 N N . LEU A 1 384 ? 109.78400 93.57000 116.36600 1.000 69.62149 384 LEU A N 1
ATOM 2883 C CA . LEU A 1 384 ? 110.69700 94.56600 115.82300 1.000 69.62149 384 LEU A CA 1
ATOM 2884 C C . LEU A 1 384 ? 111.88300 94.72100 116.76200 1.000 69.62149 384 LEU A C 1
ATOM 2885 O O . LEU A 1 384 ? 111.70600 94.81900 117.98000 1.000 69.62149 384 LEU A O 1
ATOM 2890 N N . LEU A 1 385 ? 113.08700 94.74300 116.19700 1.000 64.42303 385 LEU A N 1
ATOM 2891 C CA . LEU A 1 385 ? 114.31500 94.92500 116.95700 1.000 64.42303 385 LEU A CA 1
ATOM 2892 C C . LEU A 1 385 ? 115.08800 96.09600 116.37200 1.000 64.42303 385 LEU A C 1
ATOM 2893 O O . LEU A 1 385 ? 115.21600 96.20500 115.14900 1.000 64.42303 385 LEU A O 1
ATOM 2898 N N . VAL A 1 386 ? 115.58000 96.97800 117.23800 1.000 62.16065 386 VAL A N 1
ATOM 2899 C CA . VAL A 1 386 ? 116.30400 98.17500 116.82600 1.000 62.16065 386 VAL A CA 1
ATOM 2900 C C . VAL A 1 386 ? 117.71700 98.10600 117.38700 1.000 62.16065 386 VAL A C 1
ATOM 2901 O O . VAL A 1 386 ? 117.90400 97.86900 118.58600 1.000 62.16065 386 VAL A O 1
ATOM 2905 N N . LEU A 1 387 ? 118.70800 98.30900 116.52200 1.000 62.30616 387 LEU A N 1
ATOM 2906 C CA . LEU A 1 387 ? 120.11100 98.30800 116.91400 1.000 62.30616 387 LEU A CA 1
ATOM 2907 C C . LEU A 1 387 ? 120.68500 99.69900 116.68300 1.000 62.30616 387 LEU A C 1
ATOM 2908 O O . LEU A 1 387 ? 120.73000 100.18000 115.54200 1.000 62.30616 387 LEU A O 1
ATOM 2913 N N . ALA A 1 388 ? 121.13300 100.33100 117.76500 1.000 62.60121 388 ALA A N 1
ATOM 2914 C CA . ALA A 1 388 ? 121.60300 101.71300 117.76600 1.000 62.60121 388 ALA A CA 1
ATOM 2915 C C . ALA A 1 388 ? 123.07400 101.72400 118.16700 1.000 62.60121 388 ALA A C 1
ATOM 2916 O O . ALA A 1 388 ? 123.40300 101.75500 119.35400 1.000 62.60121 388 ALA A O 1
ATOM 2918 N N . GLY A 1 389 ? 123.95700 101.70900 117.17300 1.000 65.99310 389 GLY A N 1
ATOM 2919 C CA . GLY A 1 389 ? 125.37500 101.74000 117.45300 1.000 65.99310 389 GLY A CA 1
ATOM 2920 C C . GLY A 1 389 ? 125.84200 103.10900 117.90400 1.000 65.99310 389 GLY A C 1
ATOM 2921 O O . GLY A 1 389 ? 125.15800 104.11800 117.74800 1.000 65.99310 389 GLY A O 1
ATOM 2922 N N . ARG A 1 390 ? 127.04000 103.13800 118.48000 1.000 70.75603 390 ARG A N 1
ATOM 2923 C CA . ARG A 1 390 ? 127.64400 104.36900 118.97700 1.000 70.75603 390 ARG A CA 1
ATOM 2924 C C . ARG A 1 390 ? 129.05300 104.48300 118.41400 1.000 70.75603 390 ARG A C 1
ATOM 2925 O O . ARG A 1 390 ? 129.94000 103.71800 118.80000 1.000 70.75603 390 ARG A O 1
ATOM 2933 N N . SER A 1 391 ? 129.26100 105.43400 117.50700 1.000 68.50040 391 SER A N 1
ATOM 2934 C CA . SER A 1 391 ? 130.59300 105.76100 117.00200 1.000 68.50040 391 SER A CA 1
ATOM 2935 C C . SER A 1 391 ? 130.85500 107.22400 117.31900 1.000 68.50040 391 SER A C 1
ATOM 2936 O O . SER A 1 391 ? 130.68600 108.09700 116.46800 1.000 68.50040 391 SER A O 1
ATOM 2939 N N . TRP A 1 392 ? 131.28900 107.48700 118.54600 1.000 65.70272 392 TRP A N 1
ATOM 2940 C CA . TRP A 1 392 ? 131.74400 108.82300 118.91900 1.000 65.70272 392 TRP A CA 1
ATOM 2941 C C . TRP A 1 392 ? 133.24200 108.93800 118.64400 1.000 65.70272 392 TRP A C 1
ATOM 2942 O O . TRP A 1 392 ? 134.05300 109.28900 119.49600 1.000 65.70272 392 TRP A O 1
ATOM 2953 N N . GLY A 1 393 ? 133.58600 108.60400 117.41000 1.000 71.16768 393 GLY A N 1
ATOM 2954 C CA . GLY A 1 393 ? 134.95300 108.61600 116.94300 1.000 71.16768 393 GLY A CA 1
ATOM 2955 C C . GLY A 1 393 ? 135.37400 109.97300 116.43400 1.000 71.16768 393 GLY A C 1
ATOM 2956 O O . GLY A 1 393 ? 134.91100 111.01500 116.90600 1.000 71.16768 393 GLY A O 1
ATOM 2957 N N . ALA A 1 394 ? 136.26000 109.95800 115.44000 1.000 63.32530 394 ALA A N 1
ATOM 2958 C CA . ALA A 1 394 ? 136.85300 111.19000 114.94200 1.000 63.32530 394 ALA A CA 1
ATOM 2959 C C . ALA A 1 394 ? 135.83800 112.12900 114.31300 1.000 63.32530 394 ALA A C 1
ATOM 2960 O O . ALA A 1 394 ? 136.15700 113.30500 114.11500 1.000 63.32530 394 ALA A O 1
ATOM 2962 N N . TRP A 1 395 ? 134.63200 111.65500 114.00400 1.000 66.84414 395 TRP A N 1
ATOM 2963 C CA . TRP A 1 395 ? 133.70600 112.43500 113.19400 1.000 66.84414 395 TRP A CA 1
ATOM 2964 C C . TRP A 1 395 ? 132.76800 113.30300 114.02000 1.000 66.84414 395 TRP A C 1
ATOM 2965 O O . TRP A 1 395 ? 132.49600 114.44600 113.64000 1.000 66.84414 395 TRP A O 1
ATOM 2976 N N . GLY A 1 396 ? 132.26800 112.80000 115.12700 1.000 64.74840 396 GLY A N 1
ATOM 2977 C CA . GLY A 1 396 ? 131.38400 113.57000 115.96600 1.000 64.74840 396 GLY A CA 1
ATOM 2978 C C . GLY A 1 396 ? 130.29300 112.68900 116.51400 1.000 64.74840 396 GLY A C 1
ATOM 2979 O O . GLY A 1 396 ? 130.35100 111.46400 116.42300 1.000 64.74840 396 GLY A O 1
ATOM 2980 N N . GLY A 1 397 ? 129.28300 113.32300 117.09700 1.000 66.58028 397 GLY A N 1
ATOM 2981 C CA . GLY A 1 397 ? 128.17200 112.57900 117.64800 1.000 66.58028 397 GLY A CA 1
ATOM 2982 C C . GLY A 1 397 ? 127.05800 113.44900 118.18200 1.000 66.58028 397 GLY A C 1
ATOM 2983 O O . GLY A 1 397 ? 127.30100 114.54000 118.70600 1.000 66.58028 397 GLY A O 1
ATOM 2984 N N . ALA A 1 398 ? 125.82500 112.98100 118.03900 1.000 59.30736 398 ALA A N 1
ATOM 2985 C CA . ALA A 1 398 ? 124.67800 113.57600 118.70600 1.000 59.30736 398 ALA A CA 1
ATOM 2986 C C . ALA A 1 398 ? 124.42400 112.75500 119.96000 1.000 59.30736 398 ALA A C 1
ATOM 2987 O O . ALA A 1 398 ? 123.91700 111.63200 119.88200 1.000 59.30736 398 ALA A O 1
ATOM 2989 N N . HIS A 1 399 ? 124.76100 113.31100 121.10300 1.000 58.17183 399 HIS A N 1
ATOM 2990 C CA . HIS A 1 399 ? 124.71800 112.54000 122.33600 1.000 58.17183 399 HIS A CA 1
ATOM 2991 C C . HIS A 1 399 ? 123.32100 112.29400 122.83000 1.000 58.17183 399 HIS A C 1
ATOM 2992 O O . HIS A 1 399 ? 123.16000 111.82800 123.95700 1.000 58.17183 399 HIS A O 1
ATOM 2999 N N . ASN A 1 400 ? 122.28700 112.57800 122.04400 1.000 58.98287 400 ASN A N 1
ATOM 3000 C CA . ASN A 1 400 ? 120.91400 112.45100 122.49900 1.000 58.98287 400 ASN A CA 1
ATOM 3001 C C . ASN A 1 400 ? 120.15300 111.32000 121.82600 1.000 58.98287 400 ASN A C 1
ATOM 3002 O O . ASN A 1 400 ? 119.00100 111.07400 122.19800 1.000 58.98287 400 ASN A O 1
ATOM 3007 N N . ALA A 1 401 ? 120.75700 110.63300 120.85300 1.000 58.03928 401 ALA A N 1
ATOM 3008 C CA . ALA A 1 401 ? 120.01900 109.66900 120.04000 1.000 58.03928 401 ALA A CA 1
ATOM 3009 C C . ALA A 1 401 ? 119.34300 108.59900 120.88600 1.000 58.03928 401 ALA A C 1
ATOM 3010 O O . ALA A 1 401 ? 118.15500 108.31100 120.70100 1.000 58.03928 401 ALA A O 1
ATOM 3012 N N . THR A 1 402 ? 120.07600 107.99900 121.82200 1.000 51.68900 402 THR A N 1
ATOM 3013 C CA . THR A 1 402 ? 119.47200 106.99200 122.68600 1.000 51.68900 402 THR A CA 1
ATOM 3014 C C . THR A 1 402 ? 118.36800 107.59500 123.54600 1.000 51.68900 402 THR A C 1
ATOM 3015 O O . THR A 1 402 ? 117.29200 107.00300 123.69100 1.000 51.68900 402 THR A O 1
ATOM 3019 N N . ASN A 1 403 ? 118.61000 108.77600 124.11500 1.000 52.79789 403 ASN A N 1
ATOM 3020 C CA . ASN A 1 403 ? 117.61700 109.39400 124.98700 1.000 52.79789 403 ASN A CA 1
ATOM 3021 C C . ASN A 1 403 ? 116.32800 109.70300 124.24000 1.000 52.79789 403 ASN A C 1
ATOM 3022 O O . ASN A 1 403 ? 115.23600 109.58500 124.80600 1.000 52.79789 403 ASN A O 1
ATOM 3027 N N . LEU A 1 404 ? 116.42500 110.10200 122.97200 1.000 50.46464 404 LEU A N 1
ATOM 3028 C CA . LEU A 1 404 ? 115.20800 110.34100 122.20600 1.000 50.46464 404 LEU A CA 1
ATOM 3029 C C . LEU A 1 404 ? 114.56000 109.03600 121.76500 1.000 50.46464 404 LEU A C 1
ATOM 3030 O O . LEU A 1 404 ? 113.32900 108.94000 121.73400 1.000 50.46464 404 LEU A O 1
ATOM 3035 N N . LEU A 1 405 ? 115.36000 108.02300 121.42800 1.000 49.94672 405 LEU A N 1
ATOM 3036 C CA . LEU A 1 405 ? 114.78300 106.73700 121.05200 1.000 49.94672 405 LEU A CA 1
ATOM 3037 C C . LEU A 1 405 ? 114.00900 106.12200 122.20800 1.000 49.94672 405 LEU A C 1
ATOM 3038 O O . LEU A 1 405 ? 113.01200 105.42500 121.99200 1.000 49.94672 405 LEU A O 1
ATOM 3043 N N . GLY A 1 406 ? 114.44600 106.36900 123.43700 1.000 50.25454 406 GLY A N 1
ATOM 3044 C CA . GLY A 1 406 ? 113.79200 105.79800 124.59300 1.000 50.25454 406 GLY A CA 1
ATOM 3045 C C . GLY A 1 406 ? 112.61800 106.57600 125.13100 1.000 50.25454 406 GLY A C 1
ATOM 3046 O O . GLY A 1 406 ? 112.10500 106.23700 126.20000 1.000 50.25454 406 GLY A O 1
ATOM 3047 N N . GLN A 1 407 ? 112.18000 107.62000 124.43100 1.000 59.93181 407 GLN A N 1
ATOM 3048 C CA . GLN A 1 407 ? 111.04600 108.42800 124.85800 1.000 59.93181 407 GLN A CA 1
ATOM 3049 C C . GLN A 1 407 ? 109.87400 108.35900 123.89300 1.000 59.93181 407 GLN A C 1
ATOM 3050 O O . GLN A 1 407 ? 108.89800 109.09400 124.07000 1.000 59.93181 407 GLN A O 1
ATOM 3056 N N . LEU A 1 408 ? 109.94200 107.50200 122.88200 1.000 55.68494 408 LEU A N 1
ATOM 3057 C CA . LEU A 1 408 ? 108.81800 107.31600 121.97700 1.000 55.68494 408 LEU A CA 1
ATOM 3058 C C . LEU A 1 408 ? 107.79900 106.39300 122.64100 1.000 55.68494 408 LEU A C 1
ATOM 3059 O O . LEU A 1 408 ? 107.88200 106.08800 123.83300 1.000 55.68494 408 LEU A O 1
ATOM 3064 N N . LEU A 1 409 ? 106.81500 105.93900 121.87500 1.000 63.38950 409 LEU A N 1
ATOM 3065 C CA . LEU A 1 409 ? 105.67200 105.22400 122.42500 1.000 63.38950 409 LEU A CA 1
ATOM 3066 C C . LEU A 1 409 ? 105.89700 103.72100 122.31800 1.000 63.38950 409 LEU A C 1
ATOM 3067 O O . LEU A 1 409 ? 106.14300 103.20100 121.22400 1.000 63.38950 409 LEU A O 1
ATOM 3072 N N . HIS A 1 410 ? 105.81700 103.03400 123.46100 1.000 72.99591 410 HIS A N 1
ATOM 3073 C CA . HIS A 1 410 ? 105.95000 101.57900 123.54100 1.000 72.99591 410 HIS A CA 1
ATOM 3074 C C . HIS A 1 410 ? 107.32500 101.11700 123.05800 1.000 72.99591 410 HIS A C 1
ATOM 3075 O O . HIS A 1 410 ? 107.44600 100.27400 122.16800 1.000 72.99591 410 HIS A O 1
ATOM 3082 N N . THR A 1 411 ? 108.37100 101.67100 123.66400 1.000 62.33392 411 THR A N 1
ATOM 3083 C CA . THR A 1 411 ? 109.73900 101.37100 123.27000 1.000 62.33392 411 THR A CA 1
ATOM 3084 C C . THR A 1 411 ? 110.59100 101.11800 124.50400 1.000 62.33392 411 THR A C 1
ATOM 3085 O O . THR A 1 411 ? 110.46700 101.82300 125.50900 1.000 62.33392 411 THR A O 1
ATOM 3089 N N . ARG A 1 412 ? 111.45200 100.10500 124.42400 1.000 65.90040 412 ARG A N 1
ATOM 3090 C CA . ARG A 1 412 ? 112.42900 99.82200 125.46400 1.000 65.90040 412 ARG A CA 1
ATOM 3091 C C . ARG A 1 412 ? 113.82700 99.92800 124.87300 1.000 65.90040 412 ARG A C 1
ATOM 3092 O O . ARG A 1 412 ? 114.02300 99.68700 123.68100 1.000 65.90040 412 ARG A O 1
ATOM 3100 N N . VAL A 1 413 ? 114.79900 100.29400 125.70800 1.000 62.01732 413 VAL A N 1
ATOM 3101 C CA . VAL A 1 413 ? 116.16800 100.53900 125.26400 1.000 62.01732 413 VAL A CA 1
ATOM 3102 C C . VAL A 1 413 ? 117.13700 99.78900 126.17100 1.000 62.01732 413 VAL A C 1
ATOM 3103 O O . VAL A 1 413 ? 116.99500 99.81600 127.39800 1.000 62.01732 413 VAL A O 1
ATOM 3107 N N . TYR A 1 414 ? 118.12600 99.12500 125.56700 1.000 67.96545 414 TYR A N 1
ATOM 3108 C CA . TYR A 1 414 ? 119.08300 98.31000 126.30300 1.000 67.96545 414 TYR A CA 1
ATOM 3109 C C . TYR A 1 414 ? 120.49600 98.56400 125.78600 1.000 67.96545 414 TYR A C 1
ATOM 3110 O O . TYR A 1 414 ? 120.69700 98.95500 124.63400 1.000 67.96545 414 TYR A O 1
ATOM 3119 N N . GLU A 1 415 ? 121.48300 98.33600 126.66000 1.000 68.79304 415 GLU A N 1
ATOM 3120 C CA . GLU A 1 415 ? 122.90600 98.43000 126.31900 1.000 68.79304 415 GLU A CA 1
ATOM 3121 C C . GLU A 1 415 ? 123.63400 97.19700 126.84100 1.000 68.79304 415 GLU A C 1
ATOM 3122 O O . GLU A 1 415 ? 124.27900 97.24400 127.89600 1.000 68.79304 415 GLU A O 1
ATOM 3128 N N . PRO A 1 416 ? 123.55100 96.07600 126.13400 1.000 67.04171 416 PRO A N 1
ATOM 3129 C CA . PRO A 1 416 ? 124.26400 94.87800 126.58000 1.000 67.04171 416 PRO A CA 1
ATOM 3130 C C . PRO A 1 416 ? 125.76600 95.03400 126.42900 1.000 67.04171 416 PRO A C 1
ATOM 3131 O O . PRO A 1 416 ? 126.25400 95.72100 125.53000 1.000 67.04171 416 PRO A O 1
ATOM 3135 N N . VAL A 1 417 ? 126.50500 94.38700 127.33000 1.000 79.64624 417 VAL A N 1
ATOM 3136 C CA . VAL A 1 417 ? 127.96300 94.45500 127.29900 1.000 79.64624 417 VAL A CA 1
ATOM 3137 C C . VAL A 1 417 ? 128.59500 93.07400 127.40000 1.000 79.64624 417 VAL A C 1
ATOM 3138 O O . VAL A 1 417 ? 129.75700 92.94700 127.79800 1.000 79.64624 417 VAL A O 1
ATOM 3142 N N . THR A 1 418 ? 127.85600 92.03700 127.02400 1.000 86.08613 418 THR A N 1
ATOM 3143 C CA . THR A 1 418 ? 128.37700 90.67100 127.03300 1.000 86.08613 418 THR A CA 1
ATOM 3144 C C . THR A 1 418 ? 127.72300 89.90900 125.88600 1.000 86.08613 418 THR A C 1
ATOM 3145 O O . THR A 1 418 ? 127.16000 90.51000 124.96600 1.000 86.08613 418 THR A O 1
ATOM 3149 N N . ALA A 1 419 ? 127.81600 88.58200 125.92800 1.000 88.95970 419 ALA A N 1
ATOM 3150 C CA . ALA A 1 419 ? 127.12500 87.72100 124.97900 1.000 88.95970 419 ALA A CA 1
ATOM 3151 C C . ALA A 1 419 ? 125.86300 87.10000 125.56100 1.000 88.95970 419 ALA A C 1
ATOM 3152 O O . ALA A 1 419 ? 124.95100 86.74600 124.81100 1.000 88.95970 419 ALA A O 1
ATOM 3154 N N . ALA A 1 420 ? 125.79300 86.95900 126.88700 1.000 88.12034 420 ALA A N 1
ATOM 3155 C CA . ALA A 1 420 ? 124.57900 86.44600 127.51400 1.000 88.12034 420 ALA A CA 1
ATOM 3156 C C . ALA A 1 420 ? 123.48400 87.50600 127.55000 1.000 88.12034 420 ALA A C 1
ATOM 3157 O O . ALA A 1 420 ? 122.30400 87.19400 127.34600 1.000 88.12034 420 ALA A O 1
ATOM 3159 N N . GLU A 1 421 ? 123.85300 88.76100 127.81800 1.000 86.73995 421 GLU A N 1
ATOM 3160 C CA . GLU A 1 421 ? 122.86900 89.83800 127.80500 1.000 86.73995 421 GLU A CA 1
ATOM 3161 C C . GLU A 1 421 ? 122.23400 89.98000 126.43000 1.000 86.73995 421 GLU A C 1
ATOM 3162 O O . GLU A 1 421 ? 121.01600 90.16800 126.31400 1.000 86.73995 421 GLU A O 1
ATOM 3168 N N . PHE A 1 422 ? 123.04300 89.88900 125.37400 1.000 78.01607 422 PHE A N 1
ATOM 3169 C CA . PHE A 1 422 ? 122.50600 89.99700 124.02300 1.000 78.01607 422 PHE A CA 1
ATOM 3170 C C . PHE A 1 422 ? 121.55400 88.84600 123.72300 1.000 78.01607 422 PHE A C 1
ATOM 3171 O O . PHE A 1 422 ? 120.50700 89.04400 123.09700 1.000 78.01607 422 PHE A O 1
ATOM 3179 N N . ALA A 1 423 ? 121.90400 87.63600 124.16600 1.000 88.18574 423 ALA A N 1
ATOM 3180 C CA . ALA A 1 423 ? 121.03400 86.48600 123.95100 1.000 88.18574 423 ALA A CA 1
ATOM 3181 C C . ALA A 1 423 ? 119.71000 86.64400 124.68800 1.000 88.18574 423 ALA A C 1
ATOM 3182 O O . ALA A 1 423 ? 118.64900 86.31300 124.14800 1.000 88.18574 423 ALA A O 1
ATOM 3184 N N . ALA A 1 424 ? 119.74800 87.14100 125.92600 1.000 88.64558 424 ALA A N 1
ATOM 3185 C CA . ALA A 1 424 ? 118.50700 87.36900 126.66000 1.000 88.64558 424 ALA A CA 1
ATOM 3186 C C . ALA A 1 424 ? 117.65900 88.44500 125.98900 1.000 88.64558 424 ALA A C 1
ATOM 3187 O O . ALA A 1 424 ? 116.42800 88.33200 125.93100 1.000 88.64558 424 ALA A O 1
ATOM 3189 N N . CYS A 1 425 ? 118.30000 89.49500 125.47000 1.000 87.24540 425 CYS A N 1
ATOM 3190 C CA . CYS A 1 425 ? 117.55100 90.52300 124.75200 1.000 87.24540 425 CYS A CA 1
ATOM 3191 C C . CYS A 1 425 ? 116.90900 89.95800 123.49000 1.000 87.24540 425 CYS A C 1
ATOM 3192 O O . CYS A 1 425 ? 115.78800 90.33700 123.13300 1.000 87.24540 425 CYS A O 1
ATOM 3195 N N . LEU A 1 426 ? 117.60300 89.05700 122.79600 1.000 88.49566 426 LEU A N 1
ATOM 3196 C CA . LEU A 1 426 ? 116.98200 88.37100 121.66700 1.000 88.49566 426 LEU A CA 1
ATOM 3197 C C . LEU A 1 426 ? 115.79600 87.53000 122.11800 1.000 88.49566 426 LEU A C 1
ATOM 3198 O O . LEU A 1 426 ? 114.74700 87.51600 121.46500 1.000 88.49566 426 LEU A O 1
ATOM 3203 N N . ASP A 1 427 ? 115.95200 86.81400 123.23400 1.000 96.01810 427 ASP A N 1
ATOM 3204 C CA . ASP A 1 427 ? 114.86300 86.01200 123.78200 1.000 96.01810 427 ASP A CA 1
ATOM 3205 C C . ASP A 1 427 ? 113.65300 86.86900 124.12800 1.000 96.01810 427 ASP A C 1
ATOM 3206 O O . ASP A 1 427 ? 112.51400 86.39400 124.06000 1.000 96.01810 427 ASP A O 1
ATOM 3211 N N . ARG A 1 428 ? 113.88400 88.13300 124.49000 1.000 92.83602 428 ARG A N 1
ATOM 3212 C CA . ARG A 1 428 ? 112.79400 89.00600 124.92100 1.000 92.83602 428 ARG A CA 1
ATOM 3213 C C . ARG A 1 428 ? 111.67500 89.10400 123.89100 1.000 92.83602 428 ARG A C 1
ATOM 3214 O O . ARG A 1 428 ? 110.51600 89.31800 124.26200 1.000 92.83602 428 ARG A O 1
ATOM 3222 N N . LEU A 1 429 ? 111.98200 88.94300 122.60900 1.000 87.14440 429 LEU A N 1
ATOM 3223 C CA . LEU A 1 429 ? 110.94300 89.20100 121.61000 1.000 87.14440 429 LEU A CA 1
ATOM 3224 C C . LEU A 1 429 ? 109.89400 88.11700 121.52500 1.000 87.14440 429 LEU A C 1
ATOM 3225 O O . LEU A 1 429 ? 109.13500 88.12600 120.55000 1.000 87.14440 429 LEU A O 1
ATOM 3230 N N . ASP A 1 430 ? 109.80600 87.18000 122.46600 1.000 98.34000 430 ASP A N 1
ATOM 3231 C CA . ASP A 1 430 ? 108.64600 86.31100 122.57300 1.000 98.34000 430 ASP A CA 1
ATOM 3232 C C . ASP A 1 430 ? 107.82900 86.55400 123.83400 1.000 98.34000 430 ASP A C 1
ATOM 3233 O O . ASP A 1 430 ? 106.68000 86.10200 123.90000 1.000 98.34000 430 ASP A O 1
ATOM 3238 N N . ARG A 1 431 ? 108.37900 87.25500 124.82500 1.000 100.05053 431 ARG A N 1
ATOM 3239 C CA . ARG A 1 431 ? 107.64800 87.59100 126.04000 1.000 100.05053 431 ARG A CA 1
ATOM 3240 C C . ARG A 1 431 ? 106.91200 88.91800 125.93600 1.000 100.05053 431 ARG A C 1
ATOM 3241 O O . ARG A 1 431 ? 105.89500 89.10900 126.61200 1.000 100.05053 431 ARG A O 1
ATOM 3249 N N . HIS A 1 432 ? 107.39600 89.83500 125.10300 1.000 96.40369 432 HIS A N 1
ATOM 3250 C CA . HIS A 1 432 ? 106.78100 91.14700 124.90100 1.000 96.40369 432 HIS A CA 1
ATOM 3251 C C . HIS A 1 432 ? 106.53900 91.34800 123.41400 1.000 96.40369 432 HIS A C 1
ATOM 3252 O O . HIS A 1 432 ? 107.18700 92.18400 122.77400 1.000 96.40369 432 HIS A O 1
ATOM 3259 N N . PRO A 1 433 ? 105.60900 90.60200 122.83000 1.000 90.02549 433 PRO A N 1
ATOM 3260 C CA . PRO A 1 433 ? 105.44200 90.65300 121.37200 1.000 90.02549 433 PRO A CA 1
ATOM 3261 C C . PRO A 1 433 ? 104.92100 91.98700 120.86400 1.000 90.02549 433 PRO A C 1
ATOM 3262 O O . PRO A 1 433 ? 104.76800 92.16400 119.65300 1.000 90.02549 433 PRO A O 1
ATOM 3266 N N . ASP A 1 434 ? 104.65800 92.93700 121.76100 1.000 90.03801 434 ASP A N 1
ATOM 3267 C CA . ASP A 1 434 ? 104.08700 94.22000 121.37500 1.000 90.03801 434 ASP A CA 1
ATOM 3268 C C . ASP A 1 434 ? 105.03900 95.39600 121.52400 1.000 90.03801 434 ASP A C 1
ATOM 3269 O O . ASP A 1 434 ? 105.00300 96.30500 120.69300 1.000 90.03801 434 ASP A O 1
ATOM 3274 N N . THR A 1 435 ? 105.88500 95.40700 122.55000 1.000 75.75942 435 THR A N 1
ATOM 3275 C CA . THR A 1 435 ? 106.76500 96.53900 122.81600 1.000 75.75942 435 THR A CA 1
ATOM 3276 C C . THR A 1 435 ? 108.03100 96.41200 121.97900 1.000 75.75942 435 THR A C 1
ATOM 3277 O O . THR A 1 435 ? 108.72600 95.39300 122.04700 1.000 75.75942 435 THR A O 1
ATOM 3281 N N . THR A 1 436 ? 108.33100 97.44600 121.19800 1.000 65.85915 436 THR A N 1
ATOM 3282 C CA . THR A 1 436 ? 109.51100 97.42300 120.34400 1.000 65.85915 436 THR A CA 1
ATOM 3283 C C . THR A 1 436 ? 110.77900 97.56600 121.17800 1.000 65.85915 436 THR A C 1
ATOM 3284 O O . THR A 1 436 ? 110.87700 98.44900 122.04000 1.000 65.85915 436 THR A O 1
ATOM 3288 N N . HIS A 1 437 ? 111.75500 96.70600 120.90400 1.000 63.27880 437 HIS A N 1
ATOM 3289 C CA . HIS A 1 437 ? 113.00700 96.66600 121.64300 1.000 63.27880 437 HIS A CA 1
ATOM 3290 C C . HIS A 1 437 ? 114.11600 97.34500 120.84900 1.000 63.27880 437 HIS A C 1
ATOM 3291 O O . HIS A 1 437 ? 114.17400 97.23200 119.62100 1.000 63.27880 437 HIS A O 1
ATOM 3298 N N . VAL A 1 438 ? 114.99800 98.04400 121.56300 1.000 60.26124 438 VAL A N 1
ATOM 3299 C CA . VAL A 1 438 ? 116.12800 98.75400 120.97900 1.000 60.26124 438 VAL A CA 1
ATOM 3300 C C . VAL A 1 438 ? 117.39300 98.30000 121.69300 1.000 60.26124 438 VAL A C 1
ATOM 3301 O O . VAL A 1 438 ? 117.41400 98.20700 122.92500 1.000 60.26124 438 VAL A O 1
ATOM 3305 N N . VAL A 1 439 ? 118.44100 98.02200 120.92300 1.000 65.32688 439 VAL A N 1
ATOM 3306 C CA . VAL A 1 439 ? 119.72200 97.56900 121.45200 1.000 65.32688 439 VAL A CA 1
ATOM 3307 C C . VAL A 1 439 ? 120.78600 98.58800 121.06800 1.000 65.32688 439 VAL A C 1
ATOM 3308 O O . VAL A 1 439 ? 120.85800 99.01100 119.90800 1.000 65.32688 439 VAL A O 1
ATOM 3312 N N . SER A 1 440 ? 121.60400 98.98700 122.03900 1.000 67.40076 440 SER A N 1
ATOM 3313 C CA . SER A 1 440 ? 122.66600 99.96900 121.83000 1.000 67.40076 440 SER A CA 1
ATOM 3314 C C . SER A 1 440 ? 124.01000 99.26000 121.96200 1.000 67.40076 440 SER A C 1
ATOM 3315 O O . SER A 1 440 ? 124.43100 98.91100 123.06800 1.000 67.40076 440 SER A O 1
ATOM 3318 N N . THR A 1 441 ? 124.68800 99.06400 120.83400 1.000 74.41091 441 THR A N 1
ATOM 3319 C CA . THR A 1 441 ? 125.94100 98.32100 120.78500 1.000 74.41091 441 THR A CA 1
ATOM 3320 C C . THR A 1 441 ? 127.10600 99.29300 120.64200 1.000 74.41091 441 THR A C 1
ATOM 3321 O O . THR A 1 441 ? 127.14100 100.09300 119.70100 1.000 74.41091 441 THR A O 1
ATOM 3325 N N . VAL A 1 442 ? 128.06300 99.20400 121.56200 1.000 74.38830 442 VAL A N 1
ATOM 3326 C CA . VAL A 1 442 ? 129.19800 100.11700 121.62200 1.000 74.38830 442 VAL A CA 1
ATOM 3327 C C . VAL A 1 442 ? 130.20900 99.74100 120.54300 1.000 74.38830 442 VAL A C 1
ATOM 3328 O O . VAL A 1 442 ? 130.13400 98.65300 119.96300 1.000 74.38830 442 VAL A O 1
ATOM 3332 N N . ASP A 1 443 ? 131.14500 100.64400 120.24700 1.000 81.04157 443 ASP A N 1
ATOM 3333 C CA . ASP A 1 443 ? 132.27700 100.36600 119.37100 1.000 81.04157 443 ASP A CA 1
ATOM 3334 C C . ASP A 1 443 ? 133.53400 99.97500 120.13200 1.000 81.04157 443 ASP A C 1
ATOM 3335 O O . ASP A 1 443 ? 134.57200 99.74100 119.50500 1.000 81.04157 443 ASP A O 1
ATOM 3340 N N . ALA A 1 444 ? 133.46900 99.90300 121.45700 1.000 85.82298 444 ALA A N 1
ATOM 3341 C CA . ALA A 1 444 ? 134.67500 99.79400 122.26300 1.000 85.82298 444 ALA A CA 1
ATOM 3342 C C . ALA A 1 444 ? 135.38700 98.46700 122.03000 1.000 85.82298 444 ALA A C 1
ATOM 3343 O O . ALA A 1 444 ? 134.78200 97.46500 121.64400 1.000 85.82298 444 ALA A O 1
ATOM 3345 N N . LYS A 1 445 ? 136.69500 98.47900 122.26600 1.000 90.09802 445 LYS A N 1
ATOM 3346 C CA . LYS A 1 445 ? 137.54100 97.29500 122.18900 1.000 90.09802 445 LYS A CA 1
ATOM 3347 C C . LYS A 1 445 ? 137.92400 96.93100 123.61600 1.000 90.09802 445 LYS A C 1
ATOM 3348 O O . LYS A 1 445 ? 138.71600 97.64100 124.24300 1.000 90.09802 445 LYS A O 1
ATOM 3354 N N . PHE A 1 446 ? 137.37400 95.83600 124.13400 1.000 81.69040 446 PHE A N 1
ATOM 3355 C CA . PHE A 1 446 ? 137.59000 95.53800 125.54300 1.000 81.69040 446 PHE A CA 1
ATOM 3356 C C . PHE A 1 446 ? 137.34900 94.06200 125.81200 1.000 81.69040 446 PHE A C 1
ATOM 3357 O O . PHE A 1 446 ? 136.62600 93.38400 125.08000 1.000 81.69040 446 PHE A O 1
ATOM 3365 N N . ASP A 1 447 ? 137.97500 93.57900 126.88200 1.000 91.53339 447 ASP A N 1
ATOM 3366 C CA . ASP A 1 447 ? 137.75800 92.21200 127.32200 1.000 91.53339 447 ASP A CA 1
ATOM 3367 C C . ASP A 1 447 ? 136.39800 92.09900 128.00700 1.000 91.53339 447 ASP A C 1
ATOM 3368 O O . ASP A 1 447 ? 135.95800 93.04400 128.67000 1.000 91.53339 447 ASP A O 1
ATOM 3373 N N . PRO A 1 448 ? 135.70900 90.97000 127.86300 1.000 94.82282 448 PRO A N 1
ATOM 3374 C CA . PRO A 1 448 ? 134.38400 90.81600 128.47800 1.000 94.82282 448 PRO A CA 1
ATOM 3375 C C . PRO A 1 448 ? 134.45200 90.96800 129.98600 1.000 94.82282 448 PRO A C 1
ATOM 3376 O O . PRO A 1 448 ? 135.39200 90.48100 130.63000 1.000 94.82282 448 PRO A O 1
ATOM 3380 N N . PRO A 1 449 ? 133.47400 91.63900 130.58400 1.000 92.38593 449 PRO A N 1
ATOM 3381 C CA . PRO A 1 449 ? 133.41500 91.72700 132.04100 1.000 92.38593 449 PRO A CA 1
ATOM 3382 C C . PRO A 1 449 ? 133.12100 90.36800 132.64700 1.000 92.38593 449 PRO A C 1
ATOM 3383 O O . PRO A 1 449 ? 132.54900 89.49500 131.97800 1.000 92.38593 449 PRO A O 1
ATOM 3387 N N . PRO A 1 450 ? 133.51600 90.14100 133.90200 1.000 99.87139 450 PRO A N 1
ATOM 3388 C CA . PRO A 1 450 ? 133.31000 88.82200 134.51700 1.000 99.87139 450 PRO A CA 1
ATOM 3389 C C . PRO A 1 450 ? 131.85000 88.39700 134.57100 1.000 99.87139 450 PRO A C 1
ATOM 3390 O O . PRO A 1 450 ? 131.48200 87.35200 134.02600 1.000 99.87139 450 PRO A O 1
ATOM 3394 N N . ALA A 1 451 ? 131.00900 89.20400 135.21100 1.000 98.32381 451 ALA A N 1
ATOM 3395 C CA . ALA A 1 451 ? 129.60000 88.89200 135.38100 1.000 98.32381 451 ALA A CA 1
ATOM 3396 C C . ALA A 1 451 ? 128.75100 89.93800 134.67300 1.000 98.32381 451 ALA A C 1
ATOM 3397 O O . ALA A 1 451 ? 129.20900 91.04300 134.37300 1.000 98.32381 451 ALA A O 1
ATOM 3399 N N . ASP A 1 452 ? 127.50100 89.57200 134.40200 1.000 91.91701 452 ASP A N 1
ATOM 3400 C CA . ASP A 1 452 ? 126.57400 90.43600 133.68900 1.000 91.91701 452 ASP A CA 1
ATOM 3401 C C . ASP A 1 452 ? 125.16100 90.15100 134.17800 1.000 91.91701 452 ASP A C 1
ATOM 3402 O O . ASP A 1 452 ? 124.95300 89.42600 135.15500 1.000 91.91701 452 ASP A O 1
ATOM 3407 N N . CYS A 1 453 ? 124.18100 90.72800 133.48500 1.000 96.74379 453 CYS A N 1
ATOM 3408 C CA . CYS A 1 453 ? 122.77200 90.40800 133.71100 1.000 96.74379 453 CYS A CA 1
ATOM 3409 C C . CYS A 1 453 ? 122.41200 89.27600 132.75800 1.000 96.74379 453 CYS A C 1
ATOM 3410 O O . CYS A 1 453 ? 122.09300 89.49400 131.58900 1.000 96.74379 453 CYS A O 1
ATOM 3413 N N . ALA A 1 454 ? 122.46000 88.04400 133.26700 1.000 98.09441 454 ALA A N 1
ATOM 3414 C CA . ALA A 1 454 ? 122.32800 86.87900 132.39900 1.000 98.09441 454 ALA A CA 1
ATOM 3415 C C . ALA A 1 454 ? 120.92100 86.76600 131.82700 1.000 98.09441 454 ALA A C 1
ATOM 3416 O O . ALA A 1 454 ? 120.72700 86.82300 130.60700 1.000 98.09441 454 ALA A O 1
ATOM 3418 N N . GLY A 1 455 ? 119.92200 86.61200 132.69200 1.000 104.43919 455 GLY A N 1
ATOM 3419 C CA . GLY A 1 455 ? 118.56000 86.41900 132.23300 1.000 104.43919 455 GLY A CA 1
ATOM 3420 C C . GLY A 1 455 ? 117.60200 87.50400 132.67900 1.000 104.43919 455 GLY A C 1
ATOM 3421 O O . GLY A 1 455 ? 116.60800 87.78100 132.00100 1.000 104.43919 455 GLY A O 1
ATOM 3422 N N . ASP A 1 456 ? 117.89000 88.12400 133.82300 1.000 103.59721 456 ASP A N 1
ATOM 3423 C CA . ASP A 1 456 ? 117.06200 89.20100 134.36200 1.000 103.59721 456 ASP A CA 1
ATOM 3424 C C . ASP A 1 456 ? 117.66300 90.53000 133.91500 1.000 103.59721 456 ASP A C 1
ATOM 3425 O O . ASP A 1 456 ? 118.20100 91.30200 134.70700 1.000 103.59721 456 ASP A O 1
ATOM 3430 N N . VAL A 1 457 ? 117.56400 90.78900 132.60900 1.000 90.93855 457 VAL A N 1
ATOM 3431 C CA . VAL A 1 457 ? 118.19300 91.97500 132.03100 1.000 90.93855 457 VAL A CA 1
ATOM 3432 C C . VAL A 1 457 ? 117.62300 93.24800 132.64300 1.000 90.93855 457 VAL A C 1
ATOM 3433 O O . VAL A 1 457 ? 118.36700 94.18100 132.96500 1.000 90.93855 457 VAL A O 1
ATOM 3437 N N . ASP A 1 458 ? 116.31000 93.30500 132.83400 1.000 90.57648 458 ASP A N 1
ATOM 3438 C CA . ASP A 1 458 ? 115.67100 94.51000 133.34400 1.000 90.57648 458 ASP A CA 1
ATOM 3439 C C . ASP A 1 458 ? 115.89000 94.71500 134.83800 1.000 90.57648 458 ASP A C 1
ATOM 3440 O O . ASP A 1 458 ? 115.24500 95.59000 135.42600 1.000 90.57648 458 ASP A O 1
ATOM 3445 N N . GLY A 1 459 ? 116.77500 93.93900 135.46200 1.000 88.89417 459 GLY A N 1
ATOM 3446 C CA . GLY A 1 459 ? 117.12300 94.11600 136.85200 1.000 88.89417 459 GLY A CA 1
ATOM 3447 C C . GLY A 1 459 ? 118.51600 94.69200 137.03300 1.000 88.89417 459 GLY A C 1
ATOM 3448 O O . GLY A 1 459 ? 119.15000 95.18500 136.10000 1.000 88.89417 459 GLY A O 1
ATOM 3449 N N . GLY A 1 460 ? 118.99100 94.61700 138.27400 1.000 82.31035 460 GLY A N 1
ATOM 3450 C CA . GLY A 1 460 ? 120.30100 95.12300 138.64300 1.000 82.31035 460 GLY A CA 1
ATOM 3451 C C . GLY A 1 460 ? 121.21700 93.98900 139.07100 1.000 82.31035 460 GLY A C 1
ATOM 3452 O O . GLY A 1 460 ? 120.84000 93.15200 139.89200 1.000 82.31035 460 GLY A O 1
ATOM 3453 N N . THR A 1 461 ? 122.42100 93.97600 138.50200 1.000 84.75170 461 THR A N 1
ATOM 3454 C CA . THR A 1 461 ? 123.41900 92.95700 138.80600 1.000 84.75170 461 THR A CA 1
ATOM 3455 C C . THR A 1 461 ? 124.59500 93.61200 139.51200 1.000 84.75170 461 THR A C 1
ATOM 3456 O O . THR A 1 461 ? 125.20300 94.54300 138.97800 1.000 84.75170 461 THR A O 1
ATOM 3460 N N . TRP A 1 462 ? 124.91000 93.13300 140.71000 1.000 92.32066 462 TRP A N 1
ATOM 3461 C CA . TRP A 1 462 ? 126.08500 93.61900 141.42000 1.000 92.32066 462 TRP A CA 1
ATOM 3462 C C . TRP A 1 462 ? 127.34500 93.10300 140.73800 1.000 92.32066 462 TRP A C 1
ATOM 3463 O O . TRP A 1 462 ? 127.52600 91.88900 140.59700 1.000 92.32066 462 TRP A O 1
ATOM 3474 N N . LEU A 1 463 ? 128.21500 94.01600 140.30700 1.000 93.07643 463 LEU A N 1
ATOM 3475 C CA . LEU A 1 463 ? 129.52900 93.60800 139.83200 1.000 93.07643 463 LEU A CA 1
ATOM 3476 C C . LEU A 1 463 ? 130.56700 93.63600 140.94100 1.000 93.07643 463 LEU A C 1
ATOM 3477 O O . LEU A 1 463 ? 131.56800 92.91600 140.85700 1.000 93.07643 463 LEU A O 1
ATOM 3482 N N . THR A 1 464 ? 130.34700 94.45200 141.96800 1.000 98.13765 464 THR A N 1
ATOM 3483 C CA . THR A 1 464 ? 131.09100 94.37800 143.22500 1.000 98.13765 464 THR A CA 1
ATOM 3484 C C . THR A 1 464 ? 130.05800 94.52700 144.33300 1.000 98.13765 464 THR A C 1
ATOM 3485 O O . THR A 1 464 ? 129.64100 95.65200 144.65100 1.000 98.13765 464 THR A O 1
ATOM 3489 N N . PRO A 1 465 ? 129.61100 93.42500 144.92700 1.000 103.15330 465 PRO A N 1
ATOM 3490 C CA . PRO A 1 465 ? 128.51700 93.49200 145.90300 1.000 103.15330 465 PRO A CA 1
ATOM 3491 C C . PRO A 1 465 ? 128.88300 94.38200 147.07500 1.000 103.15330 465 PRO A C 1
ATOM 3492 O O . PRO A 1 465 ? 130.03200 94.37300 147.54000 1.000 103.15330 465 PRO A O 1
ATOM 3496 N N . PRO A 1 466 ? 127.93600 95.17100 147.57300 1.000 110.12982 466 PRO A N 1
ATOM 3497 C CA . PRO A 1 466 ? 128.24000 96.06800 148.69100 1.000 110.12982 466 PRO A CA 1
ATOM 3498 C C . PRO A 1 466 ? 128.54500 95.29300 149.96100 1.000 110.12982 466 PRO A C 1
ATOM 3499 O O . PRO A 1 466 ? 128.00300 94.21300 150.20700 1.000 110.12982 466 PRO A O 1
ATOM 3503 N N . GLY A 1 467 ? 129.42700 95.86300 150.77200 1.000 130.89096 467 GLY A N 1
ATOM 3504 C CA . GLY A 1 467 ? 129.79600 95.25300 152.02800 1.000 130.89096 467 GLY A CA 1
ATOM 3505 C C . GLY A 1 467 ? 128.70800 95.41100 153.07200 1.000 130.89096 467 GLY A C 1
ATOM 3506 O O . GLY A 1 467 ? 127.67400 96.04800 152.86500 1.000 130.89096 467 GLY A O 1
ATOM 3507 N N . ASP A 1 468 ? 128.95700 94.80600 154.22900 1.000 147.61620 468 ASP A N 1
ATOM 3508 C CA . ASP A 1 468 ? 128.01100 94.86900 155.33100 1.000 147.61620 468 ASP A CA 1
ATOM 3509 C C . ASP A 1 468 ? 128.23900 96.12300 156.16400 1.000 147.61620 468 ASP A C 1
ATOM 3510 O O . ASP A 1 468 ? 129.27400 96.78800 156.06000 1.000 147.61620 468 ASP A O 1
ATOM 3515 N N . GLY A 1 469 ? 127.25400 96.44400 156.99800 1.000 153.84237 469 GLY A N 1
ATOM 3516 C CA . GLY A 1 469 ? 127.30000 97.63800 157.80500 1.000 153.84237 469 GLY A CA 1
ATOM 3517 C C . GLY A 1 469 ? 126.57800 98.78700 157.13600 1.000 153.84237 469 GLY A C 1
ATOM 3518 O O . GLY A 1 469 ? 125.83000 98.60100 156.17100 1.000 153.84237 469 GLY A O 1
ATOM 3519 N N . PRO A 1 470 ? 126.78400 100.00100 157.63700 1.000 152.48202 470 PRO A N 1
ATOM 3520 C CA . PRO A 1 470 ? 126.14300 101.17300 157.03500 1.000 152.48202 470 PRO A CA 1
ATOM 3521 C C . PRO A 1 470 ? 126.79700 101.53100 155.71300 1.000 152.48202 470 PRO A C 1
ATOM 3522 O O . PRO A 1 470 ? 127.97200 101.92800 155.67700 1.000 152.48202 470 PRO A O 1
ATOM 3526 N N . PRO A 1 471 ? 126.07400 101.39900 154.60000 1.000 143.99785 471 PRO A N 1
ATOM 3527 C CA . PRO A 1 471 ? 126.66000 101.74800 153.30000 1.000 143.99785 471 PRO A CA 1
ATOM 3528 C C . PRO A 1 471 ? 126.91400 103.24100 153.18600 1.000 143.99785 471 PRO A C 1
ATOM 3529 O O . PRO A 1 471 ? 125.97700 104.04400 153.24000 1.000 143.99785 471 PRO A O 1
ATOM 3533 N N . ARG A 1 472 ? 128.18300 103.62800 153.04700 1.000 130.34529 472 ARG A N 1
ATOM 3534 C CA . ARG A 1 472 ? 128.50900 105.04900 153.00700 1.000 130.34529 472 ARG A CA 1
ATOM 3535 C C . ARG A 1 472 ? 128.35800 105.61900 151.60100 1.000 130.34529 472 ARG A C 1
ATOM 3536 O O . ARG A 1 472 ? 127.91900 106.76300 151.43600 1.000 130.34529 472 ARG A O 1
ATOM 3544 N N . ALA A 1 473 ? 128.71000 104.84400 150.57700 1.000 116.31824 473 ALA A N 1
ATOM 3545 C CA . ALA A 1 473 ? 128.65500 105.32200 149.20400 1.000 116.31824 473 ALA A CA 1
ATOM 3546 C C . ALA A 1 473 ? 128.45700 104.14800 148.25900 1.000 116.31824 473 ALA A C 1
ATOM 3547 O O . ALA A 1 473 ? 128.70000 102.99100 148.60800 1.000 116.31824 473 ALA A O 1
ATOM 3549 N N . ALA A 1 474 ? 128.00700 104.46800 147.04900 1.000 102.29999 474 ALA A N 1
ATOM 3550 C CA .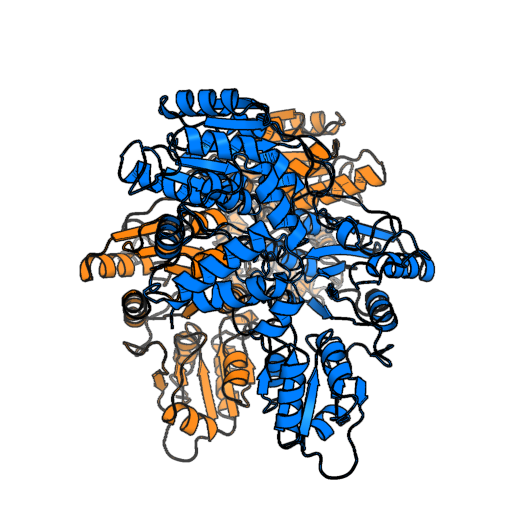 ALA A 1 474 ? 127.80900 103.47400 146.00500 1.000 102.29999 474 ALA A CA 1
ATOM 3551 C C . ALA A 1 474 ? 127.84700 104.17800 144.66000 1.000 102.29999 474 ALA A C 1
ATOM 3552 O O . ALA A 1 474 ? 127.71400 105.40000 144.57700 1.000 102.29999 474 ALA A O 1
ATOM 3554 N N . VAL A 1 475 ? 128.03400 103.38900 143.60700 1.000 87.63729 475 VAL A N 1
ATOM 3555 C CA . VAL A 1 475 ? 128.06800 103.89600 142.24100 1.000 87.63729 475 VAL A CA 1
ATOM 3556 C C . VAL A 1 475 ? 127.12900 103.04900 141.39500 1.000 87.63729 475 VAL A C 1
ATOM 3557 O O . VAL A 1 475 ? 127.12000 101.81900 141.50900 1.000 87.63729 475 VAL A O 1
ATOM 3561 N N . VAL A 1 476 ? 126.32300 103.70800 140.56800 1.000 75.70902 476 VAL A N 1
ATOM 3562 C CA . VAL A 1 476 ? 125.38600 103.04600 139.67100 1.000 75.70902 476 VAL A CA 1
ATOM 3563 C C . VAL A 1 476 ? 125.80300 103.36400 138.24500 1.000 75.70902 476 VAL A C 1
ATOM 3564 O O . VAL A 1 476 ? 126.03000 104.53100 137.90800 1.000 75.70902 476 VAL A O 1
ATOM 3568 N N . THR A 1 477 ? 125.90400 102.33500 137.41200 1.000 69.42564 477 THR A N 1
ATOM 3569 C CA . THR A 1 477 ? 126.43600 102.48800 136.06900 1.000 69.42564 477 THR A CA 1
ATOM 3570 C C . THR A 1 477 ? 125.45100 101.93700 135.05200 1.000 69.42564 477 THR A C 1
ATOM 3571 O O . THR A 1 477 ? 124.42200 101.35700 135.40300 1.000 69.42564 477 THR A O 1
ATOM 3575 N N . PHE A 1 478 ? 125.78500 102.12500 133.77700 1.000 68.57340 478 PHE A N 1
ATOM 3576 C CA . PHE A 1 478 ? 124.89200 101.80900 132.66200 1.000 68.57340 478 PHE A CA 1
ATOM 3577 C C . PHE A 1 478 ? 125.67600 101.37100 131.43200 1.000 68.57340 478 PHE A C 1
ATOM 3578 O O . PHE A 1 478 ? 126.18000 102.20800 130.68000 1.000 68.57340 478 PHE A O 1
ATOM 3586 N N . GLY A 1 479 ? 125.75600 100.06500 131.21400 1.000 68.87716 479 GLY A N 1
ATOM 3587 C CA . GLY A 1 479 ? 126.27800 99.56100 129.96100 1.000 68.87716 479 GLY A CA 1
ATOM 3588 C C . GLY A 1 479 ? 127.78500 99.61500 129.83700 1.000 68.87716 479 GLY A C 1
ATOM 3589 O O . GLY A 1 479 ? 128.49900 99.02900 130.65600 1.000 68.87716 479 GLY A O 1
ATOM 3590 N N . TYR A 1 480 ? 128.27900 100.30600 128.80600 1.000 68.65506 480 TYR A N 1
ATOM 3591 C CA . TYR A 1 480 ? 129.71500 100.31700 128.55100 1.000 68.65506 480 TYR A CA 1
ATOM 3592 C C . TYR A 1 480 ? 130.48200 100.88500 129.73400 1.000 68.65506 480 TYR A C 1
ATOM 3593 O O . TYR A 1 480 ? 131.54900 100.37300 130.09200 1.000 68.65506 480 TYR A O 1
ATOM 3602 N N . ALA A 1 481 ? 129.95600 101.94300 130.35400 1.000 71.33893 481 ALA A N 1
ATOM 3603 C CA . ALA A 1 481 ? 130.61300 102.50700 131.52600 1.000 71.33893 481 ALA A CA 1
ATOM 3604 C C . ALA A 1 481 ? 130.81300 101.45700 132.60700 1.000 71.33893 481 ALA A C 1
ATOM 3605 O O . ALA A 1 481 ? 131.82900 101.47800 133.31100 1.000 71.33893 481 ALA A O 1
ATOM 3607 N N . GLY A 1 482 ? 129.87400 100.51600 132.73200 1.000 81.30419 482 GLY A N 1
ATOM 3608 C CA . GLY A 1 482 ? 130.04500 99.44000 133.69300 1.000 81.30419 482 GLY A CA 1
ATOM 3609 C C . GLY A 1 482 ? 131.33100 98.67100 133.47000 1.000 81.30419 482 GLY A C 1
ATOM 3610 O O . GLY A 1 482 ? 132.04200 98.34400 134.42200 1.000 81.30419 482 GLY A O 1
ATOM 3611 N N . VAL A 1 483 ? 131.65000 98.37400 132.21000 1.000 81.71433 483 VAL A N 1
ATOM 3612 C CA . VAL A 1 483 ? 132.96500 97.82400 131.89800 1.000 81.71433 483 VAL A CA 1
ATOM 3613 C C . VAL A 1 483 ? 134.05000 98.81400 132.29300 1.000 81.71433 483 VAL A C 1
ATOM 3614 O O . VAL A 1 483 ? 134.98900 98.47900 133.02500 1.000 81.71433 483 VAL A O 1
ATOM 3618 N N . LEU A 1 484 ? 133.91300 100.06200 131.84000 1.000 78.00930 484 LEU A N 1
ATOM 3619 C CA . LEU A 1 484 ? 134.99000 101.03200 131.99100 1.000 78.00930 484 LEU A CA 1
ATOM 3620 C C . LEU A 1 484 ? 135.27100 101.32300 133.45700 1.000 78.00930 484 LEU A C 1
ATOM 3621 O O . LEU A 1 484 ? 136.43100 101.46700 133.85700 1.000 78.00930 484 LEU A O 1
ATOM 3626 N N . VAL A 1 485 ? 134.22200 101.42600 134.27100 1.000 79.52854 485 VAL A N 1
ATOM 3627 C CA . VAL A 1 485 ? 134.43200 101.61600 135.70000 1.000 79.52854 485 VAL A CA 1
ATOM 3628 C C . VAL A 1 485 ? 135.01300 100.35800 136.33100 1.000 79.52854 485 VAL A C 1
ATOM 3629 O O . VAL A 1 485 ? 135.82700 100.44200 137.26000 1.000 79.52854 485 VAL A O 1
ATOM 3633 N N . ALA A 1 486 ? 134.62400 99.18000 135.83700 1.000 87.12902 486 ALA A N 1
ATOM 3634 C CA . ALA A 1 486 ? 135.08700 97.93300 136.43800 1.000 87.12902 486 ALA A CA 1
ATOM 3635 C C . ALA A 1 486 ? 136.60800 97.85300 136.43800 1.000 87.12902 486 ALA A C 1
ATOM 3636 O O . ALA A 1 486 ? 137.22500 97.55400 137.46700 1.000 87.12902 486 ALA A O 1
ATOM 3638 N N . GLU A 1 487 ? 137.23000 98.14300 135.29400 1.000 91.23516 487 GLU A N 1
ATOM 3639 C CA . GLU A 1 487 ? 138.68600 98.09300 135.21100 1.000 91.23516 487 GLU A CA 1
ATOM 3640 C C . GLU A 1 487 ? 139.33900 99.10200 136.14500 1.000 91.23516 487 GLU A C 1
ATOM 3641 O O . GLU A 1 487 ? 140.49400 98.91900 136.54600 1.000 91.23516 487 GLU A O 1
ATOM 3647 N N . ALA A 1 488 ? 138.62700 100.16600 136.50200 1.000 95.15898 488 ALA A N 1
ATOM 3648 C CA . ALA A 1 488 ? 139.14500 101.15600 137.43300 1.000 95.15898 488 ALA A CA 1
ATOM 3649 C C . ALA A 1 488 ? 138.69600 100.91400 138.86700 1.000 95.15898 488 ALA A C 1
ATOM 3650 O O . ALA A 1 488 ? 139.02000 101.72000 139.74500 1.000 95.15898 488 ALA A O 1
ATOM 3652 N N . ASN A 1 489 ? 137.96300 99.83200 139.12900 1.000 102.26200 489 ASN A N 1
ATOM 3653 C CA . ASN A 1 489 ? 137.48700 99.53900 140.47200 1.000 102.26200 489 ASN A CA 1
ATOM 3654 C C . ASN A 1 489 ? 138.11300 98.28600 141.07000 1.000 102.26200 489 ASN A C 1
ATOM 3655 O O . ASN A 1 489 ? 137.90800 98.02100 142.26000 1.000 102.26200 489 ASN A O 1
ATOM 3660 N N . ARG A 1 490 ? 138.88000 97.52000 140.28900 1.000 106.84219 490 ARG A N 1
ATOM 3661 C CA . ARG A 1 490 ? 139.46700 96.28700 140.80500 1.000 106.84219 490 ARG A CA 1
ATOM 3662 C C . ARG A 1 490 ? 140.37400 96.54700 141.99900 1.000 106.84219 490 ARG A C 1
ATOM 3663 O O . ARG A 1 490 ? 140.59400 95.64800 142.81800 1.000 106.84219 490 ARG A O 1
ATOM 3671 N N . ASP A 1 491 ? 140.90300 97.76200 142.11900 1.000 112.89350 491 ASP A N 1
ATOM 3672 C CA . ASP A 1 491 ? 141.71600 98.11500 143.27700 1.000 112.89350 491 ASP A CA 1
ATOM 3673 C C . ASP A 1 491 ? 140.86500 98.55400 144.46900 1.000 112.89350 491 ASP A C 1
ATOM 3674 O O . ASP A 1 491 ? 140.99700 98.00100 145.56600 1.000 112.89350 491 ASP A O 1
ATOM 3679 N N . LEU A 1 492 ? 139.98700 99.54400 144.27900 1.000 112.67956 492 LEU A N 1
ATOM 3680 C CA . LEU A 1 492 ? 139.18000 100.03900 145.39300 1.000 112.67956 492 LEU A CA 1
ATOM 3681 C C . LEU A 1 492 ? 138.05900 99.07400 145.76000 1.000 112.67956 492 LEU A C 1
ATOM 3682 O O . LEU A 1 492 ? 137.75700 98.89300 146.94400 1.000 112.67956 492 LEU A O 1
ATOM 3687 N N . GLY A 1 493 ? 137.42300 98.46100 144.76800 1.000 108.41510 493 GLY A N 1
ATOM 3688 C CA . GLY A 1 493 ? 136.28100 97.60500 145.04400 1.000 108.41510 493 GLY A CA 1
ATOM 3689 C C . GLY A 1 493 ? 135.06400 98.35000 145.55200 1.000 108.41510 493 GLY A C 1
ATOM 3690 O O . GLY A 1 493 ? 134.37600 97.86200 146.45800 1.000 108.41510 493 GLY A O 1
ATOM 3691 N N . VAL A 1 494 ? 134.78900 99.52300 144.99800 1.000 101.66998 494 VAL A N 1
ATOM 3692 C CA . VAL A 1 494 ? 133.61400 100.30500 145.40200 1.000 101.66998 494 VAL A CA 1
ATOM 3693 C C . VAL A 1 494 ? 132.35100 99.54400 145.01400 1.000 101.66998 494 VAL A C 1
ATOM 3694 O O . VAL A 1 494 ? 132.29600 98.97300 143.91100 1.000 101.66998 494 VAL A O 1
ATOM 3698 N N . PRO A 1 495 ? 131.32400 99.48100 145.88500 1.000 98.55840 495 PRO A N 1
ATOM 3699 C CA . PRO A 1 495 ? 130.08200 98.78300 145.51700 1.000 98.55840 495 PRO A CA 1
ATOM 3700 C C . PRO A 1 495 ? 129.52000 99.28000 144.19700 1.000 98.55840 495 PRO A C 1
ATOM 3701 O O . PRO A 1 495 ? 129.11500 100.44000 144.08300 1.000 98.55840 495 PRO A O 1
ATOM 3705 N N . HIS A 1 496 ? 129.48900 98.40800 143.19600 1.000 87.50936 496 HIS A N 1
ATOM 3706 C CA . HIS A 1 496 ? 129.18400 98.80000 141.82900 1.000 87.50936 496 HIS A CA 1
ATOM 3707 C C . HIS A 1 496 ? 128.02700 97.96600 141.30100 1.000 87.50936 496 HIS A C 1
ATOM 3708 O O . HIS A 1 496 ? 128.04100 96.73300 141.40800 1.000 87.50936 496 HIS A O 1
ATOM 3715 N N . LEU A 1 497 ? 127.03800 98.64000 140.71900 1.000 81.18950 497 LEU A N 1
ATOM 3716 C CA . LEU A 1 497 ? 125.80200 98.01700 140.26000 1.000 81.18950 497 LEU A CA 1
ATOM 3717 C C . LEU A 1 497 ? 125.65900 98.28400 138.77100 1.000 81.18950 497 LEU A C 1
ATOM 3718 O O . LEU A 1 497 ? 125.75700 99.43400 138.33200 1.000 81.18950 497 LEU A O 1
ATOM 3723 N N . HIS A 1 498 ? 125.42300 97.23400 137.99600 1.000 72.51483 498 HIS A N 1
ATOM 3724 C CA . HIS A 1 498 ? 125.23400 97.36800 136.56600 1.000 72.51483 498 HIS A CA 1
ATOM 3725 C C . HIS A 1 498 ? 123.77700 97.11300 136.21100 1.000 72.51483 498 HIS A C 1
ATOM 3726 O O . HIS A 1 498 ? 123.08400 96.34300 136.88400 1.000 72.51483 498 HIS A O 1
ATOM 3733 N N . CYS A 1 499 ? 123.32000 97.76900 135.14800 1.000 70.18295 499 CYS A N 1
ATOM 3734 C CA . CYS A 1 499 ? 121.94700 97.65300 134.68300 1.000 70.18295 499 CYS A CA 1
ATOM 3735 C C . CYS A 1 499 ? 121.93200 97.83600 133.17600 1.000 70.18295 499 CYS A C 1
ATOM 3736 O O . CYS A 1 499 ? 122.33700 98.88800 132.67500 1.000 70.18295 499 CYS A O 1
ATOM 3739 N N . ALA A 1 500 ? 121.46000 96.81800 132.45900 1.000 62.17711 500 ALA A N 1
ATOM 3740 C CA . ALA A 1 500 ? 121.45600 96.83300 131.00300 1.000 62.17711 500 ALA A CA 1
ATOM 3741 C C . ALA A 1 500 ? 120.17100 97.40400 130.43100 1.000 62.17711 500 ALA A C 1
ATOM 3742 O O . ALA A 1 500 ? 119.78500 97.04800 129.31200 1.000 62.17711 500 ALA A O 1
ATOM 3744 N N . ALA A 1 501 ? 119.49400 98.27900 131.16900 1.000 62.84409 501 ALA A N 1
ATOM 3745 C CA . ALA A 1 501 ? 118.20200 98.80900 130.75300 1.000 62.84409 501 ALA A CA 1
ATOM 3746 C C . ALA A 1 501 ? 118.16000 100.30400 131.02100 1.000 62.84409 501 ALA A C 1
ATOM 3747 O O . ALA A 1 501 ? 118.34200 100.73300 132.16400 1.000 62.84409 501 ALA A O 1
ATOM 3749 N N . LEU A 1 502 ? 117.91000 101.09200 129.97000 1.000 55.90473 502 LEU A N 1
ATOM 3750 C CA . LEU A 1 502 ? 117.79600 102.53800 130.12800 1.000 55.90473 502 LEU A CA 1
ATOM 3751 C C . LEU A 1 502 ? 116.67400 102.91600 131.08000 1.000 55.90473 502 LEU A C 1
ATOM 3752 O O . LEU A 1 502 ? 116.71200 103.99700 131.67500 1.000 55.90473 502 LEU A O 1
ATOM 3757 N N . GLU A 1 503 ? 115.68800 102.04500 131.24700 1.000 63.41362 503 GLU A N 1
ATOM 3758 C CA . GLU A 1 503 ? 114.57800 102.26000 132.16900 1.000 63.41362 503 GLU A CA 1
ATOM 3759 C C . GLU A 1 503 ? 114.47100 101.02800 133.05500 1.000 63.41362 503 GLU A C 1
ATOM 3760 O O . GLU A 1 503 ? 113.54100 100.22500 132.92300 1.000 63.41362 503 GLU A O 1
ATOM 3766 N N . PRO A 1 504 ? 115.41800 100.84700 133.96900 1.000 71.52419 504 PRO A N 1
ATOM 3767 C CA . PRO A 1 504 ? 115.48200 99.59400 134.72300 1.000 71.52419 504 PRO A CA 1
ATOM 3768 C C . PRO A 1 504 ? 114.32900 99.46100 135.69900 1.000 71.52419 504 PRO A C 1
ATOM 3769 O O . PRO A 1 504 ? 113.79400 100.44800 136.20900 1.000 71.52419 504 PRO A O 1
ATOM 3773 N N . ASP A 1 505 ? 113.94200 98.21000 135.94600 1.000 87.92528 505 ASP A N 1
ATOM 3774 C CA . ASP A 1 505 ? 112.92900 97.88700 136.94700 1.000 87.92528 505 ASP A CA 1
ATOM 3775 C C . ASP A 1 505 ? 113.64100 97.39500 138.20400 1.000 87.92528 505 ASP A C 1
ATOM 3776 O O . ASP A 1 505 ? 113.68800 96.20200 138.50400 1.000 87.92528 505 ASP A O 1
ATOM 3781 N N . LEU A 1 506 ? 114.21100 98.33700 138.94700 1.000 92.78057 506 LEU A N 1
ATOM 3782 C CA . LEU A 1 506 ? 114.87400 97.98300 140.19300 1.000 92.78057 506 LEU A CA 1
ATOM 3783 C C . LEU A 1 506 ? 113.83900 97.62400 141.25100 1.000 92.78057 506 LEU A C 1
ATOM 3784 O O . LEU A 1 506 ? 112.78000 98.24900 141.34500 1.000 92.78057 506 LEU A O 1
ATOM 3789 N N . ASP A 1 507 ? 114.15200 96.61200 142.05200 1.000 116.20162 507 ASP A N 1
ATOM 3790 C CA . ASP A 1 507 ? 113.19500 96.03200 142.97700 1.000 116.20162 507 ASP A CA 1
ATOM 3791 C C . ASP A 1 507 ? 113.41700 96.56600 144.39200 1.000 116.20162 507 ASP A C 1
ATOM 3792 O O . ASP A 1 507 ? 114.21800 97.47700 144.62300 1.000 116.20162 507 ASP A O 1
ATOM 3797 N N . ALA A 1 508 ? 112.69300 95.98700 145.35400 1.000 128.08516 508 ALA A N 1
ATOM 3798 C CA . ALA A 1 508 ? 112.62000 96.56400 146.69300 1.000 128.08516 508 ALA A CA 1
ATOM 3799 C C . ALA A 1 508 ? 113.94400 96.44900 147.43900 1.000 128.08516 508 ALA A C 1
ATOM 3800 O O . ALA A 1 508 ? 114.40600 97.42600 148.03800 1.000 128.08516 508 ALA A O 1
ATOM 3802 N N . ARG A 1 509 ? 114.56200 95.26600 147.43200 1.000 126.11430 509 ARG A N 1
ATOM 3803 C CA . ARG A 1 509 ? 115.80400 95.07900 148.17700 1.000 126.11430 509 ARG A CA 1
ATOM 3804 C C . ARG A 1 509 ? 116.91700 95.96000 147.62300 1.000 126.11430 509 ARG A C 1
ATOM 3805 O O . ARG A 1 509 ? 117.65500 96.60300 148.38200 1.000 126.11430 509 ARG A O 1
ATOM 3813 N N . THR A 1 510 ? 117.04800 96.00200 146.29500 1.000 121.27209 510 THR A N 1
ATOM 3814 C CA . THR A 1 510 ? 118.11100 96.78400 145.67200 1.000 121.27209 510 THR A CA 1
ATOM 3815 C C . THR A 1 510 ? 117.96800 98.26300 146.00200 1.000 121.27209 510 THR A C 1
ATOM 3816 O O . THR A 1 510 ? 118.91900 98.90400 146.46200 1.000 121.27209 510 THR A O 1
ATOM 3820 N N . LEU A 1 511 ? 116.77600 98.81800 145.78000 1.000 121.83833 511 LEU A N 1
ATOM 3821 C CA . LEU A 1 511 ? 116.55100 100.22900 146.07100 1.000 121.83833 511 LEU A CA 1
ATOM 3822 C C . LEU A 1 511 ? 116.71800 100.51100 147.55800 1.000 121.83833 511 LEU A C 1
ATOM 3823 O O . LEU A 1 511 ? 117.27200 101.54700 147.94200 1.000 121.83833 511 LEU A O 1
ATOM 3828 N N . ALA A 1 512 ? 116.24000 99.60300 148.41000 1.000 121.98997 512 ALA A N 1
ATOM 3829 C CA . ALA A 1 512 ? 116.33000 99.81200 149.85100 1.000 121.98997 512 ALA A CA 1
ATOM 3830 C C . ALA A 1 512 ? 117.78000 99.89800 150.30400 1.000 121.98997 512 ALA A C 1
ATOM 3831 O O . ALA A 1 512 ? 118.15200 100.79800 151.06600 1.000 121.98997 512 ALA A O 1
ATOM 3833 N N . GLN A 1 513 ? 118.62200 98.97000 149.84100 1.000 119.80026 513 GLN A N 1
ATOM 3834 C CA . GLN A 1 513 ? 120.03100 99.03400 150.20900 1.000 119.80026 513 GLN A CA 1
ATOM 3835 C C . GLN A 1 513 ? 120.76500 100.15500 149.48600 1.000 119.80026 513 GLN A C 1
ATOM 3836 O O . GLN A 1 513 ? 121.83200 100.57700 149.94500 1.000 119.80026 513 GLN A O 1
ATOM 3842 N N . LEU A 1 514 ? 120.22100 100.64800 148.37100 1.000 115.92865 514 LEU A N 1
ATOM 3843 C CA . LEU A 1 514 ? 120.82000 101.78600 147.68500 1.000 115.92865 514 LEU A CA 1
ATOM 3844 C C . LEU A 1 514 ? 120.52700 103.10500 148.39000 1.000 115.92865 514 LEU A C 1
ATOM 3845 O O . LEU A 1 514 ? 121.36700 104.01100 148.37400 1.000 115.92865 514 LEU A O 1
ATOM 3850 N N . GLY A 1 515 ? 119.35100 103.23000 149.01000 1.000 128.16494 515 GLY A N 1
ATOM 3851 C CA . GLY A 1 515 ? 118.95200 104.50000 149.58900 1.000 128.16494 515 GLY A CA 1
ATOM 3852 C C . GLY A 1 515 ? 119.66100 104.84600 150.87900 1.000 128.16494 515 GLY A C 1
ATOM 3853 O O . GLY A 1 515 ? 119.84300 106.02800 151.18600 1.000 128.16494 515 GLY A O 1
ATOM 3854 N N . ALA A 1 516 ? 120.06800 103.83800 151.65200 1.000 133.25593 516 ALA A N 1
ATOM 3855 C CA . ALA A 1 516 ? 120.77900 104.09700 152.89700 1.000 133.25593 516 ALA A CA 1
ATOM 3856 C C . ALA A 1 516 ? 122.15300 104.71200 152.67200 1.000 133.25593 516 ALA A C 1
ATOM 3857 O O . ALA A 1 516 ? 122.75300 105.21100 153.63000 1.000 133.25593 516 ALA A O 1
ATOM 3859 N N . CYS A 1 517 ? 122.66000 104.68600 151.44300 1.000 133.86074 517 CYS A N 1
ATOM 3860 C CA . CYS A 1 517 ? 123.93700 105.31700 151.14600 1.000 133.86074 517 CYS A CA 1
ATOM 3861 C C . CYS A 1 517 ? 123.82300 106.83100 151.27100 1.000 133.86074 517 CYS A C 1
ATOM 3862 O O . CYS A 1 517 ? 122.81000 107.42800 150.89900 1.000 133.86074 517 CYS A O 1
ATOM 3865 N N . GLU A 1 518 ? 124.87700 107.45100 151.80200 1.000 135.57829 518 GLU A N 1
ATOM 3866 C CA . GLU A 1 518 ? 124.86900 108.89400 152.00800 1.000 135.57829 518 GLU A CA 1
ATOM 3867 C C . GLU A 1 518 ? 125.05000 109.66100 150.70500 1.000 135.57829 518 GLU A C 1
ATOM 3868 O O . GLU A 1 518 ? 124.49700 110.75500 150.55500 1.000 135.57829 518 GLU A O 1
ATOM 3874 N N . ASP A 1 519 ? 125.81600 109.11500 149.76200 1.000 118.51273 519 ASP A N 1
ATOM 3875 C CA . ASP A 1 519 ? 126.01600 109.75100 148.46900 1.000 118.51273 519 ASP A CA 1
ATOM 3876 C C . ASP A 1 519 ? 125.92300 108.70900 147.36700 1.000 118.51273 519 ASP A C 1
ATOM 3877 O O . ASP A 1 519 ? 126.43100 107.59300 147.51000 1.000 118.51273 519 ASP A O 1
ATOM 3882 N N . LEU A 1 520 ? 125.27700 109.08500 146.26700 1.000 104.28734 520 LEU A N 1
ATOM 3883 C CA . LEU A 1 520 ? 125.10800 108.22300 145.10800 1.000 104.28734 520 LEU A CA 1
ATOM 3884 C C . LEU A 1 520 ? 125.65400 108.92900 143.87900 1.000 104.28734 520 LEU A C 1
ATOM 3885 O O . LEU A 1 520 ? 125.45900 110.13500 143.70900 1.000 104.28734 520 LEU A O 1
ATOM 3890 N N . LEU A 1 521 ? 126.33100 108.17700 143.01900 1.000 88.44907 521 LEU A N 1
ATOM 3891 C CA . LEU A 1 521 ? 126.83400 108.70700 141.76300 1.000 88.44907 521 LEU A CA 1
ATOM 3892 C C . LEU A 1 521 ? 126.37600 107.81300 140.62000 1.000 88.44907 521 LEU A C 1
ATOM 3893 O O . LEU A 1 521 ? 126.25700 106.59500 140.77400 1.000 88.44907 521 LEU A O 1
ATOM 3898 N N . THR A 1 522 ? 126.10400 108.43000 139.47500 1.000 76.63615 522 THR A N 1
ATOM 3899 C CA . THR A 1 522 ? 125.81700 107.70800 138.24600 1.000 76.63615 522 THR A CA 1
ATOM 3900 C C . THR A 1 522 ? 126.93000 107.98200 137.24900 1.000 76.63615 522 THR A C 1
ATOM 3901 O O . THR A 1 522 ? 127.39300 109.12000 137.13100 1.000 76.63615 522 THR A O 1
ATOM 3905 N N . VAL A 1 523 ? 127.36400 106.94500 136.54700 1.000 68.03662 523 VAL A N 1
ATOM 3906 C CA . VAL A 1 523 ? 128.40300 107.06100 135.52700 1.000 68.03662 523 VAL A CA 1
ATOM 3907 C C . VAL A 1 523 ? 127.82200 106.45500 134.25700 1.000 68.03662 523 VAL A C 1
ATOM 3908 O O . VAL A 1 523 ? 127.89200 105.24600 134.02700 1.000 68.03662 523 VAL A O 1
ATOM 3912 N N . GLU A 1 524 ? 127.23100 107.30000 133.42400 1.000 60.89095 524 GLU A N 1
ATOM 3913 C CA . GLU A 1 524 ? 126.59000 106.88700 132.18900 1.000 60.89095 524 GLU A CA 1
ATOM 3914 C C . GLU A 1 524 ? 127.37000 107.44000 131.00600 1.000 60.89095 524 GLU A C 1
ATOM 3915 O O . GLU A 1 524 ? 127.77200 108.60500 131.00000 1.000 60.89095 524 GLU A O 1
ATOM 3921 N N . TYR A 1 525 ? 127.59000 106.59400 130.00400 1.000 59.56347 525 TYR A N 1
ATOM 3922 C CA . TYR A 1 525 ? 128.29100 107.00500 128.79600 1.000 59.56347 525 TYR A CA 1
ATOM 3923 C C . TYR A 1 525 ? 127.32600 107.38200 127.67800 1.000 59.56347 525 TYR A C 1
ATOM 3924 O O . TYR A 1 525 ? 127.61000 107.15800 126.49900 1.000 59.56347 525 TYR A O 1
ATOM 3933 N N . ASN A 1 526 ? 126.18500 107.95100 128.03500 1.000 61.87821 526 ASN A N 1
ATOM 3934 C CA . ASN A 1 526 ? 125.22500 108.47500 127.07800 1.000 61.87821 526 ASN A CA 1
ATOM 3935 C C . ASN A 1 526 ? 124.93200 109.93200 127.42400 1.000 61.87821 526 ASN A C 1
ATOM 3936 O O . ASN A 1 526 ? 125.59600 110.53700 128.27000 1.000 61.87821 526 ASN A O 1
ATOM 3941 N N . GLY A 1 527 ? 123.93500 110.50000 126.75500 1.000 58.13429 527 GLY A N 1
ATOM 3942 C CA . GLY A 1 527 ? 123.60300 111.89400 126.98300 1.000 58.13429 527 GLY A CA 1
ATOM 3943 C C . GLY A 1 527 ? 122.96900 112.10000 128.34500 1.000 58.13429 527 GLY A C 1
ATOM 3944 O O . GLY A 1 527 ? 122.09600 111.34400 128.77100 1.000 58.13429 527 GLY A O 1
ATOM 3945 N N . VAL A 1 528 ? 123.42600 113.14300 129.04100 1.000 59.00580 528 VAL A N 1
ATOM 3946 C CA . VAL A 1 528 ? 122.87700 113.44300 130.35300 1.000 59.00580 528 VAL A CA 1
ATOM 3947 C C . VAL A 1 528 ? 121.42500 113.87700 130.26400 1.000 59.00580 528 VAL A C 1
ATOM 3948 O O . VAL A 1 528 ? 120.60800 113.44600 131.08100 1.000 59.00580 528 VAL A O 1
ATOM 3952 N N . HIS A 1 529 ? 121.07500 114.70600 129.28400 1.000 62.18341 529 HIS A N 1
ATOM 3953 C CA . HIS A 1 529 ? 119.69300 115.13800 129.11800 1.000 62.18341 529 HIS A CA 1
ATOM 3954 C C . HIS A 1 529 ? 118.81500 113.93500 128.80600 1.000 62.18341 529 HIS A C 1
ATOM 3955 O O . HIS A 1 529 ? 119.04700 113.23000 127.81900 1.000 62.18341 529 HIS A O 1
ATOM 3962 N N . GLY A 1 530 ? 117.80200 113.70600 129.63500 1.000 61.68142 530 GLY A N 1
ATOM 3963 C CA . GLY A 1 530 ? 116.93600 112.55500 129.43300 1.000 61.68142 530 GLY A CA 1
ATOM 3964 C C . GLY A 1 530 ? 117.67400 111.23700 129.49300 1.000 61.68142 530 GLY A C 1
ATOM 3965 O O . GLY A 1 530 ? 117.46900 110.37400 128.63100 1.000 61.68142 530 GLY A O 1
ATOM 3966 N N . GLY A 1 531 ? 118.52800 111.05900 130.49700 1.000 66.48820 531 GLY A N 1
ATOM 3967 C CA . GLY A 1 531 ? 119.36200 109.87800 130.55700 1.000 66.48820 531 GLY A CA 1
ATOM 3968 C C . GLY A 1 531 ? 119.29700 109.12500 131.86700 1.000 66.48820 531 GLY A C 1
ATOM 3969 O O . GLY A 1 531 ? 118.57400 109.51800 132.78700 1.000 66.48820 531 GLY A O 1
ATOM 3970 N N . PHE A 1 532 ? 120.10200 108.06500 131.96400 1.000 65.67392 532 PHE A N 1
ATOM 3971 C CA . PHE A 1 532 ? 119.95500 107.07100 133.02300 1.000 65.67392 532 PHE A CA 1
ATOM 3972 C C . PHE A 1 532 ? 119.90700 107.71100 134.40600 1.000 65.67392 532 PHE A C 1
ATOM 3973 O O . PHE A 1 532 ? 119.04600 107.37500 135.22900 1.000 65.67392 532 PHE A O 1
ATOM 3981 N N . GLY A 1 533 ? 120.81500 108.65000 134.67300 1.000 74.42160 533 GLY A N 1
ATOM 3982 C CA . GLY A 1 533 ? 120.87100 109.24800 135.99900 1.000 74.42160 533 GLY A CA 1
ATOM 3983 C C . GLY A 1 533 ? 119.59700 109.98400 136.36800 1.000 74.42160 533 GLY A C 1
ATOM 3984 O O . GLY A 1 533 ? 118.99300 109.72500 137.41200 1.000 74.42160 533 GLY A O 1
ATOM 3985 N N . GLU A 1 534 ? 119.15200 110.89700 135.50500 1.000 70.82878 534 GLU A N 1
ATOM 3986 C CA . GLU A 1 534 ? 117.95500 111.65500 135.83600 1.000 70.82878 534 GLU A CA 1
ATOM 3987 C C . GLU A 1 534 ? 116.67800 110.84200 135.68000 1.000 70.82878 534 GLU A C 1
ATOM 3988 O O . GLU A 1 534 ? 115.68700 111.15400 136.34400 1.000 70.82878 534 GLU A O 1
ATOM 3994 N N . ARG A 1 535 ? 116.67100 109.80400 134.84100 1.000 70.73860 535 ARG A N 1
ATOM 3995 C CA . ARG A 1 535 ? 115.52600 108.90100 134.84800 1.000 70.73860 535 ARG A CA 1
ATOM 3996 C C . ARG A 1 535 ? 115.41600 108.17200 136.18100 1.000 70.73860 535 ARG A C 1
ATOM 3997 O O . ARG A 1 535 ? 114.31200 108.02000 136.71700 1.000 70.73860 535 ARG A O 1
ATOM 4005 N N . LEU A 1 536 ? 116.54500 107.73000 136.74100 1.000 75.07422 536 LEU A N 1
ATOM 4006 C CA . LEU A 1 536 ? 116.51000 107.18800 138.09600 1.000 75.07422 536 LEU A CA 1
ATOM 4007 C C . LEU A 1 536 ? 116.03000 108.23500 139.09000 1.000 75.07422 536 LEU A C 1
ATOM 4008 O O . LEU A 1 536 ? 115.22100 107.93700 139.97700 1.000 75.07422 536 LEU A O 1
ATOM 4013 N N . ARG A 1 537 ? 116.51500 109.47000 138.95100 1.000 78.07271 537 ARG A N 1
ATOM 4014 C CA . ARG A 1 537 ? 116.10900 110.53400 139.86400 1.000 78.07271 537 ARG A CA 1
ATOM 4015 C C . ARG A 1 537 ? 114.60000 110.74400 139.84100 1.000 78.07271 537 ARG A C 1
ATOM 4016 O O . ARG A 1 537 ? 113.96400 110.85400 140.89500 1.000 78.07271 537 ARG A O 1
ATOM 4024 N N . THR A 1 538 ? 114.00800 110.79800 138.64800 1.000 74.85858 538 THR A N 1
ATOM 4025 C CA . THR A 1 538 ? 112.58300 111.08600 138.54600 1.000 74.85858 538 THR A CA 1
ATOM 4026 C C . THR A 1 538 ? 111.72100 109.88100 138.90000 1.000 74.85858 538 THR A C 1
ATOM 4027 O O . THR A 1 538 ? 110.63500 110.05300 139.46300 1.000 74.85858 538 THR A O 1
ATOM 4031 N N . THR A 1 539 ? 112.16800 108.66300 138.58900 1.000 79.06682 539 THR A N 1
ATOM 4032 C CA . THR A 1 539 ? 111.34400 107.50000 138.89100 1.000 79.06682 539 THR A CA 1
ATOM 4033 C C . THR A 1 539 ? 111.40200 107.13200 140.36800 1.000 79.06682 539 THR A C 1
ATOM 4034 O O . THR A 1 539 ? 110.37600 106.77900 140.95900 1.000 79.06682 539 THR A O 1
ATOM 4038 N N . TYR A 1 540 ? 112.57600 107.23000 140.99200 1.000 84.81700 540 TYR A N 1
ATOM 4039 C CA . TYR A 1 540 ? 112.75900 106.69300 142.33100 1.000 84.81700 540 TYR A CA 1
ATOM 4040 C C . TYR A 1 540 ? 113.15000 107.72600 143.37700 1.000 84.81700 540 TYR A C 1
ATOM 4041 O O . TYR A 1 540 ? 113.35800 107.35100 144.53700 1.000 84.81700 540 TYR A O 1
ATOM 4050 N N . LEU A 1 541 ? 113.25900 109.00500 143.01200 1.000 87.18297 541 LEU A N 1
ATOM 4051 C CA . LEU A 1 541 ? 113.56700 110.07800 143.96000 1.000 87.18297 541 LEU A CA 1
ATOM 4052 C C . LEU A 1 541 ? 114.89600 109.81000 144.67100 1.000 87.18297 541 LEU A C 1
ATOM 4053 O O . LEU A 1 541 ? 114.96600 109.65900 145.89200 1.000 87.18297 541 LEU A O 1
ATOM 4058 N N . LEU A 1 542 ? 115.95800 109.75200 143.87100 1.000 91.11679 542 LEU A N 1
ATOM 4059 C CA . LEU A 1 542 ? 117.28400 109.39800 144.35500 1.000 91.11679 542 LEU A CA 1
ATOM 4060 C C . LEU A 1 542 ? 118.17600 110.62700 144.37600 1.000 91.11679 542 LEU A C 1
ATOM 4061 O O . LEU A 1 542 ? 118.47900 111.18200 143.30900 1.000 91.11679 542 LEU A O 1
ATOM 4066 N N . PRO A 1 543 ? 118.62100 111.08400 145.54100 1.000 96.11948 543 PRO A N 1
ATOM 4067 C CA . PRO A 1 543 ? 119.55400 112.21700 145.57900 1.000 96.11948 543 PRO A CA 1
ATOM 4068 C C . PRO A 1 543 ? 120.92800 111.82500 145.06300 1.000 96.11948 543 PRO A C 1
ATOM 4069 O O . PRO A 1 543 ? 121.85900 111.62400 145.84900 1.000 96.11948 543 PRO A O 1
ATOM 4073 N N . ALA A 1 544 ? 121.06700 111.71200 143.74500 1.000 92.73941 544 ALA A N 1
ATOM 4074 C CA . ALA A 1 544 ? 122.26500 111.16400 143.12800 1.000 92.73941 544 ALA A CA 1
ATOM 4075 C C . ALA A 1 544 ? 122.88700 112.16300 142.16400 1.000 92.73941 544 ALA A C 1
ATOM 4076 O O . ALA A 1 544 ? 122.18300 112.81600 141.38800 1.000 92.73941 544 ALA A O 1
ATOM 4078 N N . ARG A 1 545 ? 124.21200 112.27300 142.21900 1.000 89.64633 545 ARG A N 1
ATOM 4079 C CA . ARG A 1 545 ? 124.94500 113.06100 141.24200 1.000 89.64633 545 ARG A CA 1
ATOM 4080 C C . ARG A 1 545 ? 125.00000 112.33400 139.90600 1.000 89.64633 545 ARG A C 1
ATOM 4081 O O . ARG A 1 545 ? 124.98100 111.10200 139.83900 1.000 89.64633 545 ARG A O 1
ATOM 4089 N N . VAL A 1 546 ? 125.07900 113.11400 138.83400 1.000 79.96238 546 VAL A N 1
ATOM 4090 C CA . VAL A 1 546 ? 125.18900 112.58800 137.48200 1.000 79.96238 546 VAL A CA 1
ATOM 4091 C C . VAL A 1 546 ? 126.47500 113.11300 136.86500 1.000 79.96238 546 VAL A C 1
ATOM 4092 O O . VAL A 1 546 ? 126.80200 114.29700 137.00500 1.000 79.96238 546 VAL A O 1
ATOM 4096 N N . HIS A 1 547 ? 127.20700 112.22900 136.19000 1.000 75.66595 547 HIS A N 1
ATOM 4097 C CA . HIS A 1 547 ? 128.41700 112.60700 135.45600 1.000 75.66595 547 HIS A CA 1
ATOM 4098 C C . HIS A 1 547 ? 128.44000 111.80100 134.16000 1.000 75.66595 547 HIS A C 1
ATOM 4099 O O . HIS A 1 547 ? 128.97600 110.69200 134.11400 1.000 75.66595 547 HIS A O 1
ATOM 4106 N N . GLY A 1 548 ? 127.87000 112.37400 133.10700 1.000 63.54500 548 GLY A N 1
ATOM 4107 C CA . GLY A 1 548 ? 127.85600 111.72700 131.81400 1.000 63.54500 548 GLY A CA 1
ATOM 4108 C C . GLY A 1 548 ? 128.38300 112.64100 130.73300 1.000 63.54500 548 GLY A C 1
ATOM 4109 O O . GLY A 1 548 ? 129.14900 113.56500 131.01600 1.000 63.54500 548 GLY A O 1
ATOM 4110 N N . VAL A 1 549 ? 127.98300 112.39800 129.48800 1.000 58.56124 549 VAL A N 1
ATOM 4111 C CA . VAL A 1 549 ? 128.36900 113.27600 128.39000 1.000 58.56124 549 VAL A CA 1
ATOM 4112 C C . VAL A 1 549 ? 127.63000 114.59700 128.57800 1.000 58.56124 549 VAL A C 1
ATOM 4113 O O . VAL A 1 549 ? 126.42300 114.67700 128.34000 1.000 58.56124 549 VAL A O 1
ATOM 4117 N N . ARG A 1 550 ? 128.34500 115.63600 129.00700 1.000 57.65072 550 ARG A N 1
ATOM 4118 C CA . ARG A 1 550 ? 127.69800 116.90600 129.32500 1.000 57.65072 550 ARG A CA 1
ATOM 4119 C C . ARG A 1 550 ? 127.59600 117.81400 128.10300 1.000 57.65072 550 ARG A C 1
ATOM 4120 O O . ARG A 1 550 ? 126.49500 118.18500 127.68700 1.000 57.65072 550 ARG A O 1
ATOM 4128 N N . GLN A 1 551 ? 128.73300 118.17300 127.51800 1.000 63.31710 551 GLN A N 1
ATOM 4129 C CA . GLN A 1 551 ? 128.76100 119.08300 126.38500 1.000 63.31710 551 GLN A CA 1
ATOM 4130 C C . GLN A 1 551 ? 128.55100 118.30200 125.09000 1.000 63.31710 551 GLN A C 1
ATOM 4131 O O . GLN A 1 551 ? 128.16400 117.13100 125.09900 1.000 63.31710 551 GLN A O 1
ATOM 4137 N N . ASP A 1 552 ? 128.79000 118.95300 123.95700 1.000 69.67724 552 ASP A N 1
ATOM 4138 C CA . ASP A 1 552 ? 128.62700 118.29000 122.67600 1.000 69.67724 552 ASP A CA 1
ATOM 4139 C C . ASP A 1 552 ? 129.82100 117.38700 122.39300 1.000 69.67724 552 ASP A C 1
ATOM 4140 O O . ASP A 1 552 ? 130.86600 117.46900 123.04200 1.000 69.67724 552 ASP A O 1
ATOM 4145 N N . ILE A 1 553 ? 129.65300 116.52300 121.40000 1.000 67.79405 553 ILE A N 1
ATOM 4146 C CA . ILE A 1 553 ? 130.66900 115.54800 121.02800 1.000 67.79405 553 ILE A CA 1
ATOM 4147 C C . ILE A 1 553 ? 131.68100 116.21400 120.10700 1.000 67.79405 553 ILE A C 1
ATOM 4148 O O . ILE A 1 553 ? 131.32400 116.71300 119.03500 1.000 67.79405 553 ILE A O 1
ATOM 4153 N N . ALA A 1 554 ? 132.94400 116.21600 120.52100 1.000 64.50503 554 ALA A N 1
ATOM 4154 C CA . ALA A 1 554 ? 134.01300 116.77700 119.71600 1.000 64.50503 554 ALA A CA 1
ATOM 4155 C C . ALA A 1 554 ? 134.46900 115.75300 118.68300 1.000 64.50503 554 ALA A C 1
ATOM 4156 O O . ALA A 1 554 ? 133.96200 114.63300 118.61600 1.000 64.50503 554 ALA A O 1
ATOM 4158 N N . ASN A 1 555 ? 135.44300 116.13800 117.86600 1.000 67.40073 555 ASN A N 1
ATOM 4159 C CA . ASN A 1 555 ? 135.92800 115.30300 116.77000 1.000 67.40073 555 ASN A CA 1
ATOM 4160 C C . ASN A 1 555 ? 137.35700 114.86400 117.07700 1.000 67.40073 555 ASN A C 1
ATOM 4161 O O . ASN A 1 555 ? 138.32500 115.48700 116.64200 1.000 67.40073 555 ASN A O 1
ATOM 4166 N N . ARG A 1 556 ? 137.47500 113.77700 117.83500 1.000 68.95486 556 ARG A N 1
ATOM 4167 C CA . ARG A 1 556 ? 138.75400 113.19100 118.20500 1.000 68.95486 556 ARG A CA 1
ATOM 4168 C C . ARG A 1 556 ? 138.63500 111.67900 118.10100 1.000 68.95486 556 ARG A C 1
ATOM 4169 O O . ARG A 1 556 ? 137.53700 111.13400 117.98900 1.000 68.95486 556 ARG A O 1
ATOM 4177 N N . VAL A 1 557 ? 139.77200 110.99100 118.16700 1.000 67.03410 557 VAL A N 1
ATOM 4178 C CA . VAL A 1 557 ? 139.74400 109.53400 118.22400 1.000 67.03410 557 VAL A CA 1
ATOM 4179 C C . VAL A 1 557 ? 139.30600 109.11900 119.62000 1.000 67.03410 557 VAL A C 1
ATOM 4180 O O . VAL A 1 557 ? 139.28200 109.94000 120.54300 1.000 67.03410 557 VAL A O 1
ATOM 4184 N N . HIS A 1 558 ? 138.96200 107.84100 119.78000 1.000 65.56638 558 HIS A N 1
ATOM 4185 C CA . HIS A 1 558 ? 138.19800 107.42200 120.94900 1.000 65.56638 558 HIS A CA 1
ATOM 4186 C C . HIS A 1 558 ? 138.96100 107.65900 122.24400 1.000 65.56638 558 HIS A C 1
ATOM 4187 O O . HIS A 1 558 ? 138.36300 108.02700 123.25900 1.000 65.56638 558 HIS A O 1
ATOM 4194 N N . ASP A 1 559 ? 140.27500 107.43100 122.24300 1.000 77.19558 559 ASP A N 1
ATOM 4195 C CA . ASP A 1 559 ? 141.04200 107.55700 123.48000 1.000 77.19558 559 ASP A CA 1
ATOM 4196 C C . ASP A 1 559 ? 141.06100 108.99800 123.98000 1.000 77.19558 559 ASP A C 1
ATOM 4197 O O . ASP A 1 559 ? 140.73200 109.27600 125.14400 1.000 77.19558 559 ASP A O 1
ATOM 4202 N N . ARG A 1 560 ? 141.44300 109.93400 123.11000 1.000 81.61975 560 ARG A N 1
ATOM 4203 C CA . ARG A 1 560 ? 141.46500 111.33600 123.50700 1.000 81.61975 560 ARG A CA 1
ATOM 4204 C C . ARG A 1 560 ? 140.06800 111.83000 123.85900 1.000 81.61975 560 ARG A C 1
ATOM 4205 O O . ARG A 1 560 ? 139.91400 112.68800 124.73600 1.000 81.61975 560 ARG A O 1
ATOM 4213 N N . GLN A 1 561 ? 139.03900 111.28800 123.20700 1.000 67.89933 561 GLN A N 1
ATOM 4214 C CA . GLN A 1 561 ? 137.67300 111.66300 123.54800 1.000 67.89933 561 GLN A CA 1
ATOM 4215 C C . GLN A 1 561 ? 137.27500 111.16300 124.92900 1.000 67.89933 561 GLN A C 1
ATOM 4216 O O . GLN A 1 561 ? 136.63100 111.89300 125.68800 1.000 67.89933 561 GLN A O 1
ATOM 4222 N N . LEU A 1 562 ? 137.63800 109.92600 125.27100 1.000 73.30339 562 LEU A N 1
ATOM 4223 C CA . LEU A 1 562 ? 137.43100 109.45600 126.63500 1.000 73.30339 562 LEU A CA 1
ATOM 4224 C C . LEU A 1 562 ? 138.14000 110.36100 127.62600 1.000 73.30339 562 LEU A C 1
ATOM 4225 O O . LEU A 1 562 ? 137.62600 110.62700 128.71800 1.000 73.30339 562 LEU A O 1
ATOM 4230 N N . ARG A 1 563 ? 139.32500 110.84600 127.25800 1.000 83.77326 563 ARG A N 1
ATOM 4231 C CA . ARG A 1 563 ? 140.00900 111.80900 128.11500 1.000 83.77326 563 ARG A CA 1
ATOM 4232 C C . ARG A 1 563 ? 139.21400 113.10600 128.23100 1.000 83.77326 563 ARG A C 1
ATOM 4233 O O . ARG A 1 563 ? 139.20800 113.74800 129.28800 1.000 83.77326 563 ARG A O 1
ATOM 4241 N N . LEU A 1 564 ? 138.53100 113.50300 127.15500 1.000 69.58699 564 LEU A N 1
ATOM 4242 C CA . LEU A 1 564 ? 137.90100 114.82000 127.10600 1.000 69.58699 564 LEU A CA 1
ATOM 4243 C C . LEU A 1 564 ? 136.69300 114.91400 128.03500 1.000 69.58699 564 LEU A C 1
ATOM 4244 O O . LEU A 1 564 ? 136.57300 115.86600 128.81400 1.000 69.58699 564 LEU A O 1
ATOM 4249 N N . HIS A 1 565 ? 135.78500 113.94300 127.96800 1.000 74.03979 565 HIS A N 1
ATOM 4250 C CA . HIS A 1 565 ? 134.54300 114.01500 128.74500 1.000 74.03979 565 HIS A CA 1
ATOM 4251 C C . HIS A 1 565 ? 134.73200 113.67300 130.18600 1.000 74.03979 565 HIS A C 1
ATOM 4252 O O . HIS A 1 565 ? 133.72400 113.45600 130.86800 1.000 74.03979 565 HIS A O 1
ATOM 4259 N N . GLY A 1 566 ? 135.95600 113.60700 130.69200 1.000 86.39740 566 GLY A N 1
ATOM 4260 C CA . GLY A 1 566 ? 136.16200 113.09800 132.03400 1.000 86.39740 566 GLY A CA 1
ATOM 4261 C C . GLY A 1 566 ? 135.79600 111.63500 132.13900 1.000 86.39740 566 GLY A C 1
ATOM 4262 O O . GLY A 1 566 ? 135.21100 111.21400 133.14500 1.000 86.39740 566 GLY A O 1
ATOM 4263 N N . MET A 1 567 ? 136.12600 110.84900 131.11400 1.000 89.17551 567 MET A N 1
ATOM 4264 C CA . MET A 1 567 ? 135.78800 109.43200 131.06400 1.000 89.17551 567 MET A CA 1
ATOM 4265 C C . MET A 1 567 ? 137.02500 108.57000 130.85400 1.000 89.17551 567 MET A C 1
ATOM 4266 O O . MET A 1 567 ? 136.90400 107.40500 130.46200 1.000 89.17551 567 MET A O 1
ATOM 4271 N N . GLY A 1 568 ? 138.21100 109.12000 131.09400 1.000 102.35688 568 GLY A N 1
ATOM 4272 C CA . GLY A 1 568 ? 139.43700 108.37800 130.94500 1.000 102.35688 568 GLY A CA 1
ATOM 4273 C C . GLY A 1 568 ? 139.78000 107.63600 132.21500 1.000 102.35688 568 GLY A C 1
ATOM 4274 O O . GLY A 1 568 ? 139.33000 107.99500 133.30600 1.000 102.35688 568 GLY A O 1
ATOM 4275 N N . PRO A 1 569 ? 140.59100 106.58200 132.09900 1.000 102.29477 569 PRO A N 1
ATOM 4276 C CA . PRO A 1 569 ? 140.88800 105.76300 133.28500 1.000 102.29477 569 PRO A CA 1
ATOM 4277 C C . PRO A 1 569 ? 141.46800 106.56000 134.43600 1.000 102.29477 569 PRO A C 1
ATOM 4278 O O . PRO A 1 569 ? 141.11200 106.31400 135.59400 1.000 102.29477 569 PRO A O 1
ATOM 4282 N N . GLU A 1 570 ? 142.33500 107.53200 134.14900 1.000 106.51404 570 GLU A N 1
ATOM 4283 C CA . GLU A 1 570 ? 142.90700 108.35000 135.21300 1.000 106.51404 570 GLU A CA 1
ATOM 4284 C C . GLU A 1 570 ? 141.83900 109.20800 135.88300 1.000 106.51404 570 GLU A C 1
ATOM 4285 O O . GLU A 1 570 ? 141.72400 109.22700 137.11300 1.000 106.51404 570 GLU A O 1
ATOM 4291 N N . GLN A 1 571 ? 141.04600 109.92700 135.08700 1.000 101.92213 571 GLN A N 1
ATOM 4292 C CA . GLN A 1 571 ? 140.02500 110.79900 135.66000 1.000 101.92213 571 GLN A CA 1
ATOM 4293 C C . GLN A 1 571 ? 138.90200 109.99900 136.31000 1.000 101.92213 571 GLN A C 1
ATOM 4294 O O . GLN A 1 571 ? 138.36900 110.40200 137.35000 1.000 101.92213 571 GLN A O 1
ATOM 4300 N N . LEU A 1 572 ? 138.52400 108.86500 135.71500 1.000 100.68766 572 LEU A N 1
ATOM 4301 C CA . LEU A 1 572 ? 137.54600 107.99400 136.35900 1.000 100.68766 572 LEU A CA 1
ATOM 4302 C C . LEU A 1 572 ? 138.06700 107.47500 137.68900 1.000 100.68766 572 LEU A C 1
ATOM 4303 O O . LEU A 1 572 ? 137.32800 107.43600 138.67900 1.000 100.68766 572 LEU A O 1
ATOM 4308 N N . ASP A 1 573 ? 139.33800 107.07800 137.74100 1.000 105.66054 573 ASP A N 1
ATOM 4309 C CA . ASP A 1 573 ? 139.90100 106.64600 139.01400 1.000 105.66054 573 ASP A CA 1
ATOM 4310 C C . ASP A 1 573 ? 139.91200 107.78600 140.02100 1.000 105.66054 573 ASP A C 1
ATOM 4311 O O . ASP A 1 573 ? 139.63400 107.57600 141.20500 1.000 105.66054 573 ASP A O 1
ATOM 4316 N N . ALA A 1 574 ? 140.22900 109.00100 139.57000 1.000 107.01343 574 ALA A N 1
ATOM 4317 C CA . ALA A 1 574 ? 140.20700 110.14800 140.47400 1.000 107.01343 574 ALA A CA 1
ATOM 4318 C C . ALA A 1 574 ? 138.80900 110.37500 141.02900 1.000 107.01343 574 ALA A C 1
ATOM 4319 O O . ALA A 1 574 ? 138.63700 110.66600 142.21900 1.000 107.01343 574 ALA A O 1
ATOM 4321 N N . LEU A 1 575 ? 137.79400 110.23600 140.17700 1.000 101.65552 575 LEU A N 1
ATOM 4322 C CA . LEU A 1 575 ? 136.41400 110.35200 140.63400 1.000 101.65552 575 LEU A CA 1
ATOM 4323 C C . LEU A 1 575 ? 136.07400 109.25200 141.63400 1.000 101.65552 575 LEU A C 1
ATOM 4324 O O . LEU A 1 575 ? 135.35400 109.48600 142.61400 1.000 101.65552 575 LEU A O 1
ATOM 4329 N N . LEU A 1 576 ? 136.57900 108.04200 141.39900 1.000 99.22961 576 LEU A N 1
ATOM 4330 C CA . LEU A 1 576 ? 136.32100 106.95000 142.33000 1.000 99.22961 576 LEU A CA 1
ATOM 4331 C C . LEU A 1 576 ? 136.94600 107.22500 143.69400 1.000 99.22961 576 LEU A C 1
ATOM 4332 O O . LEU A 1 576 ? 136.31400 106.98700 144.73000 1.000 99.22961 576 LEU A O 1
ATOM 4337 N N . ARG A 1 577 ? 138.18300 107.72800 143.72200 1.000 107.84080 577 ARG A N 1
ATOM 4338 C CA . ARG A 1 577 ? 138.75100 108.14500 145.00400 1.000 107.84080 577 ARG A CA 1
ATOM 4339 C C . ARG A 1 577 ? 137.93900 109.27300 145.63100 1.000 107.84080 577 ARG A C 1
ATOM 4340 O O . ARG A 1 577 ? 137.77900 109.31700 146.85600 1.000 107.84080 577 ARG A O 1
ATOM 4348 N N . GLY A 1 578 ? 137.42100 110.19200 144.81100 1.000 104.24956 578 GLY A N 1
ATOM 4349 C CA . GLY A 1 578 ? 136.54300 111.22400 145.34000 1.000 104.24956 578 GLY A CA 1
ATOM 4350 C C . GLY A 1 578 ? 135.33200 110.63600 146.03500 1.000 104.24956 578 GLY A C 1
ATOM 4351 O O . GLY A 1 578 ? 134.87700 111.14900 147.06000 1.000 104.24956 578 GLY A O 1
ATOM 4352 N N . LEU A 1 579 ? 134.78900 109.55500 145.47500 1.000 106.80669 579 LEU A N 1
ATOM 4353 C CA . LEU A 1 579 ? 133.74600 108.80900 146.17100 1.000 106.80669 579 LEU A CA 1
ATOM 4354 C C . LEU A 1 579 ? 134.26900 108.21000 147.46900 1.000 106.80669 579 LEU A C 1
ATOM 4355 O O . LEU A 1 579 ? 133.59200 108.26200 148.50200 1.000 106.80669 579 LEU A O 1
ATOM 4360 N N . THR A 1 580 ? 135.47600 107.64000 147.44100 1.000 114.78970 580 THR A N 1
ATOM 4361 C CA . THR A 1 580 ? 136.02600 107.03800 148.65000 1.000 114.78970 580 THR A CA 1
ATOM 4362 C C . THR A 1 580 ? 136.44900 108.07000 149.68400 1.000 114.78970 580 THR A C 1
ATOM 4363 O O . THR A 1 580 ? 136.75600 107.68900 150.81900 1.000 114.78970 580 THR A O 1
ATOM 4367 N N . GLY A 1 581 ? 136.48100 109.34900 149.32800 1.000 115.44447 581 GLY A N 1
ATOM 4368 C CA . GLY A 1 581 ? 136.87000 110.38600 150.26400 1.000 115.44447 581 GLY A CA 1
ATOM 4369 C C . GLY A 1 581 ? 135.88200 110.56400 151.40000 1.000 115.44447 581 GLY A C 1
ATOM 4370 O O . GLY A 1 581 ? 136.02100 109.95400 152.46000 1.000 115.44447 581 GLY A O 1
ATOM 4371 N N . MET B 1 1 ? 80.30400 94.48300 128.26600 1.000 151.74105 1 MET B N 1
ATOM 4372 C CA . MET B 1 1 ? 79.70700 95.04400 127.05900 1.000 151.74105 1 MET B CA 1
ATOM 4373 C C . MET B 1 1 ? 80.76900 95.31600 125.99500 1.000 151.74105 1 MET B C 1
ATOM 4374 O O . MET B 1 1 ? 81.92500 95.59800 126.31300 1.000 151.74105 1 MET B O 1
ATOM 4379 N N . SER B 1 2 ? 80.36800 95.21800 124.73100 1.000 149.60821 2 SER B N 1
ATOM 4380 C CA . SER B 1 2 ? 81.30400 95.30100 123.62000 1.000 149.60821 2 SER B CA 1
ATOM 4381 C C . SER B 1 2 ? 81.68300 96.75000 123.32500 1.000 149.60821 2 SER B C 1
ATOM 4382 O O . SER B 1 2 ? 81.06500 97.69900 123.81400 1.000 149.60821 2 SER B O 1
ATOM 4385 N N . ALA B 1 3 ? 82.71900 96.90700 122.49800 1.000 133.01345 3 ALA B N 1
ATOM 4386 C CA . ALA B 1 3 ? 83.28400 98.22900 122.24700 1.000 133.01345 3 ALA B CA 1
ATOM 4387 C C . ALA B 1 3 ? 82.35800 99.08500 121.39000 1.000 133.01345 3 ALA B C 1
ATOM 4388 O O . ALA B 1 3 ? 82.16000 100.27200 121.67300 1.000 133.01345 3 ALA B O 1
ATOM 4390 N N . LEU B 1 4 ? 81.78400 98.50000 120.33200 1.000 129.94612 4 LEU B N 1
ATOM 4391 C CA . LEU B 1 4 ? 81.01800 99.29100 119.37100 1.000 129.94612 4 LEU B CA 1
ATOM 4392 C C . LEU B 1 4 ? 79.81800 99.97300 120.01600 1.000 129.94612 4 LEU B C 1
ATOM 4393 O O . LEU B 1 4 ? 79.40000 101.04400 119.56100 1.000 129.94612 4 LEU B O 1
ATOM 4398 N N . HIS B 1 5 ? 79.26000 99.38500 121.07500 1.000 133.54040 5 HIS B N 1
ATOM 4399 C CA . HIS B 1 5 ? 78.11600 100.00000 121.73800 1.000 133.54040 5 HIS B CA 1
ATOM 4400 C C . HIS B 1 5 ? 78.48500 101.35800 122.32300 1.000 133.54040 5 HIS B C 1
ATOM 4401 O O . HIS B 1 5 ? 77.81200 102.36300 122.06400 1.000 133.54040 5 HIS B O 1
ATOM 4408 N N . ALA B 1 6 ? 79.55300 101.40400 123.12600 1.000 131.13754 6 ALA B N 1
ATOM 4409 C CA . ALA B 1 6 ? 80.01600 102.67800 123.66300 1.000 131.13754 6 ALA B CA 1
ATOM 4410 C C . ALA B 1 6 ? 80.56800 103.57000 122.56400 1.000 131.13754 6 ALA B C 1
ATOM 4411 O O . ALA B 1 6 ? 80.52000 104.80000 122.67800 1.000 131.13754 6 ALA B O 1
ATOM 4413 N N . LEU B 1 7 ? 81.10400 102.96600 121.50500 1.000 120.45786 7 LEU B N 1
ATOM 4414 C CA . LEU B 1 7 ? 81.57100 103.72700 120.35400 1.000 120.45786 7 LEU B CA 1
ATOM 4415 C C . LEU B 1 7 ? 80.45100 104.56200 119.75000 1.000 120.45786 7 LEU B C 1
ATOM 4416 O O . LEU B 1 7 ? 80.63100 105.74900 119.45900 1.000 120.45786 7 LEU B O 1
ATOM 4421 N N . VAL B 1 8 ? 79.28100 103.95600 119.55400 1.000 123.83890 8 VAL B N 1
ATOM 4422 C CA . VAL B 1 8 ? 78.24600 104.58400 118.74200 1.000 123.83890 8 VAL B CA 1
ATOM 4423 C C . VAL B 1 8 ? 77.14300 105.25800 119.55800 1.000 123.83890 8 VAL B C 1
ATOM 4424 O O . VAL B 1 8 ? 76.49900 106.18800 119.04800 1.000 123.83890 8 VAL B O 1
ATOM 4428 N N . GLN B 1 9 ? 76.91700 104.84200 120.80900 1.000 127.34093 9 GLN B N 1
ATOM 4429 C CA . GLN B 1 9 ? 75.73100 105.30400 121.52700 1.000 127.34093 9 GLN B CA 1
ATOM 4430 C C . GLN B 1 9 ? 75.75700 106.80800 121.77800 1.000 127.34093 9 GLN B C 1
ATOM 4431 O O . GLN B 1 9 ? 74.73300 107.48300 121.62100 1.000 127.34093 9 GLN B O 1
ATOM 4437 N N . GLY B 1 10 ? 76.90800 107.35100 122.16600 1.000 124.10168 10 GLY B N 1
ATOM 4438 C CA . GLY B 1 10 ? 76.98100 108.72100 122.61800 1.000 124.10168 10 GLY B CA 1
ATOM 4439 C C . GLY B 1 10 ? 76.66700 109.75400 121.55300 1.000 124.10168 10 GLY B C 1
ATOM 4440 O O . GLY B 1 10 ? 75.63500 110.43400 121.60200 1.000 124.10168 10 GLY B O 1
ATOM 4441 N N . PRO B 1 11 ? 77.55900 109.89700 120.56900 1.000 117.76488 11 PRO B N 1
ATOM 4442 C CA . PRO B 1 11 ? 77.35900 110.93900 119.54700 1.000 117.76488 11 PRO B CA 1
ATOM 4443 C C . PRO B 1 11 ? 76.08300 110.77700 118.74100 1.000 117.76488 11 PRO B C 1
ATOM 4444 O O . PRO B 1 11 ? 75.47700 111.78600 118.35900 1.000 117.76488 11 PRO B O 1
ATOM 4448 N N . ALA B 1 12 ? 75.64200 109.54500 118.48400 1.000 122.97013 12 ALA B N 1
ATOM 4449 C CA . ALA B 1 12 ? 74.42500 109.34400 117.70400 1.000 122.97013 12 ALA B CA 1
ATOM 4450 C C . ALA B 1 12 ? 73.21700 109.96600 118.39500 1.000 122.97013 12 ALA B C 1
ATOM 4451 O O . ALA B 1 12 ? 72.56700 110.86600 117.84900 1.000 122.97013 12 ALA B O 1
ATOM 4453 N N . THR B 1 13 ? 72.90300 109.50100 119.60700 1.000 130.11721 13 THR B N 1
ATOM 4454 C CA . THR B 1 13 ? 71.76200 110.05100 120.32900 1.000 130.11721 13 THR B CA 1
ATOM 4455 C C . THR B 1 13 ? 71.98400 111.50900 120.71000 1.000 130.11721 13 THR B C 1
ATOM 4456 O O . THR B 1 13 ? 71.01400 112.25500 120.88200 1.000 130.11721 13 THR B O 1
ATOM 4460 N N . ALA B 1 14 ? 73.24200 111.93100 120.85600 1.000 124.87051 14 ALA B N 1
ATOM 4461 C CA . ALA B 1 14 ? 73.51100 113.33900 121.12200 1.000 124.87051 14 ALA B CA 1
ATOM 4462 C C . ALA B 1 14 ? 73.10600 114.21200 119.94100 1.000 124.87051 14 ALA B C 1
ATOM 4463 O O . ALA B 1 14 ? 72.54100 115.29500 120.12800 1.000 124.87051 14 ALA B O 1
ATOM 4465 N N . ALA B 1 15 ? 73.38800 113.76100 118.71900 1.000 124.76280 15 ALA B N 1
ATOM 4466 C CA . ALA B 1 15 ? 72.99600 114.48100 117.51600 1.000 124.76280 15 ALA B CA 1
ATOM 4467 C C . ALA B 1 15 ? 71.57400 114.16900 117.07300 1.000 124.76280 15 ALA B C 1
ATOM 4468 O O . ALA B 1 15 ? 71.10700 114.75200 116.08800 1.000 124.76280 15 ALA B O 1
ATOM 4470 N N . ALA B 1 16 ? 70.88900 113.26100 117.76500 1.000 127.81093 16 ALA B N 1
ATOM 4471 C CA . ALA B 1 16 ? 69.49700 112.95600 117.44200 1.000 127.81093 16 ALA B CA 1
ATOM 4472 C C . ALA B 1 16 ? 68.57800 114.17500 117.40700 1.000 127.81093 16 ALA B C 1
ATOM 4473 O O . ALA B 1 16 ? 67.72700 114.23600 116.50400 1.000 127.81093 16 ALA B O 1
ATOM 4475 N N . PRO B 1 17 ? 68.65700 115.14300 118.33100 1.000 127.11574 17 PRO B N 1
ATOM 4476 C CA . PRO B 1 17 ? 67.77600 116.31900 118.21600 1.000 127.11574 17 PRO B CA 1
ATOM 4477 C C . PRO B 1 17 ? 67.89600 117.04900 116.88900 1.000 127.11574 17 PRO B C 1
ATOM 4478 O O . PRO B 1 17 ? 66.88900 117.56100 116.38500 1.000 127.11574 17 PRO B O 1
ATOM 4482 N N . ARG B 1 18 ? 69.09200 117.11700 116.30600 1.000 121.58533 18 ARG B N 1
ATOM 4483 C CA . ARG B 1 18 ? 69.27800 117.72300 114.99000 1.000 121.58533 18 ARG B CA 1
ATOM 4484 C C . ARG B 1 18 ? 69.33100 116.59500 113.96300 1.000 121.58533 18 ARG B C 1
ATOM 4485 O O . ARG B 1 18 ? 70.39400 116.12400 113.56000 1.000 121.58533 18 ARG B O 1
ATOM 4493 N N . LEU B 1 19 ? 68.14700 116.15200 113.54800 1.000 130.78188 19 LEU B N 1
ATOM 4494 C CA . LEU B 1 19 ? 68.02500 115.04300 112.61200 1.000 130.78188 19 LEU B CA 1
ATOM 4495 C C . LEU B 1 19 ? 66.65900 115.11100 111.94500 1.000 130.78188 19 LEU B C 1
ATOM 4496 O O . LEU B 1 19 ? 65.74500 115.78300 112.42900 1.000 130.78188 19 LEU B O 1
ATOM 4501 N N . THR B 1 20 ? 66.53300 114.40700 110.82600 1.000 137.78327 20 THR B N 1
ATOM 4502 C CA . THR B 1 20 ? 65.26500 114.31800 110.12000 1.000 137.78327 20 THR B CA 1
ATOM 4503 C C . THR B 1 20 ? 64.46200 113.12400 110.62500 1.000 137.78327 20 THR B C 1
ATOM 4504 O O . THR B 1 20 ? 65.01000 112.15200 111.15100 1.000 137.78327 20 THR B O 1
ATOM 4508 N N . GLU B 1 21 ? 63.14200 113.21200 110.45700 1.000 141.46257 21 GLU B N 1
ATOM 4509 C CA . GLU B 1 21 ? 62.25600 112.18000 110.99300 1.000 141.46257 21 GLU B CA 1
ATOM 4510 C C . GLU B 1 21 ? 62.53100 110.79300 110.42400 1.000 141.46257 21 GLU B C 1
ATOM 4511 O O . GLU B 1 21 ? 62.60300 109.83600 111.21500 1.000 141.46257 21 GLU B O 1
ATOM 4517 N N . PRO B 1 22 ? 62.67300 110.59200 109.10600 1.000 143.16798 22 PRO B N 1
ATOM 4518 C CA . PRO B 1 22 ? 63.06400 109.25100 108.63900 1.000 143.16798 22 PRO B CA 1
ATOM 4519 C C . PRO B 1 22 ? 64.40200 108.80300 109.19500 1.000 143.16798 22 PRO B C 1
ATOM 4520 O O . PRO B 1 22 ? 64.54400 107.65000 109.62200 1.000 143.16798 22 PRO B O 1
ATOM 4524 N N . GLU B 1 23 ? 65.38600 109.70400 109.23100 1.000 136.31484 23 GLU B N 1
ATOM 4525 C CA . GLU B 1 23 ? 66.69100 109.34800 109.77500 1.000 136.31484 23 GLU B CA 1
ATOM 4526 C C . GLU B 1 23 ? 66.61600 109.12600 111.28000 1.000 136.31484 23 GLU B C 1
ATOM 4527 O O . GLU B 1 23 ? 67.29200 108.24000 111.81400 1.000 136.31484 23 GLU B O 1
ATOM 4533 N N . ARG B 1 24 ? 65.79800 109.91600 111.98100 1.000 138.35174 24 ARG B N 1
ATOM 4534 C CA . ARG B 1 24 ? 65.60200 109.68400 113.40800 1.000 138.35174 24 ARG B CA 1
ATOM 4535 C C . ARG B 1 24 ? 65.01000 108.30500 113.66200 1.000 138.35174 24 ARG B C 1
ATOM 4536 O O . ARG B 1 24 ? 65.45600 107.58500 114.56200 1.000 138.35174 24 ARG B O 1
ATOM 4544 N N . ALA B 1 25 ? 64.00100 107.92300 112.87600 1.000 141.92083 25 ALA B N 1
ATOM 4545 C CA . ALA B 1 25 ? 63.40400 106.60100 113.02800 1.000 141.92083 25 ALA B CA 1
ATOM 4546 C C . ALA B 1 25 ? 64.41200 105.50400 112.71900 1.000 141.92083 25 ALA B C 1
ATOM 4547 O O . ALA B 1 25 ? 64.46300 104.48300 113.41600 1.000 141.92083 25 ALA B O 1
ATOM 4549 N N . VAL B 1 26 ? 65.22200 105.69600 111.67700 1.000 141.03816 26 VAL B N 1
ATOM 4550 C CA . VAL B 1 26 ? 66.22400 104.69600 111.31500 1.000 141.03816 26 VAL B CA 1
ATOM 4551 C C . VAL B 1 26 ? 67.23600 104.52700 112.44400 1.000 141.03816 26 VAL B C 1
ATOM 4552 O O . VAL B 1 26 ? 67.60400 103.40400 112.81000 1.000 141.03816 26 VAL B O 1
ATOM 4556 N N . VAL B 1 27 ? 67.68900 105.64200 113.02300 1.000 143.62057 27 VAL B N 1
ATOM 4557 C CA . VAL B 1 27 ? 68.66200 105.57900 114.11000 1.000 143.62057 27 VAL B CA 1
ATOM 4558 C C . VAL B 1 27 ? 68.05200 104.92200 115.34100 1.000 143.62057 27 VAL B C 1
ATOM 4559 O O . VAL B 1 27 ? 68.70100 104.10900 116.01500 1.000 143.62057 27 VAL B O 1
ATOM 4563 N N . GLN B 1 28 ? 66.80300 105.26500 115.66100 1.000 147.10740 28 GLN B N 1
ATOM 4564 C CA . GLN B 1 28 ? 66.13500 104.63000 116.79000 1.000 147.10740 28 GLN B CA 1
ATOM 4565 C C . GLN B 1 28 ? 66.01400 103.12900 116.57400 1.000 147.10740 28 GLN B C 1
ATOM 4566 O O . GLN B 1 28 ? 66.24900 102.33900 117.49500 1.000 147.10740 28 GLN B O 1
ATOM 4572 N N . ARG B 1 29 ? 65.67200 102.71500 115.35300 1.000 148.59263 29 ARG B N 1
ATOM 4573 C CA . ARG B 1 29 ? 65.57700 101.29100 115.05700 1.000 148.59263 29 ARG B CA 1
ATOM 4574 C C . ARG B 1 29 ? 66.93000 100.60400 115.20600 1.000 148.59263 29 ARG B C 1
ATOM 4575 O O . ARG B 1 29 ? 67.01200 99.50400 115.76700 1.000 148.59263 29 ARG B O 1
ATOM 4583 N N . GLU B 1 30 ? 68.00100 101.23400 114.70700 1.000 139.45988 30 GLU B N 1
ATOM 4584 C CA . GLU B 1 30 ? 69.32600 100.63700 114.84500 1.000 139.45988 30 GLU B CA 1
ATOM 4585 C C . GLU B 1 30 ? 69.69700 100.48000 116.30900 1.000 139.45988 30 GLU B C 1
ATOM 4586 O O . GLU B 1 30 ? 70.25600 99.45400 116.71300 1.000 139.45988 30 GLU B O 1
ATOM 4592 N N . LEU B 1 31 ? 69.39600 101.49400 117.12100 1.000 150.60153 31 LEU B N 1
ATOM 4593 C CA . LEU B 1 31 ? 69.59400 101.35200 118.55800 1.000 150.60153 31 LEU B CA 1
ATOM 4594 C C . LEU B 1 31 ? 68.75600 100.21000 119.11200 1.000 150.60153 31 LEU B C 1
ATOM 4595 O O . LEU B 1 31 ? 69.18500 99.52400 120.04600 1.000 150.60153 31 LEU B O 1
ATOM 4600 N N . ASP B 1 32 ? 67.57100 99.98100 118.54100 1.000 155.61008 32 ASP B N 1
ATOM 4601 C CA . ASP B 1 32 ? 66.73700 98.87100 118.99400 1.000 155.61008 32 ASP B CA 1
ATOM 4602 C C . ASP B 1 32 ? 67.42900 97.53100 118.77000 1.000 155.61008 32 ASP B C 1
ATOM 4603 O O . ASP B 1 32 ? 67.57100 96.73400 119.70600 1.000 155.61008 32 ASP B O 1
ATOM 4608 N N . GLU B 1 33 ? 67.88500 97.26000 117.53900 1.000 151.01894 33 GLU B N 1
ATOM 4609 C CA . GLU B 1 33 ? 68.52900 95.95400 117.36800 1.000 151.01894 33 GLU B CA 1
ATOM 4610 C C . GLU B 1 33 ? 69.87700 95.89100 118.07100 1.000 151.01894 33 GLU B C 1
ATOM 4611 O O . GLU B 1 33 ? 70.31000 94.79800 118.44800 1.000 151.01894 33 GLU B O 1
ATOM 4617 N N . LEU B 1 34 ? 70.54600 97.02900 118.26600 1.000 147.04341 34 LEU B N 1
ATOM 4618 C CA . LEU B 1 34 ? 71.76900 97.02700 119.05800 1.000 147.04341 34 LEU B CA 1
ATOM 4619 C C . LEU B 1 34 ? 71.48100 96.62200 120.49700 1.000 147.04341 34 LEU B C 1
ATOM 4620 O O . LEU B 1 34 ? 72.25700 95.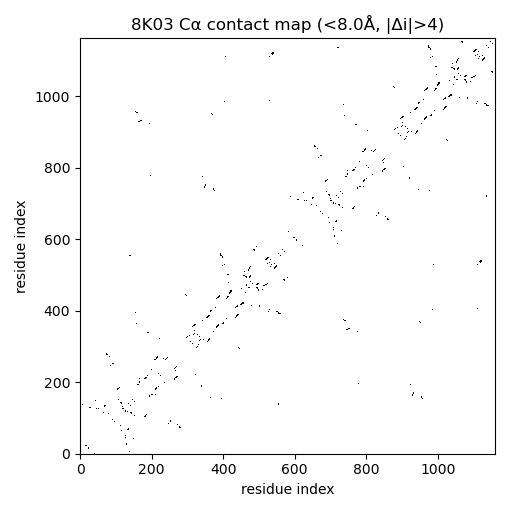88100 121.11100 1.000 147.04341 34 LEU B O 1
ATOM 4625 N N . ALA B 1 35 ? 70.36500 97.09800 121.05000 1.000 154.47836 35 ALA B N 1
ATOM 4626 C CA . ALA B 1 35 ? 69.96100 96.72000 122.39600 1.000 154.47836 35 ALA B CA 1
ATOM 4627 C C . ALA B 1 35 ? 69.38300 95.31200 122.46400 1.000 154.47836 35 ALA B C 1
ATOM 4628 O O . ALA B 1 35 ? 69.29400 94.74900 123.56000 1.000 154.47836 35 ALA B O 1
ATOM 4630 N N . ARG B 1 36 ? 68.98500 94.73200 121.32700 1.000 155.84787 36 ARG B N 1
ATOM 4631 C CA . ARG B 1 36 ? 68.55900 93.33500 121.33600 1.000 155.84787 36 ARG B CA 1
ATOM 4632 C C . ARG B 1 36 ? 69.69200 92.38700 121.70900 1.000 155.84787 36 ARG B C 1
ATOM 4633 O O . ARG B 1 36 ? 69.42600 91.24200 122.09000 1.000 155.84787 36 ARG B O 1
ATOM 4641 N N . GLY B 1 37 ? 70.94100 92.83200 121.61000 1.000 150.46267 37 GLY B N 1
ATOM 4642 C CA . GLY B 1 37 ? 72.07600 92.02300 121.99700 1.000 150.46267 37 GLY B CA 1
ATOM 4643 C C . GLY B 1 37 ? 72.64800 91.21200 120.84800 1.000 150.46267 37 GLY B C 1
ATOM 4644 O O . GLY B 1 37 ? 72.07100 91.09800 119.76400 1.000 150.46267 37 GLY B O 1
ATOM 4645 N N . GLY B 1 38 ? 73.81900 90.63800 121.10300 1.000 139.40628 38 GLY B N 1
ATOM 4646 C CA . GLY B 1 38 ? 74.51600 89.84300 120.11700 1.000 139.40628 38 GLY B CA 1
ATOM 4647 C C . GLY B 1 38 ? 75.54900 90.58000 119.29500 1.000 139.40628 38 GLY B C 1
ATOM 4648 O O . GLY B 1 38 ? 76.01400 90.03500 118.28800 1.000 139.40628 38 GLY B O 1
ATOM 4649 N N . TYR B 1 39 ? 75.91800 91.79800 119.68300 1.000 138.13318 39 TYR B N 1
ATOM 4650 C CA . TYR B 1 39 ? 76.88000 92.60500 118.93500 1.000 138.13318 39 TYR B CA 1
ATOM 4651 C C . TYR B 1 39 ? 78.15600 92.70600 119.76300 1.000 138.13318 39 TYR B C 1
ATOM 4652 O O . TYR B 1 39 ? 78.33200 93.63000 120.55700 1.000 138.13318 39 TYR B O 1
ATOM 4661 N N . THR B 1 40 ? 79.05200 91.74000 119.57300 1.000 134.93834 40 THR B N 1
ATOM 4662 C CA . THR B 1 40 ? 80.30500 91.67900 120.31000 1.000 134.93834 40 THR B CA 1
ATOM 4663 C C . THR B 1 40 ? 81.42300 91.23900 119.37600 1.000 134.93834 40 THR B C 1
ATOM 4664 O O . THR B 1 40 ? 81.18400 90.64900 118.32000 1.000 134.93834 40 THR B O 1
ATOM 4668 N N . GLY B 1 41 ? 82.65500 91.53900 119.78100 1.000 131.68874 41 GLY B N 1
ATOM 4669 C CA . GLY B 1 41 ? 83.82200 91.06900 119.07400 1.000 131.68874 41 GLY B CA 1
ATOM 4670 C C . GLY B 1 41 ? 84.39400 92.07900 118.10100 1.000 131.68874 41 GLY B C 1
ATOM 4671 O O . GLY B 1 41 ? 84.45700 93.28200 118.37400 1.000 131.68874 41 GLY B O 1
ATOM 4672 N N . PRO B 1 42 ? 84.83700 91.59400 116.94200 1.000 125.14304 42 PRO B N 1
ATOM 4673 C CA . PRO B 1 42 ? 85.45800 92.48400 115.95400 1.000 125.14304 42 PRO B CA 1
ATOM 4674 C C . PRO B 1 42 ? 84.48400 93.53900 115.45400 1.000 125.14304 42 PRO B C 1
ATOM 4675 O O . PRO B 1 42 ? 83.28500 93.29300 115.31800 1.000 125.14304 42 PRO B O 1
ATOM 4679 N N . LEU B 1 43 ? 85.02100 94.72700 115.17600 1.000 118.62016 43 LEU B N 1
ATOM 4680 C CA . LEU B 1 43 ? 84.18300 95.87300 114.83800 1.000 118.62016 43 LEU B CA 1
ATOM 4681 C C . LEU B 1 43 ? 83.52100 95.70500 113.47400 1.000 118.62016 43 LEU B C 1
ATOM 4682 O O . LEU B 1 43 ? 82.28900 95.69000 113.36600 1.000 118.62016 43 LEU B O 1
ATOM 4687 N N . LEU B 1 44 ? 84.33100 95.57200 112.41900 1.000 112.70241 44 LEU B N 1
ATOM 4688 C CA . LEU B 1 44 ? 83.82900 95.76100 111.06000 1.000 112.70241 44 LEU B CA 1
ATOM 4689 C C . LEU B 1 44 ? 82.72600 94.76700 110.70800 1.000 112.70241 44 LEU B C 1
ATOM 4690 O O . LEU B 1 44 ? 81.67600 95.15800 110.18300 1.000 112.70241 44 LEU B O 1
ATOM 4695 N N . GLU B 1 45 ? 82.92900 93.48200 111.00100 1.000 123.04912 45 GLU B N 1
ATOM 4696 C CA . GLU B 1 45 ? 81.92000 92.50100 110.61700 1.000 123.04912 45 GLU B CA 1
ATOM 4697 C C . GLU B 1 45 ? 80.69200 92.59600 111.51200 1.000 123.04912 45 GLU B C 1
ATOM 4698 O O . GLU B 1 45 ? 79.57400 92.31300 111.06800 1.000 123.04912 45 GLU B O 1
ATOM 4704 N N . SER B 1 46 ? 80.87600 92.99700 112.77200 1.000 121.06702 46 SER B N 1
ATOM 4705 C CA . SER B 1 46 ? 79.72600 93.24700 113.63300 1.000 121.06702 46 SER B CA 1
ATOM 4706 C C . SER B 1 46 ? 78.85600 94.35600 113.05900 1.000 121.06702 46 SER B C 1
ATOM 4707 O O . SER B 1 46 ? 77.62800 94.22800 112.99200 1.000 121.06702 46 SER B O 1
ATOM 4710 N N . LEU B 1 47 ? 79.48200 95.44900 112.61500 1.000 118.83096 47 LEU B N 1
ATOM 4711 C CA . LEU B 1 47 ? 78.72800 96.52800 111.98500 1.000 118.83096 47 LEU B CA 1
ATOM 4712 C C . LEU B 1 47 ? 78.06100 96.05800 110.70000 1.000 118.83096 47 LEU B C 1
ATOM 4713 O O . LEU B 1 47 ? 76.91400 96.42500 110.41600 1.000 118.83096 47 LEU B O 1
ATOM 4718 N N . ARG B 1 48 ? 78.76800 95.25600 109.90200 1.000 121.68362 48 ARG B N 1
ATOM 4719 C CA . ARG B 1 48 ? 78.19400 94.78100 108.64700 1.000 121.68362 48 ARG B CA 1
ATOM 4720 C C . ARG B 1 48 ? 76.96800 93.91100 108.88800 1.000 121.68362 48 ARG B C 1
ATOM 4721 O O . ARG B 1 48 ? 75.95000 94.06000 108.20500 1.000 121.68362 48 ARG B O 1
ATOM 4729 N N . LYS B 1 49 ? 77.04000 93.00400 109.86200 1.000 129.83065 49 LYS B N 1
ATOM 4730 C CA . LYS B 1 49 ? 75.88300 92.16800 110.16500 1.000 129.83065 49 LYS B CA 1
ATOM 4731 C C . LYS B 1 49 ? 74.76100 92.99100 110.79000 1.000 129.83065 49 LYS B C 1
ATOM 4732 O O . LYS B 1 49 ? 73.57800 92.72500 110.54200 1.000 129.83065 49 LYS B O 1
ATOM 4738 N N . LEU B 1 50 ? 75.11000 94.00200 111.59000 1.000 129.04277 50 LEU B N 1
ATOM 4739 C CA . LEU B 1 50 ? 74.09700 94.88300 112.16100 1.000 129.04277 50 LEU B CA 1
ATOM 4740 C C . LEU B 1 50 ? 73.32900 95.60400 111.06200 1.000 129.04277 50 LEU B C 1
ATOM 4741 O O . LEU B 1 50 ? 72.10000 95.72200 111.11700 1.000 129.04277 50 LEU B O 1
ATOM 4746 N N . ALA B 1 51 ? 74.04700 96.10100 110.05400 1.000 131.92761 51 ALA B N 1
ATOM 4747 C CA . ALA B 1 51 ? 73.38700 96.72200 108.91100 1.000 131.92761 51 ALA B CA 1
ATOM 4748 C C . ALA B 1 51 ? 72.58600 95.70900 108.10600 1.000 131.92761 51 ALA B C 1
ATOM 4749 O O . ALA B 1 51 ? 71.49300 96.02700 107.62500 1.000 131.92761 51 ALA B O 1
ATOM 4751 N N . ALA B 1 52 ? 73.11200 94.49300 107.93900 1.000 136.17743 52 ALA B N 1
ATOM 4752 C CA . ALA B 1 52 ? 72.37700 93.45900 107.21900 1.000 136.17743 52 ALA B CA 1
ATOM 4753 C C . ALA B 1 52 ? 71.08100 93.09900 107.93100 1.000 136.17743 52 ALA B C 1
ATOM 4754 O O . ALA B 1 52 ? 70.12900 92.63700 107.29000 1.000 136.17743 52 ALA B O 1
ATOM 4756 N N . ALA B 1 53 ? 71.02700 93.29400 109.25000 1.000 137.97092 53 ALA B N 1
ATOM 4757 C CA . ALA B 1 53 ? 69.79200 93.04000 109.98300 1.000 137.97092 53 ALA B CA 1
ATOM 4758 C C . ALA B 1 53 ? 68.66800 93.95100 109.50500 1.000 137.97092 53 ALA B C 1
ATOM 4759 O O . ALA B 1 53 ? 67.51900 93.51400 109.37100 1.000 137.97092 53 ALA B O 1
ATOM 4761 N N . VAL B 1 54 ? 68.97800 95.21700 109.24300 1.000 139.02709 54 VAL B N 1
ATOM 4762 C CA . VAL B 1 54 ? 67.97500 96.17600 108.78700 1.000 139.02709 54 VAL B CA 1
ATOM 4763 C C . VAL B 1 54 ? 68.23000 96.47400 107.31300 1.000 139.02709 54 VAL B C 1
ATOM 4764 O O . VAL B 1 54 ? 69.16700 97.21400 106.97800 1.000 139.02709 54 VAL B O 1
ATOM 4768 N N . PRO B 1 55 ? 67.43100 95.91700 106.39800 1.000 142.08120 55 PRO B N 1
ATOM 4769 C CA . PRO B 1 55 ? 67.68100 96.12900 104.96500 1.000 142.08120 55 PRO B CA 1
ATOM 4770 C C . PRO B 1 55 ? 67.28900 97.50700 104.46300 1.000 142.08120 55 PRO B C 1
ATOM 4771 O O . PRO B 1 55 ? 67.44600 97.77300 103.26500 1.000 142.08120 55 PRO B O 1
ATOM 4775 N N . GLU B 1 56 ? 66.77900 98.38200 105.32600 1.000 141.99170 56 GLU B N 1
ATOM 4776 C CA . GLU B 1 56 ? 66.33200 99.69800 104.89100 1.000 141.99170 56 GLU B CA 1
ATOM 4777 C C . GLU B 1 56 ? 67.48100 100.49500 104.28900 1.000 141.99170 56 GLU B C 1
ATOM 4778 O O . GLU B 1 56 ? 68.57500 100.56100 104.85700 1.000 141.99170 56 GLU B O 1
ATOM 4784 N N . ARG B 1 57 ? 67.22500 101.10000 103.13200 1.000 128.58129 57 ARG B N 1
ATOM 4785 C CA . ARG B 1 57 ? 68.17700 101.97000 102.45700 1.000 128.58129 57 ARG B CA 1
ATOM 4786 C C . ARG B 1 57 ? 67.52000 103.32100 102.22600 1.000 128.58129 57 ARG B C 1
ATOM 4787 O O . ARG B 1 57 ? 66.46200 103.40000 101.59300 1.000 128.58129 57 ARG B O 1
ATOM 4795 N N . LEU B 1 58 ? 68.14700 104.38000 102.73600 1.000 124.09848 58 LEU B N 1
ATOM 4796 C CA . LEU B 1 58 ? 67.56800 105.71100 102.60800 1.000 124.09848 58 LEU B CA 1
ATOM 4797 C C . LEU B 1 58 ? 67.77400 106.27200 101.20500 1.000 124.09848 58 LEU B C 1
ATOM 4798 O O . LEU B 1 58 ? 66.80800 106.55500 100.48800 1.000 124.09848 58 LEU B O 1
ATOM 4803 N N . TYR B 1 59 ? 69.02700 106.42700 100.79200 1.000 123.34210 59 TYR B N 1
ATOM 4804 C CA . TYR B 1 59 ? 69.35900 107.05000 99.52200 1.000 123.34210 59 TYR B CA 1
ATOM 4805 C C . TYR B 1 59 ? 69.83900 106.00700 98.52200 1.000 123.34210 59 TYR B C 1
ATOM 4806 O O . TYR B 1 59 ? 70.32100 104.93400 98.89600 1.000 123.34210 59 TYR B O 1
ATOM 4815 N N . ASP B 1 60 ? 69.68800 106.33600 97.24200 1.000 128.68460 60 ASP B N 1
ATOM 4816 C CA . ASP B 1 60 ? 70.33000 105.60700 96.16000 1.000 128.68460 60 ASP B CA 1
ATOM 4817 C C . ASP B 1 60 ? 71.57600 106.32100 95.65600 1.000 128.68460 60 ASP B C 1
ATOM 4818 O O . ASP B 1 60 ? 72.16700 105.89500 94.65900 1.000 128.68460 60 ASP B O 1
ATOM 4823 N N . ASP B 1 61 ? 71.97900 107.40200 96.31900 1.000 123.57775 61 ASP B N 1
ATOM 4824 C CA . ASP B 1 61 ? 73.15000 108.17500 95.94300 1.000 123.57775 61 ASP B CA 1
ATOM 4825 C C . ASP B 1 61 ? 74.01800 108.39700 97.17400 1.000 123.57775 61 ASP B C 1
ATOM 4826 O O . ASP B 1 61 ? 73.52100 108.45700 98.30200 1.000 123.57775 61 ASP B O 1
ATOM 4831 N N . SER B 1 62 ? 75.32400 108.52100 96.94400 1.000 113.50670 62 SER B N 1
ATOM 4832 C CA . SER B 1 62 ? 76.29700 108.60000 98.02700 1.000 113.50670 62 SER B CA 1
ATOM 4833 C C . SER B 1 62 ? 76.59600 110.03200 98.45700 1.000 113.50670 62 SER B C 1
ATOM 4834 O O . SER B 1 62 ? 76.84800 110.28300 99.64200 1.000 113.50670 62 SER B O 1
ATOM 4837 N N . ALA B 1 63 ? 76.60500 110.97100 97.51000 1.000 115.39870 63 ALA B N 1
ATOM 4838 C CA . ALA B 1 63 ? 76.94500 112.34900 97.84500 1.000 115.39870 63 ALA B CA 1
ATOM 4839 C C . ALA B 1 63 ? 76.00600 112.90900 98.90300 1.000 115.39870 63 ALA B C 1
ATOM 4840 O O . ALA B 1 63 ? 76.44000 113.62800 99.80900 1.000 115.39870 63 ALA B O 1
ATOM 4842 N N . ARG B 1 64 ? 74.71700 112.58200 98.81100 1.000 118.27490 64 ARG B N 1
ATOM 4843 C CA . ARG B 1 64 ? 73.74900 113.12200 99.76000 1.000 118.27490 64 ARG B CA 1
ATOM 4844 C C . ARG B 1 64 ? 74.02500 112.62900 101.17400 1.000 118.27490 64 ARG B C 1
ATOM 4845 O O . ARG B 1 64 ? 74.00400 113.41100 102.13100 1.000 118.27490 64 ARG B O 1
ATOM 4853 N N . VAL B 1 65 ? 74.28500 111.33000 101.33100 1.000 108.37549 65 VAL B N 1
ATOM 4854 C CA . VAL B 1 65 ? 74.51300 110.79800 102.67100 1.000 108.37549 65 VAL B CA 1
ATOM 4855 C C . VAL B 1 65 ? 75.85100 111.28500 103.21900 1.000 108.37549 65 VAL B C 1
ATOM 4856 O O . VAL B 1 65 ? 75.98300 111.55400 104.42000 1.000 108.37549 65 VAL B O 1
ATOM 4860 N N . LEU B 1 66 ? 76.85900 111.42200 102.35400 1.000 98.29966 66 LEU B N 1
ATOM 4861 C CA . LEU B 1 66 ? 78.12100 112.00700 102.79800 1.000 98.29966 66 LEU B CA 1
ATOM 4862 C C . LEU B 1 66 ? 77.92000 113.44100 103.27800 1.000 98.29966 66 LEU B C 1
ATOM 4863 O O . LEU B 1 66 ? 78.49400 113.85600 104.29600 1.000 98.29966 66 LEU B O 1
ATOM 4868 N N . LEU B 1 67 ? 77.10800 114.21200 102.55000 1.000 107.73500 67 LEU B N 1
ATOM 4869 C CA . LEU B 1 67 ? 76.77200 115.56200 102.98000 1.000 107.73500 67 LEU B CA 1
ATOM 4870 C C . LEU B 1 67 ? 76.06700 115.54600 104.32500 1.000 107.73500 67 LEU B C 1
ATOM 4871 O O . LEU B 1 67 ? 76.33500 116.39300 105.18200 1.000 107.73500 67 LEU B O 1
ATOM 4876 N N . ARG B 1 68 ? 75.13700 114.61000 104.51400 1.000 112.91170 68 ARG B N 1
ATOM 4877 C CA . ARG B 1 68 ? 74.46700 114.48000 105.80400 1.000 112.91170 68 ARG B CA 1
ATOM 4878 C C . ARG B 1 68 ? 75.48200 114.25900 106.91600 1.000 112.91170 68 ARG B C 1
ATOM 4879 O O . ARG B 1 68 ? 75.43700 114.92300 107.96000 1.000 112.91170 68 ARG B O 1
ATOM 4887 N N . MET B 1 69 ? 76.41700 113.33200 106.69700 1.000 98.75382 69 MET B N 1
ATOM 4888 C CA . MET B 1 69 ? 77.46300 113.07500 107.68200 1.000 98.75382 69 MET B CA 1
ATOM 4889 C C . MET B 1 69 ? 78.22000 114.34900 108.02300 1.000 98.75382 69 MET B C 1
ATOM 4890 O O . MET B 1 69 ? 78.36800 114.70600 109.19800 1.000 98.75382 69 MET B O 1
ATOM 4895 N N . HIS B 1 70 ? 78.70700 115.05000 106.99900 1.000 97.39730 70 HIS B N 1
ATOM 4896 C CA . HIS B 1 70 ? 79.52500 116.23300 107.24700 1.000 97.39730 70 HIS B CA 1
ATOM 4897 C C . HIS B 1 70 ? 78.73700 117.31600 107.96900 1.000 97.39730 70 HIS B C 1
ATOM 4898 O O . HIS B 1 70 ? 79.23700 117.92600 108.92100 1.000 97.39730 70 HIS B O 1
ATOM 4905 N N . GLU B 1 71 ? 77.50200 117.57000 107.53500 1.000 107.76148 71 GLU B N 1
ATOM 4906 C CA . GLU B 1 71 ? 76.72100 118.64400 108.13500 1.000 107.76148 71 GLU B CA 1
ATOM 4907 C C . GLU B 1 71 ? 76.35900 118.33100 109.57900 1.000 107.76148 71 GLU B C 1
ATOM 4908 O O . GLU B 1 71 ? 76.36100 119.22800 110.43000 1.000 107.76148 71 GLU B O 1
ATOM 4914 N N . ILE B 1 72 ? 76.03800 117.07200 109.88000 1.000 102.57490 72 ILE B N 1
ATOM 4915 C CA . ILE B 1 72 ? 75.77100 116.70600 111.26700 1.000 102.57490 72 ILE B CA 1
ATOM 4916 C C . ILE B 1 72 ? 77.03600 116.84600 112.10300 1.000 102.57490 72 ILE B C 1
ATOM 4917 O O . ILE B 1 72 ? 77.00600 117.36900 113.22300 1.000 102.57490 72 ILE B O 1
ATOM 4922 N N . ALA B 1 73 ? 78.16900 116.38900 111.57200 1.000 96.56800 73 ALA B N 1
ATOM 4923 C CA . ALA B 1 73 ? 79.42100 116.52400 112.30400 1.000 96.56800 73 ALA B CA 1
ATOM 4924 C C . ALA B 1 73 ? 79.95000 117.95000 112.27100 1.000 96.56800 73 ALA B C 1
ATOM 4925 O O . ALA B 1 73 ? 80.58800 118.39000 113.23300 1.000 96.56800 73 ALA B O 1
ATOM 4927 N N . GLY B 1 74 ? 79.70300 118.67600 111.18600 1.000 102.38697 74 GLY B N 1
ATOM 4928 C CA . GLY B 1 74 ? 80.14300 120.05900 111.09100 1.000 102.38697 74 GLY B CA 1
ATOM 4929 C C . GLY B 1 74 ? 81.64200 120.24000 111.17600 1.000 102.38697 74 GLY B C 1
ATOM 4930 O O . GLY B 1 74 ? 82.11400 121.17100 111.84000 1.000 102.38697 74 GLY B O 1
ATOM 4931 N N . SER B 1 75 ? 82.40000 119.36900 110.52500 1.000 96.59742 75 SER B N 1
ATOM 4932 C CA . SER B 1 75 ? 83.86000 119.43500 110.50300 1.000 96.59742 75 SER B CA 1
ATOM 4933 C C . SER B 1 75 ? 84.34400 118.49400 109.40500 1.000 96.59742 75 SER B C 1
ATOM 4934 O O . SER B 1 75 ? 83.54000 117.93300 108.65100 1.000 96.59742 75 SER B O 1
ATOM 4937 N N . GLY B 1 76 ? 85.65500 118.31700 109.31500 1.000 95.91036 76 GLY B N 1
ATOM 4938 C CA . GLY B 1 76 ? 86.24200 117.41000 108.35100 1.000 95.91036 76 GLY B CA 1
ATOM 4939 C C . GLY B 1 76 ? 86.71600 118.11500 107.09700 1.000 95.91036 76 GLY B C 1
ATOM 4940 O O . GLY B 1 76 ? 86.93900 119.32700 107.06600 1.000 95.91036 76 GLY B O 1
ATOM 4941 N N . ASN B 1 77 ? 86.87800 117.32000 106.03400 1.000 102.19848 77 ASN B N 1
ATOM 4942 C CA . ASN B 1 77 ? 87.21700 117.83100 104.70300 1.000 102.19848 77 ASN B CA 1
ATOM 4943 C C . ASN B 1 77 ? 86.15000 117.33600 103.73100 1.000 102.19848 77 ASN B C 1
ATOM 4944 O O . ASN B 1 77 ? 86.31100 116.31200 103.06500 1.000 102.19848 77 ASN B O 1
ATOM 4949 N N . TYR B 1 78 ? 85.05300 118.08600 103.65500 1.000 102.63715 78 TYR B N 1
ATOM 4950 C CA . TYR B 1 78 ? 83.92600 117.71900 102.80900 1.000 102.63715 78 TYR B CA 1
ATOM 4951 C C . TYR B 1 78 ? 84.23700 117.91900 101.33000 1.000 102.63715 78 TYR B C 1
ATOM 4952 O O . TYR B 1 78 ? 83.87700 117.07900 100.49400 1.000 102.63715 78 TYR B O 1
ATOM 4961 N N . GLN B 1 79 ? 84.90800 119.02100 100.99300 1.000 112.21295 79 GLN B N 1
ATOM 4962 C CA . GLN B 1 79 ? 85.21500 119.30600 99.59600 1.000 112.21295 79 GLN B CA 1
ATOM 4963 C C . GLN B 1 79 ? 86.15800 118.26200 99.00700 1.000 112.21295 79 GLN B C 1
ATOM 4964 O O . GLN B 1 79 ? 85.99700 117.85600 97.85000 1.000 112.21295 79 GLN B O 1
ATOM 4970 N N . SER B 1 80 ? 87.14900 117.81900 99.78500 1.000 103.53290 80 SER B N 1
ATOM 4971 C CA . SER B 1 80 ? 88.08700 116.81800 99.28500 1.000 103.53290 80 SER B CA 1
ATOM 4972 C C . SER B 1 80 ? 87.37300 115.51700 98.95000 1.000 103.53290 80 SER B C 1
ATOM 4973 O O . SER B 1 80 ? 87.69300 114.86100 97.95400 1.000 103.53290 80 SER B O 1
ATOM 4976 N N . ASN B 1 81 ? 86.40000 115.12800 99.77200 1.000 101.13172 81 ASN B N 1
ATOM 4977 C CA . ASN B 1 81 ? 85.67600 113.89100 99.50800 1.000 101.13172 81 ASN B CA 1
ATOM 4978 C C . ASN B 1 81 ? 84.71300 114.05100 98.34100 1.000 101.13172 81 ASN B C 1
ATOM 4979 O O . ASN B 1 81 ? 84.52200 113.11100 97.56200 1.000 101.13172 81 ASN B O 1
ATOM 4984 N N . LEU B 1 82 ? 84.10400 115.23100 98.19200 1.000 103.43576 82 LEU B N 1
ATOM 4985 C CA . LEU B 1 82 ? 83.35800 115.49400 96.96400 1.000 103.43576 82 LEU B CA 1
ATOM 4986 C C . LEU B 1 82 ? 84.25100 115.32000 95.74800 1.000 103.43576 82 LEU B C 1
ATOM 4987 O O . LEU B 1 82 ? 83.83900 114.74100 94.73600 1.000 103.43576 82 LEU B O 1
ATOM 4992 N N . SER B 1 83 ? 85.47900 115.82900 95.83000 1.000 113.35824 83 SER B N 1
ATOM 4993 C CA . SER B 1 83 ? 86.42300 115.69400 94.72800 1.000 113.35824 83 SER B CA 1
ATOM 4994 C C . SER B 1 83 ? 86.77900 114.23500 94.47200 1.000 113.35824 83 SER B C 1
ATOM 4995 O O . SER B 1 83 ? 86.83900 113.79400 93.31900 1.000 113.35824 83 SER B O 1
ATOM 4998 N N . SER B 1 84 ? 87.01500 113.47400 95.53500 1.000 111.04290 84 SER B N 1
ATOM 4999 C CA . SER B 1 84 ? 87.57300 112.13400 95.42900 1.000 111.04290 84 SER B CA 1
ATOM 5000 C C . SER B 1 84 ? 86.52900 111.03700 95.27100 1.000 111.04290 84 SER B C 1
ATOM 5001 O O . SER B 1 84 ? 86.90800 109.88000 95.07100 1.000 111.04290 84 SER B O 1
ATOM 5004 N N . LEU B 1 85 ? 85.24100 111.35700 95.37100 1.000 110.85413 85 LEU B N 1
ATOM 5005 C CA . LEU B 1 85 ? 84.21300 110.32200 95.28400 1.000 110.85413 85 LEU B CA 1
ATOM 5006 C C . LEU B 1 85 ? 84.28100 109.46300 94.02400 1.000 110.85413 85 LEU B C 1
ATOM 5007 O O . LEU B 1 85 ? 84.08600 108.24000 94.14200 1.000 110.85413 85 LEU B O 1
ATOM 5012 N N . PRO B 1 86 ? 84.51800 110.00000 92.81900 1.000 114.00522 86 PRO B N 1
ATOM 5013 C CA . PRO B 1 86 ? 84.61700 109.10800 91.65000 1.000 114.00522 86 PRO B CA 1
ATOM 5014 C C . PRO B 1 86 ? 85.69900 108.05100 91.78000 1.000 114.00522 86 PRO B C 1
ATOM 5015 O O . PRO B 1 86 ? 85.51400 106.92300 91.30700 1.000 114.00522 86 PRO B O 1
ATOM 5019 N N . LEU B 1 87 ? 86.82600 108.38300 92.41400 1.000 109.49822 87 LEU B N 1
ATOM 5020 C CA . LEU B 1 87 ? 87.89100 107.40300 92.60000 1.000 109.49822 87 LEU B CA 1
ATOM 5021 C C . LEU B 1 87 ? 87.41100 106.22000 93.42900 1.000 109.49822 87 LEU B C 1
ATOM 5022 O O . LEU B 1 87 ? 87.60100 105.05900 93.04600 1.000 109.49822 87 LEU B O 1
ATOM 5027 N N . VAL B 1 88 ? 86.78800 106.49800 94.57500 1.000 98.34581 88 VAL B N 1
ATOM 5028 C CA . VAL B 1 88 ? 86.30700 105.42700 95.43900 1.000 98.34581 88 VAL B CA 1
ATOM 5029 C C . VAL B 1 88 ? 85.19700 104.64600 94.75000 1.000 98.34581 88 VAL B C 1
ATOM 5030 O O . VAL B 1 88 ? 85.10200 103.42000 94.88900 1.000 98.34581 88 VAL B O 1
ATOM 5034 N N . ARG B 1 89 ? 84.34100 105.33900 93.99600 1.000 108.98112 89 ARG B N 1
ATOM 5035 C CA . ARG B 1 89 ? 83.29200 104.65300 93.24800 1.000 108.98112 89 ARG B CA 1
ATOM 5036 C C . ARG B 1 89 ? 83.88800 103.65600 92.26100 1.000 108.98112 89 ARG B C 1
ATOM 5037 O O . ARG B 1 89 ? 83.47200 102.49300 92.20500 1.000 108.98112 89 ARG B O 1
ATOM 5045 N N . ALA B 1 90 ? 84.87600 104.09600 91.47700 1.000 115.80958 90 ALA B N 1
ATOM 5046 C CA . ALA B 1 90 ? 85.51300 103.20500 90.51200 1.000 115.80958 90 ALA B CA 1
ATOM 5047 C C . ALA B 1 90 ? 86.21000 102.04600 91.20800 1.000 115.80958 90 ALA B C 1
ATOM 5048 O O . ALA B 1 90 ? 86.15300 100.90400 90.73800 1.000 115.80958 90 ALA B O 1
ATOM 5050 N N . CYS B 1 91 ? 86.87900 102.32400 92.32900 1.000 114.49998 91 CYS B N 1
ATOM 5051 C CA . CYS B 1 91 ? 87.55000 101.26400 93.07300 1.000 114.49998 91 CYS B CA 1
ATOM 5052 C C . CYS B 1 91 ? 86.55600 100.21600 93.55500 1.000 114.49998 91 CYS B C 1
ATOM 5053 O O . CYS B 1 91 ? 86.83300 99.01200 93.49700 1.000 114.49998 91 CYS B O 1
ATOM 5056 N N . PHE B 1 92 ? 85.39500 100.65500 94.04000 1.000 108.74490 92 PHE B N 1
ATOM 5057 C CA . PHE B 1 92 ? 84.36600 99.71000 94.45300 1.000 108.74490 92 PHE B CA 1
ATOM 5058 C C . PHE B 1 92 ? 83.80900 98.93700 93.26600 1.000 108.74490 92 PHE B C 1
ATOM 5059 O O . PHE B 1 92 ? 83.48900 97.75000 93.39500 1.000 108.74490 92 PHE B O 1
ATOM 5067 N N . ASP B 1 93 ? 83.68200 99.59300 92.11000 1.000 117.11644 93 ASP B N 1
ATOM 5068 C CA . ASP B 1 93 ? 83.12700 98.92900 90.93600 1.000 117.11644 93 ASP B CA 1
ATOM 5069 C C . ASP B 1 93 ? 84.00300 97.76700 90.48800 1.000 117.11644 93 ASP B C 1
ATOM 5070 O O . ASP B 1 93 ? 83.49500 96.70100 90.11900 1.000 117.11644 93 ASP B O 1
ATOM 5075 N N . LEU B 1 94 ? 85.32400 97.95000 90.51700 1.000 117.45882 94 LEU B N 1
ATOM 5076 C CA . LEU B 1 94 ? 86.24500 96.90300 90.09400 1.000 117.45882 94 LEU B CA 1
ATOM 5077 C C . LEU B 1 94 ? 86.25200 95.70300 91.02800 1.000 117.45882 94 LEU B C 1
ATOM 5078 O O . LEU B 1 94 ? 86.83600 94.67300 90.67700 1.000 117.45882 94 LEU B O 1
ATOM 5083 N N . GLY B 1 95 ? 85.62900 95.80400 92.19700 1.000 111.76446 95 GLY B N 1
ATOM 5084 C CA . GLY B 1 95 ? 85.78200 94.77600 93.19900 1.000 111.76446 95 GLY B CA 1
ATOM 5085 C C . GLY B 1 95 ? 87.08400 94.84200 93.95600 1.000 111.76446 95 GLY B C 1
ATOM 5086 O O . GLY B 1 95 ? 87.41800 93.88900 94.66800 1.000 111.76446 95 GLY B O 1
ATOM 5087 N N . LEU B 1 96 ? 87.83600 95.93800 93.81400 1.000 107.54556 96 LEU B N 1
ATOM 5088 C CA . LEU B 1 96 ? 89.06500 96.10600 94.57900 1.000 107.54556 96 LEU B CA 1
ATOM 5089 C C . LEU B 1 96 ? 88.79500 96.06400 96.07500 1.000 107.54556 96 LEU B C 1
ATOM 5090 O O . LEU B 1 96 ? 89.68800 95.71700 96.85700 1.000 107.54556 96 LEU B O 1
ATOM 5095 N N . VAL B 1 97 ? 87.58500 96.41600 96.48900 1.000 113.86691 97 VAL B N 1
ATOM 5096 C CA . VAL B 1 97 ? 87.13800 96.22600 97.86800 1.000 113.86691 97 VAL B CA 1
ATOM 5097 C C . VAL B 1 97 ? 86.42400 94.88200 97.93100 1.000 113.86691 97 VAL B C 1
ATOM 5098 O O . VAL B 1 97 ? 85.31100 94.75600 97.39200 1.000 113.86691 97 VAL B O 1
ATOM 5102 N N . PRO B 1 98 ? 87.00800 93.86000 98.55700 1.000 117.93138 98 PRO B N 1
ATOM 5103 C CA . PRO B 1 98 ? 86.35900 92.54400 98.58900 1.000 117.93138 98 PRO B CA 1
ATOM 5104 C C . PRO B 1 98 ? 85.28000 92.49900 99.66100 1.000 117.93138 98 PRO B C 1
ATOM 5105 O O . PRO B 1 98 ? 85.51400 92.87000 100.81300 1.000 117.93138 98 PRO B O 1
ATOM 5109 N N . GLU B 1 99 ? 84.08700 92.04900 99.26900 1.000 127.84359 99 GLU B N 1
ATOM 5110 C CA . GLU B 1 99 ? 83.00600 91.90100 100.23700 1.000 127.84359 99 GLU B CA 1
ATOM 5111 C C . GLU B 1 99 ? 83.34900 90.85600 101.29300 1.000 127.84359 99 GLU B C 1
ATOM 5112 O O . GLU B 1 99 ? 83.16500 91.09400 102.49200 1.000 127.84359 99 GLU B O 1
ATOM 5118 N N . ASP B 1 100 ? 83.88000 89.70900 100.86900 1.000 134.58809 100 ASP B N 1
ATOM 5119 C CA . ASP B 1 100 ? 84.21200 88.60200 101.76200 1.000 134.58809 100 ASP B CA 1
ATOM 5120 C C . ASP B 1 100 ? 85.50400 87.96000 101.28400 1.000 134.58809 100 ASP B C 1
ATOM 5121 O O . ASP B 1 100 ? 85.58800 87.52100 100.13300 1.000 134.58809 100 ASP B O 1
ATOM 5126 N N . GLY B 1 101 ? 86.50300 87.90000 102.16200 1.000 128.28784 101 GLY B N 1
ATOM 5127 C CA . GLY B 1 101 ? 87.75800 87.26000 101.84600 1.000 128.28784 101 GLY B CA 1
ATOM 5128 C C . GLY B 1 101 ? 88.70000 88.15100 101.06100 1.000 128.28784 101 GLY B C 1
ATOM 5129 O O . GLY B 1 101 ? 88.48400 89.35800 100.92700 1.000 128.28784 101 GLY B O 1
ATOM 5130 N N . PRO B 1 102 ? 89.77600 87.56700 100.53000 1.000 120.84999 102 PRO B N 1
ATOM 5131 C CA . PRO B 1 102 ? 90.73600 88.35400 99.74600 1.000 120.84999 102 PRO B CA 1
ATOM 5132 C C . PRO B 1 102 ? 90.22800 88.58300 98.32900 1.000 120.84999 102 PRO B C 1
ATOM 5133 O O . PRO B 1 102 ? 89.65200 87.68600 97.70800 1.000 120.84999 102 PRO B O 1
ATOM 5137 N N . GLY B 1 103 ? 90.44700 89.79200 97.82000 1.000 106.98399 103 GLY B N 1
ATOM 5138 C CA . GLY B 1 103 ? 90.01800 90.14900 96.49100 1.000 106.98399 103 GLY B CA 1
ATOM 5139 C C . GLY B 1 103 ? 91.06500 89.82700 95.44600 1.000 106.98399 103 GLY B C 1
ATOM 5140 O O . GLY B 1 103 ? 92.08100 89.18400 95.72700 1.000 106.98399 103 GLY B O 1
ATOM 5141 N N . PRO B 1 104 ? 90.83800 90.27500 94.21000 1.000 103.03353 104 PRO B N 1
ATOM 5142 C CA . PRO B 1 104 ? 91.78300 89.96600 93.13000 1.000 103.03353 104 PRO B CA 1
ATOM 5143 C C . PRO B 1 104 ? 93.01700 90.85400 93.15100 1.000 103.03353 104 PRO B C 1
ATOM 5144 O O . PRO B 1 104 ? 93.85200 90.77700 92.24500 1.000 103.03353 104 PRO B O 1
ATOM 5148 N N . ALA B 1 105 ? 93.14200 91.69200 94.17800 1.000 97.95071 105 ALA B N 1
ATOM 5149 C CA . ALA B 1 105 ? 94.30400 92.55600 94.33200 1.000 97.95071 105 ALA B CA 1
ATOM 5150 C C . ALA B 1 105 ? 94.26100 93.19900 95.70800 1.000 97.95071 105 ALA B C 1
ATOM 5151 O O . ALA B 1 105 ? 93.18000 93.47200 96.23500 1.000 97.95071 105 ALA B O 1
ATOM 5153 N N . GLU B 1 106 ? 95.43700 93.43200 96.28200 1.000 97.51932 106 GLU B N 1
ATOM 5154 C CA . GLU B 1 106 ? 95.52000 94.16800 97.53100 1.000 97.51932 106 GLU B CA 1
ATOM 5155 C C . GLU B 1 106 ? 95.40300 95.66400 97.26100 1.000 97.51932 106 GLU B C 1
ATOM 5156 O O . GLU B 1 106 ? 95.53500 96.13000 96.12700 1.000 97.51932 106 GLU B O 1
ATOM 5162 N N . LEU B 1 107 ? 95.15000 96.42400 98.32300 1.000 81.84114 107 LEU B N 1
ATOM 5163 C CA . LEU B 1 107 ? 94.91900 97.85300 98.17700 1.000 81.84114 107 LEU B CA 1
ATOM 5164 C C . LEU B 1 107 ? 95.44400 98.59300 99.39700 1.000 81.84114 107 LEU B C 1
ATOM 5165 O O . LEU B 1 107 ? 95.33000 98.10800 100.52400 1.000 81.84114 107 LEU B O 1
ATOM 5170 N N . ILE B 1 108 ? 96.00400 99.77700 99.15700 1.000 82.62185 108 ILE B N 1
ATOM 5171 C CA . ILE B 1 108 ? 96.66800 100.58200 100.17500 1.000 82.62185 108 ILE B CA 1
ATOM 5172 C C . ILE B 1 108 ? 96.15600 102.01100 100.02300 1.000 82.62185 108 ILE B C 1
ATOM 5173 O O . ILE B 1 108 ? 96.66800 102.77900 99.19800 1.000 82.62185 108 ILE B O 1
ATOM 5178 N N . VAL B 1 109 ? 95.14500 102.37700 100.81000 1.000 78.10395 109 VAL B N 1
ATOM 5179 C CA . VAL B 1 109 ? 94.69200 103.76100 100.81700 1.000 78.10395 109 VAL B CA 1
ATOM 5180 C C . VAL B 1 109 ? 95.70300 104.60200 101.57900 1.000 78.10395 109 VAL B C 1
ATOM 5181 O O . VAL B 1 109 ? 95.99000 104.34100 102.75400 1.000 78.10395 109 VAL B O 1
ATOM 5185 N N . GLY B 1 110 ? 96.24900 105.61800 100.91400 1.000 92.16693 110 GLY B N 1
ATOM 5186 C CA . GLY B 1 110 ? 97.35400 106.37100 101.47700 1.000 92.16693 110 GLY B CA 1
ATOM 5187 C C . GLY B 1 110 ? 96.97700 107.71200 102.06900 1.000 92.16693 110 GLY B C 1
ATOM 5188 O O . GLY B 1 110 ? 97.48500 108.08900 103.12900 1.000 92.16693 110 GLY B O 1
ATOM 5189 N N . ARG B 1 111 ? 96.09900 108.44800 101.39600 1.000 90.30753 111 ARG B N 1
ATOM 5190 C CA . ARG B 1 111 ? 95.64000 109.71300 101.94200 1.000 90.30753 111 ARG B CA 1
ATOM 5191 C C . ARG B 1 111 ? 94.83700 109.46800 103.21400 1.000 90.30753 111 ARG B C 1
ATOM 5192 O O . ARG B 1 111 ? 94.15500 108.45200 103.35900 1.000 90.30753 111 ARG B O 1
ATOM 5200 N N . GLY B 1 112 ? 94.93600 110.40500 104.14800 1.000 76.04692 112 GLY B N 1
ATOM 5201 C CA . GLY B 1 112 ? 94.34500 110.20800 105.45600 1.000 76.04692 112 GLY B CA 1
ATOM 5202 C C . GLY B 1 112 ? 93.01300 110.89800 105.64500 1.000 76.04692 112 GLY B C 1
ATOM 5203 O O . GLY B 1 112 ? 92.38700 110.77100 106.70000 1.000 76.04692 112 GLY B O 1
ATOM 5204 N N . HIS B 1 113 ? 92.56700 111.63600 104.63600 1.000 78.81823 113 HIS B N 1
ATOM 5205 C CA . HIS B 1 113 ? 91.30300 112.35700 104.69200 1.000 78.81823 113 HIS B CA 1
ATOM 5206 C C . HIS B 1 113 ? 90.33800 111.90100 103.60100 1.000 78.81823 113 HIS B C 1
ATOM 5207 O O . HIS B 1 113 ? 89.57200 112.69700 103.05800 1.000 78.81823 113 HIS B O 1
ATOM 5214 N N . ILE B 1 114 ? 90.37300 110.61400 103.25800 1.000 72.43117 114 ILE B N 1
ATOM 5215 C CA . ILE B 1 114 ? 89.39700 110.04100 102.33700 1.000 72.43117 114 ILE B CA 1
ATOM 5216 C C . ILE B 1 114 ? 88.77800 108.82400 103.01600 1.000 72.43117 114 ILE B C 1
ATOM 5217 O O . ILE B 1 114 ? 88.38600 107.85300 102.36200 1.000 72.43117 114 ILE B O 1
ATOM 5222 N N . ALA B 1 115 ? 88.70700 108.86000 104.34300 1.000 73.62000 115 ALA B N 1
ATOM 5223 C CA . ALA B 1 115 ? 88.02600 107.79000 105.06900 1.000 73.62000 115 ALA B CA 1
ATOM 5224 C C . ALA B 1 115 ? 86.51000 107.87600 104.95700 1.000 73.62000 115 ALA B C 1
ATOM 5225 O O . ALA B 1 115 ? 85.87600 106.83800 104.70300 1.000 73.62000 115 ALA B O 1
ATOM 5227 N N . PRO B 1 116 ? 85.86400 109.03600 105.14400 1.000 76.88108 116 PRO B N 1
ATOM 5228 C CA . PRO B 1 116 ? 84.39300 109.05900 105.05200 1.000 76.88108 116 PRO B CA 1
ATOM 5229 C C . PRO B 1 116 ? 83.84500 108.62000 103.70500 1.000 76.88108 116 PRO B C 1
ATOM 5230 O O . PRO B 1 116 ? 82.71500 108.11700 103.64000 1.000 76.88108 116 PRO B O 1
ATOM 5234 N N . ALA B 1 117 ? 84.59500 108.82700 102.62000 1.000 81.50359 117 ALA B N 1
ATOM 5235 C CA . ALA B 1 117 ? 84.11400 108.41300 101.30600 1.000 81.50359 117 ALA B CA 1
ATOM 5236 C C . ALA B 1 117 ? 83.83300 106.91700 101.26900 1.000 81.50359 117 ALA B C 1
ATOM 5237 O O . ALA B 1 117 ? 82.91400 106.46600 100.57700 1.000 81.50359 117 ALA B O 1
ATOM 5239 N N . PHE B 1 118 ? 84.61000 106.13200 102.01700 1.000 88.59415 118 PHE B N 1
ATOM 5240 C CA . PHE B 1 118 ? 84.36700 104.69600 102.08300 1.000 88.59415 118 PHE B CA 1
ATOM 5241 C C . PHE B 1 118 ? 83.06100 104.39500 102.80700 1.000 88.59415 118 PHE B C 1
ATOM 5242 O O . PHE B 1 118 ? 82.26100 103.56500 102.35200 1.000 88.59415 118 PHE B O 1
ATOM 5250 N N . TYR B 1 119 ? 82.83000 105.06200 103.94500 1.000 82.24649 119 TYR B N 1
ATOM 5251 C CA . TYR B 1 119 ? 81.54500 104.94500 104.62500 1.000 82.24649 119 TYR B CA 1
ATOM 5252 C C . TYR B 1 119 ? 80.40500 105.26600 103.67800 1.000 82.24649 119 TYR B C 1
ATOM 5253 O O . TYR B 1 119 ? 79.34400 104.63600 103.73500 1.000 82.24649 119 TYR B O 1
ATOM 5262 N N . ALA B 1 120 ? 80.60900 106.25700 102.81100 1.000 94.41007 120 ALA B N 1
ATOM 5263 C CA . ALA B 1 120 ? 79.56800 106.66400 101.87500 1.000 94.41007 120 ALA B CA 1
ATOM 5264 C C . ALA B 1 120 ? 79.16200 105.51000 100.97100 1.000 94.41007 120 ALA B C 1
ATOM 5265 O O . ALA B 1 120 ? 78.00500 105.07600 100.97300 1.000 94.41007 120 ALA B O 1
ATOM 5267 N N . GLU B 1 121 ? 80.10900 104.99400 100.18700 1.000 101.25846 121 GLU B N 1
ATOM 5268 C CA . GLU B 1 121 ? 79.77000 103.93800 99.24300 1.000 101.25846 121 GLU B CA 1
ATOM 5269 C C . GLU B 1 121 ? 79.34900 102.66100 99.95600 1.000 101.25846 121 GLU B C 1
ATOM 5270 O O . GLU B 1 121 ? 78.64700 101.82900 99.37100 1.000 101.25846 121 GLU B O 1
ATOM 5276 N N . HIS B 1 122 ? 79.75300 102.48600 101.21700 1.000 103.86102 122 HIS B N 1
ATOM 5277 C CA . HIS B 1 122 ? 79.28900 101.32600 101.96700 1.000 103.86102 122 HIS B CA 1
ATOM 5278 C C . HIS B 1 122 ? 77.79900 101.37700 102.27700 1.000 103.86102 122 HIS B C 1
ATOM 5279 O O . HIS B 1 122 ? 77.19200 100.32600 102.50200 1.000 103.86102 122 HIS B O 1
ATOM 5286 N N . TYR B 1 123 ? 77.19300 102.56400 102.29400 1.000 113.39223 123 TYR B N 1
ATOM 5287 C CA . TYR B 1 123 ? 75.77700 102.64000 102.63900 1.000 113.39223 123 TYR B CA 1
ATOM 5288 C C . TYR B 1 123 ? 74.89300 102.16600 101.49400 1.000 113.39223 123 TYR B C 1
ATOM 5289 O O . TYR B 1 123 ? 73.85400 101.54100 101.73400 1.000 113.39223 123 TYR B O 1
ATOM 5298 N N . VAL B 1 124 ? 75.28700 102.44900 100.25200 1.000 110.26848 124 VAL B N 1
ATOM 5299 C CA . VAL B 1 124 ? 74.51800 101.98400 99.10300 1.000 110.26848 124 VAL B CA 1
ATOM 5300 C C . VAL B 1 124 ? 74.49900 100.46300 99.06200 1.000 110.26848 124 VAL B C 1
ATOM 5301 O O . VAL B 1 124 ? 73.46600 99.84500 98.77900 1.000 110.26848 124 VAL B O 1
ATOM 5305 N N . ARG B 1 125 ? 75.63800 99.83700 99.35600 1.000 108.52415 125 ARG B N 1
ATOM 5306 C CA . ARG B 1 125 ? 75.73200 98.38400 99.36500 1.000 108.52415 125 ARG B CA 1
ATOM 5307 C C . ARG B 1 125 ? 74.94200 97.75100 100.50200 1.000 108.52415 125 ARG B C 1
ATOM 5308 O O . ARG B 1 125 ? 74.81400 96.52200 100.53400 1.000 108.52415 125 ARG B O 1
ATOM 5316 N N . GLY B 1 126 ? 74.41700 98.54900 101.42500 1.000 113.97676 126 GLY B N 1
ATOM 5317 C CA . GLY B 1 126 ? 73.68600 98.01000 102.55600 1.000 113.97676 126 GLY B CA 1
ATOM 5318 C C . GLY B 1 126 ? 74.55100 97.20400 103.49800 1.000 113.97676 126 GLY B C 1
ATOM 5319 O O . GLY B 1 126 ? 74.08400 96.20800 104.06400 1.000 113.97676 126 GLY B O 1
ATOM 5320 N N . THR B 1 127 ? 75.80600 97.60900 103.67700 1.000 113.38809 127 THR B N 1
ATOM 5321 C CA . THR B 1 127 ? 76.71600 96.91900 104.57300 1.000 113.38809 127 THR B CA 1
ATOM 5322 C C . THR B 1 127 ? 77.10400 97.74700 105.78900 1.000 113.38809 127 THR B C 1
ATOM 5323 O O . THR B 1 127 ? 77.68700 97.19700 106.72700 1.000 113.38809 127 THR B O 1
ATOM 5327 N N . PHE B 1 128 ? 76.80600 99.04400 105.80000 1.000 108.39006 128 PHE B N 1
ATOM 5328 C CA . PHE B 1 128 ? 77.00900 99.85800 106.98300 1.000 108.39006 128 PHE B CA 1
ATOM 5329 C C . PHE B 1 128 ? 75.72300 100.56800 107.38300 1.000 108.39006 128 PHE B C 1
ATOM 5330 O O . PHE B 1 128 ? 75.00200 101.08500 106.52300 1.000 108.39006 128 PHE B O 1
ATOM 5338 N N . PRO B 1 129 ? 75.41700 100.61100 108.67600 1.000 120.05488 129 PRO B N 1
ATOM 5339 C CA . PRO B 1 129 ? 74.17800 101.25300 109.13200 1.000 120.05488 129 PRO B CA 1
ATOM 5340 C C . PRO B 1 129 ? 74.26800 102.76900 109.10400 1.000 120.05488 129 PRO B C 1
ATOM 5341 O O . PRO B 1 129 ? 75.25000 103.33100 108.61200 1.000 120.05488 129 PRO B O 1
ATOM 5345 N N . PHE B 1 130 ? 73.24100 103.44400 109.62400 1.000 118.86908 130 PHE B N 1
ATOM 5346 C CA . PHE B 1 130 ? 73.22200 104.90000 109.66400 1.000 118.86908 130 PHE B CA 1
ATOM 5347 C C . PHE B 1 130 ? 73.50200 105.48800 111.03800 1.000 118.86908 130 PHE B C 1
ATOM 5348 O O . PHE B 1 130 ? 73.76500 106.69000 111.13000 1.000 118.86908 130 PHE B O 1
ATOM 5356 N N . ALA B 1 131 ? 73.44400 104.68700 112.10000 1.000 111.74718 131 ALA B N 1
ATOM 5357 C CA . ALA B 1 131 ? 73.73300 105.21500 113.43100 1.000 111.74718 131 ALA B CA 1
ATOM 5358 C C . ALA B 1 131 ? 75.17200 105.69600 113.57300 1.000 111.74718 131 ALA B C 1
ATOM 5359 O O . ALA B 1 131 ? 75.37400 106.81300 114.07900 1.000 111.74718 131 ALA B O 1
ATOM 5361 N N . PRO B 1 132 ? 76.20200 104.93800 113.17400 1.000 104.05728 132 PRO B N 1
ATOM 5362 C CA . PRO B 1 132 ? 77.56600 105.48000 113.29000 1.000 104.05728 132 PRO B CA 1
ATOM 5363 C C . PRO B 1 132 ? 77.82600 106.66800 112.38200 1.000 104.05728 132 PRO B C 1
ATOM 5364 O O . PRO B 1 132 ? 78.67300 107.51000 112.70200 1.000 104.05728 132 PRO B O 1
ATOM 5368 N N . LEU B 1 133 ? 77.12400 106.75800 111.24800 1.000 100.84477 133 LEU B N 1
ATOM 5369 C CA . LEU B 1 133 ? 77.39100 107.83400 110.29900 1.000 100.84477 133 LEU B CA 1
ATOM 5370 C C . LEU B 1 133 ? 77.14000 109.20400 110.91200 1.000 100.84477 133 LEU B C 1
ATOM 5371 O O . LEU B 1 133 ? 77.81600 110.17500 110.55600 1.000 100.84477 133 LEU B O 1
ATOM 5376 N N . ALA B 1 134 ? 76.18000 109.30600 111.82600 1.000 95.64374 134 ALA B N 1
ATOM 5377 C CA . ALA B 1 134 ? 75.94200 110.54400 112.55300 1.000 95.64374 134 ALA B CA 1
ATOM 5378 C C . ALA B 1 134 ? 76.91000 110.72900 113.70900 1.000 95.64374 134 ALA B C 1
ATOM 5379 O O . ALA B 1 134 ? 76.66400 111.56500 114.58500 1.000 95.64374 134 ALA B O 1
ATOM 5381 N N . THR B 1 135 ? 77.99700 109.96400 113.73000 1.000 88.19536 135 THR B N 1
ATOM 5382 C CA . THR B 1 135 ? 79.01500 110.03600 114.76500 1.000 88.19536 135 THR B CA 1
ATOM 5383 C C . THR B 1 135 ? 80.37200 110.32200 114.14500 1.000 88.19536 135 THR B C 1
ATOM 5384 O O . THR B 1 135 ? 81.40200 109.81200 114.59300 1.000 88.19536 135 THR B O 1
ATOM 5388 N N . LEU B 1 136 ? 80.39200 111.13300 113.09300 1.000 73.38385 136 LEU B N 1
ATOM 5389 C CA . LEU B 1 136 ? 81.64600 111.45800 112.43100 1.000 73.38385 136 LEU B CA 1
ATOM 5390 C C . LEU B 1 136 ? 82.43500 112.46200 113.26000 1.000 73.38385 136 LEU B C 1
ATOM 5391 O O . LEU B 1 136 ? 81.88300 113.44100 113.77000 1.000 73.38385 136 LEU B O 1
ATOM 5396 N N . HIS B 1 137 ? 83.73900 112.21300 113.38900 1.000 63.91604 137 HIS B N 1
ATOM 5397 C CA . HIS B 1 137 ? 84.64000 113.07200 114.15700 1.000 63.91604 137 HIS B CA 1
ATOM 5398 C C . HIS B 1 137 ? 84.08100 113.37200 115.54300 1.000 63.91604 137 HIS B C 1
ATOM 5399 O O . HIS B 1 137 ? 84.17300 114.49100 116.04500 1.000 63.91604 137 HIS B O 1
ATOM 5406 N N . GLN B 1 138 ? 83.47700 112.36400 116.16600 1.000 74.94670 138 GLN B N 1
ATOM 5407 C CA . GLN B 1 138 ? 82.93800 112.54600 117.50700 1.000 74.94670 138 GLN B CA 1
ATOM 5408 C C . GLN B 1 138 ? 83.18500 111.33000 118.39200 1.000 74.94670 138 GLN B C 1
ATOM 5409 O O . GLN B 1 138 ? 82.53700 111.19200 119.43600 1.000 74.94670 138 GLN B O 1
ATOM 5415 N N . GLY B 1 139 ? 84.10300 110.45200 118.00400 1.000 77.72289 139 GLY B N 1
ATOM 5416 C CA . GLY B 1 139 ? 84.39700 109.25000 118.74000 1.000 77.72289 139 GLY B CA 1
ATOM 5417 C C . GLY B 1 139 ? 83.78500 107.99400 118.16100 1.000 77.72289 139 GLY B C 1
ATOM 5418 O O . GLY B 1 139 ? 84.31500 106.90300 118.39200 1.000 77.72289 139 GLY B O 1
ATOM 5419 N N . GLY B 1 140 ? 82.69100 108.11500 117.41600 1.000 86.84193 140 GLY B N 1
ATOM 5420 C CA . GLY B 1 140 ? 82.08400 106.94600 116.81300 1.000 86.84193 140 GLY B CA 1
ATOM 5421 C C . GLY B 1 140 ? 82.91400 106.38900 115.67900 1.000 86.84193 140 GLY B C 1
ATOM 5422 O O . GLY B 1 140 ? 83.55200 105.34400 115.82000 1.000 86.84193 140 GLY B O 1
ATOM 5423 N N . LEU B 1 141 ? 82.95000 107.09600 114.56300 1.000 78.55794 141 LEU B N 1
ATOM 5424 C CA . LEU B 1 141 ? 83.77100 106.69800 113.43600 1.000 78.55794 141 LEU B CA 1
ATOM 5425 C C . LEU B 1 141 ? 85.05000 107.52200 113.44400 1.000 78.55794 141 LEU B C 1
ATOM 5426 O O . LEU B 1 141 ? 85.31500 108.29300 114.37000 1.000 78.55794 141 LEU B O 1
ATOM 5431 N N . THR B 1 142 ? 85.85600 107.34800 112.40500 1.000 67.63582 142 THR B N 1
ATOM 5432 C CA . THR B 1 142 ? 87.19000 107.92200 112.37500 1.000 67.63582 142 THR B CA 1
ATOM 5433 C C . THR B 1 142 ? 87.39900 108.64100 111.05500 1.000 67.63582 142 THR B C 1
ATOM 5434 O O . THR B 1 142 ? 87.10100 108.09000 109.99100 1.000 67.63582 142 THR B O 1
ATOM 5438 N N . GLY B 1 143 ? 87.91400 109.86800 111.12600 1.000 63.42250 143 GLY B N 1
ATOM 5439 C CA . GLY B 1 143 ? 88.16200 110.62700 109.91800 1.000 63.42250 143 GLY B CA 1
ATOM 5440 C C . GLY B 1 143 ? 89.33300 110.12400 109.10800 1.000 63.42250 143 GLY B C 1
ATOM 5441 O O . GLY B 1 143 ? 89.47600 110.50700 107.94300 1.000 63.42250 143 GLY B O 1
ATOM 5442 N N . VAL B 1 144 ? 90.17200 109.27500 109.69200 1.000 66.26926 144 VAL B N 1
ATOM 5443 C CA . VAL B 1 144 ? 91.32100 108.72200 108.99400 1.000 66.26926 144 VAL B CA 1
ATOM 5444 C C . VAL B 1 144 ? 91.11500 107.22200 108.83500 1.000 66.26926 144 VAL B C 1
ATOM 5445 O O . VAL B 1 144 ? 90.37800 106.58200 109.59000 1.000 66.26926 144 VAL B O 1
ATOM 5449 N N . VAL B 1 145 ? 91.77700 106.65600 107.82300 1.000 67.09694 145 VAL B N 1
ATOM 5450 C CA . VAL B 1 145 ? 91.68700 105.22100 107.60800 1.000 67.09694 145 VAL B CA 1
ATOM 5451 C C . VAL B 1 145 ? 92.22600 104.47700 108.82500 1.000 67.09694 145 VAL B C 1
ATOM 5452 O O . VAL B 1 145 ? 93.07000 104.97800 109.57700 1.000 67.09694 145 VAL B O 1
ATOM 5456 N N . HIS B 1 146 ? 91.72000 103.26300 109.02200 1.000 77.83684 146 HIS B N 1
ATOM 5457 C CA . HIS B 1 146 ? 92.18800 102.42800 110.11700 1.000 77.83684 146 HIS B CA 1
ATOM 5458 C C . HIS B 1 146 ? 91.97500 100.96800 109.75100 1.000 77.83684 146 HIS B C 1
ATOM 5459 O O . HIS B 1 146 ? 91.21900 100.64100 108.83300 1.000 77.83684 146 HIS B O 1
ATOM 5466 N N . GLN B 1 147 ? 92.66200 100.09500 110.48800 1.000 82.45265 147 GLN B N 1
ATOM 5467 C CA . GLN B 1 147 ? 92.68800 98.67600 110.15200 1.000 82.45265 147 GLN B CA 1
ATOM 5468 C C . GLN B 1 147 ? 91.29700 98.05700 110.21000 1.000 82.45265 147 GLN B C 1
ATOM 5469 O O . GLN B 1 147 ? 90.84700 97.41900 109.25100 1.000 82.45265 147 GLN B O 1
ATOM 5475 N N . ASP B 1 148 ? 90.59300 98.25100 111.32000 1.000 91.89559 148 ASP B N 1
ATOM 5476 C CA . ASP B 1 148 ? 89.42900 97.44100 111.64900 1.000 91.89559 148 ASP B CA 1
ATOM 5477 C C . ASP B 1 148 ? 88.14700 97.91400 110.98400 1.000 91.89559 148 ASP B C 1
ATOM 5478 O O . ASP B 1 148 ? 87.06200 97.57500 111.46800 1.000 91.89559 148 ASP B O 1
ATOM 5483 N N . LEU B 1 149 ? 88.22500 98.68400 109.90000 1.000 82.25107 149 LEU B N 1
ATOM 5484 C CA . LEU B 1 149 ? 87.03000 99.13100 109.19500 1.000 82.25107 149 LEU B CA 1
ATOM 5485 C C . LEU B 1 149 ? 87.00800 98.66800 107.74400 1.000 82.25107 149 LEU B C 1
ATOM 5486 O O . LEU B 1 149 ? 86.44000 99.35100 106.88800 1.000 82.25107 149 LEU B O 1
ATOM 5491 N N . GLY B 1 150 ? 87.61100 97.52100 107.45000 1.000 86.79833 150 GLY B N 1
ATOM 5492 C CA . GLY B 1 150 ? 87.61000 96.98100 106.10900 1.000 86.79833 150 GLY B CA 1
ATOM 5493 C C . GLY B 1 150 ? 88.78700 97.38000 105.25000 1.000 86.79833 150 GLY B C 1
ATOM 5494 O O . GLY B 1 150 ? 88.81700 97.01900 104.06800 1.000 86.79833 150 GLY B O 1
ATOM 5495 N N . PHE B 1 151 ? 89.75000 98.11400 105.79700 1.000 79.48624 151 PHE B N 1
ATOM 5496 C CA . PHE B 1 151 ? 90.94300 98.47500 105.05400 1.000 79.48624 151 PHE B CA 1
ATOM 5497 C C . PHE B 1 151 ? 92.04500 97.44800 105.29600 1.000 79.48624 151 PHE B C 1
ATOM 5498 O O . PHE B 1 151 ? 91.87400 96.46200 106.01700 1.000 79.48624 151 PHE B O 1
ATOM 5506 N N . THR B 1 152 ? 93.19700 97.68600 104.67700 1.000 84.97591 152 THR B N 1
ATOM 5507 C CA . THR B 1 152 ? 94.40700 96.93500 104.96300 1.000 84.97591 152 THR B CA 1
ATOM 5508 C C . THR B 1 152 ? 95.52400 97.83200 105.46800 1.000 84.97591 152 THR B C 1
ATOM 5509 O O . THR B 1 152 ? 96.68300 97.40400 105.49400 1.000 84.97591 152 THR B O 1
ATOM 5513 N N . ASN B 1 153 ? 95.21000 99.06100 105.86200 1.000 74.57585 153 ASN B N 1
ATOM 5514 C CA . ASN B 1 153 ? 96.20400 100.05000 106.23000 1.000 74.57585 153 ASN B CA 1
ATOM 5515 C C . ASN B 1 153 ? 96.12000 100.38200 107.71300 1.000 74.57585 153 ASN B C 1
ATOM 5516 O O . ASN B 1 153 ? 95.34500 99.80400 108.47700 1.000 74.57585 153 ASN B O 1
ATOM 5521 N N . THR B 1 154 ? 96.96200 101.32700 108.11600 1.000 71.95291 154 THR B N 1
ATOM 5522 C CA . THR B 1 154 ? 96.82200 102.07300 109.35400 1.000 71.95291 154 THR B CA 1
ATOM 5523 C C . THR B 1 154 ? 97.51900 103.40500 109.13500 1.000 71.95291 154 THR B C 1
ATOM 5524 O O . THR B 1 154 ? 98.53200 103.47500 108.43500 1.000 71.95291 154 THR B O 1
ATOM 5528 N N . MET B 1 155 ? 96.97300 104.46400 109.72100 1.000 65.20974 155 MET B N 1
ATOM 5529 C CA . MET B 1 155 ? 97.53200 105.78700 109.49800 1.000 65.20974 155 MET B CA 1
ATOM 5530 C C . MET B 1 155 ? 97.70500 106.50700 110.82300 1.000 65.20974 155 MET B C 1
ATOM 5531 O O . MET B 1 155 ? 96.91200 106.34200 111.75200 1.000 65.20974 155 MET B O 1
ATOM 5536 N N . ARG B 1 156 ? 98.76200 107.30000 110.89200 1.000 69.85013 156 ARG B N 1
ATOM 5537 C CA . ARG B 1 156 ? 99.11400 108.09300 112.05400 1.000 69.85013 156 ARG B CA 1
ATOM 5538 C C . ARG B 1 156 ? 99.01700 109.56700 111.66500 1.000 69.85013 156 ARG B C 1
ATOM 5539 O O . ARG B 1 156 ? 98.57800 109.91000 110.56400 1.000 69.85013 156 ARG B O 1
ATOM 5547 N N . TYR B 1 157 ? 99.42200 110.44200 112.58400 1.000 75.00459 157 TYR B N 1
ATOM 5548 C CA . TYR B 1 157 ? 99.30500 111.87700 112.35200 1.000 75.00459 157 TYR B CA 1
ATOM 5549 C C . TYR B 1 157 ? 100.10300 112.31400 111.12800 1.000 75.00459 157 TYR B C 1
ATOM 5550 O O . TYR B 1 157 ? 99.64300 113.15700 110.35000 1.000 75.00459 157 TYR B O 1
ATOM 5559 N N . SER B 1 158 ? 101.29400 111.75100 110.93800 1.000 90.10813 158 SER B N 1
ATOM 5560 C CA . SER B 1 158 ? 102.19300 112.21300 109.89100 1.000 90.10813 158 SER B CA 1
ATOM 5561 C C . SER B 1 158 ? 101.61800 111.90900 108.50700 1.000 90.10813 158 SER B C 1
ATOM 5562 O O . SER B 1 158 ? 100.56600 111.28200 108.35500 1.000 90.10813 158 SER B O 1
ATOM 5565 N N . LEU B 1 159 ? 102.33400 112.36700 107.48300 1.000 92.64992 159 LEU B N 1
ATOM 5566 C CA . LEU B 1 159 ? 101.94900 112.19600 106.09200 1.000 92.64992 159 LEU B CA 1
ATOM 5567 C C . LEU B 1 159 ? 103.04400 111.44700 105.34400 1.000 92.64992 159 LEU B C 1
ATOM 5568 O O . LEU B 1 159 ? 104.18300 111.34600 105.80600 1.000 92.64992 159 LEU B O 1
ATOM 5573 N N . GLY B 1 160 ? 102.68400 110.92300 104.17300 1.000 91.54069 160 GLY B N 1
ATOM 5574 C CA . GLY B 1 160 ? 103.63100 110.26100 103.30300 1.000 91.54069 160 GLY B CA 1
ATOM 5575 C C . GLY B 1 160 ? 103.85300 108.79200 103.58300 1.000 91.54069 160 GLY B C 1
ATOM 5576 O O . GLY B 1 160 ? 104.60000 108.14300 102.84200 1.000 91.54069 160 GLY B O 1
ATOM 5577 N N . VAL B 1 161 ? 103.22800 108.24300 104.62500 1.000 80.77597 161 VAL B N 1
ATOM 5578 C CA . VAL B 1 161 ? 103.50800 106.86700 105.00600 1.000 80.77597 161 VAL B CA 1
ATOM 5579 C C . VAL B 1 161 ? 102.80100 105.86800 104.09600 1.000 80.77597 161 VAL B C 1
ATOM 5580 O O . VAL B 1 161 ? 103.17800 104.68800 104.06100 1.000 80.77597 161 VAL B O 1
ATOM 5584 N N . GLY B 1 162 ? 101.78900 106.30900 103.34800 1.000 81.49142 162 GLY B N 1
ATOM 5585 C CA . GLY B 1 162 ? 101.03100 105.37600 102.52800 1.000 81.49142 162 GLY B CA 1
ATOM 5586 C C . GLY B 1 162 ? 101.88700 104.69000 101.48300 1.000 81.49142 162 GLY B C 1
ATOM 5587 O O . GLY B 1 162 ? 101.81700 103.46900 101.30400 1.000 81.49142 162 GLY B O 1
ATOM 5588 N N . VAL B 1 163 ? 102.71200 105.46800 100.77900 1.000 82.34287 163 VAL B N 1
ATOM 5589 C CA . VAL B 1 163 ? 103.59800 104.89100 99.77600 1.000 82.34287 163 VAL B CA 1
ATOM 5590 C C . VAL B 1 163 ? 104.59900 103.95100 100.43100 1.000 82.34287 163 VAL B C 1
ATOM 5591 O O . VAL B 1 163 ? 104.96400 102.92000 99.85400 1.000 82.34287 163 VAL B O 1
ATOM 5595 N N . ALA B 1 164 ? 105.04600 104.27400 101.64600 1.000 77.69480 164 ALA B N 1
ATOM 5596 C CA . ALA B 1 164 ? 105.96000 103.38500 102.35600 1.000 77.69480 164 ALA B CA 1
ATOM 5597 C C . ALA B 1 164 ? 105.30600 102.03900 102.63900 1.000 77.69480 164 ALA B C 1
ATOM 5598 O O . ALA B 1 164 ? 105.91200 100.98300 102.42300 1.000 77.69480 164 ALA B O 1
ATOM 5600 N N . GLN B 1 165 ? 104.06600 102.05600 103.12700 1.000 75.08999 165 GLN B N 1
ATOM 5601 C CA . GLN B 1 165 ? 103.37900 100.79800 103.39800 1.000 75.08999 165 GLN B CA 1
ATOM 5602 C C . GLN B 1 165 ? 103.16500 100.00500 102.11600 1.000 75.08999 165 GLN B C 1
ATOM 5603 O O . GLN B 1 165 ? 103.36500 98.78100 102.08500 1.000 75.08999 165 GLN B O 1
ATOM 5609 N N . ALA B 1 166 ? 102.77500 100.69200 101.04200 1.000 75.45882 166 ALA B N 1
ATOM 5610 C CA . ALA B 1 166 ? 102.55000 100.00100 99.77900 1.000 75.45882 166 ALA B CA 1
ATOM 5611 C C . ALA B 1 166 ? 103.83400 99.37600 99.25300 1.000 75.45882 166 ALA B C 1
ATOM 5612 O O . ALA B 1 166 ? 103.81500 98.25500 98.73400 1.000 75.45882 166 ALA B O 1
ATOM 5614 N N . VAL B 1 167 ? 104.96100 100.07900 99.37900 1.000 77.91554 167 VAL B N 1
ATOM 5615 C CA . VAL B 1 167 ? 106.21400 99.54200 98.85900 1.000 77.91554 167 VAL B CA 1
ATOM 5616 C C . VAL B 1 167 ? 106.71000 98.39600 99.73500 1.000 77.91554 167 VAL B C 1
ATOM 5617 O O . VAL B 1 167 ? 107.31100 97.43800 99.23700 1.000 77.91554 167 VAL B O 1
ATOM 5621 N N . SER B 1 168 ? 106.45500 98.45800 101.04300 1.000 70.73908 168 SER B N 1
ATOM 5622 C CA . SER B 1 168 ? 106.77400 97.31700 101.89500 1.000 70.73908 168 SER B CA 1
ATOM 5623 C C . SER B 1 168 ? 105.99600 96.08300 101.46000 1.000 70.73908 168 SER B C 1
ATOM 5624 O O . SER B 1 168 ? 106.56300 94.99100 101.31200 1.000 70.73908 168 SER B O 1
ATOM 5627 N N . LEU B 1 169 ? 104.68900 96.24100 101.23700 1.000 77.03061 169 LEU B N 1
ATOM 5628 C CA . LEU B 1 169 ? 103.88200 95.09800 100.81800 1.000 77.03061 169 LEU B CA 1
ATOM 5629 C C . LEU B 1 169 ? 104.31400 94.59000 99.44800 1.000 77.03061 169 LEU B C 1
ATOM 5630 O O . LEU B 1 169 ? 104.33700 93.37800 99.20500 1.000 77.03061 169 LEU B O 1
ATOM 5635 N N . ALA B 1 170 ? 104.64600 95.50500 98.53500 1.000 84.24267 170 ALA B N 1
ATOM 5636 C CA . ALA B 1 170 ? 105.09500 95.10400 97.20700 1.000 84.24267 170 ALA B CA 1
ATOM 5637 C C . ALA B 1 170 ? 106.40200 94.32600 97.27400 1.000 84.24267 170 ALA B C 1
ATOM 5638 O O . ALA B 1 170 ? 106.57200 93.32200 96.57100 1.000 84.24267 170 ALA B O 1
ATOM 5640 N N . TRP B 1 171 ? 107.34400 94.78100 98.10200 1.000 77.12040 171 TRP B N 1
ATOM 5641 C CA . TRP B 1 171 ? 108.60000 94.05900 98.25000 1.000 77.12040 171 TRP B CA 1
ATOM 5642 C C . TRP B 1 171 ? 108.36300 92.68100 98.84800 1.000 77.12040 171 TRP B C 1
ATOM 5643 O O . TRP B 1 171 ? 108.98900 91.70100 98.42600 1.000 77.12040 171 TRP B O 1
ATOM 5654 N N . GLU B 1 172 ? 107.46200 92.58300 99.82900 1.000 81.29983 172 GLU B N 1
ATOM 5655 C CA . GLU B 1 172 ? 107.06400 91.26800 100.31900 1.000 81.29983 172 GLU B CA 1
ATOM 5656 C C . GLU B 1 172 ? 106.54800 90.37700 99.20300 1.000 81.29983 172 GLU B C 1
ATOM 5657 O O . GLU B 1 172 ? 107.01500 89.24400 99.04400 1.000 81.29983 172 GLU B O 1
ATOM 5663 N N . LEU B 1 173 ? 105.58300 90.87200 98.43000 1.000 91.31894 173 LEU B N 1
ATOM 5664 C CA . LEU B 1 173 ? 104.95500 90.06300 97.39300 1.000 91.31894 173 LEU B CA 1
ATOM 5665 C C . LEU B 1 173 ? 105.98100 89.60400 96.36600 1.000 91.31894 173 LEU B C 1
ATOM 5666 O O . LEU B 1 173 ? 105.92600 88.47100 95.87500 1.000 91.31894 173 LEU B O 1
ATOM 5671 N N . THR B 1 174 ? 106.92800 90.47800 96.02800 1.000 91.36518 174 THR B N 1
ATOM 5672 C CA . THR B 1 174 ? 107.99600 90.08800 95.11800 1.000 91.36518 174 THR B CA 1
ATOM 5673 C C . THR B 1 174 ? 108.94500 89.07300 95.74400 1.000 91.36518 174 THR B C 1
ATOM 5674 O O . THR B 1 174 ? 109.44500 88.19300 95.03500 1.000 91.36518 174 THR B O 1
ATOM 5678 N N . ARG B 1 175 ? 109.20400 89.17000 97.05200 1.000 89.50889 175 ARG B N 1
ATOM 5679 C CA . ARG B 1 175 ? 110.08900 88.20500 97.69600 1.000 89.50889 175 ARG B CA 1
ATOM 5680 C C . ARG B 1 175 ? 109.50700 86.80100 97.64100 1.000 89.50889 175 ARG B C 1
ATOM 5681 O O . ARG B 1 175 ? 110.18500 85.85600 97.22100 1.000 89.50889 175 ARG B O 1
ATOM 5689 N N . ARG B 1 176 ? 108.25600 86.64200 98.06800 1.000 99.11620 176 ARG B N 1
ATOM 5690 C CA . ARG B 1 176 ? 107.61000 85.34200 97.95500 1.000 99.11620 176 ARG B CA 1
ATOM 5691 C C . ARG B 1 176 ? 107.34000 84.98700 96.49800 1.000 99.11620 176 ARG B C 1
ATOM 5692 O O . ARG B 1 176 ? 107.43600 83.81700 96.11400 1.000 99.11620 176 ARG B O 1
ATOM 5700 N N . GLY B 1 177 ? 107.00300 85.97800 95.67800 1.000 106.79470 177 GLY B N 1
ATOM 5701 C CA . GLY B 1 177 ? 106.89300 85.78600 94.24800 1.000 106.79470 177 GLY B CA 1
ATOM 5702 C C . GLY B 1 177 ? 105.52800 85.40400 93.71700 1.000 106.79470 177 GLY B C 1
ATOM 5703 O O . GLY B 1 177 ? 105.42300 84.38100 93.03100 1.000 106.79470 177 GLY B O 1
ATOM 5704 N N . GLU B 1 178 ? 104.48300 86.18100 94.00700 1.000 107.62259 178 GLU B N 1
ATOM 5705 C CA . GLU B 1 178 ? 103.12800 85.84800 93.58200 1.000 107.62259 178 GLU B CA 1
ATOM 5706 C C . GLU B 1 178 ? 102.49700 86.93400 92.71600 1.000 107.62259 178 GLU B C 1
ATOM 5707 O O . GLU B 1 178 ? 101.27000 87.07500 92.71700 1.000 107.62259 178 GLU B O 1
ATOM 5713 N N . ASP B 1 179 ? 103.32000 87.74100 92.03700 1.000 108.96282 179 ASP B N 1
ATOM 5714 C CA . ASP B 1 179 ? 102.93300 88.67500 90.97600 1.000 108.96282 179 ASP B CA 1
ATOM 5715 C C . ASP B 1 179 ? 101.57800 89.34100 91.20800 1.000 108.96282 179 ASP B C 1
ATOM 5716 O O . ASP B 1 179 ? 100.79300 89.52100 90.27200 1.000 108.96282 179 ASP B O 1
ATOM 5721 N N . ARG B 1 180 ? 101.31600 89.74000 92.44700 1.000 100.12169 180 ARG B N 1
ATOM 5722 C CA . ARG B 1 180 ? 100.01500 90.24600 92.85900 1.000 100.12169 180 ARG B CA 1
ATOM 5723 C C . ARG B 1 180 ? 100.09000 91.76100 92.99600 1.000 100.12169 180 ARG B C 1
ATOM 5724 O O . ARG B 1 180 ? 100.98400 92.28400 93.66700 1.000 100.12169 180 ARG B O 1
ATOM 5732 N N . LYS B 1 181 ? 99.15600 92.45900 92.35900 1.000 95.15199 181 LYS B N 1
ATOM 5733 C CA . LYS B 1 181 ? 99.25600 93.90600 92.23600 1.000 95.15199 181 LYS B CA 1
ATOM 5734 C C . LYS B 1 181 ? 98.80800 94.61000 93.50900 1.000 95.15199 181 LYS B C 1
ATOM 5735 O O . LYS B 1 181 ? 97.80100 94.24500 94.12200 1.000 95.15199 181 LYS B O 1
ATOM 5741 N N . VAL B 1 182 ? 99.57400 95.62500 93.90200 1.000 85.08272 182 VAL B N 1
ATOM 5742 C CA . VAL B 1 182 ? 99.26300 96.47900 95.04200 1.000 85.08272 182 VAL B CA 1
ATOM 5743 C C . VAL B 1 182 ? 99.02200 97.88400 94.51000 1.000 85.08272 182 VAL B C 1
ATOM 5744 O O . VAL B 1 182 ? 99.92100 98.48400 93.90800 1.000 85.08272 182 VAL B O 1
ATOM 5748 N N . VAL B 1 183 ? 97.82100 98.41000 94.74400 1.000 83.64182 183 VAL B N 1
ATOM 5749 C CA . VAL B 1 183 ? 97.41000 99.72100 94.25400 1.000 83.64182 183 VAL B CA 1
ATOM 5750 C C . VAL B 1 183 ? 97.26500 100.65200 95.44800 1.000 83.64182 183 VAL B C 1
ATOM 5751 O O . VAL B 1 183 ? 96.51800 100.35200 96.38400 1.000 83.64182 183 VAL B O 1
ATOM 5755 N N . CYS B 1 184 ? 97.96300 101.78400 95.40500 1.000 83.79187 184 CYS B N 1
ATOM 5756 C CA . CYS B 1 184 ? 98.03800 102.70400 96.53000 1.000 83.79187 184 CYS B CA 1
ATOM 5757 C C . CYS B 1 184 ? 97.56900 104.08900 96.11400 1.000 83.79187 184 CYS B C 1
ATOM 5758 O O . CYS B 1 184 ? 97.89600 104.56400 95.02400 1.000 83.79187 184 CYS B O 1
ATOM 5761 N N . LEU B 1 185 ? 96.82900 104.73900 97.00800 1.000 90.82288 185 LEU B N 1
ATOM 5762 C CA . LEU B 1 185 ? 96.27600 106.06900 96.76600 1.000 90.82288 185 LEU B CA 1
ATOM 5763 C C . LEU B 1 185 ? 97.20100 107.13600 97.34000 1.000 90.82288 185 LEU B C 1
ATOM 5764 O O . LEU B 1 185 ? 97.66500 107.01400 98.47700 1.000 90.82288 185 LEU B O 1
ATOM 5769 N N . ALA B 1 186 ? 97.46000 108.18200 96.55400 1.000 102.85538 186 ALA B N 1
ATOM 5770 C CA . ALA B 1 186 ? 98.41600 109.21800 96.92000 1.000 102.85538 186 ALA B CA 1
ATOM 5771 C C . ALA B 1 186 ? 97.82100 110.60200 96.70200 1.000 102.85538 186 ALA B C 1
ATOM 5772 O O . ALA B 1 186 ? 96.97500 110.80200 95.82600 1.000 102.85538 186 ALA B O 1
ATOM 5774 N N . GLY B 1 187 ? 98.29400 111.56300 97.50400 1.000 107.86675 187 GLY B N 1
ATOM 5775 C CA . GLY B 1 187 ? 97.79900 112.92300 97.45700 1.000 107.86675 187 GLY B CA 1
ATOM 5776 C C . GLY B 1 187 ? 98.67300 113.85100 96.62700 1.000 107.86675 187 GLY B C 1
ATOM 5777 O O . GLY B 1 187 ? 99.71300 113.47200 96.09300 1.000 107.86675 187 GLY B O 1
ATOM 5778 N N . ASP B 1 188 ? 98.22900 115.10700 96.53600 1.000 121.82259 188 ASP B N 1
ATOM 5779 C CA . ASP B 1 188 ? 98.92100 116.08400 95.70000 1.000 121.82259 188 ASP B CA 1
ATOM 5780 C C . ASP B 1 188 ? 100.14400 116.66600 96.40400 1.000 121.82259 188 ASP B C 1
ATOM 5781 O O . ASP B 1 188 ? 101.26800 116.56800 95.90100 1.000 121.82259 188 ASP B O 1
ATOM 5786 N N . GLY B 1 189 ? 99.94500 117.27500 97.57100 1.000 114.33285 189 GLY B N 1
ATOM 5787 C CA . GLY B 1 189 ? 101.01100 117.90500 98.31600 1.000 114.33285 189 GLY B CA 1
ATOM 5788 C C . GLY B 1 189 ? 101.78200 116.97500 99.20900 1.000 114.33285 189 GLY B C 1
ATOM 5789 O O . GLY B 1 189 ? 102.68500 117.41000 99.92800 1.000 114.33285 189 GLY B O 1
ATOM 5790 N N . GLU B 1 190 ? 101.44600 115.69100 99.18000 1.000 111.61059 190 GLU B N 1
ATOM 5791 C CA . GLU B 1 190 ? 102.12300 114.68500 99.97900 1.000 111.61059 190 GLU B CA 1
ATOM 5792 C C . GLU B 1 190 ? 103.30300 114.07500 99.22900 1.000 111.61059 190 GLU B C 1
ATOM 5793 O O . GLU B 1 190 ? 103.99700 113.20900 99.77100 1.000 111.61059 190 GLU B O 1
ATOM 5799 N N . LEU B 1 191 ? 103.56200 114.53800 98.00600 1.000 112.80900 191 LEU B N 1
ATOM 5800 C CA . LEU B 1 191 ? 104.79700 114.23700 97.29900 1.000 112.80900 191 LEU B CA 1
ATOM 5801 C C . LEU B 1 191 ? 105.83400 115.34000 97.44900 1.000 112.80900 191 LEU B C 1
ATOM 5802 O O . LEU B 1 191 ? 106.99300 115.13400 97.07500 1.000 112.80900 191 LEU B O 1
ATOM 5807 N N . GLN B 1 192 ? 105.44500 116.50000 97.98400 1.000 112.25586 192 GLN B N 1
ATOM 5808 C CA . GLN B 1 192 ? 106.41100 117.54400 98.29800 1.000 112.25586 192 GLN B CA 1
ATOM 5809 C C . GLN B 1 192 ? 107.36800 117.11900 99.40100 1.000 112.25586 192 GLN B C 1
ATOM 5810 O O . GLN B 1 192 ? 108.40800 117.75900 99.58500 1.000 112.25586 192 GLN B O 1
ATOM 5816 N N . GLU B 1 193 ? 107.03800 116.06200 100.13700 1.000 111.39538 193 GLU B N 1
ATOM 5817 C CA . GLU B 1 193 ? 107.90600 115.55900 101.18700 1.000 111.39538 193 GLU B CA 1
ATOM 5818 C C . GLU B 1 193 ? 109.09500 114.81900 100.57600 1.000 111.39538 193 GLU B C 1
ATOM 5819 O O . GLU B 1 193 ? 109.27700 114.76800 99.35700 1.000 111.39538 193 GLU B O 1
ATOM 5825 N N . GLY B 1 194 ? 109.91700 114.23400 101.44300 1.000 105.80707 194 GLY B N 1
ATOM 5826 C CA . GLY B 1 194 ? 111.09900 113.52500 100.99700 1.000 105.80707 194 GLY B CA 1
ATOM 5827 C C . GLY B 1 194 ? 111.00400 112.02600 101.17600 1.000 105.80707 194 GLY B C 1
ATOM 5828 O O . GLY B 1 194 ? 111.66800 111.26700 100.46400 1.000 105.80707 194 GLY B O 1
ATOM 5829 N N . VAL B 1 195 ? 110.17700 111.58700 102.12700 1.000 101.38928 195 VAL B N 1
ATOM 5830 C CA . VAL B 1 195 ? 110.04400 110.15800 102.39800 1.000 101.38928 195 VAL B CA 1
ATOM 5831 C C . VAL B 1 195 ? 109.52500 109.42400 101.16900 1.000 101.38928 195 VAL B C 1
ATOM 5832 O O . VAL B 1 195 ? 110.00900 108.33700 100.82300 1.000 101.38928 195 VAL B O 1
ATOM 5836 N N . VAL B 1 196 ? 108.53100 110.00300 100.49400 1.000 104.64242 196 VAL B N 1
ATOM 5837 C CA . VAL B 1 196 ? 107.97700 109.36600 99.30500 1.000 104.64242 196 VAL B CA 1
ATOM 5838 C C . VAL B 1 196 ? 109.03800 109.25800 98.21900 1.000 104.64242 196 VAL B C 1
ATOM 5839 O O . VAL B 1 196 ? 109.07000 108.28200 97.45900 1.000 104.64242 196 VAL B O 1
ATOM 5843 N N . PHE B 1 197 ? 109.93100 110.24800 98.13300 1.000 105.79595 197 PHE B N 1
ATOM 5844 C CA . PHE B 1 197 ? 111.04900 110.14100 97.20300 1.000 105.79595 197 PHE B CA 1
ATOM 5845 C C . PHE B 1 197 ? 111.92000 108.93900 97.53400 1.000 105.79595 197 PHE B C 1
ATOM 5846 O O . PHE B 1 197 ? 112.32600 108.19500 96.63600 1.000 105.79595 197 PHE B O 1
ATOM 5854 N N . GLU B 1 198 ? 112.21800 108.73200 98.81800 1.000 103.29939 198 GLU B N 1
ATOM 5855 C CA . GLU B 1 198 ? 113.05700 107.60400 99.20500 1.000 103.29939 198 GLU B CA 1
ATOM 5856 C C . GLU B 1 198 ? 112.38100 106.27900 98.87100 1.000 103.29939 198 GLU B C 1
ATOM 5857 O O . GLU B 1 198 ? 113.02100 105.35700 98.34800 1.000 103.29939 198 GLU B O 1
ATOM 5863 N N . CYS B 1 199 ? 111.08100 106.17200 99.15100 1.000 99.08790 199 CYS B N 1
ATOM 5864 C CA . CYS B 1 199 ? 110.37200 104.92900 98.86500 1.000 99.08790 199 CYS B CA 1
ATOM 5865 C C . CYS B 1 199 ? 110.31000 104.65300 97.36700 1.000 99.08790 199 CYS B C 1
ATOM 5866 O O . CYS B 1 199 ? 110.54000 103.51900 96.92900 1.000 99.08790 199 CYS B O 1
ATOM 5869 N N . LEU B 1 200 ? 110.00800 105.67800 96.56600 1.000 99.27304 200 LEU B N 1
ATOM 5870 C CA . LEU B 1 200 ? 109.98500 105.50000 95.11900 1.000 99.27304 200 LEU B CA 1
ATOM 5871 C C . LEU B 1 200 ? 111.36100 105.11800 94.59400 1.000 99.27304 200 LEU B C 1
ATOM 5872 O O . LEU B 1 200 ? 111.48200 104.26700 93.70200 1.000 99.27304 200 LEU B O 1
ATOM 5877 N N . ARG B 1 201 ? 112.41200 105.74000 95.13300 1.000 106.88114 201 ARG B N 1
ATOM 5878 C CA . ARG B 1 201 ? 113.76200 105.40700 94.70300 1.000 106.88114 201 ARG B CA 1
ATOM 5879 C C . ARG B 1 201 ? 114.07800 103.95100 94.99500 1.000 106.88114 201 ARG B C 1
ATOM 5880 O O . ARG B 1 201 ? 114.61400 103.24500 94.13500 1.000 106.88114 201 ARG B O 1
ATOM 5888 N N . PHE B 1 202 ? 113.72900 103.47200 96.19100 1.000 101.74802 202 PHE B N 1
ATOM 5889 C CA . PHE B 1 202 ? 113.96700 102.06500 96.50000 1.000 101.74802 202 PHE B CA 1
ATOM 5890 C C . PHE B 1 202 ? 113.17600 101.16000 95.56800 1.000 101.74802 202 PHE B C 1
ATOM 5891 O O . PHE B 1 202 ? 113.68800 100.13600 95.10200 1.000 101.74802 202 PHE B O 1
ATOM 5899 N N . ALA B 1 203 ? 111.92100 101.51700 95.29400 1.000 102.05414 203 ALA B N 1
ATOM 5900 C CA . ALA B 1 203 ? 111.12200 100.72200 94.37000 1.000 102.05414 203 ALA B CA 1
ATOM 5901 C C . ALA B 1 203 ? 111.80000 100.62200 93.01200 1.000 102.05414 203 ALA B C 1
ATOM 5902 O O . ALA B 1 203 ? 111.79900 99.55600 92.38500 1.000 102.05414 203 ALA B O 1
ATOM 5904 N N . HIS B 1 204 ? 112.39100 101.72200 92.54600 1.000 117.60808 204 HIS B N 1
ATOM 5905 C CA . HIS B 1 204 ? 113.01700 101.70900 91.22700 1.000 117.60808 204 HIS B CA 1
ATOM 5906 C C . HIS B 1 204 ? 114.33300 100.93700 91.22700 1.000 117.60808 204 HIS B C 1
ATOM 5907 O O . HIS B 1 204 ? 114.63200 100.22200 90.26400 1.000 117.60808 204 HIS B O 1
ATOM 5914 N N . GLU B 1 205 ? 115.13900 101.07100 92.28600 1.000 118.60354 205 GLU B N 1
ATOM 5915 C CA . GLU B 1 205 ? 116.41000 100.34800 92.33100 1.000 118.60354 205 GLU B CA 1
ATOM 5916 C C . GLU B 1 205 ? 116.19400 98.84300 92.31100 1.000 118.60354 205 GLU B C 1
ATOM 5917 O O . GLU B 1 205 ? 116.88300 98.11900 91.58300 1.000 118.60354 205 GLU B O 1
ATOM 5923 N N . ALA B 1 206 ? 115.23900 98.35200 93.09400 1.000 113.73322 206 ALA B N 1
ATOM 5924 C CA . ALA B 1 206 ? 114.95600 96.92600 93.15500 1.000 113.73322 206 ALA B CA 1
ATOM 5925 C C . ALA B 1 206 ? 114.15700 96.43300 91.95900 1.000 113.73322 206 ALA B C 1
ATOM 5926 O O . ALA B 1 206 ? 113.78600 95.25500 91.92900 1.000 113.73322 206 ALA B O 1
ATOM 5928 N N . ASP B 1 207 ? 113.89600 97.30300 90.98300 1.000 120.14521 207 ASP B N 1
ATOM 5929 C CA . ASP B 1 207 ? 113.15900 96.95100 89.77000 1.000 120.14521 207 ASP B CA 1
ATOM 5930 C C . ASP B 1 207 ? 111.80800 96.32900 90.11000 1.000 120.14521 207 ASP B C 1
ATOM 5931 O O . ASP B 1 207 ? 111.40300 95.30700 89.55100 1.000 120.14521 207 ASP B O 1
ATOM 5936 N N . LEU B 1 208 ? 111.11000 96.95800 91.05000 1.000 111.78578 208 LEU B N 1
ATOM 5937 C CA . LEU B 1 208 ? 109.78500 96.49800 91.43000 1.000 111.78578 208 LEU B CA 1
ATOM 5938 C C . LEU B 1 208 ? 108.81500 96.64800 90.26500 1.000 111.78578 208 LEU B C 1
ATOM 5939 O O . LEU B 1 208 ? 108.90400 97.58400 89.46600 1.000 111.78578 208 LEU B O 1
ATOM 5944 N N . LYS B 1 209 ? 107.88000 95.70600 90.17500 1.000 109.28866 209 LYS B N 1
ATOM 5945 C CA . LYS B 1 209 ? 106.92900 95.66400 89.07300 1.000 109.28866 209 LYS B CA 1
ATOM 5946 C C . LYS B 1 209 ? 105.47200 95.63200 89.50300 1.000 109.28866 209 LYS B C 1
ATOM 5947 O O . LYS B 1 209 ? 104.60400 95.92700 88.67400 1.000 109.28866 209 LYS B O 1
ATOM 5953 N N . ASN B 1 210 ? 105.16900 95.28500 90.75400 1.000 93.57177 210 ASN B N 1
ATOM 5954 C CA . ASN B 1 210 ? 103.79700 95.12900 91.21900 1.000 93.57177 210 ASN B CA 1
ATOM 5955 C C . ASN B 1 210 ? 103.32400 96.29900 92.07700 1.000 93.57177 210 ASN B C 1
ATOM 5956 O O . ASN B 1 210 ? 102.56000 96.10300 93.02700 1.000 93.57177 210 ASN B O 1
ATOM 5961 N N . LEU B 1 211 ? 103.75900 97.51300 91.76000 1.000 86.42299 211 LEU B N 1
ATOM 5962 C CA . LEU B 1 211 ? 103.34800 98.71600 92.47300 1.000 86.42299 211 LEU B CA 1
ATOM 5963 C C . LEU B 1 211 ? 102.57400 99.60500 91.51100 1.000 86.42299 211 LEU B C 1
ATOM 5964 O O . LEU B 1 211 ? 103.08300 99.95400 90.44200 1.000 86.42299 211 LEU B O 1
ATOM 5969 N N . ILE B 1 212 ? 101.35400 99.97500 91.88600 1.000 88.77095 212 ILE B N 1
ATOM 5970 C CA . ILE B 1 212 ? 100.51500 100.85600 91.08700 1.000 88.77095 212 ILE B CA 1
ATOM 5971 C C . ILE B 1 212 ? 100.11100 102.03500 91.95700 1.000 88.77095 212 ILE B C 1
ATOM 5972 O O . ILE B 1 212 ? 99.67800 101.84600 93.09800 1.000 88.77095 212 ILE B O 1
ATOM 5977 N N . LEU B 1 213 ? 100.27100 103.24300 91.43100 1.000 93.71976 213 LEU B N 1
ATOM 5978 C CA . LEU B 1 213 ? 99.91800 104.45300 92.15500 1.000 93.71976 213 LEU B CA 1
ATOM 5979 C C . LEU B 1 213 ? 98.73600 105.14300 91.49100 1.000 93.71976 213 LEU B C 1
ATOM 5980 O O . LEU B 1 213 ? 98.70000 105.29600 90.26700 1.000 93.71976 213 LEU B O 1
ATOM 5985 N N . VAL B 1 214 ? 97.77100 105.54700 92.30700 1.000 101.72850 214 VAL B N 1
ATOM 5986 C CA . VAL B 1 214 ? 96.67000 106.40200 91.88600 1.000 101.72850 214 VAL B CA 1
ATOM 5987 C C . VAL B 1 214 ? 96.78200 107.66000 92.73400 1.000 101.72850 214 VAL B C 1
ATOM 5988 O O . VAL B 1 214 ? 96.41800 107.65900 93.91500 1.000 101.72850 214 VAL B O 1
ATOM 5992 N N . VAL B 1 215 ? 97.31000 108.73000 92.15100 1.000 113.10717 215 VAL B N 1
ATOM 5993 C CA . VAL B 1 215 ? 97.56800 109.97200 92.86800 1.000 113.10717 215 VAL B CA 1
ATOM 5994 C C . VAL B 1 215 ? 96.62400 111.03700 92.33300 1.000 113.10717 215 VAL B C 1
ATOM 5995 O O . VAL B 1 215 ? 96.45300 111.17200 91.11500 1.000 113.10717 215 VAL B O 1
ATOM 5999 N N . ASP B 1 216 ? 95.99200 111.77400 93.24100 1.000 116.20933 216 ASP B N 1
ATOM 6000 C CA . ASP B 1 216 ? 95.05400 112.82400 92.86200 1.000 116.20933 216 ASP B CA 1
ATOM 6001 C C . ASP B 1 216 ? 95.72800 114.18400 93.00000 1.000 116.20933 216 ASP B C 1
ATOM 6002 O O . ASP B 1 216 ? 96.25200 114.52300 94.06600 1.000 116.20933 216 ASP B O 1
ATOM 6007 N N . THR B 1 217 ? 95.72700 114.95000 91.91400 1.000 129.29800 217 THR B N 1
ATOM 6008 C CA . THR B 1 217 ? 96.36600 116.26200 91.85700 1.000 129.29800 217 THR B CA 1
ATOM 6009 C C . THR B 1 217 ? 95.28300 117.30400 91.60600 1.000 129.29800 217 THR B C 1
ATOM 6010 O O . THR B 1 217 ? 94.87900 117.54100 90.46400 1.000 129.29800 217 THR B O 1
ATOM 6014 N N . ASN B 1 218 ? 94.81600 117.92700 92.68300 1.000 136.07511 218 ASN B N 1
ATOM 6015 C CA . ASN B 1 218 ? 93.84900 119.01000 92.60800 1.000 136.07511 218 ASN B CA 1
ATOM 6016 C C . ASN B 1 218 ? 94.51300 120.36600 92.41800 1.000 136.07511 218 ASN B C 1
ATOM 6017 O O . ASN B 1 218 ? 93.82300 121.39000 92.44400 1.000 136.07511 218 ASN B O 1
ATOM 6022 N N . ASP B 1 219 ? 95.83600 120.38900 92.24900 1.000 141.61510 219 ASP B N 1
ATOM 6023 C CA . ASP B 1 219 ? 96.66600 121.56800 92.02000 1.000 141.61510 219 ASP B CA 1
ATOM 6024 C C . ASP B 1 219 ? 96.72400 122.49400 93.22500 1.000 141.61510 219 ASP B C 1
ATOM 6025 O O . ASP B 1 219 ? 97.41900 123.51500 93.16800 1.000 141.61510 219 ASP B O 1
ATOM 6030 N N . LYS B 1 220 ? 96.02600 122.17800 94.31400 1.000 138.30935 220 LYS B N 1
ATOM 6031 C CA . LYS B 1 220 ? 95.99000 123.03700 95.49200 1.000 138.30935 220 LYS B CA 1
ATOM 6032 C C . LYS B 1 220 ? 96.11100 122.17100 96.73500 1.000 138.30935 220 LYS B C 1
ATOM 6033 O O . LYS B 1 220 ? 95.30700 121.25700 96.93600 1.000 138.30935 220 LYS B O 1
ATOM 6039 N N . GLY B 1 221 ? 97.11500 122.45300 97.56000 1.000 139.38534 221 GLY B N 1
ATOM 6040 C CA . GLY B 1 221 ? 97.19800 121.84400 98.87200 1.000 139.38534 221 GLY B CA 1
ATOM 6041 C C . GLY B 1 221 ? 96.35900 122.62400 99.86200 1.000 139.38534 221 GLY B C 1
ATOM 6042 O O . GLY B 1 221 ? 95.23100 123.01500 99.54800 1.000 139.38534 221 GLY B O 1
ATOM 6043 N N . ILE B 1 222 ? 96.89000 122.85800 101.06300 1.000 139.10723 222 ILE B N 1
ATOM 6044 C CA . ILE B 1 222 ? 96.22400 123.77100 101.98700 1.000 139.10723 222 ILE B CA 1
ATOM 6045 C C . ILE B 1 222 ? 96.26900 125.19600 101.44500 1.000 139.10723 222 ILE B C 1
ATOM 6046 O O . ILE B 1 222 ? 95.32700 125.97600 101.63000 1.000 139.10723 222 ILE B O 1
ATOM 6051 N N . GLU B 1 223 ? 97.35600 125.55500 100.76300 1.000 136.25661 223 GLU B N 1
ATOM 6052 C CA . GLU B 1 223 ? 97.51400 126.80300 100.03800 1.000 136.25661 223 GLU B CA 1
ATOM 6053 C C . GLU B 1 223 ? 97.79200 126.50000 98.57000 1.000 136.25661 223 GLU B C 1
ATOM 6054 O O . GLU B 1 223 ? 98.40400 125.47300 98.25900 1.000 136.25661 223 GLU B O 1
ATOM 6060 N N . PRO B 1 224 ? 97.32800 127.34400 97.64900 1.000 137.38188 224 PRO B N 1
ATOM 6061 C CA . PRO B 1 224 ? 97.63400 127.12900 96.22900 1.000 137.38188 224 PRO B CA 1
ATOM 6062 C C . PRO B 1 224 ? 99.12400 126.93600 95.98400 1.000 137.38188 224 PRO B C 1
ATOM 6063 O O . PRO B 1 224 ? 99.95300 127.76000 96.37900 1.000 137.38188 224 PRO B O 1
ATOM 6067 N N . LEU B 1 225 ? 99.45700 125.83200 95.31900 1.000 140.35379 225 LEU B N 1
ATOM 6068 C CA . LEU B 1 225 ? 100.84600 125.45100 95.10900 1.000 140.35379 225 LEU B CA 1
ATOM 6069 C C . LEU B 1 225 ? 101.54100 126.42700 94.16600 1.000 140.35379 225 LEU B C 1
ATOM 6070 O O . LEU B 1 225 ? 100.92500 127.00500 93.26700 1.000 140.35379 225 LEU B O 1
ATOM 6075 N N . LEU B 1 226 ? 102.84500 126.61300 94.38800 1.000 130.19320 226 LEU B N 1
ATOM 6076 C CA . LEU B 1 226 ? 103.60700 127.55900 93.57900 1.000 130.19320 226 LEU B CA 1
ATOM 6077 C C . LEU B 1 226 ? 103.73200 127.06900 92.14200 1.000 130.19320 226 LEU B C 1
ATOM 6078 O O . LEU B 1 226 ? 103.45900 127.81300 91.19200 1.000 130.19320 226 LEU B O 1
ATOM 6083 N N . LYS B 1 227 ? 104.13800 125.81700 91.96500 1.000 132.86234 227 LYS B N 1
ATOM 6084 C CA . LYS B 1 227 ? 104.22500 125.17600 90.66600 1.000 132.86234 227 LYS B CA 1
ATOM 6085 C C . LYS B 1 227 ? 103.59100 123.79800 90.75200 1.000 132.86234 227 LYS B C 1
ATOM 6086 O O . LYS B 1 227 ? 103.67900 123.13500 91.79100 1.000 132.86234 227 LYS B O 1
ATOM 6092 N N . PRO B 1 228 ? 102.91300 123.35800 89.69200 1.000 129.71217 228 PRO B N 1
ATOM 6093 C CA . PRO B 1 228 ? 102.26000 122.04400 89.72200 1.000 129.71217 228 PRO B CA 1
ATOM 6094 C C . PRO B 1 228 ? 103.24700 120.91500 89.98100 1.000 129.71217 228 PRO B C 1
ATOM 6095 O O . PRO B 1 228 ? 104.46800 121.08600 89.96900 1.000 129.71217 228 PRO B O 1
ATOM 6099 N N . LEU B 1 229 ? 102.68200 119.73300 90.21600 1.000 126.04627 229 LEU B N 1
ATOM 6100 C CA . LEU B 1 229 ? 103.47400 118.56800 90.58600 1.000 126.04627 229 LEU B CA 1
ATOM 6101 C C . LEU B 1 229 ? 104.48600 118.23000 89.49800 1.000 126.04627 229 LEU B C 1
ATOM 6102 O O . LEU B 1 229 ? 104.17400 118.25600 88.30400 1.000 126.04627 229 LEU B O 1
ATOM 6107 N N . SER B 1 230 ? 105.70600 117.90800 89.92100 1.000 120.80184 230 SER B N 1
ATOM 6108 C CA . SER B 1 230 ? 106.81000 117.64200 89.00100 1.000 120.80184 230 SER B CA 1
ATOM 6109 C C . SER B 1 230 ? 106.56300 116.31500 88.29600 1.000 120.80184 230 SER B C 1
ATOM 6110 O O . SER B 1 230 ? 106.80700 115.24300 88.85400 1.000 120.80184 230 SER B O 1
ATOM 6113 N N . ARG B 1 231 ? 106.07900 116.38600 87.05400 1.000 122.91829 231 ARG B N 1
ATOM 6114 C CA . ARG B 1 231 ? 105.74500 115.17100 86.32000 1.000 122.91829 231 ARG B CA 1
ATOM 6115 C C . ARG B 1 231 ? 106.99100 114.41100 85.88400 1.000 122.91829 231 ARG B C 1
ATOM 6116 O O . ARG B 1 231 ? 106.96200 113.17800 85.79800 1.000 122.91829 231 ARG B O 1
ATOM 6124 N N . GLY B 1 232 ? 108.08500 115.12000 85.60000 1.000 121.17579 232 GLY B N 1
ATOM 6125 C CA . GLY B 1 232 ? 109.33100 114.43700 85.29100 1.000 121.17579 232 GLY B CA 1
ATOM 6126 C C . GLY B 1 232 ? 109.83500 113.60400 86.45400 1.000 121.17579 232 GLY B C 1
ATOM 6127 O O . GLY B 1 232 ? 110.38400 112.51600 86.26100 1.000 121.17579 232 GLY B O 1
ATOM 6128 N N . TYR B 1 233 ? 109.65300 114.10500 87.67800 1.000 118.21317 233 TYR B N 1
ATOM 6129 C CA . TYR B 1 233 ? 110.04500 113.34800 88.86100 1.000 118.21317 233 TYR B CA 1
ATOM 6130 C C . TYR B 1 233 ? 109.25500 112.05100 88.97600 1.000 118.21317 233 TYR B C 1
ATOM 6131 O O . TYR B 1 233 ? 109.81700 111.00200 89.31300 1.000 118.21317 233 TYR B O 1
ATOM 6140 N N . LEU B 1 234 ? 107.94800 112.10300 88.71700 1.000 116.46184 234 LEU B N 1
ATOM 6141 C CA . LEU B 1 234 ? 107.15200 110.88100 88.71400 1.000 116.46184 234 LEU B CA 1
ATOM 6142 C C . LEU B 1 234 ? 107.60000 109.93500 87.60800 1.000 116.46184 234 LEU B C 1
ATOM 6143 O O . LEU B 1 234 ? 107.73800 108.72600 87.82900 1.000 116.46184 234 LEU B O 1
ATOM 6148 N N . ALA B 1 235 ? 107.83200 110.47200 86.40800 1.000 119.43268 235 ALA B N 1
ATOM 6149 C CA . ALA B 1 235 ? 108.15000 109.63100 85.25900 1.000 119.43268 235 ALA B CA 1
ATOM 6150 C C . ALA B 1 235 ? 109.48800 108.92500 85.42800 1.000 119.43268 235 ALA B C 1
ATOM 6151 O O . ALA B 1 235 ? 109.62800 107.75500 85.05400 1.000 119.43268 235 ALA B O 1
ATOM 6153 N N . SER B 1 236 ? 110.48800 109.62000 85.97300 1.000 120.65402 236 SER B N 1
ATOM 6154 C CA . SER B 1 236 ? 111.83100 109.05200 86.03800 1.000 120.65402 236 SER B CA 1
ATOM 6155 C C . SER B 1 236 ? 111.87200 107.79600 86.90000 1.000 120.65402 236 SER B C 1
ATOM 6156 O O . SER B 1 236 ? 112.51700 106.80700 86.53500 1.000 120.65402 236 SER B O 1
ATOM 6159 N N . TYR B 1 237 ? 111.19000 107.81100 88.04100 1.000 114.03770 237 TYR B N 1
ATOM 6160 C CA . TYR B 1 237 ? 111.32100 106.74900 89.02700 1.000 114.03770 237 TYR B CA 1
ATOM 6161 C C . TYR B 1 237 ? 110.27300 105.65500 88.88900 1.000 114.03770 237 TYR B C 1
ATOM 6162 O O . TYR B 1 237 ? 110.25300 104.73500 89.71000 1.000 114.03770 237 TYR B O 1
ATOM 6171 N N . LEU B 1 238 ? 109.40900 105.72300 87.88000 1.000 115.33097 238 LEU B N 1
ATOM 6172 C CA . LEU B 1 238 ? 108.41500 104.68300 87.66100 1.000 115.33097 238 LEU B CA 1
ATOM 6173 C C . LEU B 1 238 ? 108.29800 104.40100 86.17100 1.000 115.33097 238 LEU B C 1
ATOM 6174 O O . LEU B 1 238 ? 108.61800 105.25000 85.33600 1.000 115.33097 238 LEU B O 1
ATOM 6179 N N . ASP B 1 239 ? 107.84000 103.19100 85.84700 1.000 119.73751 239 ASP B N 1
ATOM 6180 C CA . ASP B 1 239 ? 107.82900 102.75000 84.45600 1.000 119.73751 239 ASP B CA 1
ATOM 6181 C C . ASP B 1 239 ? 106.83300 103.54600 83.62100 1.000 119.73751 239 ASP B C 1
ATOM 6182 O O . ASP B 1 239 ? 107.17600 104.05200 82.54600 1.000 119.73751 239 ASP B O 1
ATOM 6187 N N . ARG B 1 240 ? 105.59500 103.67000 84.09300 1.000 118.38972 240 ARG B N 1
ATOM 6188 C CA . ARG B 1 240 ? 104.53400 104.28600 83.31200 1.000 118.38972 240 ARG B CA 1
ATOM 6189 C C . ARG B 1 240 ? 103.77600 105.30000 84.15400 1.000 118.38972 240 ARG B C 1
ATOM 6190 O O . ARG B 1 240 ? 103.61900 105.13400 85.36600 1.000 118.38972 240 ARG B O 1
ATOM 6198 N N . VAL B 1 241 ? 103.30700 106.35500 83.49300 1.000 122.74082 241 VAL B N 1
ATOM 6199 C CA . VAL B 1 241 ? 102.50100 107.39500 84.12100 1.000 122.74082 241 VAL B CA 1
ATOM 6200 C C . VAL B 1 241 ? 101.36900 107.77400 83.17500 1.000 122.74082 241 VAL B C 1
ATOM 6201 O O . VAL B 1 241 ? 101.56500 107.87300 81.95900 1.000 122.74082 241 VAL B O 1
ATOM 6205 N N . GLU B 1 242 ? 100.17700 107.97100 83.73600 1.000 128.22237 242 GLU B N 1
ATOM 6206 C CA . GLU B 1 242 ? 99.01100 108.38900 82.97100 1.000 128.22237 242 GLU B CA 1
ATOM 6207 C C . GLU B 1 242 ? 98.19600 109.36600 83.80500 1.000 128.22237 242 GLU B C 1
ATOM 6208 O O . GLU B 1 242 ? 98.29000 109.39300 85.03500 1.000 128.22237 242 GLU B O 1
ATOM 6214 N N . GLU B 1 243 ? 97.38800 110.17400 83.12100 1.000 136.23060 243 GLU B N 1
ATOM 6215 C CA . GLU B 1 243 ? 96.60400 111.21100 83.77800 1.000 136.23060 243 GLU B CA 1
ATOM 6216 C C . GLU B 1 243 ? 95.20500 111.25300 83.18400 1.000 136.23060 243 GLU B C 1
ATOM 6217 O O . GLU B 1 243 ? 95.04900 111.32300 81.96200 1.000 136.23060 243 GLU B O 1
ATOM 6223 N N . VAL B 1 244 ? 94.19300 111.21100 84.05300 1.000 136.09473 244 VAL B N 1
ATOM 6224 C CA . VAL B 1 244 ? 92.79200 111.27800 83.65300 1.000 136.09473 244 VAL B CA 1
ATOM 6225 C C . VAL B 1 244 ? 92.04900 112.18800 84.62400 1.000 136.09473 244 VAL B C 1
ATOM 6226 O O . VAL B 1 244 ? 92.59100 112.63200 85.63800 1.000 136.09473 244 VAL B O 1
ATOM 6230 N N . ASP B 1 245 ? 90.78900 112.46100 84.30000 1.000 137.84331 245 ASP B N 1
ATOM 6231 C CA . ASP B 1 245 ? 89.95700 113.32200 85.12600 1.000 137.84331 245 ASP B CA 1
ATOM 6232 C C . ASP B 1 245 ? 89.49600 112.59000 86.38100 1.000 137.84331 245 ASP B C 1
ATOM 6233 O O . ASP B 1 245 ? 89.40300 111.36000 86.41300 1.000 137.84331 245 ASP B O 1
ATOM 6238 N N . GLY B 1 246 ? 89.20900 113.36600 87.42300 1.000 137.62698 246 GLY B N 1
ATOM 6239 C CA . GLY B 1 246 ? 88.70300 112.81900 88.66600 1.000 137.62698 246 GLY B CA 1
ATOM 6240 C C . GLY B 1 246 ? 87.21800 113.04200 88.85000 1.000 137.62698 246 GLY B C 1
ATOM 6241 O O . GLY B 1 246 ? 86.72500 113.08400 89.98100 1.000 137.62698 246 GLY B O 1
ATOM 6242 N N . LEU B 1 247 ? 86.49600 113.19700 87.74500 1.000 137.42536 247 LEU B N 1
ATOM 6243 C CA . LEU B 1 247 ? 85.05400 113.39600 87.77400 1.000 137.42536 247 LEU B CA 1
ATOM 6244 C C . LEU B 1 247 ? 84.27200 112.29200 87.08200 1.000 137.42536 247 LEU B C 1
ATOM 6245 O O . LEU B 1 247 ? 83.16500 111.97300 87.52200 1.000 137.42536 247 LEU B O 1
ATOM 6250 N N . ASP B 1 248 ? 84.81200 111.70300 86.01800 1.000 140.80995 248 ASP B N 1
ATOM 6251 C CA . ASP B 1 248 ? 84.15100 110.61500 85.30100 1.000 140.80995 248 ASP B CA 1
ATOM 6252 C C . ASP B 1 248 ? 84.62900 109.28800 85.88000 1.000 140.80995 248 ASP B C 1
ATOM 6253 O O . ASP B 1 248 ? 85.75300 108.84900 85.62300 1.000 140.80995 248 ASP B O 1
ATOM 6258 N N . THR B 1 249 ? 83.76700 108.64800 86.67300 1.000 134.25441 249 THR B N 1
ATOM 6259 C CA . THR B 1 249 ? 84.11800 107.37200 87.29000 1.000 134.25441 249 THR B CA 1
ATOM 6260 C C . THR B 1 249 ? 84.43900 106.30800 86.24600 1.000 134.25441 249 THR B C 1
ATOM 6261 O O . THR B 1 249 ? 85.28300 105.43400 86.48600 1.000 134.25441 249 THR B O 1
ATOM 6265 N N . ALA B 1 250 ? 83.79100 106.37600 85.07900 1.000 140.38530 250 ALA B N 1
ATOM 6266 C CA . ALA B 1 250 ? 83.97900 105.34800 84.06000 1.000 140.38530 250 ALA B CA 1
ATOM 6267 C C . ALA B 1 250 ? 85.41600 105.31400 83.55600 1.000 140.38530 250 ALA B C 1
ATOM 6268 O O . ALA B 1 250 ? 85.99500 104.23300 83.38900 1.000 140.38530 250 ALA B O 1
ATOM 6270 N N . THR B 1 251 ? 86.00600 106.48400 83.29900 1.000 141.09331 251 THR B N 1
ATOM 6271 C CA . THR B 1 251 ? 87.37600 106.52200 82.79800 1.000 141.09331 251 THR B CA 1
ATOM 6272 C C . THR B 1 251 ? 88.35200 105.93600 83.80900 1.000 141.09331 251 THR B C 1
ATOM 6273 O O . THR B 1 251 ? 89.23500 105.15200 83.44500 1.000 141.09331 251 THR B O 1
ATOM 6277 N N . VAL B 1 252 ? 88.20400 106.30100 85.08400 1.000 137.70758 252 VAL B N 1
ATOM 6278 C CA . VAL B 1 252 ? 89.10400 105.79400 86.11600 1.000 137.70758 252 VAL B CA 1
ATOM 6279 C C . VAL B 1 252 ? 88.95400 104.28400 86.25500 1.000 137.70758 252 VAL B C 1
ATOM 6280 O O . VAL B 1 252 ? 89.94600 103.54700 86.34400 1.000 137.70758 252 VAL B O 1
ATOM 6284 N N . ARG B 1 253 ? 87.70800 103.80300 86.28100 1.000 136.81689 253 ARG B N 1
ATOM 6285 C CA . ARG B 1 253 ? 87.47800 102.36800 86.41400 1.000 136.81689 253 ARG B CA 1
ATOM 6286 C C . ARG B 1 253 ? 88.08000 101.60600 85.24100 1.000 136.81689 253 ARG B C 1
ATOM 6287 O O . ARG B 1 253 ? 88.74700 100.58300 85.43100 1.000 136.81689 253 ARG B O 1
ATOM 6295 N N . ASP B 1 254 ? 87.86100 102.09400 84.01600 1.000 141.02981 254 ASP B N 1
ATOM 6296 C CA . ASP B 1 254 ? 88.42600 101.43000 82.84600 1.000 141.02981 254 ASP B CA 1
ATOM 6297 C C . ASP B 1 254 ? 89.94900 101.44500 82.88400 1.000 141.02981 254 ASP B C 1
ATOM 6298 O O . ASP B 1 254 ? 90.59500 100.43200 82.58500 1.000 141.02981 254 ASP B O 1
ATOM 6303 N N . SER B 1 255 ? 90.53900 102.58500 83.25000 1.000 132.54355 255 SER B N 1
ATOM 6304 C CA . SER B 1 255 ? 91.99200 102.69800 83.27700 1.000 132.54355 255 SER B CA 1
ATOM 6305 C C . SER B 1 255 ? 92.59700 101.73000 84.28300 1.000 132.54355 255 SER B C 1
ATOM 6306 O O . SER B 1 255 ? 93.58600 101.05000 83.98800 1.000 132.54355 255 SER B O 1
ATOM 6309 N N . LEU B 1 256 ? 92.01500 101.65200 85.48100 1.000 130.37432 256 LEU B N 1
ATOM 6310 C CA . LEU B 1 256 ? 92.55700 100.74100 86.48300 1.000 130.37432 256 LEU B CA 1
ATOM 6311 C C . LEU B 1 256 ? 92.29500 99.28300 86.13000 1.000 130.37432 256 LEU B C 1
ATOM 6312 O O . LEU B 1 256 ? 93.13700 98.42300 86.41300 1.000 130.37432 256 LEU B O 1
ATOM 6317 N N . GLY B 1 257 ? 91.14600 98.97900 85.52300 1.000 128.63816 257 GLY B N 1
ATOM 6318 C CA . GLY B 1 257 ? 90.90600 97.61900 85.07300 1.000 128.63816 257 GLY B CA 1
ATOM 6319 C C . GLY B 1 257 ? 91.91400 97.17100 84.03400 1.000 128.63816 257 GLY B C 1
ATOM 6320 O O . GLY B 1 257 ? 92.42600 96.05100 84.09300 1.000 128.63816 257 GLY B O 1
ATOM 6321 N N . ALA B 1 258 ? 92.21500 98.04300 83.06900 1.000 130.50514 258 ALA B N 1
ATOM 6322 C CA . ALA B 1 258 ? 93.25200 97.73000 82.09100 1.000 130.50514 258 ALA B CA 1
ATOM 6323 C C . ALA B 1 258 ? 94.62000 97.61900 82.75200 1.000 130.50514 258 ALA B C 1
ATOM 6324 O O . ALA B 1 258 ? 95.40700 96.72500 82.41800 1.000 130.50514 258 ALA B O 1
ATOM 6326 N N . LEU B 1 259 ? 94.91600 98.51300 83.69700 1.000 118.62695 259 LEU B N 1
ATOM 6327 C CA . LEU B 1 259 ? 96.23900 98.54200 84.31000 1.000 118.62695 259 LEU B CA 1
ATOM 6328 C C . LEU B 1 259 ? 96.44300 97.37500 85.26600 1.000 118.62695 259 LEU B C 1
ATOM 6329 O O . LEU B 1 259 ? 97.57800 96.92400 85.45500 1.000 118.62695 259 LEU B O 1
ATOM 6334 N N . LEU B 1 260 ? 95.36700 96.87500 85.87500 1.000 118.28948 260 LEU B N 1
ATOM 6335 C CA . LEU B 1 260 ? 95.48200 95.71000 86.74200 1.000 118.28948 260 LEU B CA 1
ATOM 6336 C C . LEU B 1 260 ? 95.91600 94.46600 85.97900 1.000 118.28948 260 LEU B C 1
ATOM 6337 O O . LEU B 1 260 ? 96.36000 93.49500 86.60100 1.000 118.28948 260 LEU B O 1
ATOM 6342 N N . ALA B 1 261 ? 95.80300 94.47600 84.65100 1.000 126.10701 261 ALA B N 1
ATOM 6343 C CA . ALA B 1 261 ? 96.19500 93.34200 83.82500 1.000 126.10701 261 ALA B CA 1
ATOM 6344 C C . ALA B 1 261 ? 97.69000 93.34400 83.52000 1.000 126.10701 261 ALA B C 1
ATOM 6345 O O . ALA B 1 261 ? 98.36400 92.32600 83.70500 1.000 126.10701 261 ALA B O 1
ATOM 6347 N N . ALA B 1 262 ? 98.21800 94.46800 83.05200 1.000 125.97813 262 ALA B N 1
ATOM 6348 C CA . ALA B 1 262 ? 99.63000 94.54600 82.69000 1.000 125.97813 262 ALA B CA 1
ATOM 6349 C C . ALA B 1 262 ? 100.49900 94.43600 83.93600 1.000 125.97813 262 ALA B C 1
ATOM 6350 O O . ALA B 1 262 ? 100.33600 95.23600 84.86700 1.000 125.97813 262 ALA B O 1
ATOM 6352 N N . PRO B 1 263 ? 101.42700 93.48300 84.00100 1.000 122.42495 263 PRO B N 1
ATOM 6353 C CA . PRO B 1 263 ? 102.23700 93.28000 85.21400 1.000 122.42495 263 PRO B CA 1
ATOM 6354 C C . PRO B 1 263 ? 103.48800 94.15700 85.24000 1.000 122.42495 263 PRO B C 1
ATOM 6355 O O . PRO B 1 263 ? 104.62300 93.67100 85.26300 1.000 122.42495 263 PRO B O 1
ATOM 6359 N N . THR B 1 264 ? 103.28000 95.47100 85.23900 1.000 117.88890 264 THR B N 1
ATOM 6360 C CA . THR B 1 264 ? 104.37300 96.43000 85.27000 1.000 117.88890 264 THR B CA 1
ATOM 6361 C C . THR B 1 264 ? 103.98000 97.59200 86.16700 1.000 117.88890 264 THR B C 1
ATOM 6362 O O . THR B 1 264 ? 102.82900 98.03600 86.14700 1.000 117.88890 264 THR B O 1
ATOM 6366 N N . SER B 1 265 ? 104.93500 98.07500 86.95700 1.000 113.39197 265 SER B N 1
ATOM 6367 C CA . SER B 1 265 ? 104.65400 99.15500 87.89100 1.000 113.39197 265 SER B CA 1
ATOM 6368 C C . SER B 1 265 ? 104.33300 100.44300 87.14400 1.000 113.39197 265 SER B C 1
ATOM 6369 O O . SER B 1 265 ? 104.95600 100.76400 86.12900 1.000 113.39197 265 SER B O 1
ATOM 6372 N N . ALA B 1 266 ? 103.34900 101.18300 87.65200 1.000 111.19313 266 ALA B N 1
ATOM 6373 C CA . ALA B 1 266 ? 102.90800 102.41000 87.00200 1.000 111.19313 266 ALA B CA 1
ATOM 6374 C C . ALA B 1 266 ? 102.20600 103.29500 88.01900 1.000 111.19313 266 ALA B C 1
ATOM 6375 O O . ALA B 1 266 ? 101.82900 102.84800 89.10400 1.000 111.19313 266 ALA B O 1
ATOM 6377 N N . ALA B 1 267 ? 102.03600 104.56200 87.65100 1.000 111.09553 267 ALA B N 1
ATOM 6378 C CA . ALA B 1 267 ? 101.34500 105.53600 88.48200 1.000 111.09553 267 ALA B CA 1
ATOM 6379 C C . ALA B 1 267 ? 100.23800 106.19800 87.67700 1.000 111.09553 267 ALA B C 1
ATOM 6380 O O . ALA B 1 267 ? 100.40700 106.47300 86.48600 1.000 111.09553 267 ALA B O 1
ATOM 6382 N N . LEU B 1 268 ? 99.10800 106.45100 88.33000 1.000 114.33720 268 LEU B N 1
ATOM 6383 C CA . LEU B 1 268 ? 97.96300 107.09900 87.70300 1.000 114.33720 268 LEU B CA 1
ATOM 6384 C C . LEU B 1 268 ? 97.74900 108.46100 88.34700 1.000 114.33720 268 LEU B C 1
ATOM 6385 O O . LEU B 1 268 ? 97.58900 108.55700 89.56800 1.000 114.33720 268 LEU B O 1
ATOM 6390 N N . VAL B 1 269 ? 97.73500 109.50200 87.52300 1.000 130.84911 269 VAL B N 1
ATOM 6391 C CA . VAL B 1 269 ? 97.58200 110.87800 87.98900 1.000 130.84911 269 VAL B CA 1
ATOM 6392 C C . VAL B 1 269 ? 96.11600 111.24100 87.78200 1.000 130.84911 269 VAL B C 1
ATOM 6393 O O . VAL B 1 269 ? 95.71000 111.71600 86.72300 1.000 130.84911 269 VAL B O 1
ATOM 6397 N N . CYS B 1 270 ? 95.30600 111.02000 88.81200 1.000 130.70899 270 CYS B N 1
ATOM 6398 C CA . CYS B 1 270 ? 93.87900 111.32500 88.73500 1.000 130.70899 270 CYS B CA 1
ATOM 6399 C C . CYS B 1 270 ? 93.69300 112.82100 88.95500 1.000 130.70899 270 CYS B C 1
ATOM 6400 O O . CYS B 1 270 ? 93.57000 113.29600 90.08500 1.000 130.70899 270 CYS B O 1
ATOM 6403 N N . ARG B 1 271 ? 93.67500 113.57500 87.85800 1.000 135.18582 271 ARG B N 1
ATOM 6404 C CA . ARG B 1 271 ? 93.46500 115.01400 87.94500 1.000 135.18582 271 ARG B CA 1
ATOM 6405 C C . ARG B 1 271 ? 92.09600 115.31400 88.54100 1.000 135.18582 271 ARG B C 1
ATOM 6406 O O . ARG B 1 271 ? 91.08300 114.75400 88.11300 1.000 135.18582 271 ARG B O 1
ATOM 6414 N N . THR B 1 272 ? 92.06700 116.20700 89.52700 1.000 131.81837 272 THR B N 1
ATOM 6415 C CA . THR B 1 272 ? 90.85000 116.51100 90.26500 1.000 131.81837 272 THR B CA 1
ATOM 6416 C C . THR B 1 272 ? 90.85300 118.00300 90.58400 1.000 131.81837 272 THR B C 1
ATOM 6417 O O . THR B 1 272 ? 91.82200 118.71200 90.30300 1.000 131.81837 272 THR B O 1
ATOM 6421 N N . ARG B 1 273 ? 89.74700 118.49300 91.14300 1.000 132.65425 273 ARG B N 1
ATOM 6422 C CA . ARG B 1 273 ? 89.63600 119.88700 91.54900 1.000 132.65425 273 ARG B CA 1
ATOM 6423 C C . ARG B 1 273 ? 88.88300 119.97800 92.86800 1.000 132.65425 273 ARG B C 1
ATOM 6424 O O . ARG B 1 273 ? 88.07600 119.10800 93.20000 1.000 132.65425 273 ARG B O 1
ATOM 6432 N N . LYS B 1 274 ? 89.15500 121.04800 93.61400 1.000 135.64127 274 LYS B N 1
ATOM 6433 C CA . LYS B 1 274 ? 88.51600 121.27300 94.90400 1.000 135.64127 274 LYS B CA 1
ATOM 6434 C C . LYS B 1 274 ? 88.66100 122.73900 95.28600 1.000 135.64127 274 LYS B C 1
ATOM 6435 O O . LYS B 1 274 ? 89.48500 123.46800 94.72800 1.000 135.64127 274 LYS B O 1
ATOM 6441 N N . GLY B 1 275 ? 87.85200 123.15700 96.25700 1.000 139.81407 275 GLY B N 1
ATOM 6442 C CA . GLY B 1 275 ? 87.85800 124.52600 96.73600 1.000 139.81407 275 GLY B CA 1
ATOM 6443 C C . GLY B 1 275 ? 88.57700 124.70400 98.05900 1.000 139.81407 275 GLY B C 1
ATOM 6444 O O . GLY B 1 275 ? 89.74700 124.33400 98.19000 1.000 139.81407 275 GLY B O 1
ATOM 6445 N N . ASP B 1 276 ? 87.90000 125.29300 99.04100 1.000 144.74471 276 ASP B N 1
ATOM 6446 C CA . ASP B 1 276 ? 88.49700 125.46700 100.35900 1.000 144.74471 276 ASP B CA 1
ATOM 6447 C C . ASP B 1 276 ? 88.73300 124.11800 101.02500 1.000 144.74471 276 ASP B C 1
ATOM 6448 O O . ASP B 1 276 ? 87.91200 123.20200 100.92100 1.000 144.74471 276 ASP B O 1
ATOM 6453 N N . HIS B 1 277 ? 89.86900 123.99800 101.71000 1.000 129.51882 277 HIS B N 1
ATOM 6454 C CA . HIS B 1 277 ? 90.24900 122.74700 102.35300 1.000 129.51882 277 HIS B CA 1
ATOM 6455 C C . HIS B 1 277 ? 89.27100 122.36600 103.45700 1.000 129.51882 277 HIS B C 1
ATOM 6456 O O . HIS B 1 277 ? 88.60800 121.32700 103.37800 1.000 129.51882 277 HIS B O 1
ATOM 6463 N N . SER B 1 278 ? 89.16800 123.20300 104.48600 1.000 129.52276 278 SER B N 1
ATOM 6464 C CA . SER B 1 278 ? 88.29900 122.90500 105.61100 1.000 129.52276 278 SER B CA 1
ATOM 6465 C C . SER B 1 278 ? 86.84300 123.15600 105.22800 1.000 129.52276 278 SER B C 1
ATOM 6466 O O . SER B 1 278 ? 86.51200 123.45900 104.07800 1.000 129.52276 278 SER B O 1
ATOM 6469 N N . PHE B 1 279 ? 85.95700 123.02600 106.21000 1.000 130.94830 279 PHE B N 1
ATOM 6470 C CA . PHE B 1 279 ? 84.52500 123.14900 105.99000 1.000 130.94830 279 PHE B CA 1
ATOM 6471 C C . PHE B 1 279 ? 83.91900 124.14200 106.97000 1.000 130.94830 279 PHE B C 1
ATOM 6472 O O . PHE B 1 279 ? 84.30400 124.18900 108.14300 1.000 130.94830 279 PHE B O 1
ATOM 6480 N N . LYS B 1 280 ? 82.97000 124.93100 106.48200 1.000 153.76354 280 LYS B N 1
ATOM 6481 C CA . LYS B 1 280 ? 82.23600 125.88600 107.31000 1.000 153.76354 280 LYS B CA 1
ATOM 6482 C C . LYS B 1 280 ? 80.74400 125.62800 107.17900 1.000 153.76354 280 LYS B C 1
ATOM 6483 O O . LYS B 1 280 ? 80.18000 125.81400 106.08300 1.000 153.76354 280 LYS B O 1
ATOM 6489 N N . PRO B 1 281 ? 80.06400 125.20100 108.24000 1.000 163.52268 281 PRO B N 1
ATOM 6490 C CA . PRO B 1 281 ? 78.62100 124.96700 108.14100 1.000 163.52268 281 PRO B CA 1
ATOM 6491 C C . PRO B 1 281 ? 77.86700 126.27200 107.94600 1.000 163.52268 281 PRO B C 1
ATOM 6492 O O . PRO B 1 281 ? 78.34200 127.35100 108.30700 1.000 163.52268 281 PRO B O 1
ATOM 6496 N N . ALA B 1 282 ? 76.67900 126.16400 107.35800 1.000 185.73145 282 ALA B N 1
ATOM 6497 C CA . ALA B 1 282 ? 75.76600 127.29900 107.29900 1.000 185.73145 282 ALA B CA 1
ATOM 6498 C C . ALA B 1 282 ? 75.18400 127.52100 108.68900 1.000 185.73145 282 ALA B C 1
ATOM 6499 O O . ALA B 1 282 ? 74.45600 126.66800 109.20800 1.000 185.73145 282 ALA B O 1
ATOM 6501 N N . THR B 1 283 ? 75.51300 128.65900 109.29900 1.000 202.68668 283 THR B N 1
ATOM 6502 C CA . THR B 1 283 ? 75.14000 128.90100 110.68600 1.000 202.68668 283 THR B CA 1
ATOM 6503 C C . THR B 1 283 ? 73.62600 128.93300 110.85000 1.000 202.68668 283 THR B C 1
ATOM 6504 O O . THR B 1 283 ? 72.91300 129.58100 110.07900 1.000 202.68668 283 THR B O 1
ATOM 6508 N N . THR B 1 284 ? 73.13700 128.22100 111.86900 1.000 213.87545 284 THR B N 1
ATOM 6509 C CA . THR B 1 284 ? 71.70900 128.24500 112.16900 1.000 213.87545 284 THR B CA 1
ATOM 6510 C C . THR B 1 284 ? 71.26300 129.64100 112.58300 1.000 213.87545 284 THR B C 1
ATOM 6511 O O . THR B 1 284 ? 70.11000 130.02700 112.35400 1.000 213.87545 284 THR B O 1
ATOM 6515 N N . ALA B 1 285 ? 72.15400 130.40500 113.19700 1.000 218.28416 285 ALA B N 1
ATOM 6516 C CA . ALA B 1 285 ? 71.86000 131.79500 113.51200 1.000 218.28416 285 ALA B CA 1
ATOM 6517 C C . ALA B 1 285 ? 71.80300 132.60100 112.22200 1.000 218.28416 285 ALA B C 1
ATOM 6518 O O . ALA B 1 285 ? 72.77800 132.60000 111.45900 1.000 218.28416 285 ALA B O 1
ATOM 6520 N N . PRO B 1 286 ? 70.70100 133.29400 111.93400 1.000 228.86462 286 PRO B N 1
ATOM 6521 C CA . PRO B 1 286 ? 70.60000 134.03700 110.67100 1.000 228.86462 286 PRO B CA 1
ATOM 6522 C C . PRO B 1 286 ? 71.44400 135.30100 110.66900 1.000 228.86462 286 PRO B C 1
ATOM 6523 O O . PRO B 1 286 ? 72.23200 135.53300 111.59100 1.000 228.86462 286 PRO B O 1
ATOM 6527 N N . ALA B 1 287 ? 71.29700 136.11700 109.62600 1.000 231.87485 287 ALA B N 1
ATOM 6528 C CA . ALA B 1 287 ? 72.04200 137.36600 109.52100 1.000 231.87485 287 ALA B CA 1
ATOM 6529 C C . ALA B 1 287 ? 71.63500 138.29600 110.65700 1.000 231.87485 287 ALA B C 1
ATOM 6530 O O . ALA B 1 287 ? 70.53100 138.85100 110.65600 1.000 231.87485 287 ALA B O 1
ATOM 6532 N N . THR B 1 288 ? 72.53100 138.46600 111.62600 1.000 234.14551 288 THR B N 1
ATOM 6533 C CA . THR B 1 288 ? 72.28900 139.29500 112.80000 1.000 234.14551 288 THR B CA 1
ATOM 6534 C C . THR B 1 288 ? 73.41300 140.31200 112.92900 1.000 234.14551 288 THR B C 1
ATOM 6535 O O . THR B 1 288 ? 74.17200 140.51800 111.97600 1.000 234.14551 288 THR B O 1
ATOM 6539 N N . ALA B 1 289 ? 73.50700 140.97500 114.08300 1.000 224.96137 289 ALA B N 1
ATOM 6540 C CA . ALA B 1 289 ? 74.64900 141.83900 114.35400 1.000 224.96137 289 ALA B CA 1
ATOM 6541 C C . ALA B 1 289 ? 75.91600 141.02300 114.13900 1.000 224.96137 289 ALA B C 1
ATOM 6542 O O . ALA B 1 289 ? 76.02900 139.90900 114.66800 1.000 224.96137 289 ALA B O 1
ATOM 6544 N N . PRO B 1 290 ? 76.87300 141.53000 113.36000 1.000 212.25388 290 PRO B N 1
ATOM 6545 C CA . PRO B 1 290 ? 77.96900 140.67600 112.88300 1.000 212.25388 290 PRO B CA 1
ATOM 6546 C C . PRO B 1 290 ? 78.73300 140.03200 114.02800 1.000 212.25388 290 PRO B C 1
ATOM 6547 O O . PRO B 1 290 ? 79.09500 140.68600 115.00700 1.000 212.25388 290 PRO B O 1
ATOM 6551 N N . ARG B 1 291 ? 78.97000 138.73000 113.89300 1.000 194.35327 291 ARG B N 1
ATOM 6552 C CA . ARG B 1 291 ? 79.65100 137.98700 114.93600 1.000 194.35327 291 ARG B CA 1
ATOM 6553 C C . ARG B 1 291 ? 81.16200 138.16900 114.80800 1.000 194.35327 291 ARG B C 1
ATOM 6554 O O . ARG B 1 291 ? 81.76100 137.77900 113.80100 1.000 194.35327 291 ARG B O 1
ATOM 6562 N N . PRO B 1 292 ? 81.80500 138.75900 115.81300 1.000 184.47760 292 PRO B N 1
ATOM 6563 C CA . PRO B 1 292 ? 83.27100 138.83700 115.79600 1.000 184.47760 292 PRO B CA 1
ATOM 6564 C C . PRO B 1 292 ? 83.86900 137.47200 116.09500 1.000 184.47760 292 PRO B C 1
ATOM 6565 O O . PRO B 1 292 ? 83.59400 136.86800 117.13500 1.000 184.47760 292 PRO B O 1
ATOM 6569 N N . ALA B 1 293 ? 84.68100 136.97800 115.16200 1.000 159.96146 293 ALA B N 1
ATOM 6570 C CA . ALA B 1 293 ? 85.30300 135.67000 115.31600 1.000 159.96146 293 ALA B CA 1
ATOM 6571 C C . ALA B 1 293 ? 86.16100 135.63400 116.57300 1.000 159.96146 293 ALA B C 1
ATOM 6572 O O . ALA B 1 293 ? 87.13000 136.39200 116.68900 1.000 159.96146 293 ALA B O 1
ATOM 6574 N N . LYS B 1 294 ? 85.80800 134.77000 117.52100 1.000 127.50817 294 LYS B N 1
ATOM 6575 C CA . LYS B 1 294 ? 86.59000 134.65600 118.74000 1.000 127.50817 294 LYS B CA 1
ATOM 6576 C C . LYS B 1 294 ? 87.98200 134.12900 118.40500 1.000 127.50817 294 LYS B C 1
ATOM 6577 O O . LYS B 1 294 ? 88.16800 133.35000 117.46600 1.000 127.50817 294 LYS B O 1
ATOM 6583 N N . VAL B 1 295 ? 88.96700 134.56300 119.18500 1.000 110.35200 295 VAL B N 1
ATOM 6584 C CA . VAL B 1 295 ? 90.36300 134.50100 118.77300 1.000 110.35200 295 VAL B CA 1
ATOM 6585 C C . VAL B 1 295 ? 91.02600 133.30700 119.45300 1.000 110.35200 295 VAL B C 1
ATOM 6586 O O . VAL B 1 295 ? 91.01700 133.18500 120.67800 1.000 110.35200 295 VAL B O 1
ATOM 6590 N N . SER B 1 296 ? 91.61000 132.42500 118.64500 1.000 89.75435 296 SER B N 1
ATOM 6591 C CA . SER B 1 296 ? 92.51100 131.39100 119.13400 1.000 89.75435 296 SER B CA 1
ATOM 6592 C C . SER B 1 296 ? 93.93900 131.90600 119.02700 1.000 89.75435 296 SER B C 1
ATOM 6593 O O . SER B 1 296 ? 94.26200 132.65800 118.10300 1.000 89.75435 296 SER B O 1
ATOM 6596 N N . PHE B 1 297 ? 94.78900 131.50100 119.96900 1.000 78.21087 297 PHE B N 1
ATOM 6597 C CA . PHE B 1 297 ? 96.17400 131.95800 119.99300 1.000 78.21087 297 PHE B CA 1
ATOM 6598 C C . PHE B 1 297 ? 96.91500 131.63000 118.70500 1.000 78.21087 297 PHE B C 1
ATOM 6599 O O . PHE B 1 297 ? 97.97400 132.20200 118.43000 1.000 78.21087 297 PHE B O 1
ATOM 6607 N N . ALA B 1 298 ? 96.37100 130.72500 117.91300 1.000 80.48483 298 ALA B N 1
ATOM 6608 C CA . ALA B 1 298 ? 96.88500 130.52900 116.56800 1.000 80.48483 298 ALA B CA 1
ATOM 6609 C C . ALA B 1 298 ? 96.49600 131.65200 115.63600 1.000 80.48483 298 ALA B C 1
ATOM 6610 O O . ALA B 1 298 ? 96.64000 131.51400 114.42100 1.000 80.48483 298 ALA B O 1
ATOM 6612 N N . ASN B 1 299 ? 95.97700 132.76100 116.16500 1.000 86.12964 299 ASN B N 1
ATOM 6613 C CA . ASN B 1 299 ? 95.62400 133.90000 115.33100 1.000 86.12964 299 ASN B CA 1
ATOM 6614 C C . ASN B 1 299 ? 96.08600 135.22500 115.92700 1.000 86.12964 299 ASN B C 1
ATOM 6615 O O . ASN B 1 299 ? 95.80200 136.27800 115.34400 1.000 86.12964 299 ASN B O 1
ATOM 6620 N N . THR B 1 300 ? 96.78600 135.21000 117.06100 1.000 87.69016 300 THR B N 1
ATOM 6621 C CA . THR B 1 300 ? 97.43000 136.40400 117.58600 1.000 87.69016 300 THR B CA 1
ATOM 6622 C C . THR B 1 300 ? 98.92100 136.47000 117.29600 1.000 87.69016 300 THR B C 1
ATOM 6623 O O . THR B 1 300 ? 99.56000 137.45700 117.67700 1.000 87.69016 300 THR B O 1
ATOM 6627 N N . SER B 1 301 ? 99.49400 135.45800 116.64100 1.000 84.11298 301 SER B N 1
ATOM 6628 C CA . SER B 1 301 ? 100.93100 135.46500 116.38900 1.000 84.11298 301 SER B CA 1
ATOM 6629 C C . SER B 1 301 ? 101.32000 136.57100 115.41700 1.000 84.11298 301 SER B C 1
ATOM 6630 O O . SER B 1 301 ? 102.28400 137.30700 115.66000 1.000 84.11298 301 SER B O 1
ATOM 6633 N N . GLY B 1 302 ? 100.58500 136.70100 114.31100 1.000 91.12342 302 GLY B N 1
ATOM 6634 C CA . GLY B 1 302 ? 100.93600 137.70300 113.31700 1.000 91.12342 302 GLY B CA 1
ATOM 6635 C C . GLY B 1 302 ? 100.92000 139.11100 113.87700 1.000 91.12342 302 GLY B C 1
ATOM 6636 O O . GLY B 1 302 ? 101.82600 139.90900 113.62000 1.000 91.12342 302 GLY B O 1
ATOM 6637 N N . ALA B 1 303 ? 99.88600 139.43300 114.65800 1.000 92.68746 303 ALA B N 1
ATOM 6638 C CA . ALA B 1 303 ? 99.78600 140.76700 115.23900 1.000 92.68746 303 ALA B CA 1
ATOM 6639 C C . ALA B 1 303 ? 100.94400 141.04500 116.18600 1.000 92.68746 303 ALA B C 1
ATOM 6640 O O . ALA B 1 303 ? 101.53100 142.13200 116.15600 1.000 92.68746 303 ALA B O 1
ATOM 6642 N N . ALA B 1 304 ? 101.29000 140.07200 117.03100 1.000 90.01739 304 ALA B N 1
ATOM 6643 C CA . ALA B 1 304 ? 102.38600 140.27100 117.97200 1.000 90.01739 304 ALA B CA 1
ATOM 6644 C C . ALA B 1 304 ? 103.71800 140.41800 117.24900 1.000 90.01739 304 ALA B C 1
ATOM 6645 O O . ALA B 1 304 ? 104.55600 141.23700 117.64400 1.000 90.01739 304 ALA B O 1
ATOM 6647 N N . LEU B 1 305 ? 103.93500 139.63700 116.18900 1.000 87.35384 305 LEU B N 1
ATOM 6648 C CA . LEU B 1 305 ? 105.17700 139.75800 115.43200 1.000 87.35384 305 LEU B CA 1
ATOM 6649 C C . LEU B 1 305 ? 105.27700 141.11400 114.74200 1.000 87.35384 305 LEU B C 1
ATOM 6650 O O . LEU B 1 305 ? 106.34700 141.73400 114.73300 1.000 87.35384 305 LEU B O 1
ATOM 6655 N N . ALA B 1 306 ? 104.17400 141.59100 114.16000 1.000 91.11516 306 ALA B N 1
ATOM 6656 C CA . ALA B 1 306 ? 104.18400 142.91900 113.55400 1.000 91.11516 306 ALA B CA 1
ATOM 6657 C C . ALA B 1 306 ? 104.43800 143.99400 114.60000 1.000 91.11516 306 ALA B C 1
ATOM 6658 O O . ALA B 1 306 ? 105.18400 144.95300 114.35300 1.000 91.11516 306 ALA B O 1
ATOM 6660 N N . ALA B 1 307 ? 103.82100 143.85300 115.77600 1.000 91.74161 307 ALA B N 1
ATOM 6661 C CA . ALA B 1 307 ? 104.04500 144.80900 116.85100 1.000 91.74161 307 ALA B CA 1
ATOM 6662 C C . ALA B 1 307 ? 105.50600 144.82600 117.26700 1.000 91.74161 307 ALA B C 1
ATOM 6663 O O . ALA B 1 307 ? 106.07800 145.89400 117.48900 1.000 91.74161 307 ALA B O 1
ATOM 6665 N N . TYR B 1 308 ? 106.12800 143.65000 117.36800 1.000 90.96797 308 TYR B N 1
ATOM 6666 C CA . TYR B 1 308 ? 107.54500 143.58800 117.71300 1.000 90.96797 308 TYR B CA 1
ATOM 6667 C C . TYR B 1 308 ? 108.40500 144.24900 116.64400 1.000 90.96797 308 TYR B C 1
ATOM 6668 O O . TYR B 1 308 ? 109.33000 145.00900 116.95800 1.000 90.96797 308 TYR B O 1
ATOM 6677 N N . ARG B 1 309 ? 108.12100 143.96600 115.36900 1.000 90.76295 309 ARG B N 1
ATOM 6678 C CA . ARG B 1 309 ? 108.94100 144.53100 114.30200 1.000 90.76295 309 ARG B CA 1
ATOM 6679 C C . ARG B 1 309 ? 108.84900 146.05000 114.28700 1.000 90.76295 309 ARG B C 1
ATOM 6680 O O . ARG B 1 309 ? 109.86100 146.73900 114.11900 1.000 90.76295 309 ARG B O 1
ATOM 6688 N N . GLU B 1 310 ? 107.64200 146.59300 114.46100 1.000 96.42475 310 GLU B N 1
ATOM 6689 C CA . GLU B 1 310 ? 107.50300 148.04500 114.52100 1.000 96.42475 310 GLU B CA 1
ATOM 6690 C C . GLU B 1 310 ? 108.13700 148.61100 115.78800 1.000 96.42475 310 GLU B C 1
ATOM 6691 O O . GLU B 1 310 ? 108.76500 149.67500 115.75200 1.000 96.42475 310 GLU B O 1
ATOM 6697 N N . ARG B 1 311 ? 107.98700 147.91100 116.91400 1.000 94.63554 311 ARG B N 1
ATOM 6698 C CA . ARG B 1 311 ? 108.46900 148.41300 118.19400 1.000 94.63554 311 ARG B CA 1
ATOM 6699 C C . ARG B 1 311 ? 109.98800 148.49500 118.23200 1.000 94.63554 311 ARG B C 1
ATOM 6700 O O . ARG B 1 311 ? 110.54700 149.45200 118.78000 1.000 94.63554 311 ARG B O 1
ATOM 6708 N N . THR B 1 312 ? 110.67400 147.50700 117.66200 1.000 96.36286 312 THR B N 1
ATOM 6709 C CA . THR B 1 312 ? 112.12900 147.47800 117.71600 1.000 96.36286 312 THR B CA 1
ATOM 6710 C C . THR B 1 312 ? 112.78900 147.94200 116.42600 1.000 96.36286 312 THR B C 1
ATOM 6711 O O . THR B 1 312 ? 113.85000 148.57300 116.48000 1.000 96.36286 312 THR B O 1
ATOM 6715 N N . GLY B 1 313 ? 112.18700 147.66700 115.27400 1.000 98.50879 313 GLY B N 1
ATOM 6716 C CA . GLY B 1 313 ? 112.72400 148.11300 114.00700 1.000 98.50879 313 GLY B CA 1
ATOM 6717 C C . GLY B 1 313 ? 113.62900 147.12700 113.30300 1.000 98.50879 313 GLY B C 1
ATOM 6718 O O . GLY B 1 313 ? 114.24300 147.49300 112.29400 1.000 98.50879 313 GLY B O 1
ATOM 6719 N N . ARG B 1 314 ? 113.72500 145.89600 113.78900 1.000 97.36125 314 ARG B N 1
ATOM 6720 C CA . ARG B 1 314 ? 114.58900 144.90100 113.16800 1.000 97.36125 314 ARG B CA 1
ATOM 6721 C C . ARG B 1 314 ? 113.93500 144.39500 111.88500 1.000 97.36125 314 ARG B C 1
ATOM 6722 O O . ARG B 1 314 ? 112.90300 144.89700 111.43300 1.000 97.36125 314 ARG B O 1
ATOM 6730 N N . GLU B 1 315 ? 114.54700 143.38700 111.27700 1.000 97.22331 315 GLU B N 1
ATOM 6731 C CA . GLU B 1 315 ? 114.04100 142.78000 110.05600 1.000 97.22331 315 GLU B CA 1
ATOM 6732 C C . GLU B 1 315 ? 113.65500 141.33900 110.34300 1.000 97.22331 315 GLU B C 1
ATOM 6733 O O . GLU B 1 315 ? 114.41300 140.60500 110.98300 1.000 97.22331 315 GLU B O 1
ATOM 6739 N N . LEU B 1 316 ? 112.47700 140.94000 109.87900 1.000 81.14196 316 LEU B N 1
ATOM 6740 C CA . LEU B 1 316 ? 111.95100 139.60600 110.12200 1.000 81.14196 316 LEU B CA 1
ATOM 6741 C C . LEU B 1 316 ? 111.93000 138.81000 108.82700 1.000 81.14196 316 LEU B C 1
ATOM 6742 O O . LEU B 1 316 ? 111.43600 139.29400 107.80300 1.000 81.14196 316 LEU B O 1
ATOM 6747 N N . ALA B 1 317 ? 112.46700 137.59600 108.87600 1.000 77.51857 317 ALA B N 1
ATOM 6748 C CA . ALA B 1 317 ? 112.31900 136.61500 107.80900 1.000 77.51857 317 ALA B CA 1
ATOM 6749 C C . ALA B 1 317 ? 111.43900 135.49600 108.34200 1.000 77.51857 317 ALA B C 1
ATOM 6750 O O . ALA B 1 317 ? 111.73600 134.91900 109.39400 1.000 77.51857 317 ALA B O 1
ATOM 6752 N N . VAL B 1 318 ? 110.36200 135.19000 107.62400 1.000 78.47288 318 VAL B N 1
ATOM 6753 C CA . VAL B 1 318 ? 109.28900 134.35600 108.15000 1.000 78.47288 318 VAL B CA 1
ATOM 6754 C C . VAL B 1 318 ? 109.11100 133.15400 107.23400 1.000 78.47288 318 VAL B C 1
ATOM 6755 O O . VAL B 1 318 ? 108.86200 133.31300 106.03200 1.000 78.47288 318 VAL B O 1
ATOM 6759 N N . PHE B 1 319 ? 109.22500 131.95600 107.80500 1.000 74.76459 319 PHE B N 1
ATOM 6760 C CA . PHE B 1 319 ? 108.95400 130.70500 107.10900 1.000 74.76459 319 PHE B CA 1
ATOM 6761 C C . PHE B 1 319 ? 108.06100 129.86200 108.00500 1.000 74.76459 319 PHE B C 1
ATOM 6762 O O . PHE B 1 319 ? 108.33500 129.73300 109.20100 1.000 74.76459 319 PHE B O 1
ATOM 6770 N N . THR B 1 320 ? 106.99100 129.29800 107.44100 1.000 78.09029 320 THR B N 1
ATOM 6771 C CA . THR B 1 320 ? 105.96400 128.72500 108.30200 1.000 78.09029 320 THR B CA 1
ATOM 6772 C C . THR B 1 320 ? 105.46400 127.38000 107.76400 1.000 78.09029 320 THR B C 1
ATOM 6773 O O . THR B 1 320 ? 104.35700 126.94300 108.09300 1.000 78.09029 320 THR B O 1
ATOM 6777 N N . ALA B 1 321 ? 106.27300 126.70200 106.94900 1.000 86.77563 321 ALA B N 1
ATOM 6778 C CA . ALA B 1 321 ? 105.97800 125.33700 106.50200 1.000 86.77563 321 ALA B CA 1
ATOM 6779 C C . ALA B 1 321 ? 104.60200 125.22700 105.85200 1.000 86.77563 321 ALA B C 1
ATOM 6780 O O . ALA B 1 321 ? 103.93400 124.19600 105.96100 1.000 86.77563 321 ALA B O 1
ATOM 6782 N N . ASP B 1 322 ? 104.17200 126.30200 105.18900 1.000 100.35875 322 ASP B N 1
ATOM 6783 C CA . ASP B 1 322 ? 102.90400 126.34800 104.46000 1.000 100.35875 322 ASP B CA 1
ATOM 6784 C C . ASP B 1 322 ? 101.71300 126.15100 105.39700 1.000 100.35875 322 ASP B C 1
ATOM 6785 O O . ASP B 1 322 ? 100.85400 125.29800 105.17000 1.000 100.35875 322 ASP B O 1
ATOM 6790 N N . MET B 1 323 ? 101.67200 126.93700 106.47000 1.000 83.76013 323 MET B N 1
ATOM 6791 C CA . MET B 1 323 ? 100.52600 126.98600 107.36900 1.000 83.76013 323 MET B CA 1
ATOM 6792 C C . MET B 1 323 ? 100.25300 128.41200 107.83400 1.000 83.76013 323 MET B C 1
ATOM 6793 O O . MET B 1 323 ? 99.78500 128.63100 108.95300 1.000 83.76013 323 MET B O 1
ATOM 6798 N N . ALA B 1 324 ? 100.55100 129.39300 106.97800 1.000 83.40924 324 ALA B N 1
ATOM 6799 C CA . ALA B 1 324 ? 100.35300 130.79000 107.35000 1.000 83.40924 324 ALA B CA 1
ATOM 6800 C C . ALA B 1 324 ? 98.88700 131.08900 107.62200 1.000 83.40924 324 ALA B C 1
ATOM 6801 O O . ALA B 1 324 ? 98.55600 131.77700 108.59500 1.000 83.40924 324 ALA B O 1
ATOM 6803 N N . ALA B 1 325 ? 97.98900 130.56900 106.78200 1.000 84.53038 325 ALA B N 1
ATOM 6804 C CA . ALA B 1 325 ? 96.55800 130.73500 107.00600 1.000 84.53038 325 ALA B CA 1
ATOM 6805 C C . ALA B 1 325 ? 96.09000 130.09500 108.30600 1.000 84.53038 325 ALA B C 1
ATOM 6806 O O . ALA B 1 325 ? 94.91800 130.24700 108.66600 1.000 84.53038 325 ALA B O 1
ATOM 6808 N N . ARG B 1 326 ? 96.97300 129.39000 109.00800 1.000 80.26058 326 ARG B N 1
ATOM 6809 C CA . ARG B 1 326 ? 96.66500 128.75800 110.28100 1.000 80.26058 326 ARG B CA 1
ATOM 6810 C C . ARG B 1 326 ? 97.27200 129.48400 111.47200 1.000 80.26058 326 ARG B C 1
ATOM 6811 O O . ARG B 1 326 ? 96.73500 129.38600 112.58000 1.000 80.26058 326 ARG B O 1
ATOM 6819 N N . PHE B 1 327 ? 98.36900 130.20800 111.27600 1.000 79.63935 327 PHE B N 1
ATOM 6820 C CA . PHE B 1 327 ? 98.99500 130.96600 112.35000 1.000 79.63935 327 PHE B CA 1
ATOM 6821 C C . PHE B 1 327 ? 98.53700 132.41500 112.39700 1.000 79.63935 327 PHE B C 1
ATOM 6822 O O . PHE B 1 327 ? 99.01200 133.17000 113.25100 1.000 79.63935 327 PHE B O 1
ATOM 6830 N N . GLY B 1 328 ? 97.63400 132.82100 111.51000 1.000 88.61909 328 GLY B N 1
ATOM 6831 C CA . GLY B 1 328 ? 97.22200 134.20700 111.47100 1.000 88.61909 328 GLY B CA 1
ATOM 6832 C C . GLY B 1 328 ? 98.26500 135.15700 110.93500 1.000 88.61909 328 GLY B C 1
ATOM 6833 O O . GLY B 1 328 ? 98.04700 136.37100 110.95700 1.000 88.61909 328 GLY B O 1
ATOM 6834 N N . LEU B 1 329 ? 99.39700 134.63900 110.45400 1.000 89.30114 329 LEU B N 1
ATOM 6835 C CA . LEU B 1 329 ? 100.45400 135.49300 109.92900 1.000 89.30114 329 LEU B CA 1
ATOM 6836 C C . LEU B 1 329 ? 100.00200 136.28400 108.71300 1.000 89.30114 329 LEU B C 1
ATOM 6837 O O . LEU B 1 329 ? 100.63300 137.28900 108.37200 1.000 89.30114 329 LEU B O 1
ATOM 6842 N N . ARG B 1 330 ? 98.94000 135.84500 108.04800 1.000 91.12587 330 ARG B N 1
ATOM 6843 C CA . ARG B 1 330 ? 98.45200 136.54000 106.86800 1.000 91.12587 330 ARG B CA 1
ATOM 6844 C C . ARG B 1 330 ? 98.05700 137.97100 107.21000 1.000 91.12587 330 ARG B C 1
ATOM 6845 O O . ARG B 1 330 ? 97.49500 138.23900 108.27600 1.000 91.12587 330 ARG B O 1
ATOM 6853 N N . ASP B 1 331 ? 98.40000 138.89600 106.31000 1.000 93.28268 331 ASP B N 1
ATOM 6854 C CA . ASP B 1 331 ? 97.97500 140.29100 106.37500 1.000 93.28268 331 ASP B CA 1
ATOM 6855 C C . ASP B 1 331 ? 98.63400 141.05800 107.51600 1.000 93.28268 331 ASP B C 1
ATOM 6856 O O . ASP B 1 331 ? 98.36600 142.25000 107.69700 1.000 93.28268 331 ASP B O 1
ATOM 6861 N N . LYS B 1 332 ? 99.49400 140.39800 108.28900 1.000 92.19312 332 LYS B N 1
ATOM 6862 C CA . LYS B 1 332 ? 100.14500 141.03700 109.42700 1.000 92.19312 332 LYS B CA 1
ATOM 6863 C C . LYS B 1 332 ? 101.63100 141.27600 109.19500 1.000 92.19312 332 LYS B C 1
ATOM 6864 O O . LYS B 1 332 ? 102.12300 142.38300 109.42900 1.000 92.19312 332 LYS B O 1
ATOM 6870 N N . VAL B 1 333 ? 102.35800 140.26000 108.74400 1.000 94.59250 333 VAL B N 1
ATOM 6871 C CA . VAL B 1 333 ? 103.77600 140.40000 108.42500 1.000 94.59250 333 VAL B CA 1
ATOM 6872 C C . VAL B 1 333 ? 104.05100 139.70900 107.09500 1.000 94.59250 333 VAL B C 1
ATOM 6873 O O . VAL B 1 333 ? 103.36700 138.73400 106.75300 1.000 94.59250 333 VAL B O 1
ATOM 6877 N N . PRO B 1 334 ? 105.02200 140.17200 106.31400 1.000 88.46736 334 PRO B N 1
ATOM 6878 C CA . PRO B 1 334 ? 105.38400 139.44900 105.09400 1.000 88.46736 334 PRO B CA 1
ATOM 6879 C C . PRO B 1 334 ? 106.01500 138.10900 105.42900 1.000 88.46736 334 PRO B C 1
ATOM 6880 O O . PRO B 1 334 ? 106.64300 137.93500 106.47600 1.000 88.46736 334 PRO B O 1
ATOM 6884 N N . TYR B 1 335 ? 105.83600 137.15100 104.52300 1.000 90.11748 335 TYR B N 1
ATOM 6885 C CA . TYR B 1 335 ? 106.39300 135.82100 104.71100 1.000 90.11748 335 TYR B CA 1
ATOM 6886 C C . TYR B 1 335 ? 106.58100 135.16600 103.35300 1.000 90.11748 335 TYR B C 1
ATOM 6887 O O . TYR B 1 335 ? 105.97200 135.56700 102.35800 1.000 90.11748 335 TYR B O 1
ATOM 6896 N N . THR B 1 336 ? 107.42800 134.14200 103.32500 1.000 81.36617 336 THR B N 1
ATOM 6897 C CA . THR B 1 336 ? 107.67900 133.36000 102.12300 1.000 81.36617 336 THR B CA 1
ATOM 6898 C C . THR B 1 336 ? 107.31000 131.91000 102.39500 1.000 81.36617 336 THR B C 1
ATOM 6899 O O . THR B 1 336 ? 107.75200 131.32900 103.39200 1.000 81.36617 336 THR B O 1
ATOM 6903 N N . ASN B 1 337 ? 106.50500 131.33400 101.51100 1.000 87.44237 337 ASN B N 1
ATOM 6904 C CA . ASN B 1 337 ? 105.95600 130.00100 101.69900 1.000 87.44237 337 ASN B CA 1
ATOM 6905 C C . ASN B 1 337 ? 106.82200 128.96900 100.99300 1.000 87.44237 337 ASN B C 1
ATOM 6906 O O . ASN B 1 337 ? 107.33800 129.21700 99.90000 1.000 87.44237 337 ASN B O 1
ATOM 6911 N N . THR B 1 338 ? 106.96400 127.80200 101.62300 1.000 87.45789 338 THR B N 1
ATOM 6912 C CA . THR B 1 338 ? 107.83400 126.74800 101.12800 1.000 87.45789 338 THR B CA 1
ATOM 6913 C C . THR B 1 338 ? 107.10400 125.46600 100.75500 1.000 87.45789 338 THR B C 1
ATOM 6914 O O . THR B 1 338 ? 107.71600 124.59000 100.13600 1.000 87.45789 338 THR B O 1
ATOM 6918 N N . GLY B 1 339 ? 105.83200 125.32600 101.11000 1.000 94.92727 339 GLY B N 1
ATOM 6919 C CA . GLY B 1 339 ? 105.11300 124.10300 100.80800 1.000 94.92727 339 GLY B CA 1
ATOM 6920 C C . GLY B 1 339 ? 105.35000 123.02300 101.85000 1.000 94.92727 339 GLY B C 1
ATOM 6921 O O . GLY B 1 339 ? 105.88500 123.26400 102.93700 1.000 94.92727 339 GLY B O 1
ATOM 6922 N N . LEU B 1 340 ? 104.94000 121.80200 101.50000 1.000 97.34022 340 LEU B N 1
ATOM 6923 C CA . LEU B 1 340 ? 105.06600 120.65200 102.39800 1.000 97.34022 340 LEU B CA 1
ATOM 6924 C C . LEU B 1 340 ? 106.52000 120.17600 102.42200 1.000 97.34022 340 LEU B C 1
ATOM 6925 O O . LEU B 1 340 ? 106.88400 119.12500 101.89300 1.000 97.34022 340 LEU B O 1
ATOM 6930 N N . ALA B 1 341 ? 107.36200 120.98800 103.06000 1.000 91.54899 341 ALA B N 1
ATOM 6931 C CA . ALA B 1 341 ? 108.77200 120.65700 103.27500 1.000 91.54899 341 ALA B CA 1
ATOM 6932 C C . ALA B 1 341 ? 109.14400 121.19000 104.65700 1.000 91.54899 341 ALA B C 1
ATOM 6933 O O . ALA B 1 341 ? 109.56700 122.34000 104.80000 1.000 91.54899 341 ALA B O 1
ATOM 6935 N N . GLU B 1 342 ? 108.98900 120.34100 105.67300 1.000 86.35913 342 GLU B N 1
ATOM 6936 C CA . GLU B 1 342 ? 109.15200 120.79900 107.04800 1.000 86.35913 342 GLU B CA 1
ATOM 6937 C C . GLU B 1 342 ? 110.61800 120.93400 107.43500 1.000 86.35913 342 GLU B C 1
ATOM 6938 O O . GLU B 1 342 ? 110.97500 121.84500 108.18900 1.000 86.35913 342 GLU B O 1
ATOM 6944 N N . THR B 1 343 ? 111.47700 120.04000 106.93900 1.000 80.84132 343 THR B N 1
ATOM 6945 C CA . THR B 1 343 ? 112.91200 120.19500 107.15200 1.000 80.84132 343 THR B CA 1
ATOM 6946 C C . THR B 1 343 ? 113.42700 121.45400 106.47000 1.000 80.84132 343 THR B C 1
ATOM 6947 O O . THR B 1 343 ? 114.27900 122.16500 107.01300 1.000 80.84132 343 THR B O 1
ATOM 6951 N N . LEU B 1 344 ? 112.91000 121.74300 105.27700 1.000 83.91860 344 LEU B N 1
ATOM 6952 C CA . LEU B 1 344 ? 113.35700 122.89500 104.50600 1.000 83.91860 344 LEU B CA 1
ATOM 6953 C C . LEU B 1 344 ? 113.08800 124.20900 105.22800 1.000 83.91860 344 LEU B C 1
ATOM 6954 O O . LEU B 1 344 ? 113.89400 125.14600 105.13800 1.000 83.91860 344 LEU B O 1
ATOM 6959 N N . SER B 1 345 ? 111.95200 124.30700 105.92100 1.000 82.39883 345 SER B N 1
ATOM 6960 C CA . SER B 1 345 ? 111.63400 125.52600 106.65500 1.000 82.39883 345 SER B CA 1
ATOM 6961 C C . SER B 1 345 ? 112.73800 125.87600 107.64200 1.000 82.39883 345 SER B C 1
ATOM 6962 O O . SER B 1 345 ? 113.08900 127.05000 107.80000 1.000 82.39883 345 SER B O 1
ATOM 6965 N N . LEU B 1 346 ? 113.29500 124.87000 108.31600 1.000 75.21239 346 LEU B N 1
ATOM 6966 C CA . LEU B 1 346 ? 114.43200 125.10000 109.19800 1.000 75.21239 346 LEU B CA 1
ATOM 6967 C C . LEU B 1 346 ? 115.72900 125.27900 108.42300 1.000 75.21239 346 LEU B C 1
ATOM 6968 O O . LEU B 1 346 ? 116.59400 126.05400 108.84300 1.000 75.21239 346 LEU B O 1
ATOM 6973 N N . GLY B 1 347 ? 115.88100 124.57100 107.30500 1.000 71.73339 347 GLY B N 1
ATOM 6974 C CA . GLY B 1 347 ? 117.12400 124.63900 106.55700 1.000 71.73339 347 GLY B CA 1
ATOM 6975 C C . GLY B 1 347 ? 117.40100 126.00600 105.96700 1.000 71.73339 347 GLY B C 1
ATOM 6976 O O . GLY B 1 347 ? 118.55900 126.41400 105.85300 1.000 71.73339 347 GLY B O 1
ATOM 6977 N N . LEU B 1 348 ? 116.35000 126.72700 105.57500 1.000 69.35147 348 LEU B N 1
ATOM 6978 C CA . LEU B 1 348 ? 116.55100 128.03600 104.95600 1.000 69.35147 348 LEU B CA 1
ATOM 6979 C C . LEU B 1 348 ? 117.27400 129.01600 105.87200 1.000 69.35147 348 LEU B C 1
ATOM 6980 O O . LEU B 1 348 ? 117.91100 129.95400 105.38400 1.000 69.35147 348 LEU B O 1
ATOM 6985 N N . THR B 1 349 ? 117.19900 128.82400 107.19000 1.000 71.77905 349 THR B N 1
ATOM 6986 C CA . THR B 1 349 ? 117.60600 129.84900 108.14600 1.000 71.77905 349 THR B CA 1
ATOM 6987 C C . THR B 1 349 ? 119.02200 129.65700 108.67900 1.000 71.77905 349 THR B C 1
ATOM 6988 O O . THR B 1 349 ? 119.27800 129.96200 109.85100 1.000 71.77905 349 THR B O 1
ATOM 6992 N N . LEU B 1 350 ? 119.94700 129.15400 107.86400 1.000 71.34329 350 LEU B N 1
ATOM 6993 C CA . LEU B 1 350 ? 121.34300 129.04600 108.27300 1.000 71.34329 350 LEU B CA 1
ATOM 6994 C C . LEU B 1 350 ? 122.23400 130.13700 107.69300 1.000 71.34329 350 LEU B C 1
ATOM 6995 O O . LEU B 1 350 ? 123.06000 130.70000 108.41600 1.000 71.34329 350 LEU B O 1
ATOM 7000 N N . SER B 1 351 ? 122.08900 130.46000 106.40700 1.000 75.23371 351 SER B N 1
ATOM 7001 C CA . SER B 1 351 ? 123.00500 131.41400 105.79000 1.000 75.23371 351 SER B CA 1
ATOM 7002 C C . SER B 1 351 ? 122.53900 132.85300 105.96500 1.000 75.23371 351 SER B C 1
ATOM 7003 O O . SER B 1 351 ? 123.21100 133.78200 105.50400 1.000 75.23371 351 SER B O 1
ATOM 7006 N N . LEU B 1 352 ? 121.39800 133.06100 106.61600 1.000 78.23891 352 LEU B N 1
ATOM 7007 C CA . LEU B 1 352 ? 120.89300 134.40600 106.83100 1.000 78.23891 352 LEU B CA 1
ATOM 7008 C C . LEU B 1 352 ? 121.84100 135.19600 107.73000 1.000 78.23891 352 LEU B C 1
ATOM 7009 O O . LEU B 1 352 ? 122.57400 134.61800 108.53500 1.000 78.23891 352 LEU B O 1
ATOM 7014 N N . PRO B 1 353 ? 121.85900 136.52400 107.59500 1.000 89.89880 353 PRO B N 1
ATOM 7015 C CA . PRO B 1 353 ? 122.78700 137.33000 108.39100 1.000 89.89880 353 PRO B CA 1
ATOM 7016 C C . PRO B 1 353 ? 122.50200 137.20100 109.87800 1.000 89.89880 353 PRO B C 1
ATOM 7017 O O . PRO B 1 353 ? 121.37200 136.96800 110.31000 1.000 89.89880 353 PRO B O 1
ATOM 7021 N N . GLU B 1 354 ? 123.56500 137.35500 110.66600 1.000 96.95076 354 GLU B N 1
ATOM 7022 C CA . GLU B 1 354 ? 123.45000 137.24400 112.11300 1.000 96.95076 354 GLU B CA 1
ATOM 7023 C C . GLU B 1 354 ? 122.62500 138.37800 112.71200 1.000 96.95076 354 GLU B C 1
ATOM 7024 O O . GLU B 1 354 ? 122.19400 138.27600 113.86500 1.000 96.95076 354 GLU B O 1
ATOM 7030 N N . GLU B 1 355 ? 122.37300 139.43900 111.95000 1.000 97.48241 355 GLU B N 1
ATOM 7031 C CA . GLU B 1 355 ? 121.63500 140.59700 112.43500 1.000 97.48241 355 GLU B CA 1
ATOM 7032 C C . GLU B 1 355 ? 120.14300 140.53300 112.12800 1.000 97.48241 355 GLU B C 1
ATOM 7033 O O . GLU B 1 355 ? 119.41400 141.45900 112.49500 1.000 97.48241 355 GLU B O 1
ATOM 7039 N N . THR B 1 356 ? 119.67300 139.47500 111.47300 1.000 91.86869 356 THR B N 1
ATOM 7040 C CA . THR B 1 356 ? 118.28500 139.37200 111.03800 1.000 91.86869 356 THR B CA 1
ATOM 7041 C C . THR B 1 356 ? 117.56700 138.31900 111.87200 1.000 91.86869 356 THR B C 1
ATOM 7042 O O . THR B 1 356 ? 118.00300 137.16400 111.92600 1.000 91.86869 356 THR B O 1
ATOM 7046 N N . VAL B 1 357 ? 116.46900 138.71300 112.51000 1.000 85.78571 357 VAL B N 1
ATOM 7047 C CA . VAL B 1 357 ? 115.69700 137.79600 113.34000 1.000 85.78571 357 VAL B CA 1
ATOM 7048 C C . VAL B 1 357 ? 114.80000 136.95400 112.44400 1.000 85.78571 357 VAL B C 1
ATOM 7049 O O . VAL B 1 357 ? 114.15500 137.47200 111.52500 1.000 85.78571 357 VAL B O 1
ATOM 7053 N N . LYS B 1 358 ? 114.75700 135.65100 112.71000 1.000 77.64274 358 LYS B N 1
ATOM 7054 C CA . LYS B 1 358 ? 114.07700 134.68400 111.86200 1.000 77.64274 358 LYS B CA 1
ATOM 7055 C C . LYS B 1 358 ? 113.08600 133.88300 112.69000 1.000 77.64274 358 LYS B C 1
ATOM 7056 O O . LYS B 1 358 ? 113.32200 133.62300 113.87300 1.000 77.64274 358 LYS B O 1
ATOM 7062 N N . VAL B 1 359 ? 111.98300 133.48300 112.06200 1.000 69.64056 359 VAL B N 1
ATOM 7063 C CA . VAL B 1 359 ? 110.94200 132.70600 112.72200 1.000 69.64056 359 VAL B CA 1
ATOM 7064 C C . VAL B 1 359 ? 110.57100 131.52500 111.83600 1.000 69.64056 359 VAL B C 1
ATOM 7065 O O . VAL B 1 359 ? 110.42000 131.67600 110.61800 1.000 69.64056 359 VAL B O 1
ATOM 7069 N N . VAL B 1 360 ? 110.44300 130.35000 112.44500 1.000 66.14467 360 VAL B N 1
ATOM 7070 C CA . VAL B 1 360 ? 109.93900 129.15300 111.78300 1.000 66.14467 360 VAL B CA 1
ATOM 7071 C C . VAL B 1 360 ? 108.78500 128.61100 112.61200 1.000 66.14467 360 VAL B C 1
ATOM 7072 O O . VAL B 1 360 ? 108.91200 128.45200 113.83000 1.000 66.14467 360 VAL B O 1
ATOM 7076 N N . ALA B 1 361 ? 107.65900 128.33500 111.95600 1.000 72.93022 361 ALA B N 1
ATOM 7077 C CA . ALA B 1 361 ? 106.42500 128.01200 112.65700 1.000 72.93022 361 ALA B CA 1
ATOM 7078 C C . ALA B 1 361 ? 105.69200 126.88300 111.95400 1.000 72.93022 361 ALA B C 1
ATOM 7079 O O . ALA B 1 361 ? 105.67200 126.82600 110.72200 1.000 72.93022 361 ALA B O 1
ATOM 7081 N N . THR B 1 362 ? 105.08600 125.99700 112.74100 1.000 68.86433 362 THR B N 1
ATOM 7082 C CA . THR B 1 362 ? 104.20300 124.96200 112.20500 1.000 68.86433 362 THR B CA 1
ATOM 7083 C C . THR B 1 362 ? 103.58800 124.19800 113.36700 1.000 68.86433 362 THR B C 1
ATOM 7084 O O . THR B 1 362 ? 103.84400 124.48900 114.53900 1.000 68.86433 362 THR B O 1
ATOM 7088 N N . ASP B 1 363 ? 102.75300 123.22000 113.02600 1.000 71.75072 363 ASP B N 1
ATOM 7089 C CA . ASP B 1 363 ? 102.31300 122.25100 114.01600 1.000 71.75072 363 ASP B CA 1
ATOM 7090 C C . ASP B 1 363 ? 103.51700 121.46300 114.50700 1.000 71.75072 363 ASP B C 1
ATOM 7091 O O . ASP B 1 363 ? 104.31900 120.97400 113.70700 1.000 71.75072 363 ASP B O 1
ATOM 7096 N N . ALA B 1 364 ? 103.64600 121.34800 115.83000 1.000 71.91196 364 ALA B N 1
ATOM 7097 C CA . ALA B 1 364 ? 104.85300 120.76700 116.40800 1.000 71.91196 364 ALA B CA 1
ATOM 7098 C C . ALA B 1 364 ? 105.07500 119.33400 115.94600 1.000 71.91196 364 ALA B C 1
ATOM 7099 O O . ALA B 1 364 ? 106.22100 118.91400 115.75100 1.000 71.91196 364 ALA B O 1
ATOM 7101 N N . MET B 1 365 ? 103.99800 118.58400 115.73500 1.000 72.71521 365 MET B N 1
ATOM 7102 C CA . MET B 1 365 ? 104.07700 117.16900 115.39500 1.000 72.71521 365 MET B CA 1
ATOM 7103 C C . MET B 1 365 ? 104.61200 116.90700 113.99400 1.000 72.71521 365 MET B C 1
ATOM 7104 O O . MET B 1 365 ? 104.58300 115.75700 113.54700 1.000 72.71521 365 MET B O 1
ATOM 7109 N N . TYR B 1 366 ? 105.09100 117.93000 113.29200 1.000 70.71561 366 TYR B N 1
ATOM 7110 C CA . TYR B 1 366 ? 105.83300 117.71400 112.05800 1.000 70.71561 366 TYR B CA 1
ATOM 7111 C C . TYR B 1 366 ? 107.34000 117.73700 112.29000 1.000 70.71561 366 TYR B C 1
ATOM 7112 O O . TYR B 1 366 ? 108.09200 117.08500 111.55000 1.000 70.71561 366 TYR B O 1
ATOM 7121 N N . TYR B 1 367 ? 107.78800 118.43700 113.33600 1.000 64.01917 367 TYR B N 1
ATOM 7122 C CA . TYR B 1 367 ? 109.21700 118.54500 113.61700 1.000 64.01917 367 TYR B CA 1
ATOM 7123 C C . TYR B 1 367 ? 109.86100 117.19100 113.87600 1.000 64.01917 367 TYR B C 1
ATOM 7124 O O . TYR B 1 367 ? 111.08800 117.06600 113.77500 1.000 64.01917 367 TYR B O 1
ATOM 7133 N N . MET B 1 368 ? 109.06300 116.17400 114.21400 1.000 60.40008 368 MET B N 1
ATOM 7134 C CA . MET B 1 368 ? 109.59600 114.82200 114.34400 1.000 60.40008 368 MET B CA 1
ATOM 7135 C C . MET B 1 368 ? 110.46400 114.43800 113.15400 1.000 60.40008 368 MET B C 1
ATOM 7136 O O . MET B 1 368 ? 111.39600 113.63800 113.29000 1.000 60.40008 368 MET B O 1
ATOM 7141 N N . ASP B 1 369 ? 110.17800 114.99200 111.97700 1.000 64.82004 369 ASP B N 1
ATOM 7142 C CA . ASP B 1 369 ? 110.90200 114.55600 110.79100 1.000 64.82004 369 ASP B CA 1
ATOM 7143 C C . ASP B 1 369 ? 112.15800 115.36700 110.50400 1.000 64.82004 369 ASP B C 1
ATOM 7144 O O . ASP B 1 369 ? 112.82800 115.09200 109.50500 1.000 64.82004 369 ASP B O 1
ATOM 7149 N N . SER B 1 370 ? 112.50800 116.35100 111.33600 1.000 67.02546 370 SER B N 1
ATOM 7150 C CA . SER B 1 370 ? 113.62800 117.22300 111.00100 1.000 67.02546 370 SER B CA 1
ATOM 7151 C C . SER B 1 370 ? 114.51800 117.54700 112.19700 1.000 67.02546 370 SER B C 1
ATOM 7152 O O . SER B 1 370 ? 115.33600 118.47300 112.11200 1.000 67.02546 370 SER B O 1
ATOM 7155 N N . LEU B 1 371 ? 114.40600 116.78800 113.29100 1.000 59.12710 371 LEU B N 1
ATOM 7156 C CA . LEU B 1 371 ? 115.16600 117.10500 114.49700 1.000 59.12710 371 LEU B CA 1
ATOM 7157 C C . LEU B 1 371 ? 116.65400 117.23900 114.21100 1.000 59.12710 371 LEU B C 1
ATOM 7158 O O . LEU B 1 371 ? 117.30200 118.17100 114.70000 1.000 59.12710 371 LEU B O 1
ATOM 7163 N N . SER B 1 372 ? 117.21000 116.33200 113.40300 1.000 60.51142 372 SER B N 1
ATOM 7164 C CA . SER B 1 372 ? 118.62700 116.41800 113.06700 1.000 60.51142 372 SER B CA 1
ATOM 7165 C C . SER B 1 372 ? 118.96600 117.79100 112.51000 1.000 60.51142 372 SER B C 1
ATOM 7166 O O . SER B 1 372 ? 119.87100 118.47000 113.00800 1.000 60.51142 372 SER B O 1
ATOM 7169 N N . MET B 1 373 ? 118.21600 118.24100 111.50200 1.000 58.78802 373 MET B N 1
ATOM 7170 C CA . MET B 1 373 ? 118.49200 119.56100 110.95300 1.000 58.78802 373 MET B CA 1
ATOM 7171 C C . MET B 1 373 ? 118.38400 120.61800 112.04000 1.000 58.78802 373 MET B C 1
ATOM 7172 O O . MET B 1 373 ? 119.24500 121.50100 112.14900 1.000 58.78802 373 MET B O 1
ATOM 7177 N N . LEU B 1 374 ? 117.37600 120.49100 112.90400 1.000 58.14740 374 LEU B N 1
ATOM 7178 C CA . LEU B 1 374 ? 117.23500 121.42700 114.01000 1.000 58.14740 374 LEU B CA 1
ATOM 7179 C C . LEU B 1 374 ? 118.46200 121.40500 114.91000 1.000 58.14740 374 LEU B C 1
ATOM 7180 O O . LEU B 1 374 ? 118.98600 122.46500 115.27500 1.000 58.14740 374 LEU B O 1
ATOM 7185 N N . THR B 1 375 ? 118.97200 120.21500 115.23700 1.000 56.22513 375 THR B N 1
ATOM 7186 C CA . THR B 1 375 ? 120.11000 120.18100 116.14600 1.000 56.22513 375 THR B CA 1
ATOM 7187 C C . THR B 1 375 ? 121.39800 120.61400 115.47000 1.000 56.22513 375 THR B C 1
ATOM 7188 O O . THR B 1 375 ? 122.46400 120.52100 116.08600 1.000 56.22513 375 THR B O 1
ATOM 7192 N N . GLU B 1 376 ? 121.32800 121.07300 114.22100 1.000 67.55458 376 GLU B N 1
ATOM 7193 C CA . GLU B 1 376 ? 122.42800 121.85400 113.67900 1.000 67.55458 376 GLU B CA 1
ATOM 7194 C C . GLU B 1 376 ? 122.17900 123.34400 113.86900 1.000 67.55458 376 GLU B C 1
ATOM 7195 O O . GLU B 1 376 ? 123.06300 124.07200 114.33300 1.000 67.55458 376 GLU B O 1
ATOM 7201 N N . ALA B 1 377 ? 120.96500 123.79600 113.54800 1.000 64.34660 377 ALA B N 1
ATOM 7202 C CA . ALA B 1 377 ? 120.68900 125.22800 113.52300 1.000 64.34660 377 ALA B CA 1
ATOM 7203 C C . ALA B 1 377 ? 120.90000 125.85400 114.89400 1.000 64.34660 377 ALA B C 1
ATOM 7204 O O . ALA B 1 377 ? 121.54200 126.90500 115.01700 1.000 64.34660 377 ALA B O 1
ATOM 7206 N N . THR B 1 378 ? 120.41200 125.19500 115.94400 1.000 63.47082 378 THR B N 1
ATOM 7207 C CA . THR B 1 378 ? 120.49700 125.73900 117.29300 1.000 63.47082 378 THR B CA 1
ATOM 7208 C C . THR B 1 378 ? 121.94300 125.92300 117.73300 1.000 63.47082 378 THR B C 1
ATOM 7209 O O . THR B 1 378 ? 122.20400 126.50300 118.79200 1.000 63.47082 378 THR B O 1
ATOM 7213 N N . THR B 1 379 ? 122.89200 125.43200 116.93300 1.000 71.19221 379 THR B N 1
ATOM 7214 C CA . THR B 1 379 ? 124.30400 125.59200 117.22900 1.000 71.19221 379 THR B CA 1
ATOM 7215 C C . THR B 1 379 ? 125.04000 126.49600 116.25300 1.000 71.19221 379 THR B C 1
ATOM 7216 O O . THR B 1 379 ? 126.13700 126.96000 116.58200 1.000 71.19221 379 THR B O 1
ATOM 7220 N N . SER B 1 380 ? 124.48100 126.76400 115.07200 1.000 69.82704 380 SER B N 1
ATOM 7221 C CA . SER B 1 380 ? 125.18900 127.52700 114.05300 1.000 69.82704 380 SER B CA 1
ATOM 7222 C C . SER B 1 380 ? 124.49100 128.81500 113.64800 1.000 69.82704 380 SER B C 1
ATOM 7223 O O . SER B 1 380 ? 125.03000 129.55400 112.81600 1.000 69.82704 380 SER B O 1
ATOM 7226 N N . VAL B 1 381 ? 123.31600 129.11000 114.19800 1.000 72.90235 381 VAL B N 1
ATOM 7227 C CA . VAL B 1 381 ? 122.56200 130.30100 113.83600 1.000 72.90235 381 VAL B CA 1
ATOM 7228 C C . VAL B 1 381 ? 122.14600 131.01300 115.11400 1.000 72.90235 381 VAL B C 1
ATOM 7229 O O . VAL B 1 381 ? 122.00000 130.39300 116.17200 1.000 72.90235 381 VAL B O 1
ATOM 7233 N N . ARG B 1 382 ? 121.95800 132.32400 115.01400 1.000 84.42376 382 ARG B N 1
ATOM 7234 C CA . ARG B 1 382 ? 121.46500 133.13300 116.11700 1.000 84.42376 382 ARG B CA 1
ATOM 7235 C C . ARG B 1 382 ? 120.23800 133.91700 115.66900 1.000 84.42376 382 ARG B C 1
ATOM 7236 O O . ARG B 1 382 ? 119.97000 134.07000 114.47400 1.000 84.42376 382 ARG B O 1
ATOM 7244 N N . ASN B 1 383 ? 119.49100 134.41400 116.65700 1.000 85.03779 383 ASN B N 1
ATOM 7245 C CA . ASN B 1 383 ? 118.22200 135.10400 116.43300 1.000 85.03779 383 ASN B CA 1
ATOM 7246 C C . ASN B 1 383 ? 117.23100 134.19400 115.70300 1.000 85.03779 383 ASN B C 1
ATOM 7247 O O . ASN B 1 383 ? 116.79800 134.46500 114.58200 1.000 85.03779 383 ASN B O 1
ATOM 7252 N N . LEU B 1 384 ? 116.88200 133.09700 116.36600 1.000 70.20301 384 LEU B N 1
ATOM 7253 C CA . LEU B 1 384 ? 115.96900 132.10100 115.82300 1.000 70.20301 384 LEU B CA 1
ATOM 7254 C C . LEU B 1 384 ? 114.78300 131.94600 116.76200 1.000 70.20301 384 LEU B C 1
ATOM 7255 O O . LEU B 1 384 ? 114.96000 131.84800 117.98000 1.000 70.20301 384 LEU B O 1
ATOM 7260 N N . LEU B 1 385 ? 113.57900 131.92400 116.19700 1.000 65.07377 385 LEU B N 1
ATOM 7261 C CA . LEU B 1 385 ? 112.35100 131.74200 116.95700 1.000 65.07377 385 LEU B CA 1
ATOM 7262 C C . LEU B 1 385 ? 111.57800 130.57100 116.37200 1.000 65.07377 385 LEU B C 1
ATOM 7263 O O . LEU B 1 385 ? 111.45000 130.46200 115.14900 1.000 65.07377 385 LEU B O 1
ATOM 7268 N N . VAL B 1 386 ? 111.08600 129.68900 117.23800 1.000 62.99395 386 VAL B N 1
ATOM 7269 C CA . VAL B 1 386 ? 110.36200 128.49200 116.82600 1.000 62.99395 386 VAL B CA 1
ATOM 7270 C C . VAL B 1 386 ? 108.94900 128.56100 117.38700 1.000 62.99395 386 VAL B C 1
ATOM 7271 O O . VAL B 1 386 ? 108.76200 128.79800 118.58600 1.000 62.99395 386 VAL B O 1
ATOM 7275 N N . LEU B 1 387 ? 107.95800 128.35800 116.52200 1.000 63.08815 387 LEU B N 1
ATOM 7276 C CA . LEU B 1 387 ? 106.55500 128.35900 116.91400 1.000 63.08815 387 LEU B CA 1
ATOM 7277 C C . LEU B 1 387 ? 105.98100 126.96800 116.68300 1.000 63.08815 387 LEU B C 1
ATOM 7278 O O . LEU B 1 387 ? 105.93600 126.48700 115.54200 1.000 63.08815 387 LEU B O 1
ATOM 7283 N N . ALA B 1 388 ? 105.53300 126.33600 117.76500 1.000 63.47556 388 ALA B N 1
ATOM 7284 C CA . ALA B 1 388 ? 105.06300 124.95400 117.76600 1.000 63.47556 388 ALA B CA 1
ATOM 7285 C C . ALA B 1 388 ? 103.59200 124.94300 118.16700 1.000 63.47556 388 ALA B C 1
ATOM 7286 O O . ALA B 1 388 ? 103.26300 124.91200 119.35400 1.000 63.47556 388 ALA B O 1
ATOM 7288 N N . GLY B 1 389 ? 102.70900 124.95800 117.17300 1.000 66.84149 389 GLY B N 1
ATOM 7289 C CA . GLY B 1 389 ? 101.29100 124.92700 117.45300 1.000 66.84149 389 GLY B CA 1
ATOM 7290 C C . GLY B 1 389 ? 100.82400 123.55800 117.90400 1.000 66.84149 389 GLY B C 1
ATOM 7291 O O . GLY B 1 389 ? 101.50800 122.54900 117.74800 1.000 66.84149 389 GLY B O 1
ATOM 7292 N N . ARG B 1 390 ? 99.62600 123.52900 118.48000 1.000 70.79906 390 ARG B N 1
ATOM 7293 C CA . ARG B 1 390 ? 99.02200 122.29800 118.97700 1.000 70.79906 390 ARG B CA 1
ATOM 7294 C C . ARG B 1 390 ? 97.61300 122.18400 118.41400 1.000 70.79906 390 ARG B C 1
ATOM 7295 O O . ARG B 1 390 ? 96.72600 122.94900 118.80000 1.000 70.79906 390 ARG B O 1
ATOM 7303 N N . SER B 1 391 ? 97.40500 121.23300 117.50700 1.000 68.19232 391 SER B N 1
ATOM 7304 C CA . SER B 1 391 ? 96.07300 120.90600 117.00200 1.000 68.19232 391 SER B CA 1
ATOM 7305 C C . SER B 1 391 ? 95.81100 119.44300 117.31900 1.000 68.19232 391 SER B C 1
ATOM 7306 O O . SER B 1 391 ? 95.98000 118.57000 116.46800 1.000 68.19232 391 SER B O 1
ATOM 7309 N N . TRP B 1 392 ? 95.37700 119.18000 118.54600 1.000 64.96283 392 TRP B N 1
ATOM 7310 C CA . TRP B 1 392 ? 94.92200 117.84400 118.91900 1.000 64.96283 392 TRP B CA 1
ATOM 7311 C C . TRP B 1 392 ? 93.42400 117.72900 118.64400 1.000 64.96283 392 TRP B C 1
ATOM 7312 O O . TRP B 1 392 ? 92.61300 117.37800 119.49600 1.000 64.96283 392 TRP B O 1
ATOM 7323 N N . GLY B 1 393 ? 93.08000 118.06300 117.41000 1.000 70.73028 393 GLY B N 1
ATOM 7324 C CA . GLY B 1 393 ? 91.71300 118.05100 116.94300 1.000 70.73028 393 GLY B CA 1
ATOM 7325 C C . GLY B 1 393 ? 91.29200 116.69400 116.43400 1.000 70.73028 393 GLY B C 1
ATOM 7326 O O . GLY B 1 393 ? 91.75500 115.65200 116.90600 1.000 70.73028 393 GLY B O 1
ATOM 7327 N N . ALA B 1 394 ? 90.40600 116.70900 115.44000 1.000 62.76744 394 ALA B N 1
ATOM 7328 C CA . ALA B 1 394 ? 89.81300 115.47700 114.94200 1.000 62.76744 394 ALA B CA 1
ATOM 7329 C C . ALA B 1 394 ? 90.82800 114.53800 114.31300 1.000 62.76744 394 ALA B C 1
ATOM 7330 O O . ALA B 1 394 ? 90.50900 113.36200 114.11500 1.000 62.76744 394 ALA B O 1
ATOM 7332 N N . TRP B 1 395 ? 92.03400 115.01200 114.00400 1.000 65.67575 395 TRP B N 1
ATOM 7333 C CA . TRP B 1 395 ? 92.96000 114.23200 113.19400 1.000 65.67575 395 TRP B CA 1
ATOM 7334 C C . TRP B 1 395 ? 93.89800 113.36400 114.02000 1.000 65.67575 395 TRP B C 1
ATOM 7335 O O . TRP B 1 395 ? 94.17000 112.22100 113.64000 1.000 65.67575 395 TRP B O 1
ATOM 7346 N N . GLY B 1 396 ? 94.39800 113.86700 115.12700 1.000 64.09863 396 GLY B N 1
ATOM 7347 C CA . GLY B 1 396 ? 95.28200 113.09700 115.96600 1.000 64.09863 396 GLY B CA 1
ATOM 7348 C C . GLY B 1 396 ? 96.37300 113.97800 116.51400 1.000 64.09863 396 GLY B C 1
ATOM 7349 O O . GLY B 1 396 ? 96.31500 115.20300 116.42300 1.000 64.09863 396 GLY B O 1
ATOM 7350 N N . GLY B 1 397 ? 97.38300 113.34400 117.09700 1.000 66.00600 397 GLY B N 1
ATOM 7351 C CA . GLY B 1 397 ? 98.49400 114.08800 117.64800 1.000 66.00600 397 GLY B CA 1
ATOM 7352 C C . GLY B 1 397 ? 99.60800 113.21800 118.18200 1.000 66.00600 397 GLY B C 1
ATOM 7353 O O . GLY B 1 397 ? 99.36500 112.12700 118.70600 1.000 66.00600 397 GLY B O 1
ATOM 7354 N N . ALA B 1 398 ? 100.84100 113.68600 118.03900 1.000 59.46441 398 ALA B N 1
ATOM 7355 C CA . ALA B 1 398 ? 101.98800 113.09100 118.70600 1.000 59.46441 398 ALA B CA 1
ATOM 7356 C C . ALA B 1 398 ? 102.24200 113.91200 119.96000 1.000 59.46441 398 ALA B C 1
ATOM 7357 O O . ALA B 1 398 ? 102.74900 115.03500 119.88200 1.000 59.46441 398 ALA B O 1
ATOM 7359 N N . HIS B 1 399 ? 101.90500 113.35600 121.10300 1.000 57.29804 399 HIS B N 1
ATOM 7360 C CA . HIS B 1 399 ? 101.94800 114.12700 122.33600 1.000 57.29804 399 HIS B CA 1
ATOM 7361 C C . HIS B 1 399 ? 103.34500 114.37300 122.83000 1.000 57.29804 399 HIS B C 1
ATOM 7362 O O . HIS B 1 399 ? 103.50600 114.83900 123.95700 1.000 57.29804 399 HIS B O 1
ATOM 7369 N N . ASN B 1 400 ? 104.37900 114.08900 122.04400 1.000 57.70632 400 ASN B N 1
ATOM 7370 C CA . ASN B 1 400 ? 105.75200 114.21600 122.49900 1.000 57.70632 400 ASN B CA 1
ATOM 7371 C C . ASN B 1 400 ? 106.51300 115.34700 121.82600 1.000 57.70632 400 ASN B C 1
ATOM 7372 O O . ASN B 1 400 ? 107.66500 115.59300 122.19800 1.000 57.70632 400 ASN B O 1
ATOM 7377 N N . ALA B 1 401 ? 105.90900 116.03400 120.85300 1.000 58.02595 401 ALA B N 1
ATOM 7378 C CA . ALA B 1 401 ? 106.64700 116.99800 120.04000 1.000 58.02595 401 ALA B CA 1
ATOM 7379 C C . ALA B 1 401 ? 107.32300 118.06800 120.88600 1.000 58.02595 401 ALA B C 1
ATOM 7380 O O . ALA B 1 401 ? 108.51100 118.35600 120.70100 1.000 58.02595 401 ALA B O 1
ATOM 7382 N N . THR B 1 402 ? 106.59000 118.66800 121.82200 1.000 50.50507 402 THR B N 1
ATOM 7383 C CA . THR B 1 402 ? 107.19400 119.67500 122.68600 1.000 50.50507 402 THR B CA 1
ATOM 7384 C C . THR B 1 402 ? 108.29800 119.07200 123.54600 1.000 50.50507 402 THR B C 1
ATOM 7385 O O . THR B 1 402 ? 109.37400 119.66400 123.69100 1.000 50.50507 402 THR B O 1
ATOM 7389 N N . ASN B 1 403 ? 108.05600 117.89100 124.11500 1.000 52.22445 403 ASN B N 1
ATOM 7390 C CA . ASN B 1 403 ? 109.04900 117.27300 124.98700 1.000 52.22445 403 ASN B CA 1
ATOM 7391 C C . ASN B 1 403 ? 110.33800 116.96400 124.24000 1.000 52.22445 403 ASN B C 1
ATOM 7392 O O . ASN B 1 403 ? 111.43000 117.08200 124.80600 1.000 52.22445 403 ASN B O 1
ATOM 7397 N N . LEU B 1 404 ? 110.24100 116.56500 122.97200 1.000 49.95907 404 LEU B N 1
ATOM 7398 C CA . LEU B 1 404 ? 111.45800 116.32600 122.20600 1.000 49.95907 404 LEU B CA 1
ATOM 7399 C C . LEU B 1 404 ? 112.10600 117.63100 121.76500 1.000 49.95907 404 LEU B C 1
ATOM 7400 O O . LEU B 1 404 ? 113.33700 117.72700 121.73400 1.000 49.95907 404 LEU B O 1
ATOM 7405 N N . LEU B 1 405 ? 111.30600 118.64400 121.42800 1.000 49.46951 405 LEU B N 1
ATOM 7406 C CA . LEU B 1 405 ? 111.88300 119.93000 121.05200 1.000 49.46951 405 LEU B CA 1
ATOM 7407 C C . LEU B 1 405 ? 112.65700 120.54500 122.20800 1.000 49.46951 405 LEU B C 1
ATOM 7408 O O . LEU B 1 405 ? 113.65400 121.24200 121.99200 1.000 49.46951 405 LEU B O 1
ATOM 7413 N N . GLY B 1 406 ? 112.22000 120.29800 123.43700 1.000 50.17286 406 GLY B N 1
ATOM 7414 C CA . GLY B 1 406 ? 112.87400 120.86900 124.59300 1.000 50.17286 406 GLY B CA 1
ATOM 7415 C C . GLY B 1 406 ? 114.04800 120.09100 125.13100 1.000 50.17286 406 GLY B C 1
ATOM 7416 O O . GLY B 1 406 ? 114.56100 120.43000 126.20000 1.000 50.17286 406 GLY B O 1
ATOM 7417 N N . GLN B 1 407 ? 114.48600 119.04700 124.43100 1.000 59.86751 407 GLN B N 1
ATOM 7418 C CA . GLN B 1 407 ? 115.62000 118.23900 124.85800 1.000 59.86751 407 GLN B CA 1
ATOM 7419 C C . GLN B 1 407 ? 116.79200 118.30800 123.89300 1.000 59.86751 407 GLN B C 1
ATOM 7420 O O . GLN B 1 407 ? 117.76800 117.57300 124.07000 1.000 59.86751 407 GLN B O 1
ATOM 7426 N N . LEU B 1 408 ? 116.72400 119.16500 122.88200 1.000 55.99988 408 LEU B N 1
ATOM 7427 C CA . LEU B 1 408 ? 117.84800 119.35100 121.97700 1.000 55.99988 408 LEU B CA 1
ATOM 7428 C C . LEU B 1 408 ? 118.86700 120.27400 122.64100 1.000 55.99988 408 LEU B C 1
ATOM 7429 O O . LEU B 1 408 ? 118.78400 120.57900 123.83300 1.000 55.99988 408 LEU B O 1
ATOM 7434 N N . LEU B 1 409 ? 119.85100 120.72800 121.87500 1.000 64.49705 409 LEU B N 1
ATOM 7435 C CA . LEU B 1 409 ? 120.99400 121.44300 122.42500 1.000 64.49705 409 LEU B CA 1
ATOM 7436 C C . LEU B 1 409 ? 120.76900 122.94600 122.31800 1.000 64.49705 409 LEU B C 1
ATOM 7437 O O . LEU B 1 409 ? 120.52300 123.46600 121.22400 1.000 64.49705 409 LEU B O 1
ATOM 7442 N N . HIS B 1 410 ? 120.84900 123.63300 123.46100 1.000 74.69789 410 HIS B N 1
ATOM 7443 C CA . HIS B 1 410 ? 120.71600 125.08800 123.54100 1.000 74.69789 410 HIS B CA 1
ATOM 7444 C C . HIS B 1 410 ? 119.34100 125.55000 123.05800 1.000 74.69789 410 HIS B C 1
ATOM 7445 O O . HIS B 1 410 ? 119.22000 126.39300 122.16800 1.000 74.69789 410 HIS B O 1
ATOM 7452 N N . THR B 1 411 ? 118.29500 124.99600 123.66400 1.000 63.14284 411 THR B N 1
ATOM 7453 C CA . THR B 1 411 ? 116.92700 125.29600 123.27000 1.000 63.14284 411 THR B CA 1
ATOM 7454 C C . THR B 1 411 ? 116.07500 125.54900 124.50400 1.000 63.14284 411 THR B C 1
ATOM 7455 O O . THR B 1 411 ? 116.19900 124.84400 125.50900 1.000 63.14284 411 THR B O 1
ATOM 7459 N N . ARG B 1 412 ? 115.21400 126.56200 124.42400 1.000 66.22339 412 ARG B N 1
ATOM 7460 C CA . ARG B 1 412 ? 114.23700 126.84500 125.46400 1.000 66.22339 412 ARG B CA 1
ATOM 7461 C C . ARG B 1 412 ? 112.83900 126.73900 124.87300 1.000 66.22339 412 ARG B C 1
ATOM 7462 O O . ARG B 1 412 ? 112.64300 126.98000 123.68100 1.000 66.22339 412 ARG B O 1
ATOM 7470 N N . VAL B 1 413 ? 111.86700 126.37300 125.70800 1.000 62.09696 413 VAL B N 1
ATOM 7471 C CA . VAL B 1 413 ? 110.49800 126.12800 125.26400 1.000 62.09696 413 VAL B CA 1
ATOM 7472 C C . VAL B 1 413 ? 109.52900 126.87800 126.17100 1.000 62.09696 413 VAL B C 1
ATOM 7473 O O . VAL B 1 413 ? 109.67100 126.85100 127.39800 1.000 62.09696 413 VAL B O 1
ATOM 7477 N N . TYR B 1 414 ? 108.54000 127.54200 125.56700 1.000 68.03963 414 TYR B N 1
ATOM 7478 C CA . TYR B 1 414 ? 107.58300 128.35700 126.30300 1.000 68.03963 414 TYR B CA 1
ATOM 7479 C C . TYR B 1 414 ? 106.17000 128.10300 125.78600 1.000 68.03963 414 TYR B C 1
ATOM 7480 O O . TYR B 1 414 ? 105.96900 127.71200 124.63400 1.000 68.03963 414 TYR B O 1
ATOM 7489 N N . GLU B 1 415 ? 105.18300 128.33100 126.66000 1.000 69.00803 415 GLU B N 1
ATOM 7490 C CA . GLU B 1 415 ? 103.76000 128.23700 126.31900 1.000 69.00803 415 GLU B CA 1
ATOM 7491 C C . GLU B 1 415 ? 103.03200 129.47000 126.84100 1.000 69.00803 415 GLU B C 1
ATOM 7492 O O . GLU B 1 415 ? 102.38700 129.42300 127.89600 1.000 69.00803 415 GLU B O 1
ATOM 7498 N N . PRO B 1 416 ? 103.11500 130.59100 126.13400 1.000 67.47415 416 PRO B N 1
ATOM 7499 C CA . PRO B 1 416 ? 102.40200 131.78900 126.58000 1.000 67.47415 416 PRO B CA 1
ATOM 7500 C C . PRO B 1 416 ? 100.90000 131.63300 126.42900 1.000 67.47415 416 PRO B C 1
ATOM 7501 O O . PRO B 1 416 ? 100.41200 130.94600 125.53000 1.000 67.47415 416 PRO B O 1
ATOM 7505 N N . VAL B 1 417 ? 100.16100 132.28000 127.33000 1.000 79.58789 417 VAL B N 1
ATOM 7506 C CA . VAL B 1 417 ? 98.70300 132.21200 127.29900 1.000 79.58789 417 VAL B CA 1
ATOM 7507 C C . VAL B 1 417 ? 98.07100 133.59300 127.40000 1.000 79.58789 417 VAL B C 1
ATOM 7508 O O . VAL B 1 417 ? 96.90900 133.72000 127.79800 1.000 79.58789 417 VAL B O 1
ATOM 7512 N N . THR B 1 418 ? 98.81000 134.63000 127.02400 1.000 86.15402 418 THR B N 1
ATOM 7513 C CA . THR B 1 418 ? 98.28900 135.99600 127.03300 1.000 86.15402 418 THR B CA 1
ATOM 7514 C C . THR B 1 418 ? 98.94300 136.75800 125.88600 1.000 86.15402 418 THR B C 1
ATOM 7515 O O . THR B 1 418 ? 99.50600 136.15700 124.96600 1.000 86.15402 418 THR B O 1
ATOM 7519 N N . ALA B 1 419 ? 98.85000 138.08500 125.92800 1.000 89.22188 419 ALA B N 1
ATOM 7520 C CA . ALA B 1 419 ? 99.54100 138.94600 124.97900 1.000 89.22188 419 ALA B CA 1
ATOM 7521 C C . ALA B 1 419 ? 100.80300 139.56700 125.56100 1.000 89.22188 419 ALA B C 1
ATOM 7522 O O . ALA B 1 419 ? 101.71500 139.92100 124.81100 1.000 89.22188 419 ALA B O 1
ATOM 7524 N N . ALA B 1 420 ? 100.87300 139.70800 126.88700 1.000 88.15869 420 ALA B N 1
ATOM 7525 C CA . ALA B 1 420 ? 102.08700 140.22100 127.51400 1.000 88.15869 420 ALA B CA 1
ATOM 7526 C C . ALA B 1 420 ? 103.18200 139.16100 127.55000 1.000 88.15869 420 ALA B C 1
ATOM 7527 O O . ALA B 1 420 ? 104.36200 139.47300 127.34600 1.000 88.15869 420 ALA B O 1
ATOM 7529 N N . GLU B 1 421 ? 102.81300 137.90600 127.81800 1.000 86.77720 421 GLU B N 1
ATOM 7530 C CA . GLU B 1 421 ? 103.79700 136.82900 127.80500 1.000 86.77720 421 GLU B CA 1
ATOM 7531 C C . GLU B 1 421 ? 104.43200 136.68700 126.43000 1.000 86.77720 421 GLU B C 1
ATOM 7532 O O . GLU B 1 421 ? 105.65000 136.49900 126.31400 1.000 86.77720 421 GLU B O 1
ATOM 7538 N N . PHE B 1 422 ? 103.62300 136.77800 125.37400 1.000 77.64527 422 PHE B N 1
ATOM 7539 C CA . PHE B 1 422 ? 104.16000 136.67000 124.02300 1.000 77.64527 422 PHE B CA 1
ATOM 7540 C C . PHE B 1 422 ? 105.11200 137.82100 123.72300 1.000 77.64527 422 PHE B C 1
ATOM 7541 O O . PHE B 1 422 ? 106.15900 137.62300 123.09700 1.000 77.64527 422 PHE B O 1
ATOM 7549 N N . ALA B 1 423 ? 104.76200 139.03100 124.16600 1.000 88.13259 423 ALA B N 1
ATOM 7550 C CA . ALA B 1 423 ? 105.63200 140.18100 123.95100 1.000 88.13259 423 ALA B CA 1
ATOM 7551 C C . ALA B 1 423 ? 106.95600 140.02300 124.68800 1.000 88.13259 423 ALA B C 1
ATOM 7552 O O . ALA B 1 423 ? 108.01700 140.35400 124.14800 1.000 88.13259 423 ALA B O 1
ATOM 7554 N N . ALA B 1 424 ? 106.91800 139.52600 125.92600 1.000 88.81908 424 ALA B N 1
ATOM 7555 C CA . ALA B 1 424 ? 108.15900 139.29800 126.66000 1.000 88.81908 424 ALA B CA 1
ATOM 7556 C C . ALA B 1 424 ? 109.00700 138.22200 125.98900 1.000 88.81908 424 ALA B C 1
ATOM 7557 O O . ALA B 1 424 ? 110.23800 138.33500 125.93100 1.000 88.81908 424 ALA B O 1
ATOM 7559 N N . CYS B 1 425 ? 108.36600 137.17200 125.47000 1.000 87.70006 425 CYS B N 1
ATOM 7560 C CA . CYS B 1 425 ? 109.11500 136.14400 124.75200 1.000 87.70006 425 CYS B CA 1
ATOM 7561 C C . CYS B 1 425 ? 109.75700 136.70900 123.49000 1.000 87.70006 425 CYS B C 1
ATOM 7562 O O . CYS B 1 425 ? 110.87800 136.33000 123.13300 1.000 87.70006 425 CYS B O 1
ATOM 7565 N N . LEU B 1 426 ? 109.06300 137.61000 122.79600 1.000 88.67471 426 LEU B N 1
ATOM 7566 C CA . LEU B 1 426 ? 109.68400 138.29600 121.66700 1.000 88.67471 426 LEU B CA 1
ATOM 7567 C C . LEU B 1 426 ? 110.87000 139.13700 122.11800 1.000 88.67471 426 LEU B C 1
ATOM 7568 O O . LEU B 1 426 ? 111.91900 139.15100 121.46500 1.000 88.67471 426 LEU B O 1
ATOM 7573 N N . ASP B 1 427 ? 110.71400 139.85300 123.23400 1.000 96.19579 427 ASP B N 1
ATOM 7574 C CA . ASP B 1 427 ? 111.80300 140.65500 123.78200 1.000 96.19579 427 ASP B CA 1
ATOM 7575 C C . ASP B 1 427 ? 113.01300 139.79800 124.12800 1.000 96.19579 427 ASP B C 1
ATOM 7576 O O . ASP B 1 427 ? 114.15200 140.27300 124.06000 1.000 96.19579 427 ASP B O 1
ATOM 7581 N N . ARG B 1 428 ? 112.78200 138.53400 124.49000 1.000 93.27524 428 ARG B N 1
ATOM 7582 C CA . ARG B 1 428 ? 113.87200 137.66100 124.92100 1.000 93.27524 428 ARG B CA 1
ATOM 7583 C C . ARG B 1 428 ? 114.99100 137.56300 123.89100 1.000 93.27524 428 ARG B C 1
ATOM 7584 O O . ARG B 1 428 ? 116.15000 137.34900 124.26200 1.000 93.27524 428 ARG B O 1
ATOM 7592 N N . LEU B 1 429 ? 114.68400 137.72400 122.60900 1.000 87.26622 429 LEU B N 1
ATOM 7593 C CA . LEU B 1 429 ? 115.72300 137.46600 121.61000 1.000 87.26622 429 LEU B CA 1
ATOM 7594 C C . LEU B 1 429 ? 116.77200 138.55000 121.52500 1.000 87.26622 429 LEU B C 1
ATOM 7595 O O . LEU B 1 429 ? 117.53100 138.54100 120.55000 1.000 87.26622 429 LEU B O 1
ATOM 7600 N N . ASP B 1 430 ? 116.86000 139.48700 122.46600 1.000 98.36384 430 ASP B N 1
ATOM 7601 C CA . ASP B 1 430 ? 118.02000 140.35600 122.57300 1.000 98.36384 430 ASP B CA 1
ATOM 7602 C C . ASP B 1 430 ? 118.83700 140.11300 123.83400 1.000 98.36384 430 ASP B C 1
ATOM 7603 O O . ASP B 1 430 ? 119.98600 140.56500 123.90000 1.000 98.36384 430 ASP B O 1
ATOM 7608 N N . ARG B 1 431 ? 118.28700 139.41200 124.82500 1.000 100.46604 431 ARG B N 1
ATOM 7609 C CA . ARG B 1 431 ? 119.01800 139.07600 126.04000 1.000 100.46604 431 ARG B CA 1
ATOM 7610 C C . ARG B 1 431 ? 119.75400 137.74900 125.93600 1.000 100.46604 431 ARG B C 1
ATOM 7611 O O . ARG B 1 431 ? 120.77100 137.55800 126.61200 1.000 100.46604 431 ARG B O 1
ATOM 7619 N N . HIS B 1 432 ? 119.27000 136.83200 125.10300 1.000 97.81691 432 HIS B N 1
ATOM 7620 C CA . HIS B 1 432 ? 119.88500 135.52000 124.90100 1.000 97.81691 432 HIS B CA 1
ATOM 7621 C C . HIS B 1 432 ? 120.12700 135.31900 123.41400 1.000 97.81691 432 HIS B C 1
ATOM 7622 O O . HIS B 1 432 ? 119.47900 134.48300 122.77400 1.000 97.81691 432 HIS B O 1
ATOM 7629 N N . PRO B 1 433 ? 121.05700 136.06500 122.83000 1.000 90.38244 433 PRO B N 1
ATOM 7630 C CA . PRO B 1 433 ? 121.22400 136.01400 121.37200 1.000 90.38244 433 PRO B CA 1
ATOM 7631 C C . PRO B 1 433 ? 121.74500 134.68000 120.86400 1.000 90.38244 433 PRO B C 1
ATOM 7632 O O . PRO B 1 433 ? 121.89800 134.50300 119.65300 1.000 90.38244 433 PRO B O 1
ATOM 7636 N N . ASP B 1 434 ? 122.00800 133.73000 121.76100 1.000 90.38865 434 ASP B N 1
ATOM 7637 C CA . ASP B 1 434 ? 122.57900 132.44700 121.37500 1.000 90.38865 434 ASP B CA 1
ATOM 7638 C C . ASP B 1 434 ? 121.62700 131.27100 121.52400 1.000 90.38865 434 ASP B C 1
ATOM 7639 O O . ASP B 1 434 ? 121.66300 130.36200 120.69300 1.000 90.38865 434 ASP B O 1
ATOM 7644 N N . THR B 1 435 ? 120.78100 131.26000 122.55000 1.000 76.77072 435 THR B N 1
ATOM 7645 C CA . THR B 1 435 ? 119.90100 130.12800 122.81600 1.000 76.77072 435 THR B CA 1
ATOM 7646 C C . THR B 1 435 ? 118.63500 130.25500 121.97900 1.000 76.77072 435 THR B C 1
ATOM 7647 O O . THR B 1 435 ? 117.94000 131.27400 122.04700 1.000 76.77072 435 THR B O 1
ATOM 7651 N N . THR B 1 436 ? 118.33500 129.22100 121.19800 1.000 65.86418 436 THR B N 1
ATOM 7652 C CA . THR B 1 436 ? 117.15500 129.24400 120.34400 1.000 65.86418 436 THR B CA 1
ATOM 7653 C C . THR B 1 436 ? 115.88700 129.10100 121.17800 1.000 65.86418 436 THR B C 1
ATOM 7654 O O . THR B 1 436 ? 115.78900 128.21800 122.04000 1.000 65.86418 436 THR B O 1
ATOM 7658 N N . HIS B 1 437 ? 114.91100 129.96100 120.90400 1.000 63.61510 437 HIS B N 1
ATOM 7659 C CA . HIS B 1 437 ? 113.65900 130.00100 121.64300 1.000 63.61510 437 HIS B CA 1
ATOM 7660 C C . HIS B 1 437 ? 112.55000 129.32200 120.84900 1.000 63.61510 437 HIS B C 1
ATOM 7661 O O . HIS B 1 437 ? 112.49200 129.43500 119.62100 1.000 63.61510 437 HIS B O 1
ATOM 7668 N N . VAL B 1 438 ? 111.66800 128.62300 121.56300 1.000 61.09744 438 VAL B N 1
ATOM 7669 C CA . VAL B 1 438 ? 110.53800 127.91300 120.97900 1.000 61.09744 438 VAL B CA 1
ATOM 7670 C C . VAL B 1 438 ? 109.27300 128.36700 121.69300 1.000 61.09744 438 VAL B C 1
ATOM 7671 O O . VAL B 1 438 ? 109.25200 128.46000 122.92500 1.000 61.09744 438 VAL B O 1
ATOM 7675 N N . VAL B 1 439 ? 108.22500 128.64500 120.92300 1.000 65.82601 439 VAL B N 1
ATOM 7676 C CA . VAL B 1 439 ? 106.94400 129.09800 121.45200 1.000 65.82601 439 VAL B CA 1
ATOM 7677 C C . VAL B 1 439 ? 105.88000 128.07900 121.06800 1.000 65.82601 439 VAL B C 1
ATOM 7678 O O . VAL B 1 439 ? 105.80800 127.65600 119.90800 1.000 65.82601 439 VAL B O 1
ATOM 7682 N N . SER B 1 440 ? 105.06200 127.68000 122.03900 1.000 67.31380 440 SER B N 1
ATOM 7683 C CA . SER B 1 440 ? 104.00000 126.69800 121.83000 1.000 67.31380 440 SER B CA 1
ATOM 7684 C C . SER B 1 440 ? 102.65600 127.40700 121.96200 1.000 67.31380 440 SER B C 1
ATOM 7685 O O . SER B 1 440 ? 102.23500 127.75600 123.06800 1.000 67.31380 440 SER B O 1
ATOM 7688 N N . THR B 1 441 ? 101.97800 127.60300 120.83400 1.000 74.62444 441 THR B N 1
ATOM 7689 C CA . THR B 1 441 ? 100.72500 128.34600 120.78500 1.000 74.62444 441 THR B CA 1
ATOM 7690 C C . THR B 1 441 ? 99.56000 127.37400 120.64200 1.000 74.62444 441 THR B C 1
ATOM 7691 O O . THR B 1 441 ? 99.52500 126.57400 119.70100 1.000 74.62444 441 THR B O 1
ATOM 7695 N N . VAL B 1 442 ? 98.60300 127.46300 121.56200 1.000 73.85756 442 VAL B N 1
ATOM 7696 C CA . VAL B 1 442 ? 97.46800 126.55000 121.62200 1.000 73.85756 442 VAL B CA 1
ATOM 7697 C C . VAL B 1 442 ? 96.45700 126.92600 120.54300 1.000 73.85756 442 VAL B C 1
ATOM 7698 O O . VAL B 1 442 ? 96.53200 128.01400 119.96300 1.000 73.85756 442 VAL B O 1
ATOM 7702 N N . ASP B 1 443 ? 95.52100 126.02300 120.24700 1.000 80.56213 443 ASP B N 1
ATOM 7703 C CA . ASP B 1 443 ? 94.38900 126.30100 119.37100 1.000 80.56213 443 ASP B CA 1
ATOM 7704 C C . ASP B 1 443 ? 93.13200 126.69200 120.13200 1.000 80.56213 443 ASP B C 1
ATOM 7705 O O . ASP B 1 443 ? 92.09400 126.92600 119.50500 1.000 80.56213 443 ASP B O 1
ATOM 7710 N N . ALA B 1 444 ? 93.19700 126.76400 121.45700 1.000 85.36070 444 ALA B N 1
ATOM 7711 C CA . ALA B 1 444 ? 91.99100 126.87300 122.26300 1.000 85.36070 444 ALA B CA 1
ATOM 7712 C C . ALA B 1 444 ? 91.27900 128.20000 122.03000 1.000 85.36070 444 ALA B C 1
ATOM 7713 O O . ALA B 1 444 ? 91.88400 129.20200 121.64400 1.000 85.36070 444 ALA B O 1
ATOM 7715 N N . LYS B 1 445 ? 89.97100 128.18800 122.26600 1.000 90.07321 445 LYS B N 1
ATOM 7716 C CA . LYS B 1 445 ? 89.12500 129.37200 122.18900 1.000 90.07321 445 LYS B CA 1
ATOM 7717 C C . LYS B 1 445 ? 88.74200 129.73600 123.61600 1.000 90.07321 445 LYS B C 1
ATOM 7718 O O . LYS B 1 445 ? 87.95000 129.02600 124.24300 1.000 90.07321 445 LYS B O 1
ATOM 7724 N N . PHE B 1 446 ? 89.29200 130.83100 124.13400 1.000 81.21238 446 PHE B N 1
ATOM 7725 C CA . PHE B 1 446 ? 89.07600 131.12900 125.54300 1.000 81.21238 446 PHE B CA 1
ATOM 7726 C C . PHE B 1 446 ? 89.31700 132.60500 125.81200 1.000 81.21238 446 PHE B C 1
ATOM 7727 O O . PHE B 1 446 ? 90.04000 133.28300 125.08000 1.000 81.21238 446 PHE B O 1
ATOM 7735 N N . ASP B 1 447 ? 88.69100 133.08800 126.88200 1.000 90.84822 447 ASP B N 1
ATOM 7736 C CA . ASP B 1 447 ? 88.90800 134.45500 127.32200 1.000 90.84822 447 ASP B CA 1
ATOM 7737 C C . ASP B 1 447 ? 90.26800 134.56800 128.00700 1.000 90.84822 447 ASP B C 1
ATOM 7738 O O . ASP B 1 447 ? 90.70800 133.62300 128.67000 1.000 90.84822 447 ASP B O 1
ATOM 7743 N N . PRO B 1 448 ? 90.95700 135.69700 127.86300 1.000 94.63926 448 PRO B N 1
ATOM 7744 C CA . PRO B 1 448 ? 92.28200 135.85100 128.47800 1.000 94.63926 448 PRO B CA 1
ATOM 7745 C C . PRO B 1 448 ? 92.21400 135.69900 129.98600 1.000 94.63926 448 PRO B C 1
ATOM 7746 O O . PRO B 1 448 ? 91.27400 136.18600 130.63000 1.000 94.63926 448 PRO B O 1
ATOM 7750 N N . PRO B 1 449 ? 93.19200 135.02800 130.58400 1.000 92.27962 449 PRO B N 1
ATOM 7751 C CA . PRO B 1 449 ? 93.25100 134.94000 132.04100 1.000 92.27962 449 PRO B CA 1
ATOM 7752 C C . PRO B 1 449 ? 93.54500 136.29900 132.64700 1.000 92.27962 449 PRO B C 1
ATOM 7753 O O . PRO B 1 449 ? 94.11700 137.17200 131.97800 1.000 92.27962 449 PRO B O 1
ATOM 7757 N N . PRO B 1 450 ? 93.15000 136.52600 133.90200 1.000 99.86124 450 PRO B N 1
ATOM 7758 C CA . PRO B 1 450 ? 93.35600 137.84500 134.51700 1.000 99.86124 450 PRO B CA 1
ATOM 7759 C C . PRO B 1 450 ? 94.81600 138.27000 134.57100 1.000 99.86124 450 PRO B C 1
ATOM 7760 O O . PRO B 1 450 ? 95.18400 139.31500 134.02600 1.000 99.86124 450 PRO B O 1
ATOM 7764 N N . ALA B 1 451 ? 95.65700 137.46300 135.21100 1.000 97.53863 451 ALA B N 1
ATOM 7765 C CA . ALA B 1 451 ? 97.06600 137.77500 135.38100 1.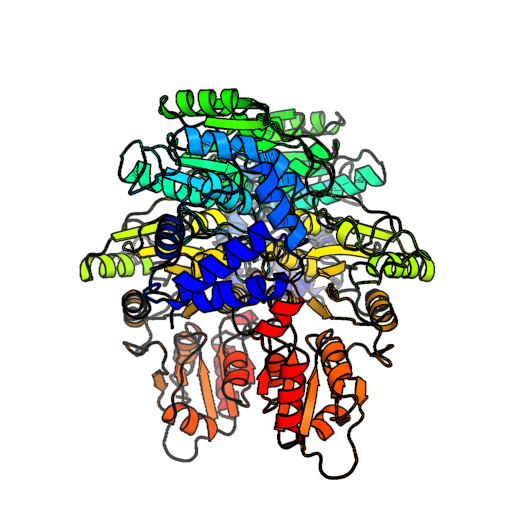000 97.53863 451 ALA B CA 1
ATOM 7766 C C . ALA B 1 451 ? 97.91500 136.72900 134.67300 1.000 97.53863 451 ALA B C 1
ATOM 7767 O O . ALA B 1 451 ? 97.45700 135.62400 134.37300 1.000 97.53863 451 ALA B O 1
ATOM 7769 N N . ASP B 1 452 ? 99.16500 137.09500 134.40200 1.000 91.85632 452 ASP B N 1
ATOM 7770 C CA . ASP B 1 452 ? 100.09200 136.23100 133.68900 1.000 91.85632 452 ASP B CA 1
ATOM 7771 C C . ASP B 1 452 ? 101.50500 136.51600 134.17800 1.000 91.85632 452 ASP B C 1
ATOM 7772 O O . ASP B 1 452 ? 101.71300 137.24100 135.15500 1.000 91.85632 452 ASP B O 1
ATOM 7777 N N . CYS B 1 453 ? 102.48500 135.93900 133.48500 1.000 95.84919 453 CYS B N 1
ATOM 7778 C CA . CYS B 1 453 ? 103.89400 136.25900 133.71100 1.000 95.84919 453 CYS B CA 1
ATOM 7779 C C . CYS B 1 453 ? 104.25400 137.39100 132.75800 1.000 95.84919 453 CYS B C 1
ATOM 7780 O O . CYS B 1 453 ? 104.57300 137.17300 131.58900 1.000 95.84919 453 CYS B O 1
ATOM 7783 N N . ALA B 1 454 ? 104.20600 138.62300 133.26700 1.000 96.78106 454 ALA B N 1
ATOM 7784 C CA . ALA B 1 454 ? 104.33800 139.78800 132.39900 1.000 96.78106 454 ALA B CA 1
ATOM 7785 C C . ALA B 1 454 ? 105.74500 139.90100 131.82700 1.000 96.78106 454 ALA B C 1
ATOM 7786 O O . ALA B 1 454 ? 105.93900 139.84400 130.60700 1.000 96.78106 454 ALA B O 1
ATOM 7788 N N . GLY B 1 455 ? 106.74400 140.05500 132.69200 1.000 103.23393 455 GLY B N 1
ATOM 7789 C CA . GLY B 1 455 ? 108.10600 140.24800 132.23300 1.000 103.23393 455 GLY B CA 1
ATOM 7790 C C . GLY B 1 455 ? 109.06400 139.16300 132.67900 1.000 103.23393 455 GLY B C 1
ATOM 7791 O O . GLY B 1 455 ? 110.05800 138.88600 132.00100 1.000 103.23393 455 GLY B O 1
ATOM 7792 N N . ASP B 1 456 ? 108.77600 138.54300 133.82300 1.000 101.69316 456 ASP B N 1
ATOM 7793 C CA . ASP B 1 456 ? 109.60400 137.46600 134.36200 1.000 101.69316 456 ASP B CA 1
ATOM 7794 C C . ASP B 1 456 ? 109.00300 136.13700 133.91500 1.000 101.69316 456 ASP B C 1
ATOM 7795 O O . ASP B 1 456 ? 108.46500 135.36500 134.70700 1.000 101.69316 456 ASP B O 1
ATOM 7800 N N . VAL B 1 457 ? 109.10200 135.87800 132.60900 1.000 89.37594 457 VAL B N 1
ATOM 7801 C CA . VAL B 1 457 ? 108.47300 134.69200 132.03100 1.000 89.37594 457 VAL B CA 1
ATOM 7802 C C . VAL B 1 457 ? 109.04300 133.41900 132.64300 1.000 89.37594 457 VAL B C 1
ATOM 7803 O O . VAL B 1 457 ? 108.29900 132.48600 132.96500 1.000 89.37594 457 VAL B O 1
ATOM 7807 N N . ASP B 1 458 ? 110.35600 133.36200 132.83400 1.000 89.46055 458 ASP B N 1
ATOM 7808 C CA . ASP B 1 458 ? 110.99500 132.15700 133.34400 1.000 89.46055 458 ASP B CA 1
ATOM 7809 C C . ASP B 1 458 ? 110.77600 131.95200 134.83800 1.000 89.46055 458 ASP B C 1
ATOM 7810 O O . ASP B 1 458 ? 111.42100 131.07700 135.42600 1.000 89.46055 458 ASP B O 1
ATOM 7815 N N . GLY B 1 459 ? 109.89100 132.72800 135.46200 1.000 88.33975 459 GLY B N 1
ATOM 7816 C CA . GLY B 1 459 ? 109.54300 132.55100 136.85200 1.000 88.33975 459 GLY B CA 1
ATOM 7817 C C . GLY B 1 459 ? 108.15000 131.97500 137.03300 1.000 88.33975 459 GLY B C 1
ATOM 7818 O O . GLY B 1 459 ? 107.51600 131.48200 136.10000 1.000 88.33975 459 GLY B O 1
ATOM 7819 N N . GLY B 1 460 ? 107.67500 132.05000 138.27400 1.000 81.88452 460 GLY B N 1
ATOM 7820 C CA . GLY B 1 460 ? 106.36500 131.54400 138.64300 1.000 81.88452 460 GLY B CA 1
ATOM 7821 C C . GLY B 1 460 ? 105.44900 132.67800 139.07100 1.000 81.88452 460 GLY B C 1
ATOM 7822 O O . GLY B 1 460 ? 105.82600 133.51500 139.89200 1.000 81.88452 460 GLY B O 1
ATOM 7823 N N . THR B 1 461 ? 104.24500 132.69100 138.50200 1.000 84.67549 461 THR B N 1
ATOM 7824 C CA . THR B 1 461 ? 103.24700 133.71000 138.80600 1.000 84.67549 461 THR B CA 1
ATOM 7825 C C . THR B 1 461 ? 102.07100 133.05500 139.51200 1.000 84.67549 461 THR B C 1
ATOM 7826 O O . THR B 1 461 ? 101.46300 132.12400 138.97800 1.000 84.67549 461 THR B O 1
ATOM 7830 N N . TRP B 1 462 ? 101.75600 133.53400 140.71000 1.000 92.67264 462 TRP B N 1
ATOM 7831 C CA . TRP B 1 462 ? 100.58100 133.04800 141.42000 1.000 92.67264 462 TRP B CA 1
ATOM 7832 C C . TRP B 1 462 ? 99.32100 133.56400 140.73800 1.000 92.67264 462 TRP B C 1
ATOM 7833 O O . TRP B 1 462 ? 99.14000 134.77800 140.59700 1.000 92.67264 462 TRP B O 1
ATOM 7844 N N . LEU B 1 463 ? 98.45100 132.65100 140.30700 1.000 93.19475 463 LEU B N 1
ATOM 7845 C CA . LEU B 1 463 ? 97.13700 133.05900 139.83200 1.000 93.19475 463 LEU B CA 1
ATOM 7846 C C . LEU B 1 463 ? 96.09900 133.03100 140.94100 1.000 93.19475 463 LEU B C 1
ATOM 7847 O O . LEU B 1 463 ? 95.09800 133.75100 140.85700 1.000 93.19475 463 LEU B O 1
ATOM 7852 N N . THR B 1 464 ? 96.31900 132.21500 141.96800 1.000 98.81731 464 THR B N 1
ATOM 7853 C CA . THR B 1 464 ? 95.57500 132.28900 143.22500 1.000 98.81731 464 THR B CA 1
ATOM 7854 C C . THR B 1 464 ? 96.60800 132.14000 144.33300 1.000 98.81731 464 THR B C 1
ATOM 7855 O O . THR B 1 464 ? 97.02500 131.01500 144.65100 1.000 98.81731 464 THR B O 1
ATOM 7859 N N . PRO B 1 465 ? 97.05500 133.24200 144.92700 1.000 103.86262 465 PRO B N 1
ATOM 7860 C CA . PRO B 1 465 ? 98.14900 133.17500 145.90300 1.000 103.86262 465 PRO B CA 1
ATOM 7861 C C . PRO B 1 465 ? 97.78300 132.28500 147.07500 1.000 103.86262 465 PRO B C 1
ATOM 7862 O O . PRO B 1 465 ? 96.63400 132.29400 147.54000 1.000 103.86262 465 PRO B O 1
ATOM 7866 N N . PRO B 1 466 ? 98.73000 131.49600 147.57300 1.000 111.23011 466 PRO B N 1
ATOM 7867 C CA . PRO B 1 466 ? 98.42600 130.59900 148.69100 1.000 111.23011 466 PRO B CA 1
ATOM 7868 C C . PRO B 1 466 ? 98.12100 131.37400 149.96100 1.000 111.23011 466 PRO B C 1
ATOM 7869 O O . PRO B 1 466 ? 98.66300 132.45400 150.20700 1.000 111.23011 466 PRO B O 1
ATOM 7873 N N . GLY B 1 467 ? 97.23900 130.80400 150.77200 1.000 132.50379 467 GLY B N 1
ATOM 7874 C CA . GLY B 1 467 ? 96.87000 131.41400 152.02800 1.000 132.50379 467 GLY B CA 1
ATOM 7875 C C . GLY B 1 467 ? 97.95800 131.25600 153.07200 1.000 132.50379 467 GLY B C 1
ATOM 7876 O O . GLY B 1 467 ? 98.99200 130.61900 152.86500 1.000 132.50379 467 GLY B O 1
ATOM 7877 N N . ASP B 1 468 ? 97.70900 131.86100 154.22900 1.000 149.53864 468 ASP B N 1
ATOM 7878 C CA . ASP B 1 468 ? 98.65500 131.79800 155.33100 1.000 149.53864 468 ASP B CA 1
ATOM 7879 C C . ASP B 1 468 ? 98.42700 130.54400 156.16400 1.000 149.53864 468 ASP B C 1
ATOM 7880 O O . ASP B 1 468 ? 97.39200 129.87900 156.06000 1.000 149.53864 468 ASP B O 1
ATOM 7885 N N . GLY B 1 469 ? 99.41200 130.22300 156.99800 1.000 154.73573 469 GLY B N 1
ATOM 7886 C CA . GLY B 1 469 ? 99.36600 129.02900 157.80500 1.000 154.73573 469 GLY B CA 1
ATOM 7887 C C . GLY B 1 469 ? 100.08800 127.88000 157.13600 1.000 154.73573 469 GLY B C 1
ATOM 7888 O O . GLY B 1 469 ? 100.83600 128.06600 156.17100 1.000 154.73573 469 GLY B O 1
ATOM 7889 N N . PRO B 1 470 ? 99.88200 126.66600 157.63700 1.000 153.44062 470 PRO B N 1
ATOM 7890 C CA . PRO B 1 470 ? 100.52300 125.49400 157.03500 1.000 153.44062 470 PRO B CA 1
ATOM 7891 C C . PRO B 1 470 ? 99.86900 125.13600 155.71300 1.000 153.44062 470 PRO B C 1
ATOM 7892 O O . PRO B 1 470 ? 98.69400 124.73900 155.67700 1.000 153.44062 470 PRO B O 1
ATOM 7896 N N . PRO B 1 471 ? 100.59200 125.26800 154.60000 1.000 144.06154 471 PRO B N 1
ATOM 7897 C CA . PRO B 1 471 ? 100.00600 124.91900 153.30000 1.000 144.06154 471 PRO B CA 1
ATOM 7898 C C . PRO B 1 471 ? 99.75200 123.42600 153.18600 1.000 144.06154 471 PRO B C 1
ATOM 7899 O O . PRO B 1 471 ? 100.68900 122.62300 153.24000 1.000 144.06154 471 PRO B O 1
ATOM 7903 N N . ARG B 1 472 ? 98.48300 123.03900 153.04700 1.000 130.38051 472 ARG B N 1
ATOM 7904 C CA . ARG B 1 472 ? 98.15700 121.61800 153.00700 1.000 130.38051 472 ARG B CA 1
ATOM 7905 C C . ARG B 1 472 ? 98.30800 121.04800 151.60100 1.000 130.38051 472 ARG B C 1
ATOM 7906 O O . ARG B 1 472 ? 98.74700 119.90400 151.43600 1.000 130.38051 472 ARG B O 1
ATOM 7914 N N . ALA B 1 473 ? 97.95600 121.82300 150.57700 1.000 116.38038 473 ALA B N 1
ATOM 7915 C CA . ALA B 1 473 ? 98.01100 121.34500 149.20400 1.000 116.38038 473 ALA B CA 1
ATOM 7916 C C . ALA B 1 473 ? 98.20900 122.51900 148.25900 1.000 116.38038 473 ALA B C 1
ATOM 7917 O O . ALA B 1 473 ? 97.96600 123.67600 148.60800 1.000 116.38038 473 ALA B O 1
ATOM 7919 N N . ALA B 1 474 ? 98.65900 122.19900 147.04900 1.000 101.76753 474 ALA B N 1
ATOM 7920 C CA . ALA B 1 474 ? 98.85700 123.19300 146.00500 1.000 101.76753 474 ALA B CA 1
ATOM 7921 C C . ALA B 1 474 ? 98.81900 122.48900 144.66000 1.000 101.76753 474 ALA B C 1
ATOM 7922 O O . ALA B 1 474 ? 98.95200 121.26700 144.57700 1.000 101.76753 474 ALA B O 1
ATOM 7924 N N . VAL B 1 475 ? 98.63200 123.27800 143.60700 1.000 87.66753 475 VAL B N 1
ATOM 7925 C CA . VAL B 1 475 ? 98.59800 122.77100 142.24100 1.000 87.66753 475 VAL B CA 1
ATOM 7926 C C . VAL B 1 475 ? 99.53700 123.61800 141.39500 1.000 87.66753 475 VAL B C 1
ATOM 7927 O O . VAL B 1 475 ? 99.54600 124.84800 141.50900 1.000 87.66753 475 VAL B O 1
ATOM 7931 N N . VAL B 1 476 ? 100.34300 122.95900 140.56800 1.000 75.78712 476 VAL B N 1
ATOM 7932 C CA . VAL B 1 476 ? 101.28000 123.62100 139.67100 1.000 75.78712 476 VAL B CA 1
ATOM 7933 C C . VAL B 1 476 ? 100.86300 123.30300 138.24500 1.000 75.78712 476 VAL B C 1
ATOM 7934 O O . VAL B 1 476 ? 100.63600 122.13600 137.90800 1.000 75.78712 476 VAL B O 1
ATOM 7938 N N . THR B 1 477 ? 100.76200 124.33200 137.41200 1.000 69.98718 477 THR B N 1
ATOM 7939 C CA . THR B 1 477 ? 100.23000 124.17900 136.06900 1.000 69.98718 477 THR B CA 1
ATOM 7940 C C . THR B 1 477 ? 101.21500 124.73000 135.05200 1.000 69.98718 477 THR B C 1
ATOM 7941 O O . THR B 1 477 ? 102.24400 125.31000 135.40300 1.000 69.98718 477 THR B O 1
ATOM 7945 N N . PHE B 1 478 ? 100.88100 124.54200 133.77700 1.000 69.46334 478 PHE B N 1
ATOM 7946 C CA . PHE B 1 478 ? 101.77400 124.85800 132.66200 1.000 69.46334 478 PHE B CA 1
ATOM 7947 C C . PHE B 1 478 ? 100.99000 125.29600 131.43200 1.000 69.46334 478 PHE B C 1
ATOM 7948 O O . PHE B 1 478 ? 100.48600 124.45900 130.68000 1.000 69.46334 478 PHE B O 1
ATOM 7956 N N . GLY B 1 479 ? 100.91000 126.60200 131.21400 1.000 69.15516 479 GLY B N 1
ATOM 7957 C CA . GLY B 1 479 ? 100.38800 127.10600 129.96100 1.000 69.15516 479 GLY B CA 1
ATOM 7958 C C . GLY B 1 479 ? 98.88100 127.05200 129.83700 1.000 69.15516 479 GLY B C 1
ATOM 7959 O O . GLY B 1 479 ? 98.16700 127.63800 130.65600 1.000 69.15516 479 GLY B O 1
ATOM 7960 N N . TYR B 1 480 ? 98.38700 126.36100 128.80600 1.000 68.22850 480 TYR B N 1
ATOM 7961 C CA . TYR B 1 480 ? 96.95100 126.35000 128.55100 1.000 68.22850 480 TYR B CA 1
ATOM 7962 C C . TYR B 1 480 ? 96.18400 125.78200 129.73400 1.000 68.22850 480 TYR B C 1
ATOM 7963 O O . TYR B 1 480 ? 95.11700 126.29400 130.09200 1.000 68.22850 480 TYR B O 1
ATOM 7972 N N . ALA B 1 481 ? 96.71000 124.72400 130.35400 1.000 71.33285 481 ALA B N 1
ATOM 7973 C CA . ALA B 1 481 ? 96.05300 124.16000 131.52600 1.000 71.33285 481 ALA B CA 1
ATOM 7974 C C . ALA B 1 481 ? 95.85300 125.21000 132.60700 1.000 71.33285 481 ALA B C 1
ATOM 7975 O O . ALA B 1 481 ? 94.83700 125.18900 133.31100 1.000 71.33285 481 ALA B O 1
ATOM 7977 N N . GLY B 1 482 ? 96.79200 126.15100 132.73200 1.000 81.60742 482 GLY B N 1
ATOM 7978 C CA . GLY B 1 482 ? 96.62100 127.22700 133.69300 1.000 81.60742 482 GLY B CA 1
ATOM 7979 C C . GLY B 1 482 ? 95.33500 127.99600 133.47000 1.000 81.60742 482 GLY B C 1
ATOM 7980 O O . GLY B 1 482 ? 94.62400 128.32300 134.42200 1.000 81.60742 482 GLY B O 1
ATOM 7981 N N . VAL B 1 483 ? 95.01600 128.29300 132.21000 1.000 81.30090 483 VAL B N 1
ATOM 7982 C CA . VAL B 1 483 ? 93.70100 128.84300 131.89800 1.000 81.30090 483 VAL B CA 1
ATOM 7983 C C . VAL B 1 483 ? 92.61600 127.85300 132.29300 1.000 81.30090 483 VAL B C 1
ATOM 7984 O O . VAL B 1 483 ? 91.67700 128.18800 133.02500 1.000 81.30090 483 VAL B O 1
ATOM 7988 N N . LEU B 1 484 ? 92.75300 126.60500 131.84000 1.000 77.71346 484 LEU B N 1
ATOM 7989 C CA . LEU B 1 484 ? 91.67600 125.63500 131.99100 1.000 77.71346 484 LEU B CA 1
ATOM 7990 C C . LEU B 1 484 ? 91.39500 125.34400 133.45700 1.000 77.71346 484 LEU B C 1
ATOM 7991 O O . LEU B 1 484 ? 90.23500 125.20000 133.85700 1.000 77.71346 484 LEU B O 1
ATOM 7996 N N . VAL B 1 485 ? 92.44400 125.24100 134.27100 1.000 78.82182 485 VAL B N 1
ATOM 7997 C CA . VAL B 1 485 ? 92.23400 125.05100 135.70000 1.000 78.82182 485 VAL B CA 1
ATOM 7998 C C . VAL B 1 485 ? 91.65300 126.30900 136.33100 1.000 78.82182 485 VAL B C 1
ATOM 7999 O O . VAL B 1 485 ? 90.83900 126.22500 137.26000 1.000 78.82182 485 VAL B O 1
ATOM 8003 N N . ALA B 1 486 ? 92.04200 127.48700 135.83700 1.000 86.84416 486 ALA B N 1
ATOM 8004 C CA . ALA B 1 486 ? 91.57900 128.73400 136.43800 1.000 86.84416 486 ALA B CA 1
ATOM 8005 C C . ALA B 1 486 ? 90.05800 128.81400 136.43800 1.000 86.84416 486 ALA B C 1
ATOM 8006 O O . ALA B 1 486 ? 89.44100 129.11300 137.46700 1.000 86.84416 486 ALA B O 1
ATOM 8008 N N . GLU B 1 487 ? 89.43600 128.52400 135.29400 1.000 91.44883 487 GLU B N 1
ATOM 8009 C CA . GLU B 1 487 ? 87.98000 128.57400 135.21100 1.000 91.44883 487 GLU B CA 1
ATOM 8010 C C . GLU B 1 487 ? 87.32700 127.56500 136.14500 1.000 91.44883 487 GLU B C 1
ATOM 8011 O O . GLU B 1 487 ? 86.17200 127.74800 136.54600 1.000 91.44883 487 GLU B O 1
ATOM 8017 N N . ALA B 1 488 ? 88.03900 126.50100 136.50200 1.000 94.94532 488 ALA B N 1
ATOM 8018 C CA . ALA B 1 488 ? 87.52100 125.51100 137.43300 1.000 94.94532 488 ALA B CA 1
ATOM 8019 C C . ALA B 1 488 ? 87.97000 125.75300 138.86700 1.000 94.94532 488 ALA B C 1
ATOM 8020 O O . ALA B 1 488 ? 87.64600 124.94700 139.74500 1.000 94.94532 488 ALA B O 1
ATOM 8022 N N . ASN B 1 489 ? 88.70300 126.83500 139.12900 1.000 102.27708 489 ASN B N 1
ATOM 8023 C CA . ASN B 1 489 ? 89.17900 127.12800 140.47200 1.000 102.27708 489 ASN B CA 1
ATOM 8024 C C . ASN B 1 489 ? 88.55300 128.38100 141.07000 1.000 102.27708 489 ASN B C 1
ATOM 8025 O O . ASN B 1 489 ? 88.75800 128.64600 142.26000 1.000 102.27708 489 ASN B O 1
ATOM 8030 N N . ARG B 1 490 ? 87.78600 129.14700 140.28900 1.000 107.17788 490 ARG B N 1
ATOM 8031 C CA . ARG B 1 490 ? 87.19900 130.38000 140.80500 1.000 107.17788 490 ARG B CA 1
ATOM 8032 C C . ARG B 1 490 ? 86.29200 130.12000 141.99900 1.000 107.17788 490 ARG B C 1
ATOM 8033 O O . ARG B 1 490 ? 86.07200 131.01900 142.81800 1.000 107.17788 490 ARG B O 1
ATOM 8041 N N . ASP B 1 491 ? 85.76300 128.90500 142.11900 1.000 113.75837 491 ASP B N 1
ATOM 8042 C CA . ASP B 1 491 ? 84.95000 128.55200 143.27700 1.000 113.75837 491 ASP B CA 1
ATOM 8043 C C . ASP B 1 491 ? 85.80100 128.11300 144.46900 1.000 113.75837 491 ASP B C 1
ATOM 8044 O O . ASP B 1 491 ? 85.66900 128.66600 145.56600 1.000 113.75837 491 ASP B O 1
ATOM 8049 N N . LEU B 1 492 ? 86.67900 127.12300 144.27900 1.000 113.91786 492 LEU B N 1
ATOM 8050 C CA . LEU B 1 492 ? 87.48600 126.62800 145.39300 1.000 113.91786 492 LEU B CA 1
ATOM 8051 C C . LEU B 1 492 ? 88.60700 127.59300 145.76000 1.000 113.91786 492 LEU B C 1
ATOM 8052 O O . LEU B 1 492 ? 88.90900 127.77400 146.94400 1.000 113.91786 492 LEU B O 1
ATOM 8057 N N . GLY B 1 493 ? 89.24300 128.20600 144.76800 1.000 109.34608 493 GLY B N 1
ATOM 8058 C CA . GLY B 1 493 ? 90.38500 129.06200 145.04400 1.000 109.34608 493 GLY B CA 1
ATOM 8059 C C . GLY B 1 493 ? 91.60200 128.31700 145.55200 1.000 109.34608 493 GLY B C 1
ATOM 8060 O O . GLY B 1 493 ? 92.29000 128.80500 146.45800 1.000 109.34608 493 GLY B O 1
ATOM 8061 N N . VAL B 1 494 ? 91.87700 127.14400 144.99800 1.000 101.87593 494 VAL B N 1
ATOM 8062 C CA . VAL B 1 494 ? 93.05200 126.36200 145.40200 1.000 101.87593 494 VAL B CA 1
ATOM 8063 C C . VAL B 1 494 ? 94.31500 127.12300 145.01400 1.000 101.87593 494 VAL B C 1
ATOM 8064 O O . VAL B 1 494 ? 94.37000 127.69400 143.91100 1.000 101.87593 494 VAL B O 1
ATOM 8068 N N . PRO B 1 495 ? 95.34200 127.18600 145.88500 1.000 98.34886 495 PRO B N 1
ATOM 8069 C CA . PRO B 1 495 ? 96.58400 127.88400 145.51700 1.000 98.34886 495 PRO B CA 1
ATOM 8070 C C . PRO B 1 495 ? 97.14600 127.38700 144.19700 1.000 98.34886 495 PRO B C 1
ATOM 8071 O O . PRO B 1 495 ? 97.55100 126.22700 144.08300 1.000 98.34886 495 PRO B O 1
ATOM 8075 N N . HIS B 1 496 ? 97.17700 128.25900 143.19600 1.000 87.32206 496 HIS B N 1
ATOM 8076 C CA . HIS B 1 496 ? 97.48200 127.86700 141.82900 1.000 87.32206 496 HIS B CA 1
ATOM 8077 C C . HIS B 1 496 ? 98.63900 128.70100 141.30100 1.000 87.32206 496 HIS B C 1
ATOM 8078 O O . HIS B 1 496 ? 98.62500 129.93400 141.40800 1.000 87.32206 496 HIS B O 1
ATOM 8085 N N . LEU B 1 497 ? 99.62800 128.02700 140.71900 1.000 81.56908 497 LEU B N 1
ATOM 8086 C CA . LEU B 1 497 ? 100.86400 128.65000 140.26000 1.000 81.56908 497 LEU B CA 1
ATOM 8087 C C . LEU B 1 497 ? 101.00700 128.38300 138.77100 1.000 81.56908 497 LEU B C 1
ATOM 8088 O O . LEU B 1 497 ? 100.90900 127.23300 138.33200 1.000 81.56908 497 LEU B O 1
ATOM 8093 N N . HIS B 1 498 ? 101.24300 129.43300 137.99600 1.000 72.90135 498 HIS B N 1
ATOM 8094 C CA . HIS B 1 498 ? 101.43200 129.29900 136.56600 1.000 72.90135 498 HIS B CA 1
ATOM 8095 C C . HIS B 1 498 ? 102.88900 129.55400 136.21100 1.000 72.90135 498 HIS B C 1
ATOM 8096 O O . HIS B 1 498 ? 103.58200 130.32400 136.88400 1.000 72.90135 498 HIS B O 1
ATOM 8103 N N . CYS B 1 499 ? 103.34600 128.89800 135.14800 1.000 70.67068 499 CYS B N 1
ATOM 8104 C CA . CYS B 1 499 ? 104.71900 129.01400 134.68300 1.000 70.67068 499 CYS B CA 1
ATOM 8105 C C . CYS B 1 499 ? 104.73400 128.83100 133.17600 1.000 70.67068 499 CYS B C 1
ATOM 8106 O O . CYS B 1 499 ? 104.32900 127.77900 132.67500 1.000 70.67068 499 CYS B O 1
ATOM 8109 N N . ALA B 1 500 ? 105.20600 129.84900 132.45900 1.000 62.32479 500 ALA B N 1
ATOM 8110 C CA . ALA B 1 500 ? 105.21000 129.83400 131.00300 1.000 62.32479 500 ALA B CA 1
ATOM 8111 C C . ALA B 1 500 ? 106.49500 129.26300 130.43100 1.000 62.32479 500 ALA B C 1
ATOM 8112 O O . ALA B 1 500 ? 106.88100 129.61900 129.31200 1.000 62.32479 500 ALA B O 1
ATOM 8114 N N . ALA B 1 501 ? 107.17200 128.38800 131.16900 1.000 62.70046 501 ALA B N 1
ATOM 8115 C CA . ALA B 1 501 ? 108.46400 127.85800 130.75300 1.000 62.70046 501 ALA B CA 1
ATOM 8116 C C . ALA B 1 501 ? 108.50600 126.36300 131.02100 1.000 62.70046 501 ALA B C 1
ATOM 8117 O O . ALA B 1 501 ? 108.32400 125.93400 132.16400 1.000 62.70046 501 ALA B O 1
ATOM 8119 N N . LEU B 1 502 ? 108.75600 125.57500 129.97000 1.000 55.79136 502 LEU B N 1
ATOM 8120 C CA . LEU B 1 502 ? 108.87000 124.12900 130.12800 1.000 55.79136 502 LEU B CA 1
ATOM 8121 C C . LEU B 1 502 ? 109.99200 123.75100 131.08000 1.000 55.79136 502 LEU B C 1
ATOM 8122 O O . LEU B 1 502 ? 109.95400 122.67000 131.67500 1.000 55.79136 502 LEU B O 1
ATOM 8127 N N . GLU B 1 503 ? 110.97800 124.62200 131.24700 1.000 63.11269 503 GLU B N 1
ATOM 8128 C CA . GLU B 1 503 ? 112.08800 124.40700 132.16900 1.000 63.11269 503 GLU B CA 1
ATOM 8129 C C . GLU B 1 503 ? 112.19500 125.63900 133.05500 1.000 63.11269 503 GLU B C 1
ATOM 8130 O O . GLU B 1 503 ? 113.12500 126.44200 132.92300 1.000 63.11269 503 GLU B O 1
ATOM 8136 N N . PRO B 1 504 ? 111.24800 125.82000 133.96900 1.000 71.03617 504 PRO B N 1
ATOM 8137 C CA . PRO B 1 504 ? 111.18400 127.07300 134.72300 1.000 71.03617 504 PRO B CA 1
ATOM 8138 C C . PRO B 1 504 ? 112.33700 127.20600 135.69900 1.000 71.03617 504 PRO B C 1
ATOM 8139 O O . PRO B 1 504 ? 112.87200 126.21900 136.20900 1.000 71.03617 504 PRO B O 1
ATOM 8143 N N . ASP B 1 505 ? 112.72400 128.45700 135.94600 1.000 86.64572 505 ASP B N 1
ATOM 8144 C CA . ASP B 1 505 ? 113.73700 128.78000 136.94700 1.000 86.64572 505 ASP B CA 1
ATOM 8145 C C . ASP B 1 505 ? 113.02500 129.27200 138.20400 1.000 86.64572 505 ASP B C 1
ATOM 8146 O O . ASP B 1 505 ? 112.97800 130.46500 138.50400 1.000 86.64572 505 ASP B O 1
ATOM 8151 N N . LEU B 1 506 ? 112.45500 128.33000 138.94700 1.000 91.57861 506 LEU B N 1
ATOM 8152 C CA . LEU B 1 506 ? 111.79200 128.68400 140.19300 1.000 91.57861 506 LEU B CA 1
ATOM 8153 C C . LEU B 1 506 ? 112.82700 129.04300 141.25100 1.000 91.57861 506 LEU B C 1
ATOM 8154 O O . LEU B 1 506 ? 113.88600 128.41800 141.34500 1.000 91.57861 506 LEU B O 1
ATOM 8159 N N . ASP B 1 507 ? 112.51400 130.05500 142.05200 1.000 114.59704 507 ASP B N 1
ATOM 8160 C CA . ASP B 1 507 ? 113.47100 130.63500 142.97700 1.000 114.59704 507 ASP B CA 1
ATOM 8161 C C . ASP B 1 507 ? 113.24900 130.10100 144.39200 1.000 114.59704 507 ASP B C 1
ATOM 8162 O O . ASP B 1 507 ? 112.44800 129.19000 144.62300 1.000 114.59704 507 ASP B O 1
ATOM 8167 N N . ALA B 1 508 ? 113.97300 130.68000 145.35400 1.000 126.59298 508 ALA B N 1
ATOM 8168 C CA . ALA B 1 508 ? 114.04600 130.10300 146.69300 1.000 126.59298 508 ALA B CA 1
ATOM 8169 C C . ALA B 1 508 ? 112.72200 130.21800 147.43900 1.000 126.59298 508 ALA B C 1
ATOM 8170 O O . ALA B 1 508 ? 112.26000 129.24100 148.03800 1.000 126.59298 508 ALA B O 1
ATOM 8172 N N . ARG B 1 509 ? 112.10400 131.40100 147.43200 1.000 125.24102 509 ARG B N 1
ATOM 8173 C CA . ARG B 1 509 ? 110.86200 131.58800 148.17700 1.000 125.24102 509 ARG B CA 1
ATOM 8174 C C . ARG B 1 509 ? 109.74900 130.70700 147.62300 1.000 125.24102 509 ARG B C 1
ATOM 8175 O O . ARG B 1 509 ? 109.01100 130.06400 148.38200 1.000 125.24102 509 ARG B O 1
ATOM 8183 N N . THR B 1 510 ? 109.61800 130.66500 146.29500 1.000 119.96978 510 THR B N 1
ATOM 8184 C CA . THR B 1 510 ? 108.55500 129.88300 145.67200 1.000 119.96978 510 THR B CA 1
ATOM 8185 C C . THR B 1 510 ? 108.69800 128.40400 146.00200 1.000 119.96978 510 THR B C 1
ATOM 8186 O O . THR B 1 510 ? 107.74700 127.76300 146.46200 1.000 119.96978 510 THR B O 1
ATOM 8190 N N . LEU B 1 511 ? 109.89000 127.84900 145.78000 1.000 120.26179 511 LEU B N 1
ATOM 8191 C CA . LEU B 1 511 ? 110.11500 126.43800 146.07100 1.000 120.26179 511 LEU B CA 1
ATOM 8192 C C . LEU B 1 511 ? 109.94800 126.15600 147.55800 1.000 120.26179 511 LEU B C 1
ATOM 8193 O O . LEU B 1 511 ? 109.39400 125.12000 147.94200 1.000 120.26179 511 LEU B O 1
ATOM 8198 N N . ALA B 1 512 ? 110.42600 127.06400 148.41000 1.000 120.45000 512 ALA B N 1
ATOM 8199 C CA . ALA B 1 512 ? 110.33600 126.85500 149.85100 1.000 120.45000 512 ALA B CA 1
ATOM 8200 C C . ALA B 1 512 ? 108.88600 126.76900 150.30400 1.000 120.45000 512 ALA B C 1
ATOM 8201 O O . ALA B 1 512 ? 108.51400 125.86900 151.06600 1.000 120.45000 512 ALA B O 1
ATOM 8203 N N . GLN B 1 513 ? 108.04400 127.69700 149.84100 1.000 118.63938 513 GLN B N 1
ATOM 8204 C CA . GLN B 1 513 ? 106.63500 127.63300 150.20900 1.000 118.63938 513 GLN B CA 1
ATOM 8205 C C . GLN B 1 513 ? 105.90100 126.51200 149.48600 1.000 118.63938 513 GLN B C 1
ATOM 8206 O O . GLN B 1 513 ? 104.83400 126.09000 149.94500 1.000 118.63938 513 GLN B O 1
ATOM 8212 N N . LEU B 1 514 ? 106.44500 126.01900 148.37100 1.000 114.94071 514 LEU B N 1
ATOM 8213 C CA . LEU B 1 514 ? 105.84600 124.88100 147.68500 1.000 114.94071 514 LEU B CA 1
ATOM 8214 C C . LEU B 1 514 ? 106.13900 123.56200 148.39000 1.000 114.94071 514 LEU B C 1
ATOM 8215 O O . LEU B 1 514 ? 105.29900 122.65600 148.37400 1.000 114.94071 514 LEU B O 1
ATOM 8220 N N . GLY B 1 515 ? 107.31500 123.43700 149.01000 1.000 127.25500 515 GLY B N 1
ATOM 8221 C CA . GLY B 1 515 ? 107.71400 122.16700 149.58900 1.000 127.25500 515 GLY B CA 1
ATOM 8222 C C . GLY B 1 515 ? 107.00500 121.82100 150.87900 1.000 127.25500 515 GLY B C 1
ATOM 8223 O O . GLY B 1 515 ? 106.82300 120.63900 151.18600 1.000 127.25500 515 GLY B O 1
ATOM 8224 N N . ALA B 1 516 ? 106.59800 122.82900 151.65200 1.000 132.34195 516 ALA B N 1
ATOM 8225 C CA . ALA B 1 516 ? 105.88700 122.57000 152.89700 1.000 132.34195 516 ALA B CA 1
ATOM 8226 C C . ALA B 1 516 ? 104.51300 121.95500 152.67200 1.000 132.34195 516 ALA B C 1
ATOM 8227 O O . ALA B 1 516 ? 103.91300 121.45600 153.63000 1.000 132.34195 516 ALA B O 1
ATOM 8229 N N . CYS B 1 517 ? 104.00600 121.98100 151.44300 1.000 133.60411 517 CYS B N 1
ATOM 8230 C CA . CYS B 1 517 ? 102.72900 121.35000 151.14600 1.000 133.60411 517 CYS B CA 1
ATOM 8231 C C . CYS B 1 517 ? 102.84300 119.83600 151.27100 1.000 133.60411 517 CYS B C 1
ATOM 8232 O O . CYS B 1 517 ? 103.85600 119.23900 150.89900 1.000 133.60411 517 CYS B O 1
ATOM 8235 N N . GLU B 1 518 ? 101.78900 119.21600 151.80200 1.000 135.19930 518 GLU B N 1
ATOM 8236 C CA . GLU B 1 518 ? 101.79700 117.77300 152.00800 1.000 135.19930 518 GLU B CA 1
ATOM 8237 C C . GLU B 1 518 ? 101.61600 117.00600 150.70500 1.000 135.19930 518 GLU B C 1
ATOM 8238 O O . GLU B 1 518 ? 102.16900 115.91200 150.55500 1.000 135.19930 518 GLU B O 1
ATOM 8244 N N . ASP B 1 519 ? 100.85000 117.55200 149.76200 1.000 118.17868 519 ASP B N 1
ATOM 8245 C CA . ASP B 1 519 ? 100.65000 116.91600 148.46900 1.000 118.17868 519 ASP B CA 1
ATOM 8246 C C . ASP B 1 519 ? 100.74300 117.95800 147.36700 1.000 118.17868 519 ASP B C 1
ATOM 8247 O O . ASP B 1 519 ? 100.23500 119.07400 147.51000 1.000 118.17868 519 ASP B O 1
ATOM 8252 N N . LEU B 1 520 ? 101.38900 117.58200 146.26700 1.000 103.74643 520 LEU B N 1
ATOM 8253 C CA . LEU B 1 520 ? 101.55800 118.44400 145.10800 1.000 103.74643 520 LEU B CA 1
ATOM 8254 C C . LEU B 1 520 ? 101.01200 117.73800 143.87900 1.000 103.74643 520 LEU B C 1
ATOM 8255 O O . LEU B 1 520 ? 101.20700 116.53200 143.70900 1.000 103.74643 520 LEU B O 1
ATOM 8260 N N . LEU B 1 521 ? 100.33500 118.49000 143.01900 1.000 88.47983 521 LEU B N 1
ATOM 8261 C CA . LEU B 1 521 ? 99.83200 117.96000 141.76300 1.000 88.47983 521 LEU B CA 1
ATOM 8262 C C . LEU B 1 521 ? 100.29000 118.85400 140.62000 1.000 88.47983 521 LEU B C 1
ATOM 8263 O O . LEU B 1 521 ? 100.40900 120.07200 140.77400 1.000 88.47983 521 LEU B O 1
ATOM 8268 N N . THR B 1 522 ? 100.56200 118.23700 139.47500 1.000 76.61462 522 THR B N 1
ATOM 8269 C CA . THR B 1 522 ? 100.84900 118.95900 138.24600 1.000 76.61462 522 THR B CA 1
ATOM 8270 C C . THR B 1 522 ? 99.73600 118.68500 137.24900 1.000 76.61462 522 THR B C 1
ATOM 8271 O O . THR B 1 522 ? 99.27300 117.54700 137.13100 1.000 76.61462 522 THR B O 1
ATOM 8275 N N . VAL B 1 523 ? 99.30200 119.72200 136.54700 1.000 68.63441 523 VAL B N 1
ATOM 8276 C CA . VAL B 1 523 ? 98.26300 119.60600 135.52700 1.000 68.63441 523 VAL B CA 1
ATOM 8277 C C . VAL B 1 523 ? 98.84400 120.21200 134.25700 1.000 68.63441 523 VAL B C 1
ATOM 8278 O O . VAL B 1 523 ? 98.77400 121.42100 134.02700 1.000 68.63441 523 VAL B O 1
ATOM 8282 N N . GLU B 1 524 ? 99.43500 119.36700 133.42400 1.000 60.35224 524 GLU B N 1
ATOM 8283 C CA . GLU B 1 524 ? 100.07600 119.78000 132.18900 1.000 60.35224 524 GLU B CA 1
ATOM 8284 C C . GLU B 1 524 ? 99.29600 119.22700 131.00600 1.000 60.35224 524 GLU B C 1
ATOM 8285 O O . GLU B 1 524 ? 98.89400 118.06200 131.00000 1.000 60.35224 524 GLU B O 1
ATOM 8291 N N . TYR B 1 525 ? 99.07600 120.07300 130.00400 1.000 58.62078 525 TYR B N 1
ATOM 8292 C CA . TYR B 1 525 ? 98.37500 119.66200 128.79600 1.000 58.62078 525 TYR B CA 1
ATOM 8293 C C . TYR B 1 525 ? 99.34000 119.28500 127.67800 1.000 58.62078 525 TYR B C 1
ATOM 8294 O O . TYR B 1 525 ? 99.05600 119.50900 126.49900 1.000 58.62078 525 TYR B O 1
ATOM 8303 N N . ASN B 1 526 ? 100.48100 118.71600 128.03500 1.000 60.95835 526 ASN B N 1
ATOM 8304 C CA . ASN B 1 526 ? 101.44100 118.19200 127.07800 1.000 60.95835 526 ASN B CA 1
ATOM 8305 C C . ASN B 1 526 ? 101.73400 116.73500 127.42400 1.000 60.95835 526 ASN B C 1
ATOM 8306 O O . ASN B 1 526 ? 101.07000 116.13000 128.27000 1.000 60.95835 526 ASN B O 1
ATOM 8311 N N . GLY B 1 527 ? 102.73100 116.16700 126.75500 1.000 57.06559 527 GLY B N 1
ATOM 8312 C CA . GLY B 1 527 ? 103.06300 114.77300 126.98300 1.000 57.06559 527 GLY B CA 1
ATOM 8313 C C . GLY B 1 527 ? 103.69700 114.56700 128.34500 1.000 57.06559 527 GLY B C 1
ATOM 8314 O O . GLY B 1 527 ? 104.57000 115.32300 128.77100 1.000 57.06559 527 GLY B O 1
ATOM 8315 N N . VAL B 1 528 ? 103.24000 113.52400 129.04100 1.000 58.62006 528 VAL B N 1
ATOM 8316 C CA . VAL B 1 528 ? 103.78900 113.22400 130.35300 1.000 58.62006 528 VAL B CA 1
ATOM 8317 C C . VAL B 1 528 ? 105.24100 112.79000 130.26400 1.000 58.62006 528 VAL B C 1
ATOM 8318 O O . VAL B 1 528 ? 106.05800 113.22100 131.08100 1.000 58.62006 528 VAL B O 1
ATOM 8322 N N . HIS B 1 529 ? 105.59100 111.96100 129.28400 1.000 61.57993 529 HIS B N 1
ATOM 8323 C CA . HIS B 1 529 ? 106.97300 111.52900 129.11800 1.000 61.57993 529 HIS B CA 1
ATOM 8324 C C . HIS B 1 529 ? 107.85100 112.73200 128.80600 1.000 61.57993 529 HIS B C 1
ATOM 8325 O O . HIS B 1 529 ? 107.61900 113.43700 127.81900 1.000 61.57993 529 HIS B O 1
ATOM 8332 N N . GLY B 1 530 ? 108.86400 112.96100 129.63500 1.000 60.84221 530 GLY B N 1
ATOM 8333 C CA . GLY B 1 530 ? 109.73000 114.11200 129.43300 1.000 60.84221 530 GLY B CA 1
ATOM 8334 C C . GLY B 1 530 ? 108.99200 115.43000 129.49300 1.000 60.84221 530 GLY B C 1
ATOM 8335 O O . GLY B 1 530 ? 109.19700 116.29300 128.63100 1.000 60.84221 530 GLY B O 1
ATOM 8336 N N . GLY B 1 531 ? 108.13800 115.60800 130.49700 1.000 65.55266 531 GLY B N 1
ATOM 8337 C CA . GLY B 1 531 ? 107.30400 116.78900 130.55700 1.000 65.55266 531 GLY B CA 1
ATOM 8338 C C . GLY B 1 531 ? 107.36900 117.54200 131.86700 1.000 65.55266 531 GLY B C 1
ATOM 8339 O O . GLY B 1 531 ? 108.09200 117.14900 132.78700 1.000 65.55266 531 GLY B O 1
ATOM 8340 N N . PHE B 1 532 ? 106.56400 118.60200 131.96400 1.000 65.18693 532 PHE B N 1
ATOM 8341 C CA . PHE B 1 532 ? 106.71100 119.59600 133.02300 1.000 65.18693 532 PHE B CA 1
ATOM 8342 C C . PHE B 1 532 ? 106.75900 118.95600 134.40600 1.000 65.18693 532 PHE B C 1
ATOM 8343 O O . PHE B 1 532 ? 107.62000 119.29200 135.22900 1.000 65.18693 532 PHE B O 1
ATOM 8351 N N . GLY B 1 533 ? 105.85100 118.01700 134.67300 1.000 73.74706 533 GLY B N 1
ATOM 8352 C CA . GLY B 1 533 ? 105.79500 117.41900 135.99900 1.000 73.74706 533 GLY B CA 1
ATOM 8353 C C . GLY B 1 533 ? 107.06900 116.68300 136.36800 1.000 73.74706 533 GLY B C 1
ATOM 8354 O O . GLY B 1 533 ? 107.67300 116.94200 137.41200 1.000 73.74706 533 GLY B O 1
ATOM 8355 N N . GLU B 1 534 ? 107.51400 115.77000 135.50500 1.000 70.72283 534 GLU B N 1
ATOM 8356 C CA . GLU B 1 534 ? 108.71100 115.01200 135.83600 1.000 70.72283 534 GLU B CA 1
ATOM 8357 C C . GLU B 1 534 ? 109.98800 115.82500 135.68000 1.000 70.72283 534 GLU B C 1
ATOM 8358 O O . GLU B 1 534 ? 110.97900 115.51300 136.34400 1.000 70.72283 534 GLU B O 1
ATOM 8364 N N . ARG B 1 535 ? 109.99500 116.86300 134.84100 1.000 70.28102 535 ARG B N 1
ATOM 8365 C CA . ARG B 1 535 ? 111.14000 117.76600 134.84800 1.000 70.28102 535 ARG B CA 1
ATOM 8366 C C . ARG B 1 535 ? 111.25000 118.49500 136.18100 1.000 70.28102 535 ARG B C 1
ATOM 8367 O O . ARG B 1 535 ? 112.35400 118.64700 136.71700 1.000 70.28102 535 ARG B O 1
ATOM 8375 N N . LEU B 1 536 ? 110.12100 118.93700 136.74100 1.000 74.65675 536 LEU B N 1
ATOM 8376 C CA . LEU B 1 536 ? 110.15600 119.47900 138.09600 1.000 74.65675 536 LEU B CA 1
ATOM 8377 C C . LEU B 1 536 ? 110.63600 118.43200 139.09000 1.000 74.65675 536 LEU B C 1
ATOM 8378 O O . LEU B 1 536 ? 111.44500 118.73000 139.97700 1.000 74.65675 536 LEU B O 1
ATOM 8383 N N . ARG B 1 537 ? 110.15100 117.19700 138.95100 1.000 77.52499 537 ARG B N 1
ATOM 8384 C CA . ARG B 1 537 ? 110.55700 116.13300 139.86400 1.000 77.52499 537 ARG B CA 1
ATOM 8385 C C . ARG B 1 537 ? 112.06600 115.92300 139.84100 1.000 77.52499 537 ARG B C 1
ATOM 8386 O O . ARG B 1 537 ? 112.70200 115.81300 140.89500 1.000 77.52499 537 ARG B O 1
ATOM 8394 N N . THR B 1 538 ? 112.65800 115.86900 138.64800 1.000 74.21722 538 THR B N 1
ATOM 8395 C CA . THR B 1 538 ? 114.08300 115.58100 138.54600 1.000 74.21722 538 THR B CA 1
ATOM 8396 C C . THR B 1 538 ? 114.94500 116.78600 138.90000 1.000 74.21722 538 THR B C 1
ATOM 8397 O O . THR B 1 538 ? 116.03100 116.61400 139.46300 1.000 74.21722 538 THR B O 1
ATOM 8401 N N . THR B 1 539 ? 114.49800 118.00400 138.58900 1.000 79.00350 539 THR B N 1
ATOM 8402 C CA . THR B 1 539 ? 115.32200 119.16700 138.89100 1.000 79.00350 539 THR B CA 1
ATOM 8403 C C . THR B 1 539 ? 115.26400 119.53500 140.36800 1.000 79.00350 539 THR B C 1
ATOM 8404 O O . THR B 1 539 ? 116.29000 119.88800 140.95900 1.000 79.00350 539 THR B O 1
ATOM 8408 N N . TYR B 1 540 ? 114.09000 119.43700 140.99200 1.000 84.29668 540 TYR B N 1
ATOM 8409 C CA . TYR B 1 540 ? 113.90700 119.97400 142.33100 1.000 84.29668 540 TYR B CA 1
ATOM 8410 C C . TYR B 1 540 ? 113.51600 118.94100 143.37700 1.000 84.29668 540 TYR B C 1
ATOM 8411 O O . TYR B 1 540 ? 113.30800 119.31600 144.53700 1.000 84.29668 540 TYR B O 1
ATOM 8420 N N . LEU B 1 541 ? 113.40700 117.66200 143.01200 1.000 86.55364 541 LEU B N 1
ATOM 8421 C CA . LEU B 1 541 ? 113.09900 116.58900 143.96000 1.000 86.55364 541 LEU B CA 1
ATOM 8422 C C . LEU B 1 541 ? 111.77000 116.85700 144.67100 1.000 86.55364 541 LEU B C 1
ATOM 8423 O O . LEU B 1 541 ? 111.70000 117.00800 145.89200 1.000 86.55364 541 LEU B O 1
ATOM 8428 N N . LEU B 1 542 ? 110.70800 116.91500 143.87100 1.000 90.78754 542 LEU B N 1
ATOM 8429 C CA . LEU B 1 542 ? 109.38200 117.26900 144.35500 1.000 90.78754 542 LEU B CA 1
ATOM 8430 C C . LEU B 1 542 ? 108.49000 116.04000 144.37600 1.000 90.78754 542 LEU B C 1
ATOM 8431 O O . LEU B 1 542 ? 108.18700 115.48500 143.30900 1.000 90.78754 542 LEU B O 1
ATOM 8436 N N . PRO B 1 543 ? 108.04500 115.58300 145.54100 1.000 95.80099 543 PRO B N 1
ATOM 8437 C CA . PRO B 1 543 ? 107.11200 114.45000 145.57900 1.000 95.80099 543 PRO B CA 1
ATOM 8438 C C . PRO B 1 543 ? 105.73800 114.84200 145.06300 1.000 95.80099 543 PRO B C 1
ATOM 8439 O O . PRO B 1 543 ? 104.80700 115.04300 145.84900 1.000 95.80099 543 PRO B O 1
ATOM 8443 N N . ALA B 1 544 ? 105.59900 114.95500 143.74500 1.000 92.11353 544 ALA B N 1
ATOM 8444 C CA . ALA B 1 544 ? 104.40100 115.50300 143.12800 1.000 92.11353 544 ALA B CA 1
ATOM 8445 C C . ALA B 1 544 ? 103.77900 114.50400 142.16400 1.000 92.11353 544 ALA B C 1
ATOM 8446 O O . ALA B 1 544 ? 104.48300 113.85100 141.38800 1.000 92.11353 544 ALA B O 1
ATOM 8448 N N . ARG B 1 545 ? 102.45400 114.39400 142.21900 1.000 89.39164 545 ARG B N 1
ATOM 8449 C CA . ARG B 1 545 ? 101.72100 113.60600 141.24200 1.000 89.39164 545 ARG B CA 1
ATOM 8450 C C . ARG B 1 545 ? 101.66600 114.33300 139.90600 1.000 89.39164 545 ARG B C 1
ATOM 8451 O O . ARG B 1 545 ? 101.68500 115.56500 139.83900 1.000 89.39164 545 ARG B O 1
ATOM 8459 N N . VAL B 1 546 ? 101.58700 113.55300 138.83400 1.000 79.81128 546 VAL B N 1
ATOM 8460 C CA . VAL B 1 546 ? 101.47700 114.07900 137.48200 1.000 79.81128 546 VAL B CA 1
ATOM 8461 C C . VAL B 1 546 ? 100.19100 113.55400 136.86500 1.000 79.81128 546 VAL B C 1
ATOM 8462 O O . VAL B 1 546 ? 99.86400 112.37000 137.00500 1.000 79.81128 546 VAL B O 1
ATOM 8466 N N . HIS B 1 547 ? 99.45900 114.43800 136.19000 1.000 74.75838 547 HIS B N 1
ATOM 8467 C CA . HIS B 1 547 ? 98.24900 114.06000 135.45600 1.000 74.75838 547 HIS B CA 1
ATOM 8468 C C . HIS B 1 547 ? 98.22600 114.86600 134.16000 1.000 74.75838 547 HIS B C 1
ATOM 8469 O O . HIS B 1 547 ? 97.69000 115.97500 134.11400 1.000 74.75838 547 HIS B O 1
ATOM 8476 N N . GLY B 1 548 ? 98.79600 114.29300 133.10700 1.000 62.90497 548 GLY B N 1
ATOM 8477 C CA . GLY B 1 548 ? 98.81000 114.94000 131.81400 1.000 62.90497 548 GLY B CA 1
ATOM 8478 C C . GLY B 1 548 ? 98.28300 114.02600 130.73300 1.000 62.90497 548 GLY B C 1
ATOM 8479 O O . GLY B 1 548 ? 97.51700 113.10200 131.01600 1.000 62.90497 548 GLY B O 1
ATOM 8480 N N . VAL B 1 549 ? 98.68300 114.26900 129.48800 1.000 57.66495 549 VAL B N 1
ATOM 8481 C CA . VAL B 1 549 ? 98.29700 113.39100 128.39000 1.000 57.66495 549 VAL B CA 1
ATOM 8482 C C . VAL B 1 549 ? 99.03600 112.07000 128.57800 1.000 57.66495 549 VAL B C 1
ATOM 8483 O O . VAL B 1 549 ? 100.24300 111.99000 128.34000 1.000 57.66495 549 VAL B O 1
ATOM 8487 N N . ARG B 1 550 ? 98.32100 111.03100 129.00700 1.000 57.75900 550 ARG B N 1
ATOM 8488 C CA . ARG B 1 550 ? 98.96800 109.76100 129.32500 1.000 57.75900 550 ARG B CA 1
ATOM 8489 C C . ARG B 1 550 ? 99.07000 108.85300 128.10300 1.000 57.75900 550 ARG B C 1
ATOM 8490 O O . ARG B 1 550 ? 100.17100 108.48200 127.68700 1.000 57.75900 550 ARG B O 1
ATOM 8498 N N . GLN B 1 551 ? 97.93300 108.49400 127.51800 1.000 63.40284 551 GLN B N 1
ATOM 8499 C CA . GLN B 1 551 ? 97.90500 107.58400 126.38500 1.000 63.40284 551 GLN B CA 1
ATOM 8500 C C . GLN B 1 551 ? 98.11500 108.36500 125.0900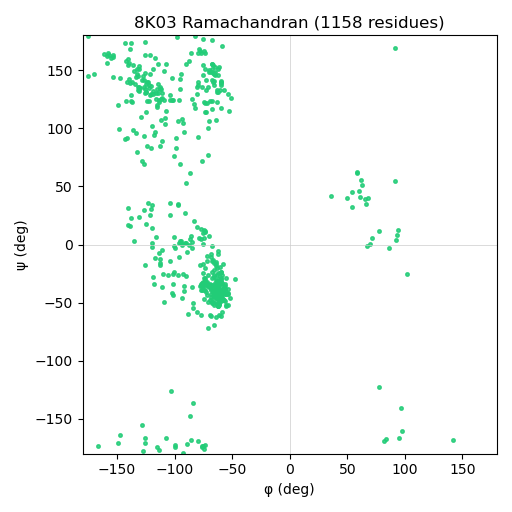0 1.000 63.40284 551 GLN B C 1
ATOM 8501 O O . GLN B 1 551 ? 98.50200 109.53600 125.09900 1.000 63.40284 551 GLN B O 1
ATOM 8507 N N . ASP B 1 552 ? 97.87600 107.71400 123.95700 1.000 68.81576 552 ASP B N 1
ATOM 8508 C CA . ASP B 1 552 ? 98.03900 108.37700 122.67600 1.000 68.81576 552 ASP B CA 1
ATOM 8509 C C . ASP B 1 552 ? 96.84500 109.28000 122.39300 1.000 68.81576 552 ASP B C 1
ATOM 8510 O O . ASP B 1 552 ? 95.80000 109.19800 123.04200 1.000 68.81576 552 ASP B O 1
ATOM 8515 N N . ILE B 1 553 ? 97.01300 110.14400 121.40000 1.000 66.65484 553 ILE B N 1
ATOM 8516 C CA . ILE B 1 553 ? 95.99700 111.11900 121.02800 1.000 66.65484 553 ILE B CA 1
ATOM 8517 C C . ILE B 1 553 ? 94.98500 110.45300 120.10700 1.000 66.65484 553 ILE B C 1
ATOM 8518 O O . ILE B 1 553 ? 95.34200 109.95400 119.03500 1.000 66.65484 553 ILE B O 1
ATOM 8523 N N . ALA B 1 554 ? 93.72200 110.45100 120.52100 1.000 63.53645 554 ALA B N 1
ATOM 8524 C CA . ALA B 1 554 ? 92.65300 109.89000 119.71600 1.000 63.53645 554 ALA B CA 1
ATOM 8525 C C . ALA B 1 554 ? 92.19700 110.91400 118.68300 1.000 63.53645 554 ALA B C 1
ATOM 8526 O O . ALA B 1 554 ? 92.70400 112.03400 118.61600 1.000 63.53645 554 ALA B O 1
ATOM 8528 N N . ASN B 1 555 ? 91.22300 110.52900 117.86600 1.000 67.22754 555 ASN B N 1
ATOM 8529 C CA . ASN B 1 555 ? 90.73800 111.36400 116.77000 1.000 67.22754 555 ASN B CA 1
ATOM 8530 C C . ASN B 1 555 ? 89.30900 111.80300 117.07700 1.000 67.22754 555 ASN B C 1
ATOM 8531 O O . ASN B 1 555 ? 88.34100 111.18000 116.64200 1.000 67.22754 555 ASN B O 1
ATOM 8536 N N . ARG B 1 556 ? 89.19100 112.89000 117.83500 1.000 68.21092 556 ARG B N 1
ATOM 8537 C CA . ARG B 1 556 ? 87.91200 113.47600 118.20500 1.000 68.21092 556 ARG B CA 1
ATOM 8538 C C . ARG B 1 556 ? 88.03100 114.98800 118.10100 1.000 68.21092 556 ARG B C 1
ATOM 8539 O O . ARG B 1 556 ? 89.12900 115.53300 117.98900 1.000 68.21092 556 ARG B O 1
ATOM 8547 N N . VAL B 1 557 ? 86.89400 115.67600 118.16700 1.000 66.68003 557 VAL B N 1
ATOM 8548 C CA . VAL B 1 557 ? 86.92200 117.13300 118.22400 1.000 66.68003 557 VAL B CA 1
ATOM 8549 C C . VAL B 1 557 ? 87.36000 117.54800 119.62000 1.000 66.68003 557 VAL B C 1
ATOM 8550 O O . VAL B 1 557 ? 87.38400 116.72700 120.54300 1.000 66.68003 557 VAL B O 1
ATOM 8554 N N . HIS B 1 558 ? 87.70400 118.82600 119.78000 1.000 65.12482 558 HIS B N 1
ATOM 8555 C CA . HIS B 1 558 ? 88.46800 119.24500 120.94900 1.000 65.12482 558 HIS B CA 1
ATOM 8556 C C . HIS B 1 558 ? 87.70500 119.00800 122.24400 1.000 65.12482 558 HIS B C 1
ATOM 8557 O O . HIS B 1 558 ? 88.30300 118.64000 123.25900 1.000 65.12482 558 HIS B O 1
ATOM 8564 N N . ASP B 1 559 ? 86.39100 119.23600 122.24300 1.000 76.53148 559 ASP B N 1
ATOM 8565 C CA . ASP B 1 559 ? 85.62400 119.11000 123.48000 1.000 76.53148 559 ASP B CA 1
ATOM 8566 C C . ASP B 1 559 ? 85.60500 117.66900 123.98000 1.000 76.53148 559 ASP B C 1
ATOM 8567 O O . ASP B 1 559 ? 85.93400 117.39100 125.14400 1.000 76.53148 559 ASP B O 1
ATOM 8572 N N . ARG B 1 560 ? 85.22300 116.73300 123.11000 1.000 81.36237 560 ARG B N 1
ATOM 8573 C CA . ARG B 1 560 ? 85.20100 115.33100 123.50700 1.000 81.36237 560 ARG B CA 1
ATOM 8574 C C . ARG B 1 560 ? 86.59800 114.83700 123.85900 1.000 81.36237 560 ARG B C 1
ATOM 8575 O O . ARG B 1 560 ? 86.75200 113.97900 124.73600 1.000 81.36237 560 ARG B O 1
ATOM 8583 N N . GLN B 1 561 ? 87.62700 115.37900 123.20700 1.000 66.91560 561 GLN B N 1
ATOM 8584 C CA . GLN B 1 561 ? 88.99300 115.00400 123.54800 1.000 66.91560 561 GLN B CA 1
ATOM 8585 C C . GLN B 1 561 ? 89.39100 115.50400 124.92900 1.000 66.91560 561 GLN B C 1
ATOM 8586 O O . GLN B 1 561 ? 90.03500 114.77400 125.68800 1.000 66.91560 561 GLN B O 1
ATOM 8592 N N . LEU B 1 562 ? 89.02800 116.74100 125.27100 1.000 72.46012 562 LEU B N 1
ATOM 8593 C CA . LEU B 1 562 ? 89.23500 117.21100 126.63500 1.000 72.46012 562 LEU B CA 1
ATOM 8594 C C . LEU B 1 562 ? 88.52600 116.30600 127.62600 1.000 72.46012 562 LEU B C 1
ATOM 8595 O O . LEU B 1 562 ? 89.04000 116.04000 128.71800 1.000 72.46012 562 LEU B O 1
ATOM 8600 N N . ARG B 1 563 ? 87.34100 115.82100 127.25800 1.000 83.11100 563 ARG B N 1
ATOM 8601 C CA . ARG B 1 563 ? 86.65700 114.85800 128.11500 1.000 83.11100 563 ARG B CA 1
ATOM 8602 C C . ARG B 1 563 ? 87.45200 113.56100 128.23100 1.000 83.11100 563 ARG B C 1
ATOM 8603 O O . ARG B 1 563 ? 87.45800 112.91900 129.28800 1.000 83.11100 563 ARG B O 1
ATOM 8611 N N . LEU B 1 564 ? 88.13500 113.16400 127.15500 1.000 69.28547 564 LEU B N 1
ATOM 8612 C CA . LEU B 1 564 ? 88.76500 111.84700 127.10600 1.000 69.28547 564 LEU B CA 1
ATOM 8613 C C . LEU B 1 564 ? 89.97300 111.75300 128.03500 1.000 69.28547 564 LEU B C 1
ATOM 8614 O O . LEU B 1 564 ? 90.09300 110.80100 128.81400 1.000 69.28547 564 LEU B O 1
ATOM 8619 N N . HIS B 1 565 ? 90.88100 112.72400 127.96800 1.000 73.13539 565 HIS B N 1
ATOM 8620 C CA . HIS B 1 565 ? 92.12300 112.65200 128.74500 1.000 73.13539 565 HIS B CA 1
ATOM 8621 C C . HIS B 1 565 ? 91.93400 112.99400 130.18600 1.000 73.13539 565 HIS B C 1
ATOM 8622 O O . HIS B 1 565 ? 92.94200 113.21100 130.86800 1.000 73.13539 565 HIS B O 1
ATOM 8629 N N . GLY B 1 566 ? 90.71000 113.06000 130.69200 1.000 86.19322 566 GLY B N 1
ATOM 8630 C CA . GLY B 1 566 ? 90.50400 113.56900 132.03400 1.000 86.19322 566 GLY B CA 1
ATOM 8631 C C . GLY B 1 566 ? 90.87000 115.03200 132.13900 1.000 86.19322 566 GLY B C 1
ATOM 8632 O O . GLY B 1 566 ? 91.45500 115.45300 133.14500 1.000 86.19322 566 GLY B O 1
ATOM 8633 N N . MET B 1 567 ? 90.54000 115.81800 131.11400 1.000 88.69867 567 MET B N 1
ATOM 8634 C CA . MET B 1 567 ? 90.87800 117.23500 131.06400 1.000 88.69867 567 MET B CA 1
ATOM 8635 C C . MET B 1 567 ? 89.64100 118.09700 130.85400 1.000 88.69867 567 MET B C 1
ATOM 8636 O O . MET B 1 567 ? 89.76200 119.26200 130.46200 1.000 88.69867 567 MET B O 1
ATOM 8641 N N . GLY B 1 568 ? 88.45500 117.54700 131.09400 1.000 102.00062 568 GLY B N 1
ATOM 8642 C CA . GLY B 1 568 ? 87.22900 118.28900 130.94500 1.000 102.00062 568 GLY B CA 1
ATOM 8643 C C . GLY B 1 568 ? 86.88600 119.03100 132.21500 1.000 102.00062 568 GLY B C 1
ATOM 8644 O O . GLY B 1 568 ? 87.33600 118.67200 133.30600 1.000 102.00062 568 GLY B O 1
ATOM 8645 N N . PRO B 1 569 ? 86.07500 120.08500 132.09900 1.000 102.18049 569 PRO B N 1
ATOM 8646 C CA . PRO B 1 569 ? 85.77800 120.90400 133.28500 1.000 102.18049 569 PRO B CA 1
ATOM 8647 C C . PRO B 1 569 ? 85.19800 120.10700 134.43600 1.000 102.18049 569 PRO B C 1
ATOM 8648 O O . PRO B 1 569 ? 85.55400 120.35300 135.59400 1.000 102.18049 569 PRO B O 1
ATOM 8652 N N . GLU B 1 570 ? 84.33100 119.13500 134.14900 1.000 107.11445 570 GLU B N 1
ATOM 8653 C CA . GLU B 1 570 ? 83.75900 118.31700 135.21300 1.000 107.11445 570 GLU B CA 1
ATOM 8654 C C . GLU B 1 570 ? 84.82700 117.45900 135.88300 1.000 107.11445 570 GLU B C 1
ATOM 8655 O O . GLU B 1 570 ? 84.94200 117.44000 137.11300 1.000 107.11445 570 GLU B O 1
ATOM 8661 N N . GLN B 1 571 ? 85.62000 116.74000 135.08700 1.000 101.94242 571 GLN B N 1
ATOM 8662 C CA . GLN B 1 571 ? 86.64100 115.86800 135.66000 1.000 101.94242 571 GLN B CA 1
ATOM 8663 C C . GLN B 1 571 ? 87.76400 116.66800 136.31000 1.000 101.94242 571 GLN B C 1
ATOM 8664 O O . GLN B 1 571 ? 88.29700 116.26500 137.35000 1.000 101.94242 571 GLN B O 1
ATOM 8670 N N . LEU B 1 572 ? 88.14200 117.80200 135.71500 1.000 100.65490 572 LEU B N 1
ATOM 8671 C CA . LEU B 1 572 ? 89.12000 118.67300 136.35900 1.000 100.65490 572 LEU B CA 1
ATOM 8672 C C . LEU B 1 572 ? 88.59900 119.19200 137.68900 1.000 100.65490 572 LEU B C 1
ATOM 8673 O O . LEU B 1 572 ? 89.33800 119.23100 138.67900 1.000 100.65490 572 LEU B O 1
ATOM 8678 N N . ASP B 1 573 ? 87.32800 119.58900 137.74100 1.000 106.03776 573 ASP B N 1
ATOM 8679 C CA . ASP B 1 573 ? 86.76500 120.02100 139.01400 1.000 106.03776 573 ASP B CA 1
ATOM 8680 C C . ASP B 1 573 ? 86.75400 118.88100 140.02100 1.000 106.03776 573 ASP B C 1
ATOM 8681 O O . ASP B 1 573 ? 87.03200 119.09100 141.20500 1.000 106.03776 573 ASP B O 1
ATOM 8686 N N . ALA B 1 574 ? 86.43700 117.66600 139.57000 1.000 107.04626 574 ALA B N 1
ATOM 8687 C CA . ALA B 1 574 ? 86.45900 116.51900 140.47400 1.000 107.04626 574 ALA B CA 1
ATOM 8688 C C . ALA B 1 574 ? 87.85700 116.29200 141.02900 1.000 107.04626 574 ALA B C 1
ATOM 8689 O O . ALA B 1 574 ? 88.02900 116.00100 142.21900 1.000 107.04626 574 ALA B O 1
ATOM 8691 N N . LEU B 1 575 ? 88.87200 116.43100 140.17700 1.000 101.83985 575 LEU B N 1
ATOM 8692 C CA . LEU B 1 575 ? 90.25200 116.31500 140.63400 1.000 101.83985 575 LEU B CA 1
ATOM 8693 C C . LEU B 1 575 ? 90.59200 117.41500 141.63400 1.000 101.83985 575 LEU B C 1
ATOM 8694 O O . LEU B 1 575 ? 91.31200 117.18100 142.61400 1.000 101.83985 575 LEU B O 1
ATOM 8699 N N . LEU B 1 576 ? 90.08700 118.62500 141.39900 1.000 99.65238 576 LEU B N 1
ATOM 8700 C CA . LEU B 1 576 ? 90.34500 119.71700 142.33000 1.000 99.65238 576 LEU B CA 1
ATOM 8701 C C . LEU B 1 576 ? 89.72000 119.44200 143.69400 1.000 99.65238 576 LEU B C 1
ATOM 8702 O O . LEU B 1 576 ? 90.35200 119.68000 144.73000 1.000 99.65238 576 LEU B O 1
ATOM 8707 N N . ARG B 1 577 ? 88.48300 118.93900 143.72200 1.000 108.52397 577 ARG B N 1
ATOM 8708 C CA . ARG B 1 577 ? 87.91500 118.52200 145.00400 1.000 108.52397 577 ARG B CA 1
ATOM 8709 C C . ARG B 1 577 ? 88.72700 117.39400 145.63100 1.000 108.52397 577 ARG B C 1
ATOM 8710 O O . ARG B 1 577 ? 88.88700 117.35000 146.85600 1.000 108.52397 577 ARG B O 1
ATOM 8718 N N . GLY B 1 578 ? 89.24500 116.47500 144.81100 1.000 104.72591 578 GLY B N 1
ATOM 8719 C CA . GLY B 1 578 ? 90.12300 115.44300 145.34000 1.000 104.72591 578 GLY B CA 1
ATOM 8720 C C . GLY B 1 578 ? 91.33400 116.03100 146.03500 1.000 104.72591 578 GLY B C 1
ATOM 8721 O O . GLY B 1 578 ? 91.78900 115.51800 147.06000 1.000 104.72591 578 GLY B O 1
ATOM 8722 N N . LEU B 1 579 ? 91.87700 117.11200 145.47500 1.000 107.46823 579 LEU B N 1
ATOM 8723 C CA . LEU B 1 579 ? 92.92000 117.85800 146.17100 1.000 107.46823 579 LEU B CA 1
ATOM 8724 C C . LEU B 1 579 ? 92.39700 118.45700 147.46900 1.000 107.46823 579 LEU B C 1
ATOM 8725 O O . LEU B 1 579 ? 93.07400 118.40500 148.50200 1.000 107.46823 579 LEU B O 1
ATOM 8730 N N . THR B 1 580 ? 91.19000 119.02700 147.44100 1.000 114.82105 580 THR B N 1
ATOM 8731 C CA . THR B 1 580 ? 90.64000 119.62900 148.65000 1.000 114.82105 580 THR B CA 1
ATOM 8732 C C . THR B 1 580 ? 90.21700 118.59700 149.68400 1.000 114.82105 580 THR B C 1
ATOM 8733 O O . THR B 1 580 ? 89.91000 118.97800 150.81900 1.000 114.82105 580 THR B O 1
ATOM 8737 N N . GLY B 1 581 ? 90.18500 117.31800 149.32800 1.000 116.72935 581 GLY B N 1
ATOM 8738 C CA . GLY B 1 581 ? 89.79600 116.28100 150.26400 1.000 116.72935 581 GLY B CA 1
ATOM 8739 C C . GLY B 1 581 ? 90.78400 116.10300 151.40000 1.000 116.72935 581 GLY B C 1
ATOM 8740 O O . GLY B 1 581 ? 90.64500 116.71300 152.46000 1.000 116.72935 581 GLY B O 1
#

Radius of gyration: 31.33 Å; Cα contacts (8 Å, |Δi|>4): 2314; chains: 2; bounding box: 102×70×76 Å

B-factor: mean 100.07, std 29.16, range [49.47, 237.43]

Sequence (1162 aa):
MSALHALVQGPATAAAPRLTEPERAVVQRELDELARGGYTGPLLESLRKLAAAVPERLYDDSARVLLRMHEIAGSGNYQSNLSSLPLVRACFDLGLVPEDGPGPAELIVGRGHIAPAFYAEHYVRGTFPFAPLATLHQGGLTGVVHQDLGFTNTMRYSLGVGVAQAVSLAWELTRRGEDRKVVCLAGDGELQEGVVFECLRFAHEADLKNLILVVDTNDKGIEPLLKPLSRGYLASYLDRVEEVDGLDTATVRDSLGALLAAPTSAALVCRTRKGDHSFKPATTAPATAPRPAKVSFANTSGAALAAYRERTGRELAVFTADMAARFGLRDKVPYTNTGLAETLSLGLTLSLPEETVKVVATDAMYYMDSLSMLTEATTSVRNLLVLAGRSWGAWGGAHNATNLLGQLLHTRVYEPVTAAEFAACLDRLDRHPDTTHVVSTVDAKFDPPPADCAGDVDGGTWLTPPGDGPPRAAVVTFGYAGVLVAEANRDLGVPHLHCAALEPDLDARTLAQLGACEDLLTVEYNGVHGGFGERLRTTYLLPARVHGVRQDIANRVHDRQLRLHGMGPEQLDALLRGLTGMSALHALVQGPATAAAPRLTEPERAVVQRELDELARGGYTGPLLESLRKLAAAVPERLYDDSARVLLRMHEIAGSGNYQSNLSSLPLVRACFDLGLVPEDGPGPAELIVGRGHIAPAFYAEHYVRGTFPFAPLATLHQGGLTGVVHQDLGFTNTMRYSLGVGVAQAVSLAWELTRRGEDRKVVCLAGDGELQEGVVFECLRFAHEADLKNLILVVDTNDKGIEPLLKPLSRGYLASYLDRVEEVDGLDTATVRDSLGALLAAPTSAALVCRTRKGDHSFKPATTAPATAPRPAKVSFANTSGAALAAYRERTGRELAVFTADMAARFGLRDKVPYTNTGLAETLSLGLTLSLPEETVKVVATDAMYYMDSLSMLTEATTSVRNLLVLAGRSWGAWGGAHNATNLLGQLLHTRVYEPVTAAEFAACLDRLDRHPDTTHVVSTVDAKFDPPPADCAGDVDGGTWLTPPGDGPPRAAVVTFGYAGVLVAEANRDLGVPHLHCAALEPDLDARTLAQLGACEDLLTVEYNGVHGGFGERLRTTYLLPARVHGVRQDIANRVHDRQLRLHGMGPEQLDALLRGLTG

Secondary structure (DSSP, 8-state):
--HHHHHHHHHHHHHTTSS-HHHHHHHHHHHHHHHTS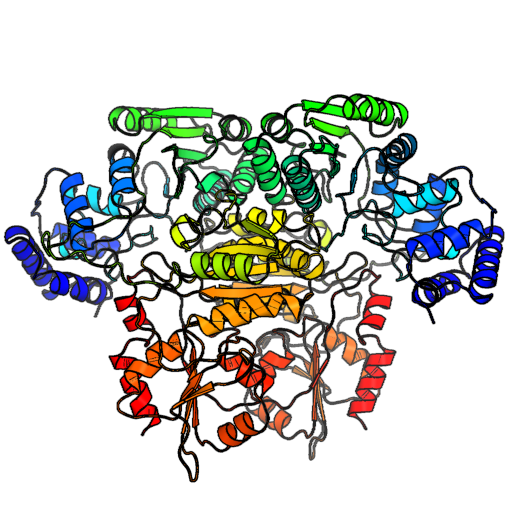---S-HHHHHHHHHHH------S-HHHHHHHHHHHHT-S-HHHHHHHHHHHHHHHHTT-S-SSS--SSEEE---SS-SHHHHHHHHHTT-S-STGGGGTTBTSS-SS--GGGT-S----SSSSHHHHHHHHHHHHHHHHT----EEEEE-STTSSSSHHHHHHHHHHHTT--SEEEEEEE-SBSSSB-SS---HHHHHHHSSEEEEEESS-HHHHHHHHHHHTTS-S-EEEEEE-----SS-----SS-S-SPPPPPPBGGGSHHHHHHHHHHHH---EEEE-TT-HHHHT-TTTS------S-HHHHHHTTSSS-TTSEEEEEEEGGGGGGTHHHHHHHHHH--SEEEEEE---SSS---TTHHHHHTTSTTEEEE---SSHHHHHHHHGGGT-SSSEEEE-----B-PPPS---SS-TTS-EEEE---SSS--EEEEEETHHHHHHHHTTTTT---EEE-SBSS----HHHHHHHHTSSEEEEEESSBSTT-HHHHHHHHH---EEE-SB-S---SB-HHHHHHHTT-SHHHHHHHHHHHH-/--HHHHHHHHHHHHHTTSS-HHHHHHHHHHHHHHHTS---S-HHHHHHHHHHH------S-HHHHHHHHHHHHT-S-HHHHHHHHHHHHHHHHTT-S-SSS--SSEEE---SS-SHHHHHHHHHTT-S-STGGGGTTBTSS-SS--GGGT-S----SSSSHHHHHHHHHHHHHHHHT----EEEEE-STTSSSSHHHHHHHHHHHTT--SEEEEEEE-SBSSSB-SS---HHHHHHHSSEEEEEESS-HHHHHHHHHHHTTS-S-EEEEEE-----SS-----SS-S-SPPPPPPBGGGSHHHHHHHHHHHH---EEEE-TT-HHHHT-TTTS------S-HHHHHHTTSSS-TTSEEEEEEEGGGGGGTHHHHHHHHHH--SEEEEEE---SSS---TTHHHHHTTSTTEEEE---SSHHHHHHHHGGGT-SSSEEEE-----B-PPPS---SS-TTS-EEEE---SSS--EEEEEETHHHHHHHHTTTTT---EEE-SBSS----HHHHHHHHTSSEEEEEESSBSTT-HHHHHHHHH---EEE-SB-S---SB-HHHHHHHTT-SHHHHHHHHHHHH-